Protein AF-0000000072192887 (afdb_homodimer)

Solvent-accessible surface area (backbone atoms only — not comparable to full-atom values): 40694 Å² total; per-residue (Å²): 104,39,36,37,38,37,17,51,53,39,34,51,51,15,44,53,46,49,54,54,44,27,66,73,37,62,42,44,79,32,48,30,29,52,50,44,53,60,40,64,69,58,52,52,49,36,42,76,71,71,42,65,46,37,30,35,60,53,95,46,48,63,44,63,78,38,87,71,80,64,77,22,77,37,30,27,34,65,38,70,50,48,44,85,44,21,59,57,46,54,61,46,19,40,29,36,22,32,55,47,67,67,33,46,52,34,35,22,53,31,12,41,75,69,64,31,64,27,37,30,28,41,29,32,22,66,63,23,73,67,61,42,27,51,57,89,51,42,63,61,51,41,45,74,44,13,66,57,22,56,59,13,69,83,38,46,8,28,19,65,40,26,43,28,37,57,37,15,48,55,36,5,19,54,84,46,71,64,46,43,49,52,50,27,54,49,56,63,45,43,26,71,47,33,73,48,78,48,48,30,42,34,44,28,37,56,60,49,51,52,60,30,49,76,47,72,32,59,68,73,71,64,50,88,84,35,42,42,29,40,37,32,34,30,63,49,70,40,18,38,32,65,42,74,71,41,78,45,65,87,57,87,48,48,59,64,27,52,38,38,34,26,34,25,56,40,64,47,75,41,73,40,64,84,52,95,44,62,41,23,8,66,83,62,37,73,52,76,80,87,69,70,42,80,38,35,32,35,32,27,36,41,10,54,77,53,26,38,60,88,37,51,38,62,89,54,84,48,49,42,81,74,49,64,38,58,58,28,28,32,28,42,36,61,73,34,91,71,68,79,52,66,53,38,74,48,64,27,44,53,31,70,61,16,42,29,44,30,50,50,27,68,48,41,53,75,42,84,42,76,66,61,74,70,65,86,67,67,90,64,73,76,76,66,74,72,70,82,70,84,72,78,78,58,57,39,95,104,39,35,38,38,37,17,51,52,38,36,51,52,15,44,53,49,49,54,55,44,26,66,72,37,62,40,43,78,33,49,30,29,52,50,44,53,62,39,66,71,59,52,52,49,36,40,77,72,70,42,66,48,37,31,35,60,54,94,44,47,62,43,64,79,38,86,71,80,65,76,21,77,38,30,26,34,67,39,70,48,47,43,85,44,22,60,57,46,54,62,46,21,40,28,36,23,31,54,49,67,68,34,46,53,33,36,23,53,32,13,42,75,68,65,32,63,27,38,30,28,42,29,34,22,68,62,24,74,67,61,42,27,51,56,90,52,42,63,61,51,40,45,72,45,14,66,57,21,56,58,14,70,84,39,44,9,29,19,65,40,27,44,28,38,56,40,15,47,56,36,5,20,54,85,45,72,64,45,43,48,52,49,28,54,50,55,65,45,43,25,71,48,34,73,48,77,50,47,29,41,34,44,29,37,56,61,50,50,50,61,29,51,74,46,72,31,58,68,71,72,65,50,89,84,35,41,44,31,39,38,31,33,31,64,49,69,40,19,42,32,66,40,74,70,42,79,45,64,87,56,87,49,48,58,65,26,52,38,38,34,25,34,25,56,40,64,48,77,40,75,40,66,82,54,95,46,63,41,23,9,66,83,61,38,72,51,75,79,89,68,71,43,79,39,35,32,35,32,26,36,41,11,55,76,53,26,38,60,89,36,50,39,62,89,53,84,48,48,40,81,74,48,63,39,60,56,28,28,33,28,42,36,61,72,34,91,71,68,78,52,66,53,39,75,46,62,28,46,55,32,70,60,18,42,29,44,31,51,49,28,68,48,41,53,75,42,83,42,76,67,62,72,70,66,85,67,66,90,64,71,76,77,66,76,75,70,80,69,80,65,73,67,68,64,33,89

Secondary structure (DSSP, 8-state):
--EEEEEHHHHHHHHHHHHHHHHHHT-EEEEB-GGGTT-HHHHHHHHHTT---EEES-TTGGGGT-SSPPP-TTEEEEEEPPGGGHHHHHHH-SEEEE-SHHHHHHHHHHHHHHT-EEEEEEEEESSS-SSSEEGGGHHHHHHHHHHHHHHGGGSSEEEEEEEEEE-STTT-BPP-HHHHHHHHHHHHHHHHHHTS---EEEEESTHHHHHHHHTTT------TTPEEEEEESHHHHTSEETTTTEEPSSS----TTEEEEEEEEEEEEEEE---SSB-B-TTSSB----S-EEEEEEEES--TTTS-GGGEE-S-SS-EEEEE-SS-EEEE-TT-SS---TT-EEEEEE-HHHHHHHTT-TTSEEEEES--------S------------------/--EEEEEHHHHHHHHHHHHHHHHHHT-EEEEB-GGGTT-HHHHHHHHHTT---EEES-TTGGGGT-SSPPP-TTEEEEEEPPGGGHHHHHHH-SEEEE-SHHHHHHHHHHHHHHT-EEEEEEEEESSS-SSSEEGGGHHHHHHHHHHHHHHGGGSSEEEEEEEEEE-STTT-BPP-HHHHHHHHHHHHHHHHHHTS---EEEEESTHHHHHHHHTTT------TTPEEEEEESHHHHTSEETTTTEEPSSS----TTEEEEEEEEEEEEEEE---SSB-B-TTSSB----S-EEEEEEEES--TTTS-GGGEE-S-SS-EEEEE-SS-EEEE-TT-SS---TT-EEEEEE-HHHHHHHTT-TTSEEEEES--------S------------TT----

Sequence (794 aa):
MPELEINLDALAHNLRLVRHREQAWGFRFLPVLKMVASHPEIVAFLRRQGYGCHGIADMTEHLLYGQEPPARAGRVLINLAPPDRTDDVVRLFERSSFSCEATFRALDAAARAAGLHHEALLMVDIGDMREGIPQDEAPALLRAVAAASQRAARGPGAHVAGIGVNLGCLYGTCPDEENMARLEALAARAGDLLGHALHRVSLGGTIFWNWFARRHGHGPHLPPGCIMEFRMGDPLLLGWDMYRDQALLGGDFRQDIFRLTATVLEVTERDIRPPRQSVHNGRGLPADCPVLGKRLRALVDCGSLHTDVQGLTLPRTDWRITDFSGNYAVLDVSACPQAPVTGDHVRFIPSYWAVARTCRMPHIRKTIVHDILPERSLPGTRPVAPHQGTTFLSEVSMPELEINLDALAHNLRLVRHREQAWGFRFLPVLKMVASHPEIVAFLRRQGYGCHGIADMTEHLLYGQEPPARAGRVLINLAPPDRTDDVVRLFERSSFSCEATFRALDAAARAAGLHHEALLMVDIGDMREGIPQDEAPALLRAVAAASQRAARGPGAHVAGIGVNLGCLYGTCPDEENMARLEALAARAGDLLGHALHRVSLGGTIFWNWFARRHGHGPHLPPGCIMEFRMGDPLLLGWDMYRDQALLGGDFRQDIFRLTATVLEVTERDIRPPRQSVHNGRGLPADCPVLGKRLRALVDCGSLHTDVQGLTLPRTDWRITDFSGNYAVLDVSACPQAPVTGDHVRFIPSYWAVARTCRMPHIRKTIVHDILPERSLPGTRPVAPHQGTTFLSEVS

Structure (mmCIF, N/CA/C/O backbone):
data_AF-0000000072192887-model_v1
#
loop_
_entity.id
_entity.type
_entity.pdbx_description
1 polymer 'Putative cytoplasmic protein'
#
loop_
_atom_site.group_PDB
_atom_site.id
_atom_site.type_symbol
_atom_site.label_atom_id
_atom_site.label_alt_id
_atom_site.label_comp_id
_atom_site.label_asym_id
_atom_site.label_entity_id
_atom_site.label_seq_id
_atom_site.pdbx_PDB_ins_code
_atom_site.Cartn_x
_atom_site.Cartn_y
_atom_site.Cartn_z
_atom_site.occupancy
_atom_site.B_iso_or_equiv
_atom_site.auth_seq_id
_atom_site.auth_comp_id
_atom_site.auth_asym_id
_atom_site.auth_atom_id
_atom_site.pdbx_PDB_model_num
ATOM 1 N N . MET A 1 1 ? -10.445 -10.773 -6.035 1 85.75 1 MET A N 1
ATOM 2 C CA . MET A 1 1 ? -9.875 -9.531 -5.52 1 85.75 1 MET A CA 1
ATOM 3 C C . MET A 1 1 ? -10.781 -8.922 -4.457 1 85.75 1 MET A C 1
ATOM 5 O O . MET A 1 1 ? -12.008 -9.039 -4.539 1 85.75 1 MET A O 1
ATOM 9 N N . PRO A 1 2 ? -10.133 -8.359 -3.523 1 95.88 2 PRO A N 1
ATOM 10 C CA . PRO A 1 2 ? -10.984 -7.762 -2.492 1 95.88 2 PRO A CA 1
ATOM 11 C C . PRO A 1 2 ? -11.789 -6.574 -3.012 1 95.88 2 PRO A C 1
ATOM 13 O O . PRO A 1 2 ? -11.5 -6.051 -4.09 1 95.88 2 PRO A O 1
ATOM 16 N N . GLU A 1 3 ? -12.852 -6.305 -2.318 1 97.38 3 GLU A N 1
ATOM 17 C CA . GLU A 1 3 ? -13.703 -5.148 -2.572 1 97.38 3 GLU A CA 1
ATOM 18 C C . GLU A 1 3 ? -13.961 -4.363 -1.29 1 97.38 3 GLU A C 1
ATOM 20 O O . GLU A 1 3 ? -14.156 -4.949 -0.225 1 97.38 3 GLU A O 1
ATOM 25 N N . LEU A 1 4 ? -13.977 -3.053 -1.417 1 98.31 4 LEU A N 1
ATOM 26 C CA . LEU A 1 4 ? -14.234 -2.193 -0.266 1 98.31 4 LEU A CA 1
ATOM 27 C C . LEU A 1 4 ? -15.617 -1.562 -0.357 1 98.31 4 LEU A C 1
ATOM 29 O O . LEU A 1 4 ? -15.953 -0.928 -1.361 1 98.31 4 LEU A O 1
ATOM 33 N N . GLU A 1 5 ? -16.406 -1.759 0.642 1 98.12 5 GLU A N 1
ATOM 34 C CA . GLU A 1 5 ? -17.703 -1.098 0.763 1 98.12 5 GLU A CA 1
ATOM 35 C C . GLU A 1 5 ? -17.625 0.105 1.698 1 98.12 5 GLU A C 1
ATOM 37 O O . GLU A 1 5 ? -16.953 0.055 2.727 1 98.12 5 GLU A O 1
ATOM 42 N N . ILE A 1 6 ? -18.297 1.168 1.364 1 98.31 6 ILE A N 1
ATOM 43 C CA . ILE A 1 6 ? -18.344 2.398 2.145 1 98.31 6 ILE A CA 1
ATOM 44 C C . ILE A 1 6 ? -19.797 2.705 2.518 1 98.31 6 ILE A C 1
ATOM 46 O O . ILE A 1 6 ? -20.641 2.926 1.641 1 98.31 6 ILE A O 1
ATOM 50 N N . ASN A 1 7 ? -20.078 2.75 3.754 1 98.12 7 ASN A N 1
ATOM 51 C CA . ASN A 1 7 ? -21.422 2.98 4.277 1 98.12 7 ASN A CA 1
ATOM 52 C C . ASN A 1 7 ? -21.719 4.469 4.41 1 98.12 7 ASN A C 1
ATOM 54 O O . ASN A 1 7 ? -21.344 5.098 5.402 1 98.12 7 ASN A O 1
ATOM 58 N N . LEU A 1 8 ? -22.5 4.988 3.543 1 97.38 8 LEU A N 1
ATOM 59 C CA . LEU A 1 8 ? -22.766 6.422 3.5 1 97.38 8 LEU A CA 1
ATOM 60 C C . LEU A 1 8 ? -23.688 6.836 4.648 1 97.38 8 LEU A C 1
ATOM 62 O O . LEU A 1 8 ? -23.594 7.961 5.148 1 97.38 8 LEU A O 1
ATOM 66 N N . ASP A 1 9 ? -24.562 5.914 5.074 1 97.38 9 ASP A N 1
ATOM 67 C CA . ASP A 1 9 ? -25.438 6.223 6.199 1 97.38 9 ASP A CA 1
ATOM 68 C C . ASP A 1 9 ? -24.625 6.426 7.48 1 97.38 9 ASP A C 1
ATOM 70 O O . ASP A 1 9 ? -24.922 7.32 8.273 1 97.38 9 ASP A O 1
ATOM 74 N N . ALA A 1 10 ? -23.688 5.594 7.652 1 97.81 10 ALA A N 1
ATOM 75 C CA . ALA A 1 10 ? -22.812 5.742 8.812 1 97.81 10 ALA A CA 1
ATOM 76 C C . ALA A 1 10 ? -22.031 7.055 8.75 1 97.81 10 ALA A C 1
ATOM 78 O O . ALA A 1 10 ? -21.891 7.75 9.758 1 97.81 10 ALA A O 1
ATOM 79 N N . LEU A 1 11 ? -21.562 7.426 7.598 1 98.31 11 LEU A N 1
ATOM 80 C CA . LEU A 1 11 ? -20.875 8.695 7.406 1 98.31 11 LEU A CA 1
ATOM 81 C C . LEU A 1 11 ? -21.797 9.867 7.727 1 98.31 11 LEU A C 1
ATOM 83 O O . LEU A 1 11 ? -21.375 10.812 8.406 1 98.31 11 LEU A O 1
ATOM 87 N N . ALA A 1 12 ? -22.984 9.766 7.242 1 98.12 12 ALA A N 1
ATOM 88 C CA . ALA A 1 12 ? -23.953 10.828 7.484 1 98.12 12 ALA A CA 1
ATOM 89 C C . ALA A 1 12 ? -24.25 10.984 8.977 1 98.12 12 ALA A C 1
ATOM 91 O O . ALA A 1 12 ? -24.328 12.102 9.484 1 98.12 12 ALA A O 1
ATOM 92 N N . HIS A 1 13 ? -24.375 9.859 9.578 1 98.06 13 HIS A N 1
ATOM 93 C CA . HIS A 1 13 ? -24.609 9.867 11.023 1 98.06 13 HIS A CA 1
ATOM 94 C C . HIS A 1 13 ? -23.469 10.555 11.758 1 98.06 13 HIS A C 1
ATOM 96 O O . HIS A 1 13 ? -23.688 11.445 12.57 1 98.06 13 HIS A O 1
ATOM 102 N N . ASN A 1 14 ? -22.266 10.133 11.492 1 98.56 14 ASN A N 1
ATOM 103 C CA . ASN A 1 14 ? -21.094 10.695 12.156 1 98.56 14 ASN A CA 1
ATOM 104 C C . ASN A 1 14 ? -20.953 12.188 11.859 1 98.56 14 ASN A C 1
ATOM 106 O O . ASN A 1 14 ? -20.609 12.969 12.75 1 98.56 14 ASN A O 1
ATOM 110 N N . LEU A 1 15 ? -21.234 12.586 10.625 1 98.69 15 LEU A N 1
ATOM 111 C CA . LEU A 1 15 ? -21.109 13.992 10.258 1 98.69 15 LEU A CA 1
ATOM 112 C C . LEU A 1 15 ? -22.109 14.852 11.039 1 98.69 15 LEU A C 1
ATOM 114 O O . LEU A 1 15 ? -21.797 15.977 11.43 1 98.69 15 LEU A O 1
ATOM 118 N N . ARG A 1 16 ? -23.281 14.328 11.234 1 98.31 16 ARG A N 1
ATOM 119 C CA . ARG A 1 16 ? -24.281 15.039 12.039 1 98.31 16 ARG A CA 1
ATOM 120 C C . ARG A 1 16 ? -23.766 15.273 13.453 1 98.31 16 ARG A C 1
ATOM 122 O O . ARG A 1 16 ? -23.938 16.359 14.008 1 98.31 16 ARG A O 1
ATOM 129 N N . LEU A 1 17 ? -23.172 14.273 14.008 1 98.31 17 LEU A N 1
ATOM 130 C CA . LEU A 1 17 ? -22.609 14.406 15.352 1 98.31 17 LEU A CA 1
ATOM 131 C C . LEU A 1 17 ? -21.484 15.438 15.375 1 98.31 17 LEU A C 1
ATOM 133 O O . LEU A 1 17 ? -21.422 16.266 16.281 1 98.31 17 LEU A O 1
ATOM 137 N N . VAL A 1 18 ? -20.641 15.445 14.375 1 98.25 18 VAL A N 1
ATOM 138 C CA . VAL A 1 18 ? -19.531 16.406 14.273 1 98.25 18 VAL A CA 1
ATOM 139 C C . VAL A 1 18 ? -20.094 17.812 14.164 1 98.25 18 VAL A C 1
ATOM 141 O O . VAL A 1 18 ? -19.625 18.734 14.852 1 98.25 18 VAL A O 1
ATOM 144 N N . ARG A 1 19 ? -21.078 17.984 13.328 1 97.69 19 ARG A N 1
ATOM 145 C CA . ARG A 1 19 ? -21.688 19.297 13.109 1 97.69 19 ARG A CA 1
ATOM 146 C C . ARG A 1 19 ? -22.266 19.859 14.398 1 97.69 19 ARG A C 1
ATOM 148 O O . ARG A 1 19 ? -22.109 21.047 14.695 1 97.69 19 ARG A O 1
ATOM 155 N N . HIS A 1 20 ? -22.891 19.031 15.125 1 97.06 20 HIS A N 1
ATOM 156 C CA . HIS A 1 20 ? -23.453 19.438 16.406 1 97.06 20 HIS A CA 1
ATOM 157 C C . HIS A 1 20 ? -22.359 19.906 17.359 1 97.06 20 HIS A C 1
ATOM 159 O O . HIS A 1 20 ? -22.5 20.906 18.062 1 97.06 20 HIS A O 1
ATOM 165 N N . ARG A 1 21 ? -21.266 19.219 17.344 1 96.12 21 ARG A N 1
ATOM 166 C CA . ARG A 1 21 ? -20.172 19.562 18.234 1 96.12 21 ARG A CA 1
ATOM 167 C C . ARG A 1 21 ? -19.438 20.812 17.75 1 96.12 21 ARG A C 1
ATOM 169 O O . ARG A 1 21 ? -18.938 21.609 18.547 1 96.12 21 ARG A O 1
ATOM 176 N N . GLU A 1 22 ? -19.359 20.953 16.438 1 95.19 22 GLU A N 1
ATOM 177 C CA . GLU A 1 22 ? -18.781 22.172 15.875 1 95.19 22 GLU A CA 1
ATOM 178 C C . GLU A 1 22 ? -19.438 23.422 16.453 1 95.19 22 GLU A C 1
ATOM 180 O O . GLU A 1 22 ? -18.75 24.359 16.844 1 95.19 22 GLU A O 1
ATOM 185 N N . GLN A 1 23 ? -20.703 23.375 16.531 1 93.12 23 GLN A N 1
ATOM 186 C CA . GLN A 1 23 ? -21.469 24.5 17.062 1 93.12 23 GLN A CA 1
ATOM 187 C C . GLN A 1 23 ? -21.312 24.594 18.578 1 93.12 23 GLN A C 1
ATOM 189 O O . GLN A 1 23 ? -21.062 25.688 19.109 1 93.12 23 GLN A O 1
ATOM 194 N N . ALA A 1 24 ? -21.375 23.531 19.234 1 93.62 24 ALA A N 1
ATOM 195 C CA . ALA A 1 24 ? -21.391 23.5 20.703 1 93.62 24 ALA A CA 1
ATOM 196 C C . ALA A 1 24 ? -20.016 23.875 21.266 1 93.62 24 ALA A C 1
ATOM 198 O O . ALA A 1 24 ? -19.938 24.5 22.312 1 93.62 24 ALA A O 1
ATOM 199 N N . TRP A 1 25 ? -18.953 23.469 20.547 1 93.06 25 TRP A N 1
ATOM 200 C CA . TRP A 1 25 ? -17.609 23.656 21.062 1 93.06 25 TRP A CA 1
ATOM 201 C C . TRP A 1 25 ? -16.922 24.844 20.391 1 93.06 25 TRP A C 1
ATOM 203 O O . TRP A 1 25 ? -15.812 25.219 20.766 1 93.06 25 TRP A O 1
ATOM 213 N N . GLY A 1 26 ? -17.5 25.406 19.359 1 91.88 26 GLY A N 1
ATOM 214 C CA . GLY A 1 26 ? -17 26.609 18.719 1 91.88 26 GLY A CA 1
ATOM 215 C C . GLY A 1 26 ? -15.758 26.375 17.891 1 91.88 26 GLY A C 1
ATOM 216 O O . GLY A 1 26 ? -14.766 27.094 18.031 1 91.88 26 GLY A O 1
ATOM 217 N N . PHE A 1 27 ? -15.734 25.453 17.094 1 95.38 27 PHE A N 1
ATOM 218 C CA . PHE A 1 27 ? -14.648 25.219 16.141 1 95.38 27 PHE A CA 1
ATOM 219 C C . PHE A 1 27 ? -15.203 25.031 14.734 1 95.38 27 PHE A C 1
ATOM 221 O O . PHE A 1 27 ? -16.422 25 14.539 1 95.38 27 PHE A O 1
ATOM 228 N N . ARG A 1 28 ? -14.367 25.141 13.789 1 96.44 28 ARG A N 1
ATOM 229 C CA . ARG A 1 28 ? -14.68 24.766 12.414 1 96.44 28 ARG A CA 1
ATOM 230 C C . ARG A 1 28 ? -14.031 23.438 12.039 1 96.44 28 ARG A C 1
ATOM 232 O O . ARG A 1 28 ? -12.836 23.25 12.266 1 96.44 28 ARG A O 1
ATOM 239 N N . PHE A 1 29 ? -14.828 22.547 11.523 1 97.94 29 PHE A N 1
ATOM 240 C CA . PHE A 1 29 ? -14.352 21.219 11.156 1 97.94 29 PHE A CA 1
ATOM 241 C C . PHE A 1 29 ? -13.805 21.203 9.734 1 97.94 29 PHE A C 1
ATOM 243 O O . PHE A 1 29 ? -14.492 21.625 8.797 1 97.94 29 PHE A O 1
ATOM 250 N N . LEU A 1 30 ? -12.57 20.891 9.547 1 98.62 30 LEU A N 1
ATOM 251 C CA . LEU A 1 30 ? -11.984 20.562 8.25 1 98.62 30 LEU A CA 1
ATOM 252 C C . LEU A 1 30 ? -11.828 19.047 8.102 1 98.62 30 LEU A C 1
ATOM 254 O O . LEU A 1 30 ? -10.891 18.453 8.648 1 98.62 30 LEU A O 1
ATOM 258 N N . PRO A 1 31 ? -12.781 18.391 7.387 1 98.81 31 PRO A N 1
ATOM 259 C CA . PRO A 1 31 ? -12.633 16.953 7.195 1 98.81 31 PRO A CA 1
ATOM 260 C C . PRO A 1 31 ? -11.359 16.578 6.434 1 98.81 31 PRO A C 1
ATOM 262 O O . PRO A 1 31 ? -11.164 17.016 5.297 1 98.81 31 PRO A O 1
ATOM 265 N N . VAL A 1 32 ? -10.523 15.82 7.062 1 98.75 32 VAL A N 1
ATOM 266 C CA . VAL A 1 32 ? -9.32 15.312 6.41 1 98.75 32 VAL A CA 1
ATOM 267 C C . VAL A 1 32 ? -9.602 13.961 5.77 1 98.75 32 VAL A C 1
ATOM 269 O O . VAL A 1 32 ? -9.984 13.008 6.457 1 98.75 32 VAL A O 1
ATOM 272 N N . LEU A 1 33 ? -9.367 13.844 4.488 1 98.69 33 LEU A N 1
ATOM 273 C CA . LEU A 1 33 ? -9.773 12.664 3.742 1 98.69 33 LEU A CA 1
ATOM 274 C C . LEU A 1 33 ? -8.562 11.805 3.379 1 98.69 33 LEU A C 1
ATOM 276 O O . LEU A 1 33 ? -8.625 10.992 2.455 1 98.69 33 LEU A O 1
ATOM 280 N N . LYS A 1 34 ? -7.5 11.969 4.066 1 98.12 34 LYS A N 1
ATOM 281 C CA . LYS A 1 34 ? -6.273 11.203 3.869 1 98.12 34 LYS A CA 1
ATOM 282 C C . LYS A 1 34 ? -6.559 9.703 3.869 1 98.12 34 LYS A C 1
ATOM 284 O O . LYS A 1 34 ? -6.078 8.977 2.998 1 98.12 34 LYS A O 1
ATOM 289 N N . MET A 1 35 ? -7.387 9.234 4.773 1 97.94 35 MET A N 1
ATOM 290 C CA . MET A 1 35 ? -7.691 7.82 4.949 1 97.94 35 MET A CA 1
ATOM 291 C C . MET A 1 35 ? -8.312 7.238 3.686 1 97.94 35 MET A C 1
ATOM 293 O O . MET A 1 35 ? -8.062 6.082 3.338 1 97.94 35 MET A O 1
ATOM 297 N N . VAL A 1 36 ? -9.102 8.047 2.986 1 98.62 36 VAL A N 1
ATOM 298 C CA . VAL A 1 36 ? -9.859 7.527 1.854 1 98.62 36 VAL A CA 1
ATOM 299 C C . VAL A 1 36 ? -9.336 8.133 0.556 1 98.62 36 VAL A C 1
ATOM 301 O O . VAL A 1 36 ? -10.008 8.094 -0.475 1 98.62 36 VAL A O 1
ATOM 304 N N . ALA A 1 37 ? -8.172 8.727 0.601 1 97.81 37 ALA A N 1
ATOM 305 C CA . ALA A 1 37 ? -7.512 9.305 -0.564 1 97.81 37 ALA A CA 1
ATOM 306 C C . ALA A 1 37 ? -8.469 10.188 -1.354 1 97.81 37 ALA A C 1
ATOM 308 O O . ALA A 1 37 ? -8.57 10.07 -2.578 1 97.81 37 ALA A O 1
ATOM 309 N N . SER A 1 38 ? -9.25 11.016 -0.658 1 97.44 38 SER A N 1
ATOM 310 C CA . SER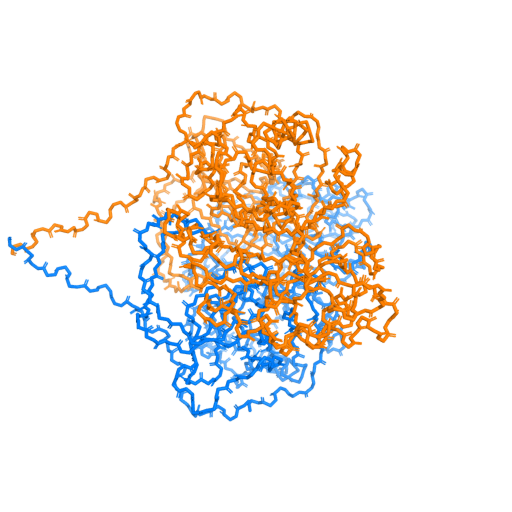 A 1 38 ? -10.18 11.961 -1.264 1 97.44 38 SER A CA 1
ATOM 311 C C . SER A 1 38 ? -11.117 11.266 -2.246 1 97.44 38 SER A C 1
ATOM 313 O O . SER A 1 38 ? -11.383 11.781 -3.334 1 97.44 38 SER A O 1
ATOM 315 N N . HIS A 1 39 ? -11.562 10.117 -1.896 1 97.44 39 HIS A N 1
ATOM 316 C CA . HIS A 1 39 ? -12.508 9.406 -2.752 1 97.44 39 HIS A CA 1
ATOM 317 C C . HIS A 1 39 ? -13.602 10.344 -3.258 1 97.44 39 HIS A C 1
ATOM 319 O O . HIS A 1 39 ? -14.25 11.031 -2.465 1 97.44 39 HIS A O 1
ATOM 325 N N . PRO A 1 40 ? -13.914 10.344 -4.523 1 96.38 40 PRO A N 1
ATOM 326 C CA . PRO A 1 40 ? -14.797 11.352 -5.125 1 96.38 40 PRO A CA 1
ATOM 327 C C . PRO A 1 40 ? -16.219 11.305 -4.562 1 96.38 40 PRO A C 1
ATOM 329 O O . PRO A 1 40 ? -16.844 12.352 -4.371 1 96.38 40 PRO A O 1
ATOM 332 N N . GLU A 1 41 ? -16.719 10.148 -4.254 1 97.06 41 GLU A N 1
ATOM 333 C CA . GLU A 1 41 ? -18.062 10.031 -3.732 1 97.06 41 GLU A CA 1
ATOM 334 C C . GLU A 1 41 ? -18.172 10.617 -2.326 1 97.06 41 GLU A C 1
ATOM 336 O O . GLU A 1 41 ? -19.219 11.148 -1.946 1 97.06 41 GLU A O 1
ATOM 341 N N . ILE A 1 42 ? -17.125 10.484 -1.567 1 98.19 42 ILE A N 1
ATOM 342 C CA . ILE A 1 42 ? -17.125 11.039 -0.217 1 98.19 42 ILE A CA 1
ATOM 343 C C . ILE A 1 42 ? -16.984 12.555 -0.281 1 98.19 42 ILE A C 1
ATOM 345 O O . ILE A 1 42 ? -17.656 13.273 0.459 1 98.19 42 ILE A O 1
ATOM 349 N N . VAL A 1 43 ? -16.172 13.07 -1.194 1 98 43 VAL A N 1
ATOM 350 C CA . VAL A 1 43 ? -16.031 14.508 -1.406 1 98 43 VAL A CA 1
ATOM 351 C C . VAL A 1 43 ? -17.375 15.102 -1.807 1 98 43 VAL A C 1
ATOM 353 O O . VAL A 1 43 ? -17.797 16.125 -1.261 1 98 43 VAL A O 1
ATOM 356 N N . ALA A 1 44 ? -18.062 14.453 -2.723 1 97.56 44 ALA A N 1
ATOM 357 C CA . ALA A 1 44 ? -19.359 14.914 -3.184 1 97.56 44 ALA A CA 1
ATOM 358 C C . ALA A 1 44 ? -20.375 14.898 -2.045 1 97.56 44 ALA A C 1
ATOM 360 O O . ALA A 1 44 ? -21.172 15.836 -1.905 1 97.56 44 ALA A O 1
ATOM 361 N N . PHE A 1 45 ? -20.297 13.844 -1.255 1 98.12 45 PHE A N 1
ATOM 362 C CA . PHE A 1 45 ? -21.172 13.742 -0.094 1 98.12 45 PHE A CA 1
ATOM 363 C C . PHE A 1 45 ? -20.969 14.922 0.849 1 98.12 45 PHE A C 1
ATOM 365 O O . PHE A 1 45 ? -21.938 15.562 1.262 1 98.12 45 PHE A O 1
ATOM 372 N N . LEU A 1 46 ? -19.734 15.25 1.152 1 98.44 46 LEU A N 1
ATOM 373 C CA . LEU A 1 46 ? -19.406 16.359 2.051 1 98.44 46 LEU A CA 1
ATOM 374 C C . LEU A 1 46 ? -19.891 17.688 1.481 1 98.44 46 LEU A C 1
ATOM 376 O O . LEU A 1 46 ? -20.469 18.5 2.203 1 98.44 46 LEU A O 1
ATOM 380 N N . ARG A 1 47 ? -19.719 17.875 0.229 1 97.56 47 ARG A N 1
ATOM 381 C CA . ARG A 1 47 ? -20.156 19.109 -0.421 1 97.56 47 ARG A CA 1
ATOM 382 C C . ARG A 1 47 ? -21.656 19.281 -0.316 1 97.56 47 ARG A C 1
ATOM 384 O O . ARG A 1 47 ? -22.156 20.359 -0.006 1 97.56 47 ARG A O 1
ATOM 391 N N . ARG A 1 48 ? -22.359 18.219 -0.524 1 97.69 48 ARG A N 1
ATOM 392 C CA . ARG A 1 48 ? -23.812 18.25 -0.427 1 97.69 48 ARG A CA 1
ATOM 393 C C . ARG A 1 48 ? -24.266 18.531 1.002 1 97.69 48 ARG A C 1
ATOM 395 O O . ARG A 1 48 ? -25.344 19.078 1.222 1 97.69 48 ARG A O 1
ATOM 402 N N . GLN A 1 49 ? -23.406 18.156 1.904 1 97.5 49 GLN A N 1
ATOM 403 C CA . GLN A 1 49 ? -23.719 18.359 3.312 1 97.5 49 GLN A CA 1
ATOM 404 C C . GLN A 1 49 ? -23.25 19.719 3.797 1 97.5 49 GLN A C 1
ATOM 406 O O . GLN A 1 49 ? -23.312 20.016 4.992 1 97.5 49 GLN A O 1
ATOM 411 N N . GLY A 1 50 ? -22.672 20.547 2.908 1 96.94 50 GLY A N 1
ATOM 412 C CA . GLY A 1 50 ? -22.328 21.922 3.248 1 96.94 50 GLY A CA 1
ATOM 413 C C . GLY A 1 50 ? -20.859 22.094 3.602 1 96.94 50 GLY A C 1
ATOM 414 O O . GLY A 1 50 ? -20.453 23.172 4.047 1 96.94 50 GLY A O 1
ATOM 415 N N . TYR A 1 51 ? -20.125 21.047 3.467 1 97.56 51 TYR A N 1
ATOM 416 C CA . TYR A 1 51 ? -18.688 21.156 3.699 1 97.56 51 TYR A CA 1
ATOM 417 C C . TYR A 1 51 ? -17.922 21.297 2.385 1 97.56 51 TYR A C 1
ATOM 419 O O . TYR A 1 51 ? -17.625 20.297 1.726 1 97.56 51 TYR A O 1
ATOM 427 N N . GLY A 1 52 ? -17.516 22.5 2.092 1 96.44 52 GLY A N 1
ATOM 428 C CA . GLY A 1 52 ? -16.906 22.797 0.803 1 96.44 52 GLY A CA 1
ATOM 429 C C . GLY A 1 52 ? -15.406 22.625 0.799 1 96.44 52 GLY A C 1
ATOM 430 O O . GLY A 1 52 ? -14.781 22.625 -0.262 1 96.44 52 GLY A O 1
ATOM 431 N N . CYS A 1 53 ? -14.805 22.484 1.96 1 97.81 53 CYS A N 1
ATOM 432 C CA . CYS A 1 53 ? -13.359 22.328 2.072 1 97.81 53 CYS A CA 1
ATOM 433 C C . CYS A 1 53 ? -13.008 20.969 2.682 1 97.81 53 CYS A C 1
ATOM 435 O O . CYS A 1 53 ? -13.727 20.469 3.539 1 97.81 53 CYS A O 1
ATOM 437 N N . HIS A 1 54 ? -11.977 20.344 2.186 1 98.5 54 HIS A N 1
ATOM 438 C CA . HIS A 1 54 ? -11.469 19.109 2.771 1 98.5 54 HIS A CA 1
ATOM 439 C C . HIS A 1 54 ? -9.945 19.047 2.686 1 98.5 54 HIS A C 1
ATOM 441 O O . HIS A 1 54 ? -9.336 19.719 1.838 1 98.5 54 HIS A O 1
ATOM 447 N N . GLY A 1 55 ? -9.375 18.406 3.65 1 98.75 55 GLY A N 1
ATOM 448 C CA . GLY A 1 55 ? -7.926 18.25 3.709 1 98.75 55 GLY A CA 1
ATOM 449 C C . GLY A 1 55 ? -7.422 17.078 2.879 1 98.75 55 GLY A C 1
ATOM 450 O O . GLY A 1 55 ? -7.992 15.992 2.916 1 98.75 55 GLY A O 1
ATOM 451 N N . ILE A 1 56 ? -6.336 17.328 2.16 1 98.38 56 ILE A N 1
ATOM 452 C CA . ILE A 1 56 ? -5.699 16.391 1.251 1 98.38 56 ILE A CA 1
ATOM 453 C C . ILE A 1 56 ? -4.227 16.234 1.619 1 98.38 56 ILE A C 1
ATOM 455 O O . ILE A 1 56 ? -3.527 17.219 1.844 1 98.38 56 ILE A O 1
ATOM 459 N N . ALA A 1 57 ? -3.785 14.977 1.648 1 96.94 57 ALA A N 1
ATOM 460 C CA . ALA A 1 57 ? -2.43 14.742 2.146 1 96.94 57 ALA A CA 1
ATOM 461 C C . ALA A 1 57 ? -1.411 14.805 1.013 1 96.94 57 ALA A C 1
ATOM 463 O O . ALA A 1 57 ? -0.307 15.328 1.189 1 96.94 57 ALA A O 1
ATOM 464 N N . ASP A 1 58 ? -1.8 14.289 -0.163 1 95.25 58 ASP A N 1
ATOM 465 C CA . ASP A 1 58 ? -0.87 14.195 -1.284 1 95.25 58 ASP A CA 1
ATOM 466 C C . ASP A 1 58 ? -1.3 15.102 -2.434 1 95.25 58 ASP A C 1
ATOM 468 O O . ASP A 1 58 ? -2.445 15.039 -2.885 1 95.25 58 ASP A O 1
ATOM 472 N N . MET A 1 59 ? -0.368 15.875 -2.957 1 94.56 59 MET A N 1
ATOM 473 C CA . MET A 1 59 ? -0.7 16.844 -3.992 1 94.56 59 MET A CA 1
ATOM 474 C C . MET A 1 59 ? -1.134 16.156 -5.277 1 94.56 59 MET A C 1
ATOM 476 O O . MET A 1 59 ? -1.867 16.719 -6.082 1 94.56 59 MET A O 1
ATOM 480 N N . THR A 1 60 ? -0.705 14.883 -5.5 1 94.94 60 THR A N 1
ATOM 481 C CA . THR A 1 60 ? -1.001 14.195 -6.754 1 94.94 60 THR A CA 1
ATOM 482 C C . THR A 1 60 ? -2.117 13.172 -6.562 1 94.94 60 THR A C 1
ATOM 484 O O . THR A 1 60 ? -2.367 12.352 -7.441 1 94.94 60 THR A O 1
ATOM 487 N N . GLU A 1 61 ? -2.727 13.211 -5.445 1 94.5 61 GLU A N 1
ATOM 488 C CA . GLU A 1 61 ? -3.748 12.234 -5.082 1 94.5 61 GLU A CA 1
ATOM 489 C C . GLU A 1 61 ? -4.848 12.164 -6.137 1 94.5 61 GLU A C 1
ATOM 491 O O . GLU A 1 61 ? -5.418 11.102 -6.383 1 94.5 61 GLU A O 1
ATOM 496 N N . HIS A 1 62 ? -5.18 13.289 -6.805 1 95.12 62 HIS A N 1
ATOM 497 C CA . HIS A 1 62 ? -6.242 13.359 -7.801 1 95.12 62 HIS A CA 1
ATOM 498 C C . HIS A 1 62 ? -5.961 12.43 -8.977 1 95.12 62 HIS A C 1
ATOM 500 O O . HIS A 1 62 ? -6.883 12 -9.672 1 95.12 62 HIS A O 1
ATOM 506 N N . LEU A 1 63 ? -4.727 12.062 -9.18 1 94.56 63 LEU A N 1
ATOM 507 C CA . LEU A 1 63 ? -4.336 11.211 -10.305 1 94.56 63 LEU A CA 1
ATOM 508 C C . LEU A 1 63 ? -4.824 9.781 -10.094 1 94.56 63 LEU A C 1
ATOM 510 O O . LEU A 1 63 ? -4.832 8.984 -11.031 1 94.56 63 LEU A O 1
ATOM 514 N N . LEU A 1 64 ? -5.23 9.438 -8.883 1 94.25 64 LEU A N 1
ATOM 515 C CA . LEU A 1 64 ? -5.871 8.156 -8.625 1 94.25 64 LEU A CA 1
ATOM 516 C C . LEU A 1 64 ? -7.191 8.039 -9.383 1 94.25 64 LEU A C 1
ATOM 518 O O . LEU A 1 64 ? -7.672 6.934 -9.633 1 94.25 64 LEU A O 1
ATOM 522 N N . TYR A 1 65 ? -7.742 9.18 -9.742 1 92.94 65 TYR A N 1
ATOM 523 C CA . TYR A 1 65 ? -9.102 9.211 -10.273 1 92.94 65 TYR A CA 1
ATOM 524 C C . TYR A 1 65 ? -9.117 9.742 -11.695 1 92.94 65 TYR A C 1
ATOM 526 O O . TYR A 1 65 ? -10.148 9.703 -12.375 1 92.94 65 TYR A O 1
ATOM 534 N N . GLY A 1 66 ? -8.039 10.234 -12.148 1 88.75 66 GLY A N 1
ATOM 535 C CA . GLY A 1 66 ? -7.957 10.75 -13.508 1 88.75 66 GLY A CA 1
ATOM 536 C C . GLY A 1 66 ? -6.82 11.734 -13.711 1 88.75 66 GLY A C 1
ATOM 537 O O . GLY A 1 66 ? -6.238 12.219 -12.742 1 88.75 66 GLY A O 1
ATOM 538 N N . GLN A 1 67 ? -6.582 12.102 -14.93 1 85.88 67 GLN A N 1
ATOM 539 C CA . GLN A 1 67 ? -5.445 12.945 -15.281 1 85.88 67 GLN A CA 1
ATOM 540 C C . GLN A 1 67 ? -5.82 14.422 -15.242 1 85.88 67 GLN A C 1
ATOM 542 O O . GLN A 1 67 ? -4.953 15.289 -15.109 1 85.88 67 GLN A O 1
ATOM 547 N N . GLU A 1 68 ? -7.094 14.711 -15.297 1 87.75 68 GLU A N 1
ATOM 548 C CA . GLU A 1 68 ? -7.539 16.109 -15.312 1 87.75 68 GLU A CA 1
ATOM 549 C C . GLU A 1 68 ? -7.484 16.719 -13.914 1 87.75 68 GLU A C 1
ATOM 551 O O . GLU A 1 68 ? -8.016 16.141 -12.961 1 87.75 68 GLU A O 1
ATOM 556 N N . PRO A 1 69 ? -6.875 17.812 -13.852 1 88.81 69 PRO A N 1
ATOM 557 C CA . PRO A 1 69 ? -6.809 18.453 -12.539 1 88.81 69 PRO A CA 1
ATOM 558 C C . PRO A 1 69 ? -8.172 18.938 -12.047 1 88.81 69 PRO A C 1
ATOM 560 O O . PRO A 1 69 ? -8.961 19.484 -12.828 1 88.81 69 PRO A O 1
ATOM 563 N N . PRO A 1 70 ? -8.438 18.734 -10.789 1 90.81 70 PRO A N 1
ATOM 564 C CA . PRO A 1 70 ? -9.68 19.266 -10.219 1 90.81 70 PRO A CA 1
ATOM 565 C C . PRO A 1 70 ? -9.617 20.766 -9.961 1 90.81 70 PRO A C 1
ATOM 567 O O . PRO A 1 70 ? -8.539 21.359 -10.016 1 90.81 70 PRO A O 1
ATOM 570 N N . ALA A 1 71 ? -10.852 21.328 -9.734 1 93.44 71 ALA A N 1
ATOM 571 C CA . ALA A 1 71 ? -10.883 22.719 -9.305 1 93.44 71 ALA A CA 1
ATOM 572 C C . ALA A 1 71 ? -10.188 22.891 -7.961 1 93.44 71 ALA A C 1
ATOM 574 O O . ALA A 1 71 ? -10.312 22.047 -7.07 1 93.44 71 ALA A O 1
ATOM 575 N N . ARG A 1 72 ? -9.461 23.953 -7.828 1 95.88 72 ARG A N 1
ATOM 576 C CA . ARG A 1 72 ? 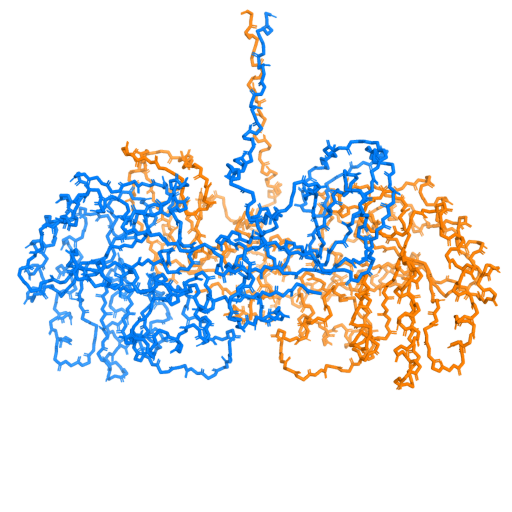-8.633 24.172 -6.645 1 95.88 72 ARG A CA 1
ATOM 577 C C . ARG A 1 72 ? -9.492 24.578 -5.449 1 95.88 72 ARG A C 1
ATOM 579 O O . ARG A 1 72 ? -9.094 24.391 -4.301 1 95.88 72 ARG A O 1
ATOM 586 N N . ALA A 1 73 ? -10.734 25.141 -5.742 1 95.88 73 ALA A N 1
ATOM 587 C CA . ALA A 1 73 ? -11.586 25.656 -4.68 1 95.88 73 ALA A CA 1
ATOM 588 C C . ALA A 1 73 ? -11.914 24.562 -3.66 1 95.88 73 ALA A C 1
ATOM 590 O O . ALA A 1 73 ? -12.328 23.469 -4.031 1 95.88 73 ALA A O 1
ATOM 591 N N . GLY A 1 74 ? -11.633 24.828 -2.422 1 97.44 74 GLY A N 1
ATOM 592 C CA . GLY A 1 74 ? -12.008 23.938 -1.337 1 97.44 74 GLY A CA 1
ATOM 593 C C . GLY A 1 74 ? -10.961 22.875 -1.049 1 97.44 74 GLY A C 1
ATOM 594 O O . GLY A 1 74 ? -11.117 22.078 -0.127 1 97.44 74 GLY A O 1
ATOM 595 N N . ARG A 1 75 ? -9.914 22.828 -1.792 1 98.5 75 ARG A N 1
ATOM 596 C CA . ARG A 1 75 ? -8.859 21.828 -1.608 1 98.5 75 ARG A CA 1
ATOM 597 C C . ARG A 1 75 ? -7.73 22.375 -0.747 1 98.5 75 ARG A C 1
ATOM 599 O O . ARG A 1 75 ? -7.141 23.422 -1.071 1 98.5 75 ARG A O 1
ATOM 606 N N . VAL A 1 76 ? -7.43 21.703 0.354 1 98.69 76 VAL A N 1
ATOM 607 C CA . VAL A 1 76 ? -6.41 22.125 1.307 1 98.69 76 VAL A CA 1
ATOM 608 C C . VAL A 1 76 ? -5.316 21.078 1.407 1 98.69 76 VAL A C 1
ATOM 610 O O . VAL A 1 76 ? -5.582 19.938 1.804 1 98.69 76 VAL A O 1
ATOM 613 N N . LEU A 1 77 ? -4.121 21.391 0.964 1 98.69 77 LEU A N 1
ATOM 614 C CA . LEU A 1 77 ? -2.984 20.5 1.17 1 98.69 77 LEU A CA 1
ATOM 615 C C . LEU A 1 77 ? -2.502 20.562 2.615 1 98.69 77 LEU A C 1
ATOM 617 O O . LEU A 1 77 ? -1.919 21.562 3.039 1 98.69 77 LEU A O 1
ATOM 621 N N . ILE A 1 78 ? -2.711 19.484 3.324 1 98.5 78 ILE A N 1
ATOM 622 C CA . ILE A 1 78 ? -2.467 19.547 4.762 1 98.5 78 ILE A CA 1
ATOM 623 C C . ILE A 1 78 ? -0.999 19.234 5.047 1 98.5 78 ILE A C 1
ATOM 625 O O . ILE A 1 78 ? -0.466 19.609 6.086 1 98.5 78 ILE A O 1
ATOM 629 N N . ASN A 1 79 ? -0.332 18.453 4.184 1 97.94 79 ASN A N 1
ATOM 630 C CA . ASN A 1 79 ? 1.102 18.203 4.32 1 97.94 79 ASN A CA 1
ATOM 631 C C . ASN A 1 79 ? 1.918 19.391 3.811 1 97.94 79 ASN A C 1
ATOM 633 O O . ASN A 1 79 ? 1.401 20.234 3.082 1 97.94 79 ASN A O 1
ATOM 637 N N . LEU A 1 80 ? 3.178 19.5 4.227 1 98.56 80 LEU A N 1
ATOM 638 C CA . LEU A 1 80 ? 4.055 20.594 3.809 1 98.56 80 LEU A CA 1
ATOM 639 C C . LEU A 1 80 ? 4.191 20.625 2.291 1 98.56 80 LEU A C 1
ATOM 641 O O . LEU A 1 80 ? 4.391 19.578 1.656 1 98.56 80 LEU A O 1
ATOM 645 N N . ALA A 1 81 ? 4.109 21.812 1.762 1 98.31 81 ALA A N 1
ATOM 646 C CA . ALA A 1 81 ? 4.289 21.984 0.323 1 98.31 81 ALA A CA 1
ATOM 647 C C . ALA A 1 81 ? 5.738 21.719 -0.082 1 98.31 81 ALA A C 1
ATOM 649 O O . ALA A 1 81 ? 6.664 22.234 0.556 1 98.31 81 ALA A O 1
ATOM 650 N N . PRO A 1 82 ? 5.891 20.906 -1.083 1 96.62 82 PRO A N 1
ATOM 651 C CA . PRO A 1 82 ? 7.258 20.812 -1.602 1 96.62 82 PRO A CA 1
ATOM 652 C C . PRO A 1 82 ? 7.719 22.078 -2.311 1 96.62 82 PRO A C 1
ATOM 654 O O . PRO A 1 82 ? 7.031 22.578 -3.209 1 96.62 82 PRO A O 1
ATOM 657 N N . PRO A 1 83 ? 8.867 22.578 -1.974 1 96 83 PRO A N 1
ATOM 658 C CA . PRO A 1 83 ? 9.289 23.875 -2.518 1 96 83 PRO A CA 1
ATOM 659 C C . PRO A 1 83 ? 9.508 23.844 -4.027 1 96 83 PRO A C 1
ATOM 661 O O . PRO A 1 83 ? 9.375 24.859 -4.703 1 96 83 PRO A O 1
ATOM 664 N N . ASP A 1 84 ? 9.828 22.688 -4.551 1 93.81 84 ASP A N 1
ATOM 665 C CA . ASP A 1 84 ? 10.133 22.562 -5.977 1 93.81 84 ASP A CA 1
ATOM 666 C C . ASP A 1 84 ? 8.859 22.344 -6.793 1 93.81 84 ASP A C 1
ATOM 668 O O . ASP A 1 84 ? 8.914 22.234 -8.016 1 93.81 84 ASP A O 1
ATOM 672 N N . ARG A 1 85 ? 7.734 22.297 -6.121 1 96.31 85 ARG A N 1
ATOM 673 C CA . ARG A 1 85 ? 6.484 22.031 -6.828 1 96.31 85 ARG A CA 1
ATOM 674 C C . ARG A 1 85 ? 5.406 23.031 -6.43 1 96.31 85 ARG A C 1
ATOM 676 O O . ARG A 1 85 ? 4.215 22.719 -6.492 1 96.31 85 ARG A O 1
ATOM 683 N N . THR A 1 86 ? 5.805 24.156 -6.039 1 98.06 86 THR A N 1
ATOM 684 C CA . THR A 1 86 ? 4.855 25.141 -5.531 1 98.06 86 THR A CA 1
ATOM 685 C C . THR A 1 86 ? 3.941 25.641 -6.648 1 98.06 86 THR A C 1
ATOM 687 O O . THR A 1 86 ? 2.797 26.016 -6.395 1 98.06 86 THR A O 1
ATOM 690 N N . ASP A 1 87 ? 4.395 25.578 -7.953 1 97.88 87 ASP A N 1
ATOM 691 C CA . ASP A 1 87 ? 3.518 25.922 -9.07 1 97.88 87 ASP A CA 1
ATOM 692 C C . ASP A 1 87 ? 2.285 25.016 -9.102 1 97.88 87 ASP A C 1
ATOM 694 O O . ASP A 1 87 ? 1.159 25.5 -9.234 1 97.88 87 ASP A O 1
ATOM 698 N N . ASP A 1 88 ? 2.512 23.719 -8.93 1 96.88 88 ASP A N 1
ATOM 699 C CA . ASP A 1 88 ? 1.409 22.766 -8.875 1 96.88 88 ASP A CA 1
ATOM 700 C C . ASP A 1 88 ? 0.529 23.016 -7.652 1 96.88 88 ASP A C 1
ATOM 702 O O . ASP A 1 88 ? -0.7 22.969 -7.75 1 96.88 88 ASP A O 1
ATOM 706 N N . VAL A 1 89 ? 1.178 23.281 -6.535 1 98.25 89 VAL A N 1
ATOM 707 C CA . VAL A 1 89 ? 0.455 23.453 -5.277 1 98.25 89 VAL A CA 1
ATOM 708 C C . VAL A 1 89 ? -0.526 24.609 -5.387 1 98.25 89 VAL A C 1
ATOM 710 O O . VAL A 1 89 ? -1.707 24.469 -5.062 1 98.25 89 VAL A O 1
ATOM 713 N N . VAL A 1 90 ? -0.076 25.781 -5.914 1 98.31 90 VAL A N 1
ATOM 714 C CA . VAL A 1 90 ? -0.922 26.969 -5.945 1 98.31 90 VAL A CA 1
ATOM 715 C C . VAL A 1 90 ? -2.043 26.781 -6.965 1 98.31 90 VAL A C 1
ATOM 717 O O . VAL A 1 90 ? -3.139 27.312 -6.801 1 98.31 90 VAL A O 1
ATOM 720 N N . ARG A 1 91 ? -1.819 25.953 -7.941 1 97.62 91 ARG A N 1
ATOM 721 C CA . ARG A 1 91 ? -2.824 25.719 -8.977 1 97.62 91 ARG A CA 1
ATOM 722 C C . ARG A 1 91 ? -3.861 24.703 -8.516 1 97.62 91 ARG A C 1
ATOM 724 O O . ARG A 1 91 ? -5.027 24.766 -8.914 1 97.62 91 ARG A O 1
ATOM 731 N N . LEU A 1 92 ? -3.479 23.797 -7.637 1 97.94 92 LEU A N 1
ATOM 732 C CA . LEU A 1 92 ? -4.336 22.672 -7.289 1 97.94 92 LEU A CA 1
ATOM 733 C C . LEU A 1 92 ? -5.02 22.891 -5.945 1 97.94 92 LEU A C 1
ATOM 735 O O . LEU A 1 92 ? -6.012 22.234 -5.625 1 97.94 92 LEU A O 1
ATOM 739 N N . PHE A 1 93 ? -4.473 23.797 -5.145 1 98.5 93 PHE A N 1
ATOM 740 C CA . PHE A 1 93 ? -4.965 23.953 -3.781 1 98.5 93 PHE A CA 1
ATOM 741 C C . PHE A 1 93 ? -5.184 25.438 -3.453 1 98.5 93 PHE A C 1
ATOM 743 O O . PHE A 1 93 ? -4.391 26.281 -3.854 1 98.5 93 PHE A O 1
ATOM 750 N N . GLU A 1 94 ? -6.254 25.734 -2.709 1 97.62 94 GLU A N 1
ATOM 751 C CA . GLU A 1 94 ? -6.512 27.078 -2.23 1 97.62 94 GLU A CA 1
ATOM 752 C C . GLU A 1 94 ? -5.648 27.406 -1.018 1 97.62 94 GLU A C 1
ATOM 754 O O . GLU A 1 94 ? -5.309 28.578 -0.79 1 97.62 94 GLU A O 1
ATOM 759 N N . ARG A 1 95 ? -5.301 26.391 -0.28 1 98.31 95 ARG A N 1
ATOM 760 C CA . ARG A 1 95 ? -4.504 26.531 0.935 1 98.31 95 ARG A CA 1
ATOM 761 C C . ARG A 1 95 ? -3.488 25.406 1.061 1 98.31 95 ARG A C 1
ATOM 763 O O . ARG A 1 95 ? -3.758 24.266 0.653 1 98.31 95 ARG A O 1
ATOM 770 N N . SER A 1 96 ? -2.334 25.688 1.544 1 98.69 96 SER A N 1
ATOM 771 C CA . SER A 1 96 ? -1.309 24.688 1.817 1 98.69 96 SER A CA 1
ATOM 772 C C . SER A 1 96 ? -0.504 25.047 3.062 1 98.69 96 SER A C 1
ATOM 774 O O . SER A 1 96 ? -0.726 26.094 3.672 1 98.69 96 SER A O 1
ATOM 776 N N . SER A 1 97 ? 0.352 24.141 3.434 1 98.62 97 SER A N 1
ATOM 777 C CA . SER A 1 97 ? 1.14 24.312 4.648 1 98.62 97 SER A CA 1
ATOM 778 C C . SER A 1 97 ? 2.615 24.531 4.328 1 98.62 97 SER A C 1
ATOM 780 O O . SER A 1 97 ? 3.111 24.031 3.312 1 98.62 97 SER A O 1
ATOM 782 N N . PHE A 1 98 ? 3.318 25.297 5.188 1 98.69 98 PHE A N 1
ATOM 783 C CA . PHE A 1 98 ? 4.758 25.5 5.082 1 98.69 98 PHE A CA 1
ATOM 784 C C . PHE A 1 98 ? 5.398 25.562 6.461 1 98.69 98 PHE A C 1
ATOM 786 O O . PHE A 1 98 ? 4.711 25.75 7.465 1 98.69 98 PHE A O 1
ATOM 793 N N . SER A 1 99 ? 6.734 25.297 6.504 1 98.56 99 SER A N 1
ATOM 794 C CA . SER A 1 99 ? 7.414 25.344 7.797 1 98.56 99 SER A CA 1
ATOM 795 C C . SER A 1 99 ? 8.758 26.047 7.688 1 98.56 99 SER A C 1
ATOM 797 O O . SER A 1 99 ? 9.539 26.047 8.641 1 98.56 99 SER A O 1
ATOM 799 N N . CYS A 1 100 ? 9.109 26.609 6.531 1 98 100 CYS A N 1
ATOM 800 C CA . CYS A 1 100 ? 10.352 27.359 6.363 1 98 100 CYS A CA 1
ATOM 801 C C . CYS A 1 100 ? 10.18 28.5 5.375 1 98 100 CYS A C 1
ATOM 803 O O . CYS A 1 100 ? 9.219 28.516 4.609 1 98 100 CYS A O 1
ATOM 805 N N . GLU A 1 101 ? 11.094 29.406 5.473 1 98.12 101 GLU A N 1
ATOM 806 C CA . GLU A 1 101 ? 11.023 30.625 4.66 1 98.12 101 GLU A CA 1
ATOM 807 C C . GLU A 1 101 ? 11.125 30.297 3.172 1 98.12 101 GLU A C 1
ATOM 809 O O . GLU A 1 101 ? 10.414 30.875 2.352 1 98.12 101 GLU A O 1
ATOM 814 N N . ALA A 1 102 ? 11.977 29.359 2.838 1 97.5 102 ALA A N 1
ATOM 815 C CA . ALA A 1 102 ? 12.203 29 1.439 1 97.5 102 ALA A CA 1
ATOM 816 C C . ALA A 1 102 ? 10.914 28.516 0.783 1 97.5 102 ALA A C 1
ATOM 818 O O . ALA A 1 102 ? 10.594 28.922 -0.336 1 97.5 102 ALA A O 1
ATOM 819 N N . THR A 1 103 ? 10.18 27.734 1.45 1 98.44 103 THR A N 1
ATOM 820 C CA . THR A 1 103 ? 8.922 27.203 0.918 1 98.44 103 THR A CA 1
ATOM 821 C C . THR A 1 103 ? 7.887 28.312 0.783 1 98.44 103 THR A C 1
ATOM 823 O O . THR A 1 103 ? 7.191 28.406 -0.23 1 98.44 103 THR A O 1
ATOM 826 N N . PHE A 1 104 ? 7.824 29.203 1.799 1 98.75 104 PHE A N 1
ATOM 827 C CA . PHE A 1 104 ? 6.875 30.312 1.719 1 98.75 104 PHE A CA 1
ATOM 828 C C . PHE A 1 104 ? 7.184 31.203 0.526 1 98.75 104 PHE A C 1
ATOM 830 O O . PHE A 1 104 ? 6.281 31.578 -0.228 1 98.75 104 PHE A O 1
ATOM 837 N N . ARG A 1 105 ? 8.43 31.516 0.386 1 98.5 105 ARG A N 1
ATOM 838 C CA . ARG A 1 105 ? 8.836 32.375 -0.718 1 98.5 105 ARG A CA 1
ATOM 839 C C . ARG A 1 105 ? 8.523 31.734 -2.062 1 98.5 105 ARG A C 1
ATOM 841 O O . ARG A 1 105 ? 8.109 32.406 -3.004 1 98.5 105 ARG A O 1
ATOM 848 N N . ALA A 1 106 ? 8.727 30.438 -2.135 1 98.5 106 ALA A N 1
ATOM 849 C CA . ALA A 1 106 ? 8.398 29.719 -3.357 1 98.5 106 ALA A CA 1
ATOM 850 C C . ALA A 1 106 ? 6.898 29.75 -3.631 1 98.5 106 ALA A C 1
ATOM 852 O O . ALA A 1 106 ? 6.473 29.953 -4.77 1 98.5 106 ALA A O 1
ATOM 853 N N . LEU A 1 107 ? 6.078 29.578 -2.623 1 98.81 107 LEU A N 1
ATOM 854 C CA . LEU A 1 107 ? 4.629 29.672 -2.75 1 98.81 107 LEU A CA 1
ATOM 855 C C . LEU A 1 107 ? 4.203 31.062 -3.211 1 98.81 107 LEU A C 1
ATOM 857 O O . LEU A 1 107 ? 3.352 31.188 -4.09 1 98.81 107 LEU A O 1
ATOM 861 N N . ASP A 1 108 ? 4.812 32.062 -2.582 1 98.81 108 ASP A N 1
ATOM 862 C CA . ASP A 1 108 ? 4.5 33.438 -2.92 1 98.81 108 ASP A CA 1
ATOM 863 C C . ASP A 1 108 ? 4.828 33.719 -4.383 1 98.81 108 ASP A C 1
ATOM 865 O O . ASP A 1 108 ? 4.004 34.281 -5.109 1 98.81 108 ASP A O 1
ATOM 869 N N . ALA A 1 109 ? 6.027 33.344 -4.793 1 98.62 109 ALA A N 1
ATOM 870 C CA . ALA A 1 109 ? 6.445 33.562 -6.176 1 98.62 109 ALA A CA 1
ATOM 871 C C . ALA A 1 109 ? 5.508 32.844 -7.148 1 98.62 109 ALA A C 1
ATOM 873 O O . ALA A 1 109 ? 5.086 33.438 -8.148 1 98.62 109 ALA A O 1
ATOM 874 N N . ALA A 1 110 ? 5.145 31.625 -6.848 1 98.75 110 ALA A N 1
ATOM 875 C CA . ALA A 1 110 ? 4.27 30.844 -7.703 1 98.75 110 ALA A CA 1
ATOM 876 C C . ALA A 1 110 ? 2.877 31.453 -7.793 1 98.75 110 ALA A C 1
ATOM 878 O O . ALA A 1 110 ? 2.299 31.547 -8.875 1 98.75 110 ALA A O 1
ATOM 879 N N . ALA A 1 111 ? 2.355 31.906 -6.684 1 98.75 111 ALA A N 1
ATOM 880 C CA . ALA A 1 111 ? 1.025 32.5 -6.641 1 98.75 111 ALA A CA 1
ATOM 881 C C . ALA A 1 111 ? 0.983 33.812 -7.438 1 98.75 111 ALA A C 1
ATOM 883 O O . ALA A 1 111 ? 0.042 34.062 -8.195 1 98.75 111 ALA A O 1
ATOM 884 N N . ARG A 1 112 ? 1.972 34.594 -7.281 1 98.62 112 ARG A N 1
ATOM 885 C CA . ARG A 1 112 ? 2.055 35.844 -8.031 1 98.62 112 ARG A CA 1
ATOM 886 C C . ARG A 1 112 ? 2.121 35.562 -9.531 1 98.62 112 ARG A C 1
ATOM 888 O O . ARG A 1 112 ? 1.404 36.219 -10.312 1 98.62 112 ARG A O 1
ATOM 895 N N . ALA A 1 113 ? 2.982 34.688 -9.898 1 98.5 113 ALA A N 1
ATOM 896 C CA . ALA A 1 113 ? 3.145 34.344 -11.312 1 98.5 113 ALA A CA 1
ATOM 897 C C . ALA A 1 113 ? 1.831 33.844 -11.906 1 98.5 113 ALA A C 1
ATOM 899 O O . ALA A 1 113 ? 1.533 34.094 -13.07 1 98.5 113 ALA A O 1
ATOM 900 N N . ALA A 1 114 ? 1.028 33.188 -11.125 1 98.06 114 ALA A N 1
ATOM 901 C CA . ALA A 1 114 ? -0.219 32.594 -11.609 1 98.06 114 ALA A CA 1
ATOM 902 C C . ALA A 1 114 ? -1.379 33.562 -11.461 1 98.06 114 ALA A C 1
ATOM 904 O O . ALA A 1 114 ? -2.49 33.312 -11.922 1 98.06 114 ALA A O 1
ATOM 905 N N . GLY A 1 115 ? -1.171 34.656 -10.797 1 98.31 115 GLY A N 1
ATOM 906 C CA . GLY A 1 115 ? -2.234 35.594 -10.539 1 98.31 115 GLY A CA 1
ATOM 907 C C . GLY A 1 115 ? -3.258 35.094 -9.539 1 98.31 115 GLY A C 1
ATOM 908 O O . GLY A 1 115 ? -4.449 35.406 -9.664 1 98.31 115 GLY A O 1
ATOM 909 N N . LEU A 1 116 ? -2.799 34.312 -8.594 1 97.94 116 LEU A N 1
ATOM 910 C CA . LEU A 1 116 ? -3.709 33.688 -7.648 1 97.94 116 LEU A CA 1
ATOM 911 C C . LEU A 1 116 ? -3.4 34.125 -6.219 1 97.94 116 LEU A C 1
ATOM 913 O O . LEU A 1 116 ? -2.258 34.469 -5.902 1 97.94 116 LEU A O 1
ATOM 917 N N . HIS A 1 117 ? -4.43 34.219 -5.422 1 97.94 117 HIS A N 1
ATOM 918 C CA . HIS A 1 117 ? -4.285 34.312 -3.975 1 97.94 117 HIS A CA 1
ATOM 919 C C . HIS A 1 117 ? -4.168 32.938 -3.32 1 97.94 117 HIS A C 1
ATOM 921 O O . HIS A 1 117 ? -5 32.062 -3.555 1 97.94 117 HIS A O 1
ATOM 927 N N . HIS A 1 118 ? -3.158 32.75 -2.549 1 98.44 118 HIS A N 1
ATOM 928 C CA . HIS A 1 118 ? -2.92 31.453 -1.914 1 98.44 118 HIS A CA 1
ATOM 929 C C . HIS A 1 118 ? -2.785 31.594 -0.402 1 98.44 118 HIS A C 1
ATOM 931 O O . HIS A 1 118 ? -1.972 32.375 0.08 1 98.44 118 HIS A O 1
ATOM 937 N N . GLU A 1 119 ? -3.605 30.875 0.358 1 98.06 119 GLU A N 1
ATOM 938 C CA . GLU A 1 119 ? -3.49 30.859 1.813 1 98.06 119 GLU A CA 1
ATOM 939 C C . GLU A 1 119 ? -2.412 29.891 2.277 1 98.06 119 GLU A C 1
ATOM 941 O O . GLU A 1 119 ? -2.404 28.719 1.871 1 98.06 119 GLU A O 1
ATOM 946 N N . ALA A 1 120 ? -1.522 30.375 3.1 1 98.62 120 ALA A N 1
ATOM 947 C CA . ALA A 1 120 ? -0.45 29.547 3.635 1 98.62 120 ALA A CA 1
ATOM 948 C C . ALA A 1 120 ? -0.566 29.406 5.148 1 98.62 120 ALA A C 1
ATOM 950 O O . ALA A 1 120 ? -0.712 30.406 5.859 1 98.62 120 ALA A O 1
ATOM 951 N N . LEU A 1 121 ? -0.568 28.203 5.613 1 98.69 121 LEU A N 1
ATOM 952 C CA . LEU A 1 121 ? -0.624 27.891 7.039 1 98.69 121 LEU A CA 1
ATOM 953 C C . LEU A 1 121 ? 0.765 27.578 7.578 1 98.69 121 LEU A C 1
ATOM 955 O O . LEU A 1 121 ? 1.416 26.641 7.109 1 98.69 121 LEU A O 1
ATOM 959 N N . LEU A 1 122 ? 1.256 28.281 8.539 1 98.75 122 LEU A N 1
ATOM 960 C CA . LEU A 1 122 ? 2.535 27.984 9.172 1 98.75 122 LEU A CA 1
ATOM 961 C C . LEU A 1 122 ? 2.398 26.812 10.141 1 98.75 122 LEU A C 1
ATOM 963 O O . LEU A 1 122 ? 1.67 26.906 11.133 1 98.75 122 LEU A O 1
ATOM 967 N N . MET A 1 123 ? 3.09 25.75 9.852 1 98.69 123 MET A N 1
ATOM 968 C CA . MET A 1 123 ? 3.115 24.609 10.773 1 98.69 123 MET A CA 1
ATOM 969 C C . MET A 1 123 ? 4.18 24.812 11.852 1 98.69 123 MET A C 1
ATOM 971 O O . MET A 1 123 ? 5.336 25.109 11.539 1 98.69 123 MET A O 1
ATOM 975 N N . VAL A 1 124 ? 3.754 24.641 13.062 1 98.25 124 VAL A N 1
ATOM 976 C CA . VAL A 1 124 ? 4.633 24.797 14.211 1 98.25 124 VAL A CA 1
ATOM 977 C C . VAL A 1 124 ? 4.668 23.5 15.023 1 98.25 124 VAL A C 1
ATOM 979 O O . VAL A 1 124 ? 3.637 22.859 15.227 1 98.25 124 VAL A O 1
ATOM 982 N N . ASP A 1 125 ? 5.855 23.141 15.391 1 96.56 125 ASP A N 1
ATOM 983 C CA . ASP A 1 125 ? 6.004 21.969 16.234 1 96.56 125 ASP A CA 1
ATOM 984 C C . ASP A 1 125 ? 5.816 22.312 17.719 1 96.56 125 ASP A C 1
ATOM 986 O O . ASP A 1 125 ? 6.59 23.094 18.266 1 96.56 125 ASP A O 1
ATOM 990 N N . ILE A 1 126 ? 4.887 21.688 18.281 1 94.5 126 ILE A N 1
ATOM 991 C CA . ILE A 1 126 ? 4.633 21.953 19.688 1 94.5 126 ILE A CA 1
ATOM 992 C C . ILE A 1 126 ? 4.84 20.688 20.516 1 94.5 126 ILE A C 1
ATOM 994 O O . ILE A 1 126 ? 4.207 20.5 21.547 1 94.5 126 ILE A O 1
ATOM 998 N N . GLY A 1 127 ? 5.609 19.75 19.891 1 92.31 127 GLY A N 1
ATOM 999 C CA . GLY A 1 127 ? 6 18.656 20.766 1 92.31 127 GLY A CA 1
ATOM 1000 C C . GLY A 1 127 ? 6.004 17.312 20.094 1 92.31 127 GLY A C 1
ATOM 1001 O O . GLY A 1 127 ? 6.648 16.375 20.562 1 92.31 127 GLY A O 1
ATOM 1002 N N . ASP A 1 128 ? 5.27 17.078 18.969 1 92.06 128 ASP A N 1
ATOM 1003 C CA . ASP A 1 128 ? 5.223 15.758 18.344 1 92.06 128 ASP A CA 1
ATOM 1004 C C . ASP A 1 128 ? 6.508 15.477 17.562 1 92.06 128 ASP A C 1
ATOM 1006 O O . ASP A 1 128 ? 6.793 14.328 17.219 1 92.06 128 ASP A O 1
ATOM 1010 N N . MET A 1 129 ? 7.113 16.531 17.109 1 90.94 129 MET A N 1
ATOM 1011 C CA . MET A 1 129 ? 8.445 16.531 16.516 1 90.94 129 MET A CA 1
ATOM 1012 C C . MET A 1 129 ? 8.43 15.852 15.148 1 90.94 129 MET A C 1
ATOM 1014 O O . MET A 1 129 ? 9.438 15.281 14.727 1 90.94 129 MET A O 1
ATOM 1018 N N . ARG A 1 130 ? 7.289 15.742 14.531 1 91.62 130 ARG A N 1
ATOM 1019 C CA . ARG A 1 130 ? 7.207 15.242 13.164 1 91.62 130 ARG A CA 1
ATOM 1020 C C . ARG A 1 130 ? 7.555 16.344 12.164 1 91.62 130 ARG A C 1
ATOM 1022 O O . ARG A 1 130 ? 8.625 16.312 11.547 1 91.62 130 ARG A O 1
ATOM 1029 N N . GLU A 1 131 ? 6.781 17.297 12.094 1 94.75 131 GLU A N 1
ATOM 1030 C CA . GLU A 1 131 ? 6.965 18.438 11.18 1 94.75 131 GLU A CA 1
ATOM 1031 C C . GLU A 1 131 ? 6.68 19.75 11.883 1 94.75 131 GLU A C 1
ATOM 1033 O O . GLU A 1 131 ? 6.129 19.781 12.984 1 94.75 131 GLU A O 1
ATOM 1038 N N . GLY A 1 132 ? 7 20.844 11.18 1 97.88 132 GLY A N 1
ATOM 1039 C CA . GLY A 1 132 ? 6.77 22.188 11.688 1 97.88 132 GLY A CA 1
ATOM 1040 C C . GLY A 1 132 ? 8.023 22.844 12.227 1 97.88 132 GLY A C 1
ATOM 1041 O O . GLY A 1 132 ? 8.867 22.188 12.828 1 97.88 132 GLY A O 1
ATOM 1042 N N . ILE A 1 133 ? 8.07 24.125 12.117 1 97.75 133 ILE A N 1
ATOM 1043 C CA . ILE A 1 133 ? 9.188 24.875 12.664 1 97.75 133 ILE A CA 1
ATOM 1044 C C . ILE A 1 133 ? 9.164 24.797 14.188 1 97.75 133 ILE A C 1
ATOM 1046 O O . ILE A 1 133 ? 8.094 24.844 14.797 1 97.75 133 ILE A O 1
ATOM 1050 N N . PRO A 1 134 ? 10.359 24.641 14.773 1 95.56 134 PRO A N 1
ATOM 1051 C CA . PRO A 1 134 ? 10.383 24.703 16.234 1 95.56 134 PRO A CA 1
ATOM 1052 C C . PRO A 1 134 ? 9.742 25.984 16.766 1 95.56 134 PRO A C 1
ATOM 1054 O O . PRO A 1 134 ? 9.922 27.062 16.203 1 95.56 134 PRO A O 1
ATOM 1057 N N . GLN A 1 135 ? 9.016 25.797 17.828 1 94.06 135 GLN A N 1
ATOM 1058 C CA . GLN A 1 135 ? 8.188 26.891 18.344 1 94.06 135 GLN A CA 1
ATOM 1059 C C . GLN A 1 135 ? 9.031 28.125 18.625 1 94.06 135 GLN A C 1
ATOM 1061 O O . GLN A 1 135 ? 8.586 29.25 18.406 1 94.06 135 GLN A O 1
ATOM 1066 N N . ASP A 1 136 ? 10.234 28 19.109 1 94.19 136 ASP A N 1
ATOM 1067 C CA . ASP A 1 136 ? 11.102 29.109 19.469 1 94.19 136 ASP A CA 1
ATOM 1068 C C . ASP A 1 136 ? 11.594 29.859 18.234 1 94.19 136 ASP A C 1
ATOM 1070 O O . ASP A 1 136 ? 12.039 31 18.328 1 94.19 136 ASP A O 1
ATOM 1074 N N . GLU A 1 137 ? 11.484 29.266 17.078 1 96.75 137 GLU A N 1
ATOM 1075 C CA . GLU A 1 137 ? 11.953 29.859 15.828 1 96.75 137 GLU A CA 1
ATOM 1076 C C . GLU A 1 137 ? 10.789 30.453 15.039 1 96.75 137 GLU A C 1
ATOM 1078 O O . GLU A 1 137 ? 11.008 31.203 14.078 1 96.75 137 GLU A O 1
ATOM 1083 N N . ALA A 1 138 ? 9.57 30.203 15.453 1 98.06 138 ALA A N 1
ATOM 1084 C CA . ALA A 1 138 ? 8.375 30.594 14.711 1 98.06 138 ALA A CA 1
ATOM 1085 C C . ALA A 1 138 ? 8.258 32.094 14.602 1 98.06 138 ALA A C 1
ATOM 1087 O O . ALA A 1 138 ? 7.953 32.625 13.523 1 98.06 138 ALA A O 1
ATOM 1088 N N . PRO A 1 139 ? 8.578 32.875 15.695 1 98.19 139 PRO A N 1
ATOM 1089 C CA . PRO A 1 139 ? 8.453 34.312 15.586 1 98.19 139 PRO A CA 1
ATOM 1090 C C . PRO A 1 139 ? 9.375 34.906 14.516 1 98.19 139 PRO A C 1
ATOM 1092 O O . PRO A 1 139 ? 8.961 35.812 13.758 1 98.19 139 PRO A O 1
ATOM 1095 N N . ALA A 1 140 ? 10.578 34.438 14.469 1 98.19 140 ALA A N 1
ATOM 1096 C CA . ALA A 1 140 ? 11.523 34.938 13.469 1 98.19 140 ALA A CA 1
ATOM 1097 C C . ALA A 1 140 ? 11.031 34.625 12.055 1 98.19 140 ALA A C 1
ATOM 1099 O O . ALA A 1 140 ? 11.164 35.469 11.148 1 98.19 140 ALA A O 1
ATOM 1100 N N . LEU A 1 141 ? 10.484 33.469 11.82 1 98.56 141 LEU A N 1
ATOM 1101 C CA . LEU A 1 141 ? 9.961 33.094 10.516 1 98.56 141 LEU A CA 1
ATOM 1102 C C . LEU A 1 141 ? 8.766 33.969 10.141 1 98.56 141 LEU A C 1
ATOM 1104 O O . LEU A 1 141 ? 8.656 34.438 9.008 1 98.56 141 LEU A O 1
ATOM 1108 N N . LEU A 1 142 ? 7.859 34.219 11.086 1 98.69 142 LEU A N 1
ATOM 1109 C CA . LEU A 1 142 ? 6.707 35.094 10.844 1 98.69 142 LEU A CA 1
ATOM 1110 C C . LEU A 1 142 ? 7.145 36.469 10.422 1 98.69 142 LEU A C 1
ATOM 1112 O O . LEU A 1 142 ? 6.586 37.062 9.484 1 98.69 142 LEU A O 1
ATOM 1116 N N . ARG A 1 143 ? 8.18 37 11.047 1 98.44 143 ARG A N 1
ATOM 1117 C CA . ARG A 1 143 ? 8.703 38.312 10.68 1 98.44 143 ARG A CA 1
ATOM 1118 C C . ARG A 1 143 ? 9.289 38.312 9.273 1 98.44 143 ARG A C 1
ATOM 1120 O O . ARG A 1 143 ? 9.07 39.219 8.492 1 98.44 143 ARG A O 1
ATOM 1127 N N . ALA A 1 144 ? 9.977 37.25 9.008 1 98.5 144 ALA A N 1
ATOM 1128 C CA . ALA A 1 144 ? 10.68 37.125 7.738 1 98.5 144 ALA A CA 1
ATOM 1129 C C . ALA A 1 144 ? 9.703 37.125 6.562 1 98.5 144 ALA A C 1
ATOM 1131 O O . ALA A 1 144 ? 10.031 37.562 5.469 1 98.5 144 ALA A O 1
ATOM 1132 N N . VAL A 1 145 ? 8.484 36.625 6.793 1 98.5 145 VAL A N 1
ATOM 1133 C CA . VAL A 1 145 ? 7.566 36.438 5.672 1 98.5 145 VAL A CA 1
ATOM 1134 C C . VAL A 1 145 ? 6.48 37.531 5.719 1 98.5 145 VAL A C 1
ATOM 1136 O O . VAL A 1 145 ? 5.59 37.562 4.863 1 98.5 145 VAL A O 1
ATOM 1139 N N . ALA A 1 146 ? 6.52 38.438 6.613 1 98.44 146 ALA A N 1
ATOM 1140 C CA . ALA A 1 146 ? 5.465 39.406 6.91 1 98.44 146 ALA A CA 1
ATOM 1141 C C . ALA A 1 146 ? 5.188 40.312 5.707 1 98.44 146 ALA A C 1
ATOM 1143 O O . ALA A 1 146 ? 4.035 40.469 5.305 1 98.44 146 ALA A O 1
ATOM 1144 N N . ALA A 1 147 ? 6.18 40.812 5.121 1 97.69 147 ALA A N 1
ATOM 1145 C CA . ALA A 1 147 ? 6.008 41.75 4.02 1 97.69 147 ALA A CA 1
ATOM 1146 C C . ALA A 1 147 ? 5.293 41.094 2.84 1 97.69 147 ALA A C 1
ATOM 1148 O O . ALA A 1 147 ? 4.359 41.688 2.273 1 97.69 147 ALA A O 1
ATOM 1149 N N . ALA A 1 148 ? 5.777 39.938 2.535 1 97.88 148 ALA A N 1
ATOM 1150 C CA . ALA A 1 148 ? 5.152 39.188 1.438 1 97.88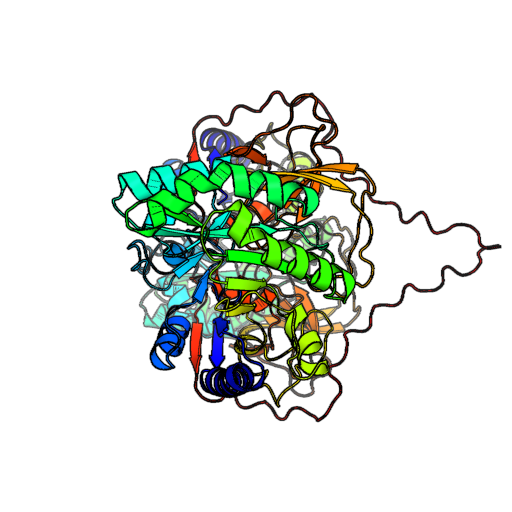 148 ALA A CA 1
ATOM 1151 C C . ALA A 1 148 ? 3.703 38.844 1.763 1 97.88 148 ALA A C 1
ATOM 1153 O O . ALA A 1 148 ? 2.822 38.969 0.907 1 97.88 148 ALA A O 1
ATOM 1154 N N . SER A 1 149 ? 3.459 38.438 2.949 1 98.31 149 SER A N 1
ATOM 1155 C CA . SER A 1 149 ? 2.111 38.094 3.395 1 98.31 149 SER A CA 1
ATOM 1156 C C . SER A 1 149 ? 1.179 39.312 3.312 1 98.31 149 SER A C 1
ATOM 1158 O O . SER A 1 149 ? 0.035 39.188 2.869 1 98.31 149 SER A O 1
ATOM 1160 N N . GLN A 1 150 ? 1.632 40.469 3.697 1 97.44 150 GLN A N 1
ATOM 1161 C CA . GLN A 1 150 ? 0.844 41.688 3.662 1 97.44 150 GLN A CA 1
ATOM 1162 C C . GLN A 1 150 ? 0.497 42.094 2.227 1 97.44 150 GLN A C 1
ATOM 1164 O O . GLN A 1 150 ? -0.629 42.5 1.946 1 97.44 150 GLN A O 1
ATOM 1169 N N . ARG A 1 151 ? 1.448 41.875 1.433 1 96.06 151 ARG A N 1
ATOM 1170 C CA . ARG A 1 151 ? 1.229 42.219 0.027 1 96.06 151 ARG A CA 1
ATOM 1171 C C . ARG A 1 151 ? 0.118 41.344 -0.568 1 96.06 151 ARG A C 1
ATOM 1173 O O . ARG A 1 151 ? -0.691 41.844 -1.361 1 96.06 151 ARG A O 1
ATOM 1180 N N . ALA A 1 152 ? 0.073 40.188 -0.168 1 95.06 152 ALA A N 1
ATOM 1181 C CA . ALA A 1 152 ? -0.848 39.219 -0.739 1 95.06 152 ALA A CA 1
ATOM 1182 C C . ALA A 1 152 ? -2.246 39.375 -0.143 1 95.06 152 ALA A C 1
ATOM 1184 O O . ALA A 1 152 ? -3.191 38.719 -0.595 1 95.06 152 ALA A O 1
ATOM 1185 N N . ALA A 1 153 ? -2.385 40.156 0.833 1 88.12 153 ALA A N 1
ATOM 1186 C CA . ALA A 1 153 ? -3.674 40.312 1.501 1 88.12 153 ALA A CA 1
ATOM 1187 C C . ALA A 1 153 ? -4.73 40.844 0.534 1 88.12 153 ALA A C 1
ATOM 1189 O O . ALA A 1 153 ? -5.926 40.594 0.712 1 88.12 153 ALA A O 1
ATOM 1190 N N . ARG A 1 154 ? -4.402 41.5 -0.561 1 85.44 154 ARG A N 1
ATOM 1191 C CA . ARG A 1 154 ? -5.379 42.094 -1.47 1 85.44 154 ARG A CA 1
ATOM 1192 C C . ARG A 1 154 ? -5.078 41.719 -2.916 1 85.44 154 ARG A C 1
ATOM 1194 O O . ARG A 1 154 ? -5.516 42.406 -3.846 1 85.44 154 ARG A O 1
ATOM 1201 N N . GLY A 1 155 ? -4.297 40.781 -3.064 1 91.75 155 GLY A N 1
ATOM 1202 C CA . GLY A 1 155 ? -3.943 40.406 -4.426 1 91.75 155 GLY A CA 1
ATOM 1203 C C . GLY A 1 155 ? -3.242 39.062 -4.523 1 91.75 155 GLY A C 1
ATOM 1204 O O . GLY A 1 155 ? -3.326 38.25 -3.607 1 91.75 155 GLY A O 1
ATOM 1205 N N . PRO A 1 156 ? -2.688 38.875 -5.719 1 97.69 156 PRO A N 1
ATOM 1206 C CA . PRO A 1 156 ? -1.985 37.625 -5.938 1 97.69 156 PRO A CA 1
ATOM 1207 C C . PRO A 1 156 ? -0.767 37.469 -5.035 1 97.69 156 PRO A C 1
ATOM 1209 O O . PRO A 1 156 ? -0.082 38.438 -4.73 1 97.69 156 PRO A O 1
ATOM 1212 N N . GLY A 1 157 ? -0.508 36.25 -4.543 1 98.5 157 GLY A N 1
ATOM 1213 C CA . GLY A 1 157 ? 0.596 35.906 -3.648 1 98.5 157 GLY A CA 1
ATOM 1214 C C . GLY A 1 157 ? 0.198 35 -2.514 1 98.5 157 GLY A C 1
ATOM 1215 O O . GLY A 1 157 ? -0.967 34.594 -2.4 1 98.5 157 GLY A O 1
ATOM 1216 N N . ALA A 1 158 ? 1.161 34.625 -1.723 1 98.69 158 ALA A N 1
ATOM 1217 C CA . ALA A 1 158 ? 0.901 33.812 -0.554 1 98.69 158 ALA A CA 1
ATOM 1218 C C . ALA A 1 158 ? 0.612 34.656 0.678 1 98.69 158 ALA A C 1
ATOM 1220 O O . ALA A 1 158 ? 1.334 35.625 0.958 1 98.69 158 ALA A O 1
ATOM 1221 N N . HIS A 1 159 ? -0.444 34.375 1.314 1 98.44 159 HIS A N 1
ATOM 1222 C CA . HIS A 1 159 ? -0.874 35.031 2.539 1 98.44 159 HIS A CA 1
ATOM 1223 C C . HIS A 1 159 ? -0.861 34.062 3.723 1 98.44 159 HIS A C 1
ATOM 1225 O O . HIS A 1 159 ? -1.444 33 3.656 1 98.44 159 HIS A O 1
ATOM 1231 N N . VAL A 1 160 ? -0.12 34.469 4.812 1 98.44 160 VAL A N 1
ATOM 1232 C CA . VAL A 1 160 ? -0.15 33.625 6.008 1 98.44 160 VAL A CA 1
ATOM 1233 C C . VAL A 1 160 ? -1.524 33.719 6.668 1 98.44 160 VAL A C 1
ATOM 1235 O O . VAL A 1 160 ? -1.821 34.688 7.367 1 98.44 160 VAL A O 1
ATOM 1238 N N . ALA A 1 161 ? -2.297 32.656 6.512 1 95.88 161 ALA A N 1
ATOM 1239 C CA . ALA A 1 161 ? -3.691 32.688 6.945 1 95.88 161 ALA A CA 1
ATOM 1240 C C . ALA A 1 161 ? -3.83 32.156 8.367 1 95.88 161 ALA A C 1
ATOM 1242 O O . ALA A 1 161 ? -4.879 32.312 9 1 95.88 161 ALA A O 1
ATOM 1243 N N . GLY A 1 162 ? -2.832 31.516 8.867 1 97.44 162 GLY A N 1
ATOM 1244 C CA . GLY A 1 162 ? -2.955 30.953 10.203 1 97.44 162 GLY A CA 1
ATOM 1245 C C . GLY A 1 162 ? -1.737 30.156 10.633 1 97.44 162 GLY A C 1
ATOM 1246 O O . GLY A 1 162 ? -0.716 30.156 9.938 1 97.44 162 GLY A O 1
ATOM 1247 N N . ILE A 1 163 ? -1.906 29.578 11.852 1 98.25 163 ILE A N 1
ATOM 1248 C CA . ILE A 1 163 ? -0.919 28.688 12.445 1 98.25 163 ILE A CA 1
ATOM 1249 C C . ILE A 1 163 ? -1.521 27.297 12.609 1 98.25 163 ILE A C 1
ATOM 1251 O O . ILE A 1 163 ? -2.668 27.156 13.039 1 98.25 163 ILE A O 1
ATOM 1255 N N . GLY A 1 164 ? -0.777 26.312 12.133 1 98.12 164 GLY A N 1
ATOM 1256 C CA . GLY A 1 164 ? -1.185 24.922 12.281 1 98.12 164 GLY A CA 1
ATOM 1257 C C . GLY A 1 164 ? -0.239 24.109 13.148 1 98.12 164 GLY A C 1
ATOM 1258 O O . GLY A 1 164 ? 0.965 24.375 13.18 1 98.12 164 GLY A O 1
ATOM 1259 N N . VAL A 1 165 ? -0.815 23.141 13.867 1 97.81 165 VAL A N 1
ATOM 1260 C CA . VAL A 1 165 ? -0.024 22.188 14.641 1 97.81 165 VAL A CA 1
ATOM 1261 C C . VAL A 1 165 ? -0.548 20.766 14.406 1 97.81 165 VAL A C 1
ATOM 1263 O O . VAL A 1 165 ? -1.693 20.578 13.984 1 97.81 165 VAL A O 1
ATOM 1266 N N . ASN A 1 166 ? 0.312 19.797 14.539 1 96.75 166 ASN A N 1
ATOM 1267 C CA . ASN A 1 166 ? -0.049 18.375 14.539 1 96.75 166 ASN A CA 1
ATOM 1268 C C . ASN A 1 166 ? 0.493 17.656 15.773 1 96.75 166 ASN A C 1
ATOM 1270 O O . ASN A 1 166 ? 1.649 17.859 16.156 1 96.75 166 ASN A O 1
ATOM 1274 N N . LEU A 1 167 ? -0.389 16.953 16.406 1 95.94 167 LEU A N 1
ATOM 1275 C CA . LEU A 1 167 ? 0.052 16.094 17.5 1 95.94 167 LEU A CA 1
ATOM 1276 C C . LEU A 1 167 ? -0.35 14.641 17.25 1 95.94 167 LEU A C 1
ATOM 1278 O O . LEU A 1 167 ? -1.226 14.367 16.422 1 95.94 167 LEU A O 1
ATOM 1282 N N . GLY A 1 168 ? 0.409 13.727 17.891 1 93.56 168 GLY A N 1
ATOM 1283 C CA . GLY A 1 168 ? 0.021 12.328 17.953 1 93.56 168 GLY A CA 1
ATOM 1284 C C . GLY A 1 168 ? 0.632 11.5 16.828 1 93.56 168 GLY A C 1
ATOM 1285 O O . GLY A 1 168 ? 0.896 10.312 17.016 1 93.56 168 GLY A O 1
ATOM 1286 N N . CYS A 1 169 ? 0.949 12.039 15.75 1 91.88 169 CYS A N 1
ATOM 1287 C CA . CYS A 1 169 ? 1.221 11.297 14.516 1 91.88 169 CYS A CA 1
ATOM 1288 C C . CYS A 1 169 ? 2.545 10.547 14.617 1 91.88 169 CYS A C 1
ATOM 1290 O O . CYS A 1 169 ? 2.639 9.391 14.203 1 91.88 169 CYS A O 1
ATOM 1292 N N . LEU A 1 170 ? 3.572 11.164 15.141 1 91.62 170 LEU A N 1
ATOM 1293 C CA . LEU A 1 170 ? 4.887 10.531 15.141 1 91.62 170 LEU A CA 1
ATOM 1294 C C . LEU A 1 170 ? 5.176 9.875 16.484 1 91.62 170 LEU A C 1
ATOM 1296 O O . LEU A 1 170 ? 5.523 8.695 16.547 1 91.62 170 LEU A O 1
ATOM 1300 N N . TYR A 1 171 ? 4.945 10.617 17.578 1 90.06 171 TYR A N 1
ATOM 1301 C CA . TYR A 1 171 ? 5.348 10.086 18.875 1 90.06 171 TYR A CA 1
ATOM 1302 C C . TYR A 1 171 ? 4.145 9.938 19.812 1 90.06 171 TYR A C 1
ATOM 1304 O O . TYR A 1 171 ? 4.305 9.758 21.016 1 90.06 171 TYR A O 1
ATOM 1312 N N . GLY A 1 172 ? 2.99 10.055 19.281 1 92.5 172 GLY A N 1
ATOM 1313 C CA . GLY A 1 172 ? 1.797 9.906 20.094 1 92.5 172 GLY A CA 1
ATOM 1314 C C . GLY A 1 172 ? 1.64 11.008 21.125 1 92.5 172 GLY A C 1
ATOM 1315 O O . GLY A 1 172 ? 0.999 10.812 22.156 1 92.5 172 GLY A O 1
ATOM 1316 N N . THR A 1 173 ? 2.254 12.172 20.906 1 94.25 173 THR A N 1
ATOM 1317 C CA . THR A 1 173 ? 2.221 13.273 21.875 1 94.25 173 THR A CA 1
ATOM 1318 C C . THR A 1 173 ? 0.794 13.773 22.078 1 94.25 173 THR A C 1
ATOM 1320 O O . THR A 1 173 ? 0.103 14.094 21.109 1 94.25 173 THR A O 1
ATOM 1323 N N . CYS A 1 174 ? 0.413 13.867 23.328 1 95.25 174 CYS A N 1
ATOM 1324 C CA . CYS A 1 174 ? -0.927 14.328 23.672 1 95.25 174 CYS A CA 1
ATOM 1325 C C . CYS A 1 174 ? -0.958 15.844 23.828 1 95.25 174 CYS A C 1
ATOM 1327 O O . CYS A 1 174 ? 0.024 16.453 24.266 1 95.25 174 CYS A O 1
ATOM 1329 N N . PRO A 1 175 ? -2.119 16.469 23.406 1 95.56 175 PRO A N 1
ATOM 1330 C CA . PRO A 1 175 ? -2.293 17.859 23.859 1 95.56 175 PRO A CA 1
ATOM 1331 C C . PRO A 1 175 ? -2.344 17.969 25.391 1 95.56 175 PRO A C 1
ATOM 1333 O O . PRO A 1 175 ? -2.893 17.094 26.062 1 95.56 175 PRO A O 1
ATOM 1336 N N . ASP A 1 176 ? -1.743 18.906 25.875 1 93.56 176 ASP A N 1
ATOM 1337 C CA . ASP A 1 176 ? -1.777 19.203 27.312 1 93.56 176 ASP A CA 1
ATOM 1338 C C . ASP A 1 176 ? -1.738 20.719 27.547 1 93.56 176 ASP A C 1
ATOM 1340 O O . ASP A 1 176 ? -1.702 21.5 26.594 1 93.56 176 ASP A O 1
ATOM 1344 N N . GLU A 1 177 ? -1.773 21.078 28.797 1 92.62 177 GLU A N 1
ATOM 1345 C CA . GLU A 1 177 ? -1.849 22.484 29.141 1 92.62 177 GLU A CA 1
ATOM 1346 C C . GLU A 1 177 ? -0.602 23.234 28.672 1 92.62 177 GLU A C 1
ATOM 1348 O O . GLU A 1 177 ? -0.686 24.391 28.25 1 92.62 177 GLU A O 1
ATOM 1353 N N . GLU A 1 178 ? 0.458 22.625 28.75 1 93.19 178 GLU A N 1
ATOM 1354 C CA . GLU A 1 178 ? 1.714 23.297 28.406 1 93.19 178 GLU A CA 1
ATOM 1355 C C . GLU A 1 178 ? 1.805 23.578 26.906 1 93.19 178 GLU A C 1
ATOM 1357 O O . GLU A 1 178 ? 2.074 24.719 26.516 1 93.19 178 GLU A O 1
ATOM 1362 N N . ASN A 1 179 ? 1.66 22.609 26.094 1 93.81 179 ASN A N 1
ATOM 1363 C CA . ASN A 1 179 ? 1.795 22.844 24.656 1 93.81 179 ASN A CA 1
ATOM 1364 C C . ASN A 1 179 ? 0.667 23.734 24.125 1 93.81 179 ASN A C 1
ATOM 1366 O O . ASN A 1 179 ? 0.872 24.516 23.219 1 93.81 179 ASN A O 1
ATOM 1370 N N . MET A 1 180 ? -0.51 23.656 24.766 1 94.06 180 MET A N 1
ATOM 1371 C CA . MET A 1 180 ? -1.594 24.547 24.375 1 94.06 180 MET A CA 1
ATOM 1372 C C . MET A 1 180 ? -1.284 25.984 24.766 1 94.06 180 MET A C 1
ATOM 1374 O O . MET A 1 180 ? -1.593 26.922 24.031 1 94.06 180 MET A O 1
ATOM 1378 N N . ALA A 1 181 ? -0.679 26.094 25.922 1 94.31 181 ALA A N 1
ATOM 1379 C CA . ALA A 1 181 ? -0.293 27.438 26.375 1 94.31 181 ALA A CA 1
ATOM 1380 C C . ALA A 1 181 ? 0.731 28.047 25.422 1 94.31 181 ALA A C 1
ATOM 1382 O O . ALA A 1 181 ? 0.671 29.25 25.141 1 94.31 181 ALA A O 1
ATOM 1383 N N . ARG A 1 182 ? 1.594 27.266 25 1 92.75 182 ARG A N 1
ATOM 1384 C CA . ARG A 1 182 ? 2.604 27.719 24.047 1 92.75 182 ARG A CA 1
ATOM 1385 C C . ARG A 1 182 ? 1.963 28.141 22.734 1 92.75 182 ARG A C 1
ATOM 1387 O O . ARG A 1 182 ? 2.346 29.156 22.141 1 92.75 182 ARG A O 1
ATOM 1394 N N . LEU A 1 183 ? 1.077 27.391 22.281 1 95.81 183 LEU A N 1
ATOM 1395 C CA . LEU A 1 183 ? 0.347 27.719 21.062 1 95.81 183 LEU A CA 1
ATOM 1396 C C . LEU A 1 183 ? -0.419 29.031 21.234 1 95.81 183 LEU A C 1
ATOM 1398 O O . LEU A 1 183 ? -0.393 29.891 20.344 1 95.81 183 LEU A O 1
ATOM 1402 N N . GLU A 1 184 ? -1.027 29.203 22.359 1 95.25 184 GLU A N 1
ATOM 1403 C CA . GLU A 1 184 ? -1.772 30.422 22.672 1 95.25 184 GLU A CA 1
ATOM 1404 C C . GLU A 1 184 ? -0.863 31.656 22.641 1 95.25 184 GLU A C 1
ATOM 1406 O O . GLU A 1 184 ? -1.225 32.688 22.078 1 95.25 184 GLU A O 1
ATOM 1411 N N . ALA A 1 185 ? 0.229 31.469 23.266 1 96.25 185 ALA A N 1
ATOM 1412 C CA . ALA A 1 185 ? 1.181 32.562 23.328 1 96.25 185 ALA A CA 1
ATOM 1413 C C . ALA A 1 185 ? 1.645 32.969 21.938 1 96.25 185 ALA A C 1
ATOM 1415 O O . ALA A 1 185 ? 1.736 34.156 21.625 1 96.25 185 ALA A O 1
ATOM 1416 N N . LEU A 1 186 ? 1.935 32.031 21.125 1 97.19 186 LEU A N 1
ATOM 1417 C CA . LEU A 1 186 ? 2.363 32.312 19.766 1 97.19 186 LEU A CA 1
ATOM 1418 C C . LEU A 1 186 ? 1.24 32.969 18.969 1 97.19 186 LEU A C 1
ATOM 1420 O O . LEU A 1 186 ? 1.47 33.938 18.234 1 97.19 186 LEU A O 1
ATOM 1424 N N . ALA A 1 187 ? 0.034 32.438 19.062 1 96.81 187 ALA A N 1
ATOM 1425 C CA . ALA A 1 187 ? -1.12 33 18.359 1 96.81 187 ALA A CA 1
ATOM 1426 C C . ALA A 1 187 ? -1.362 34.438 18.75 1 96.81 187 ALA A C 1
ATOM 1428 O O . ALA A 1 187 ? -1.664 35.281 17.891 1 96.81 187 ALA A O 1
ATOM 1429 N N . ALA A 1 188 ? -1.171 34.719 20.016 1 95.94 188 ALA A N 1
ATOM 1430 C CA . ALA A 1 188 ? -1.4 36.062 20.531 1 95.94 188 ALA A CA 1
ATOM 1431 C C . ALA A 1 188 ? -0.415 37.062 19.938 1 95.94 188 ALA A C 1
ATOM 1433 O O . ALA A 1 188 ? -0.749 38.25 19.75 1 95.94 188 ALA A O 1
ATOM 1434 N N . ARG A 1 189 ? 0.729 36.594 19.594 1 96.25 189 ARG A N 1
ATOM 1435 C CA . ARG A 1 189 ? 1.789 37.469 19.125 1 96.25 189 ARG A CA 1
ATOM 1436 C C . ARG A 1 189 ? 1.828 37.5 17.609 1 96.25 189 ARG A C 1
ATOM 1438 O O . ARG A 1 189 ? 2.445 38.406 17.016 1 96.25 189 ARG A O 1
ATOM 1445 N N . ALA A 1 190 ? 1.259 36.594 16.969 1 97.19 190 ALA A N 1
ATOM 1446 C CA . ALA A 1 190 ? 1.418 36.375 15.531 1 97.19 190 ALA A CA 1
ATOM 1447 C C . ALA A 1 190 ? 0.935 37.594 14.734 1 97.19 190 ALA A C 1
ATOM 1449 O O . ALA A 1 190 ? 1.575 38 13.758 1 97.19 190 ALA A O 1
ATOM 1450 N N . GLY A 1 191 ? -0.206 38.188 15.094 1 95.62 191 GLY A N 1
ATOM 1451 C CA . GLY A 1 191 ? -0.725 39.344 14.398 1 95.62 191 GLY A CA 1
ATOM 1452 C C . GLY A 1 191 ? 0.265 40.5 14.336 1 95.62 191 GLY A C 1
ATOM 1453 O O . GLY A 1 191 ? 0.461 41.094 13.281 1 95.62 191 GLY A O 1
ATOM 1454 N N . ASP A 1 192 ? 0.874 40.719 15.484 1 96.81 192 ASP A N 1
ATOM 1455 C CA . ASP A 1 192 ? 1.859 41.781 15.562 1 96.81 192 ASP A CA 1
ATOM 1456 C C . ASP A 1 192 ? 3.08 41.469 14.703 1 96.81 192 ASP A C 1
ATOM 1458 O O . ASP A 1 192 ? 3.617 42.375 14.039 1 96.81 192 ASP A O 1
ATOM 1462 N N . LEU A 1 193 ? 3.52 40.312 14.719 1 97.75 193 LEU A N 1
ATOM 1463 C CA . LEU A 1 193 ? 4.695 39.906 13.961 1 97.75 193 LEU A CA 1
ATOM 1464 C C . LEU A 1 193 ? 4.43 39.969 12.461 1 97.75 193 LEU A C 1
ATOM 1466 O O . LEU A 1 193 ? 5.316 40.312 11.688 1 97.75 193 LEU A O 1
ATOM 1470 N N . LEU A 1 194 ? 3.219 39.688 12.023 1 97.38 194 LEU A N 1
ATOM 1471 C CA . LEU A 1 194 ? 2.84 39.625 10.617 1 97.38 194 LEU A CA 1
ATOM 1472 C C . LEU A 1 194 ? 2.387 41 10.117 1 97.38 194 LEU A C 1
ATOM 1474 O O . LEU A 1 194 ? 2.438 41.25 8.914 1 97.38 194 LEU A O 1
ATOM 1478 N N . GLY A 1 195 ? 1.854 41.844 11.008 1 96.31 195 GLY A N 1
ATOM 1479 C CA . GLY A 1 195 ? 1.283 43.125 10.625 1 96.31 195 GLY A CA 1
ATOM 1480 C C . GLY A 1 195 ? -0.155 43.031 10.148 1 96.31 195 GLY A C 1
ATOM 1481 O O . GLY A 1 195 ? -0.685 43.969 9.547 1 96.31 195 GLY A O 1
ATOM 1482 N N . HIS A 1 196 ? -0.798 41.938 10.234 1 94.88 196 HIS A N 1
ATOM 1483 C CA . HIS A 1 196 ? -2.215 41.719 9.969 1 94.88 196 HIS A CA 1
ATOM 1484 C C . HIS A 1 196 ? -2.764 40.594 10.859 1 94.88 196 HIS A C 1
ATOM 1486 O O . HIS A 1 196 ? -2 39.812 11.398 1 94.88 196 HIS A O 1
ATOM 1492 N N . ALA A 1 197 ? -4.074 40.531 11.023 1 92.94 197 ALA A N 1
ATOM 1493 C CA . ALA A 1 197 ? -4.719 39.562 11.914 1 92.94 197 ALA A CA 1
ATOM 1494 C C . ALA A 1 197 ? -4.543 38.125 11.406 1 92.94 197 ALA A C 1
ATOM 1496 O O . ALA A 1 197 ? -4.5 37.906 10.195 1 92.94 197 ALA A O 1
ATOM 1497 N N . LEU A 1 198 ? -4.414 37.25 12.367 1 92.25 198 LEU A N 1
ATOM 1498 C CA . LEU A 1 198 ? -4.43 35.812 12.086 1 92.25 198 LEU A CA 1
ATOM 1499 C C . LEU A 1 198 ? -5.859 35.312 11.883 1 92.25 198 LEU A C 1
ATOM 1501 O O . LEU A 1 198 ? -6.746 35.625 12.68 1 92.25 198 LEU A O 1
ATOM 1505 N N . HIS A 1 199 ? -6.09 34.531 10.859 1 93.88 199 HIS A N 1
ATOM 1506 C CA . HIS A 1 199 ? -7.445 34.094 10.531 1 93.88 199 HIS A CA 1
ATOM 1507 C C . HIS A 1 199 ? -7.805 32.812 11.242 1 93.88 199 HIS A C 1
ATOM 1509 O O . HIS A 1 199 ? -8.977 32.562 11.555 1 93.88 199 HIS A O 1
ATOM 1515 N N . ARG A 1 200 ? -6.77 31.969 11.461 1 97 200 ARG A N 1
ATOM 1516 C CA . ARG A 1 200 ? -7.137 30.672 12.016 1 97 200 ARG A CA 1
ATOM 1517 C C . ARG A 1 200 ? -5.969 30.047 12.781 1 97 200 ARG A C 1
ATOM 1519 O O . ARG A 1 200 ? -4.809 30.328 12.477 1 97 200 ARG A O 1
ATOM 1526 N N . VAL A 1 201 ? -6.293 29.297 13.781 1 97.81 201 VAL A N 1
ATOM 1527 C CA . VAL A 1 201 ? -5.434 28.312 14.422 1 97.81 201 VAL A CA 1
ATOM 1528 C C . VAL A 1 201 ? -5.977 26.906 14.141 1 97.81 201 VAL A C 1
ATOM 1530 O O . VAL A 1 201 ? -7.125 26.609 14.461 1 97.81 201 VAL A O 1
ATOM 1533 N N . SER A 1 202 ? -5.188 26.078 13.477 1 98 202 SER A N 1
ATOM 1534 C CA . SER A 1 202 ? -5.629 24.781 12.984 1 98 202 SER A CA 1
ATOM 1535 C C . SER A 1 202 ? -4.965 23.641 13.75 1 98 202 SER A C 1
ATOM 1537 O O . SER A 1 202 ? -3.742 23.5 13.727 1 98 202 SER A O 1
ATOM 1539 N N . LEU A 1 203 ? -5.742 22.859 14.453 1 97.44 203 LEU A N 1
ATOM 1540 C CA . LEU A 1 203 ? -5.27 21.719 15.242 1 97.44 203 LEU A CA 1
ATOM 1541 C C . LEU A 1 203 ? -5.473 20.406 14.492 1 97.44 203 LEU A C 1
ATOM 1543 O O . LEU A 1 203 ? -6.609 20.016 14.219 1 97.44 203 LEU A O 1
ATOM 1547 N N . GLY A 1 204 ? -4.363 19.719 14.195 1 97.38 204 GLY A N 1
ATOM 1548 C CA . GLY A 1 204 ? -4.422 18.516 13.391 1 97.38 204 GLY A CA 1
ATOM 1549 C C . GLY A 1 204 ? -4.246 17.25 14.203 1 97.38 204 GLY A C 1
ATOM 1550 O O . GLY A 1 204 ? -3.352 17.156 15.047 1 97.38 204 GLY A O 1
ATOM 1551 N N . GLY A 1 205 ? -5.094 16.266 13.844 1 95.44 205 GLY A N 1
ATOM 1552 C CA . GLY A 1 205 ? -5.082 14.969 14.508 1 95.44 205 GLY A CA 1
ATOM 1553 C C . GLY A 1 205 ? -6.285 14.742 15.398 1 95.44 205 GLY A C 1
ATOM 1554 O O . GLY A 1 205 ? -6.68 15.625 16.156 1 95.44 205 GLY A O 1
ATOM 1555 N N . THR A 1 206 ? -6.816 13.539 15.328 1 96.62 206 THR A N 1
ATOM 1556 C CA . THR A 1 206 ? -7.98 13.203 16.141 1 96.62 206 THR A CA 1
ATOM 1557 C C . THR A 1 206 ? -7.613 13.125 17.609 1 96.62 206 THR A C 1
ATOM 1559 O O . THR A 1 206 ? -8.492 13.125 18.484 1 96.62 206 THR A O 1
ATOM 1562 N N . ILE A 1 207 ? -6.352 13.18 17.891 1 95.81 207 ILE A N 1
ATOM 1563 C CA . ILE A 1 207 ? -5.852 13.125 19.266 1 95.81 207 ILE A CA 1
ATOM 1564 C C . ILE A 1 207 ? -6.398 14.305 20.062 1 95.81 207 ILE A C 1
ATOM 1566 O O . ILE A 1 207 ? -6.477 14.25 21.297 1 95.81 207 ILE A O 1
ATOM 1570 N N . PHE A 1 208 ? -6.82 15.383 19.453 1 96.38 208 PHE A N 1
ATOM 1571 C CA . PHE A 1 208 ? -7.348 16.578 20.094 1 96.38 208 PHE A CA 1
ATOM 1572 C C . PHE A 1 208 ? -8.805 16.375 20.5 1 96.38 208 PHE A C 1
ATOM 1574 O O . PHE A 1 208 ? -9.297 17.047 21.422 1 96.38 208 PHE A O 1
ATOM 1581 N N . TRP A 1 209 ? -9.539 15.477 19.875 1 97.19 209 TRP A N 1
ATOM 1582 C CA . TRP A 1 209 ? -10.992 15.406 19.984 1 97.19 209 TRP A CA 1
ATOM 1583 C C . TRP A 1 209 ? -11.414 15.117 21.422 1 97.19 209 TRP A C 1
ATOM 1585 O O . TRP A 1 209 ? -12.078 15.938 22.062 1 97.19 209 TRP A O 1
ATOM 1595 N N . ASN A 1 210 ? -11.008 13.969 21.922 1 96.12 210 ASN A N 1
ATOM 1596 C CA . ASN A 1 210 ? -11.438 13.602 23.266 1 96.12 210 ASN A CA 1
ATOM 1597 C C . ASN A 1 210 ? -10.859 14.539 24.328 1 96.12 210 ASN A C 1
ATOM 1599 O O . ASN A 1 210 ? -11.469 14.758 25.375 1 96.12 210 ASN A O 1
ATOM 1603 N N . TRP A 1 211 ? -9.656 15.039 24.078 1 93.75 211 TRP A N 1
ATOM 1604 C CA . TRP A 1 211 ? -9.07 16.031 24.984 1 93.75 211 TRP A CA 1
ATOM 1605 C C . TRP A 1 211 ? -9.961 17.25 25.109 1 93.75 211 TRP A C 1
ATOM 1607 O O . TRP A 1 211 ? -10.227 17.734 26.219 1 93.75 211 TRP A O 1
ATOM 1617 N N . PHE A 1 212 ? -10.469 17.75 24.016 1 92.88 212 PHE A N 1
ATOM 1618 C CA . PHE A 1 212 ? -11.359 18.906 23.984 1 92.88 212 PHE A CA 1
ATOM 1619 C C . PHE A 1 212 ? -12.719 18.562 24.578 1 92.88 212 PHE A C 1
ATOM 1621 O O . PHE A 1 212 ? -13.297 19.375 25.312 1 92.88 212 PHE A O 1
ATOM 1628 N N . ALA A 1 213 ? -13.148 17.406 24.203 1 94.38 213 ALA A N 1
ATOM 1629 C CA . ALA A 1 213 ? -14.453 16.969 24.703 1 94.38 213 ALA A CA 1
ATOM 1630 C C . ALA A 1 213 ? -14.484 16.969 26.219 1 94.38 213 ALA A C 1
ATOM 1632 O O . ALA A 1 213 ? -15.461 17.406 26.828 1 94.38 213 ALA A O 1
ATOM 1633 N N . ARG A 1 214 ? -13.477 16.531 26.797 1 92.56 214 ARG A N 1
ATOM 1634 C CA . ARG A 1 214 ? -13.398 16.422 28.25 1 92.56 214 ARG A CA 1
ATOM 1635 C C . ARG A 1 214 ? -13.352 17.812 28.891 1 92.56 214 ARG A C 1
ATOM 1637 O O . ARG A 1 214 ? -13.664 17.953 30.062 1 92.56 214 ARG A O 1
ATOM 1644 N N . ARG A 1 215 ? -13.016 18.719 28.141 1 90.62 215 ARG A N 1
ATOM 1645 C CA . ARG A 1 215 ? -12.922 20.094 28.625 1 90.62 215 ARG A CA 1
ATOM 1646 C C . ARG A 1 215 ? -14.141 20.906 28.219 1 90.62 215 ARG A C 1
ATOM 1648 O O . ARG A 1 215 ? -14.109 22.141 28.266 1 90.62 215 ARG A O 1
ATOM 1655 N N . HIS A 1 216 ? -15.133 20.234 27.75 1 82.12 216 HIS A N 1
ATOM 1656 C CA . HIS A 1 216 ? -16.422 20.812 27.375 1 82.12 216 HIS A CA 1
ATOM 1657 C C . HIS A 1 216 ? -16.266 21.859 26.281 1 82.12 216 HIS A C 1
ATOM 1659 O O . HIS A 1 216 ? -16.891 22.922 26.328 1 82.12 216 HIS A O 1
ATOM 1665 N N . GLY A 1 217 ? -15.281 21.641 25.547 1 77.94 217 GLY A N 1
ATOM 1666 C CA . GLY A 1 217 ? -15.094 22.484 24.391 1 77.94 217 GLY A CA 1
ATOM 1667 C C . GLY A 1 217 ? -14.203 23.688 24.656 1 77.94 217 GLY A C 1
ATOM 1668 O O . GLY A 1 217 ? -13.969 24.5 23.766 1 77.94 217 GLY A O 1
ATOM 1669 N N . HIS A 1 218 ? -13.766 23.75 25.812 1 82.12 218 HIS A N 1
ATOM 1670 C CA . HIS A 1 218 ? -12.875 24.875 26.125 1 82.12 218 HIS A CA 1
ATOM 1671 C C . HIS A 1 218 ? -11.477 24.625 25.578 1 82.12 218 HIS A C 1
ATOM 1673 O O . HIS A 1 218 ? -10.805 23.672 25.969 1 82.12 218 HIS A O 1
ATOM 1679 N N . GLY A 1 219 ? -11.188 25.375 24.578 1 79 219 GLY A N 1
ATOM 1680 C CA . GLY A 1 219 ? -9.875 25.312 23.953 1 79 219 GLY A CA 1
ATOM 1681 C C . GLY A 1 219 ? -8.992 26.484 24.297 1 79 219 GLY A C 1
ATOM 1682 O O . GLY A 1 219 ? -9.234 27.188 25.281 1 79 219 GLY A O 1
ATOM 1683 N N . PRO A 1 220 ? -7.914 26.562 23.562 1 85.81 220 PRO A N 1
ATOM 1684 C CA . PRO A 1 220 ? -7.023 27.703 23.797 1 85.81 220 PRO A CA 1
ATOM 1685 C C . PRO A 1 220 ? -7.688 29.047 23.484 1 85.81 220 PRO A C 1
ATOM 1687 O O . PRO A 1 220 ? -8.578 29.109 22.641 1 85.81 220 PRO A O 1
ATOM 1690 N N . HIS A 1 221 ? -7.215 30.047 24.203 1 90.94 221 HIS A N 1
ATOM 1691 C CA . HIS A 1 221 ? -7.672 31.406 23.906 1 90.94 221 HIS A CA 1
ATOM 1692 C C . HIS A 1 221 ? -7.031 31.922 22.625 1 90.94 221 HIS A C 1
ATOM 1694 O O . HIS A 1 221 ? -5.805 31.922 22.5 1 90.94 221 HIS A O 1
ATOM 1700 N N . LEU A 1 222 ? -7.898 32.344 21.719 1 94.12 222 LEU A N 1
ATOM 1701 C CA . LEU A 1 222 ? -7.41 32.844 20.438 1 94.12 222 LEU A CA 1
ATOM 1702 C C . LEU A 1 222 ? -7.707 34.344 20.297 1 94.12 222 LEU A C 1
ATOM 1704 O O . LEU A 1 222 ? -8.602 34.875 20.969 1 94.12 222 LEU A O 1
ATOM 1708 N N . PRO A 1 223 ? -6.906 35 19.5 1 93.81 223 PRO A N 1
ATOM 1709 C CA . PRO A 1 223 ? -7.219 36.406 19.234 1 93.81 223 PRO A CA 1
ATOM 1710 C C . PRO A 1 223 ? -8.617 36.594 18.656 1 93.81 223 PRO A C 1
ATOM 1712 O O . PRO A 1 223 ? -9.164 35.688 18.031 1 93.81 223 PRO A O 1
ATOM 1715 N N . PRO A 1 224 ? -9.195 37.812 18.906 1 91.25 224 PRO A N 1
ATOM 1716 C CA . PRO A 1 224 ? -10.531 38.062 18.359 1 91.25 224 PRO A CA 1
ATOM 1717 C C . PRO A 1 224 ? -10.609 37.844 16.844 1 91.25 224 PRO A C 1
ATOM 1719 O O . PRO A 1 224 ? -9.711 38.25 16.109 1 91.25 224 PRO A O 1
ATOM 1722 N N . GLY A 1 225 ? -11.609 37.156 16.453 1 92.06 225 GLY A N 1
ATOM 1723 C CA . GLY A 1 225 ? -11.844 36.938 15.039 1 92.06 225 GLY A CA 1
ATOM 1724 C C . GLY A 1 225 ? -11.141 35.688 14.508 1 92.06 225 GLY A C 1
ATOM 1725 O O . GLY A 1 225 ? -11.43 35.219 13.398 1 92.06 225 GLY A O 1
ATOM 1726 N N . CYS A 1 226 ? -10.234 35.188 15.289 1 95.19 226 CYS A N 1
ATOM 1727 C CA . CYS A 1 226 ? -9.492 34 14.891 1 95.19 226 CYS A CA 1
ATOM 1728 C C . CYS A 1 226 ? -10.328 32.719 15.086 1 95.19 226 CYS A C 1
ATOM 1730 O O . CYS A 1 226 ? -10.922 32.531 16.156 1 95.19 226 CYS A O 1
ATOM 1732 N N . ILE A 1 227 ? -10.422 31.859 14.07 1 94.62 227 ILE A N 1
ATOM 1733 C CA . ILE A 1 227 ? -11.211 30.641 14.133 1 94.62 227 ILE A CA 1
ATOM 1734 C C . ILE A 1 227 ? -10.336 29.484 14.617 1 94.62 227 ILE A C 1
ATOM 1736 O O . ILE A 1 227 ? -9.172 29.375 14.227 1 94.62 227 ILE A O 1
ATOM 1740 N N . MET A 1 228 ? -10.906 28.641 15.438 1 95.69 228 MET A N 1
ATOM 1741 C CA . MET A 1 228 ? -10.289 27.359 15.766 1 95.69 228 MET A CA 1
ATOM 1742 C C . MET A 1 228 ? -10.711 26.297 14.773 1 95.69 228 MET A C 1
ATOM 1744 O O . MET A 1 228 ? -11.898 26 14.625 1 95.69 228 MET A O 1
ATOM 1748 N N . GLU A 1 229 ? -9.812 25.766 14.055 1 97.44 229 GLU A N 1
ATOM 1749 C CA . GLU A 1 229 ? -10.078 24.719 13.062 1 97.44 229 GLU A CA 1
ATOM 1750 C C . GLU A 1 229 ? -9.57 23.359 13.539 1 97.44 229 GLU A C 1
ATOM 1752 O O . GLU A 1 229 ? -8.461 23.25 14.062 1 97.44 229 GLU A O 1
ATOM 1757 N N . PHE A 1 230 ? -10.453 22.359 13.469 1 97.75 230 PHE A N 1
ATOM 1758 C CA . PHE A 1 230 ? -10.031 20.984 13.68 1 97.75 230 PHE A CA 1
ATOM 1759 C C . PHE A 1 230 ? -9.812 20.281 12.344 1 97.75 230 PHE A C 1
ATOM 1761 O O . PHE A 1 230 ? -10.758 20.062 11.578 1 97.75 230 PHE A O 1
ATOM 1768 N N . ARG A 1 231 ? -8.578 19.969 12.086 1 98 231 ARG A N 1
ATOM 1769 C CA . ARG A 1 231 ? -8.195 19.188 10.914 1 98 231 ARG A CA 1
ATOM 1770 C C . ARG A 1 231 ? -8.062 17.703 11.258 1 98 231 ARG A C 1
ATOM 1772 O O . ARG A 1 231 ? -7.023 17.266 11.75 1 98 231 ARG A O 1
ATOM 1779 N N . MET A 1 232 ? -9.055 16.906 11.023 1 97.69 232 MET A N 1
ATOM 1780 C CA . MET A 1 232 ? -9.055 15.516 11.461 1 97.69 232 MET A CA 1
ATOM 1781 C C . MET A 1 232 ? -10.008 14.68 10.617 1 97.69 232 MET A C 1
ATOM 1783 O O . MET A 1 232 ? -10.852 15.227 9.898 1 97.69 232 MET A O 1
ATOM 1787 N N . GLY A 1 233 ? -9.828 13.328 10.68 1 97.94 233 GLY A N 1
ATOM 1788 C CA . GLY A 1 233 ? -10.633 12.445 9.852 1 97.94 233 GLY A CA 1
ATOM 1789 C C . GLY A 1 233 ? -11.453 11.453 10.664 1 97.94 233 GLY A C 1
ATOM 1790 O O . GLY A 1 233 ? -12.562 11.086 10.273 1 97.94 233 GLY A O 1
ATOM 1791 N N . ASP A 1 234 ? -11.086 11.039 11.852 1 97.38 234 ASP A N 1
ATOM 1792 C CA . ASP A 1 234 ? -11.562 9.844 12.547 1 97.38 234 ASP A CA 1
ATOM 1793 C C . ASP A 1 234 ? -13.016 10.016 12.992 1 97.38 234 ASP A C 1
ATOM 1795 O O . ASP A 1 234 ? -13.805 9.07 12.906 1 97.38 234 ASP A O 1
ATOM 1799 N N . PRO A 1 235 ? -13.375 11.203 13.5 1 98.25 235 PRO A N 1
ATOM 1800 C CA . PRO A 1 235 ? -14.781 11.32 13.898 1 98.25 235 PRO A CA 1
ATOM 1801 C C . PRO A 1 235 ? -15.742 11.055 12.742 1 98.25 235 PRO A C 1
ATOM 1803 O O . PRO A 1 235 ? -16.844 10.547 12.953 1 98.25 235 PRO A O 1
ATOM 1806 N N . LEU A 1 236 ? -15.312 11.344 11.555 1 98.56 236 LEU A N 1
ATOM 1807 C CA . LEU A 1 236 ? -16.125 11.133 10.367 1 98.56 236 LEU A CA 1
ATOM 1808 C C . LEU A 1 236 ? -15.922 9.734 9.805 1 98.56 236 LEU A C 1
ATOM 1810 O O . LEU A 1 236 ? -16.891 9.016 9.547 1 98.56 236 LEU A O 1
ATOM 1814 N N . LEU A 1 237 ? -14.688 9.25 9.719 1 98.62 237 LEU A N 1
ATOM 1815 C CA . LEU A 1 237 ? -14.328 8.141 8.844 1 98.62 237 LEU A CA 1
ATOM 1816 C C . LEU A 1 237 ? -14.125 6.859 9.656 1 98.62 237 LEU A C 1
ATOM 1818 O O . LEU A 1 237 ? -14.094 5.762 9.094 1 98.62 237 LEU A O 1
ATOM 1822 N N . LEU A 1 238 ? -13.914 7.004 10.938 1 97.12 238 LEU A N 1
ATOM 1823 C CA . LEU A 1 238 ? -13.625 5.828 11.75 1 97.12 238 LEU A CA 1
ATOM 1824 C C . LEU A 1 238 ? -14.625 5.699 12.891 1 97.12 238 LEU A C 1
ATOM 1826 O O . LEU A 1 238 ? -15.008 4.59 13.273 1 97.12 238 LEU A O 1
ATOM 1830 N N . GLY A 1 239 ? -15.031 6.828 13.484 1 97.5 239 GLY A N 1
ATOM 1831 C CA . GLY A 1 239 ? -15.891 6.832 14.656 1 97.5 239 GLY A CA 1
ATOM 1832 C C . GLY A 1 239 ? -15.203 6.324 15.906 1 97.5 239 GLY A C 1
ATOM 1833 O O . GLY A 1 239 ? -15.852 5.805 16.812 1 97.5 239 GLY A O 1
ATOM 1834 N N . TRP A 1 240 ? -13.898 6.391 15.938 1 95.31 240 TRP A N 1
ATOM 1835 C CA . TRP A 1 240 ? -13.078 5.809 17 1 95.31 240 TRP A CA 1
ATOM 1836 C C . TRP A 1 240 ? -11.797 6.617 17.188 1 95.31 240 TRP A C 1
ATOM 1838 O O . TRP A 1 240 ? -11.227 7.133 16.234 1 95.31 240 TRP A O 1
ATOM 1848 N N . ASP A 1 241 ? -11.422 6.805 18.469 1 95.06 241 ASP A N 1
ATOM 1849 C CA . ASP A 1 241 ? -10.125 7.398 18.781 1 95.06 241 ASP A CA 1
ATOM 1850 C C . ASP A 1 241 ? -9.008 6.359 18.672 1 95.06 241 ASP A C 1
ATOM 1852 O O . ASP A 1 241 ? -8.727 5.645 19.641 1 95.06 241 ASP A O 1
ATOM 1856 N N . MET A 1 242 ? -8.367 6.348 17.562 1 90.56 242 MET A N 1
ATOM 1857 C CA . MET A 1 242 ? -7.379 5.309 17.281 1 90.56 242 MET A CA 1
ATOM 1858 C C . MET A 1 242 ? -6.133 5.496 18.141 1 90.56 242 MET A C 1
ATOM 1860 O O . MET A 1 242 ? -5.395 4.543 18.391 1 90.56 242 MET A O 1
ATOM 1864 N N . TYR A 1 243 ? -5.855 6.746 18.578 1 92.56 243 TYR A N 1
ATOM 1865 C CA . TYR A 1 243 ? -4.66 7.027 19.359 1 92.56 243 TYR A CA 1
ATOM 1866 C C . TYR A 1 243 ? -4.766 6.406 20.75 1 92.56 243 TYR A C 1
ATOM 1868 O O . TYR A 1 243 ? -3.795 5.84 21.266 1 92.56 243 TYR A O 1
ATOM 1876 N N . ARG A 1 244 ? -5.918 6.496 21.328 1 92.94 244 ARG A N 1
ATOM 1877 C CA . ARG A 1 244 ? -6.121 6.012 22.688 1 92.94 244 ARG A CA 1
ATOM 1878 C C . ARG A 1 244 ? -6.891 4.695 22.703 1 92.94 244 ARG A C 1
ATOM 1880 O O . ARG A 1 244 ? -7.133 4.113 23.75 1 92.94 244 ARG A O 1
ATOM 1887 N N . ASP A 1 245 ? -7.238 4.223 21.516 1 91.81 245 ASP A N 1
ATOM 1888 C CA . ASP A 1 245 ? -8.039 3.008 21.375 1 91.81 245 ASP A CA 1
ATOM 1889 C C . ASP A 1 245 ? -9.281 3.061 22.266 1 91.81 245 ASP A C 1
ATOM 1891 O O . ASP A 1 245 ? -9.508 2.154 23.078 1 91.81 245 ASP A O 1
ATOM 1895 N N . GLN A 1 246 ? -10.109 4.121 22.094 1 95.31 246 GLN A N 1
ATOM 1896 C CA . GLN A 1 246 ? -11.336 4.316 22.875 1 95.31 246 GLN A CA 1
ATOM 1897 C C . GLN A 1 246 ? -12.406 5.02 22.047 1 95.31 246 GLN A C 1
ATOM 1899 O O . GLN A 1 246 ? -12.125 5.535 20.953 1 95.31 246 GLN A O 1
ATOM 1904 N N . ALA A 1 247 ? -13.562 4.992 22.562 1 96.38 247 ALA A N 1
ATOM 1905 C CA . ALA A 1 247 ? -14.688 5.648 21.906 1 96.38 247 ALA A CA 1
ATOM 1906 C C . ALA A 1 247 ? -14.484 7.16 21.844 1 96.38 247 ALA A C 1
ATOM 1908 O O . ALA A 1 247 ? -13.906 7.754 22.766 1 96.38 247 ALA A O 1
ATOM 1909 N N . LEU A 1 248 ? -14.914 7.762 20.781 1 97.81 248 LEU A N 1
ATOM 1910 C CA . LEU A 1 248 ? -14.984 9.219 20.719 1 97.81 248 LEU A CA 1
ATOM 1911 C C . LEU A 1 248 ? -16.078 9.758 21.625 1 97.81 248 LEU A C 1
ATOM 1913 O O . LEU A 1 248 ? -17.156 9.188 21.719 1 97.81 248 LEU A O 1
ATOM 1917 N N . LEU A 1 249 ? -15.75 10.797 22.297 1 96.69 249 LEU A N 1
ATOM 1918 C CA . LEU A 1 249 ? -16.734 11.438 23.172 1 96.69 249 LEU A CA 1
ATOM 1919 C C . LEU A 1 249 ? -17.625 12.391 22.375 1 96.69 249 LEU A C 1
ATOM 1921 O O . LEU A 1 249 ? -17.266 12.797 21.266 1 96.69 249 LEU A O 1
ATOM 1925 N N . GLY A 1 250 ? -18.828 12.68 22.969 1 94.88 250 GLY A N 1
ATOM 1926 C CA . GLY A 1 250 ? -19.719 13.641 22.344 1 94.88 250 GLY A CA 1
ATOM 1927 C C . GLY A 1 250 ? -20.797 12.992 21.5 1 94.88 250 GLY A C 1
ATOM 1928 O O . GLY A 1 250 ? -21.484 13.672 20.734 1 94.88 250 GLY A O 1
ATOM 1929 N N . GLY A 1 251 ? -20.953 11.734 21.562 1 95.81 251 GLY A N 1
ATOM 1930 C CA . GLY A 1 251 ? -22 11.023 20.859 1 95.81 251 GLY A CA 1
ATOM 1931 C C . GLY A 1 251 ? -21.656 9.578 20.562 1 95.81 251 GLY A C 1
ATOM 1932 O O . GLY A 1 251 ? -20.531 9.133 20.859 1 95.81 251 GLY A O 1
ATOM 1933 N N . ASP A 1 252 ? -22.672 8.906 20.016 1 97.5 252 ASP A N 1
ATOM 1934 C CA . ASP A 1 252 ? -22.484 7.508 19.625 1 97.5 252 ASP A CA 1
ATOM 1935 C C . ASP A 1 252 ? -22.031 7.395 18.172 1 97.5 252 ASP A C 1
ATOM 1937 O O . ASP A 1 252 ? -22.844 7.047 17.297 1 97.5 252 ASP A O 1
ATOM 1941 N N . PHE A 1 253 ? -20.781 7.574 17.984 1 98.38 253 PHE A N 1
ATOM 1942 C CA . PHE A 1 253 ? -20.234 7.527 16.641 1 98.38 253 PHE A CA 1
ATOM 1943 C C . PHE A 1 253 ? -20.281 6.109 16.094 1 98.38 253 PHE A C 1
ATOM 1945 O O . PHE A 1 253 ? -19.953 5.148 16.781 1 98.38 253 PHE A O 1
ATOM 1952 N N . ARG A 1 254 ? -20.703 6.004 14.859 1 97.69 254 ARG A N 1
ATOM 1953 C CA . ARG A 1 254 ? -20.75 4.703 14.195 1 97.69 254 ARG A CA 1
ATOM 1954 C C . ARG A 1 254 ? -19.359 4.301 13.695 1 97.69 254 ARG A C 1
ATOM 1956 O O . ARG A 1 254 ? -18.578 5.152 13.281 1 97.69 254 ARG A O 1
ATOM 1963 N N . GLN A 1 255 ? -19.172 2.99 13.734 1 96.94 255 GLN A N 1
ATOM 1964 C CA . GLN A 1 255 ? -17.875 2.469 13.32 1 96.94 255 GLN A CA 1
ATOM 1965 C C . GLN A 1 255 ? -18.016 1.554 12.109 1 96.94 255 GLN A C 1
ATOM 1967 O O . GLN A 1 255 ? -17.016 1.154 11.508 1 96.94 255 GLN A O 1
ATOM 1972 N N . ASP A 1 256 ? -19.203 1.173 11.703 1 96.94 256 ASP A N 1
ATOM 1973 C CA . ASP A 1 256 ? -19.453 0.305 10.562 1 96.94 256 ASP A CA 1
ATOM 1974 C C . ASP A 1 256 ? -19.438 1.099 9.258 1 96.94 256 ASP A C 1
ATOM 1976 O O . ASP A 1 256 ? -20.375 0.989 8.445 1 96.94 256 ASP A O 1
ATOM 1980 N N . ILE A 1 257 ? -18.422 1.818 9.039 1 97.94 257 ILE A N 1
ATOM 1981 C CA . ILE A 1 257 ? -18.297 2.709 7.887 1 97.94 257 ILE A CA 1
ATOM 1982 C C . ILE A 1 257 ? -17.734 1.936 6.695 1 97.94 257 ILE A C 1
ATOM 1984 O O . ILE A 1 257 ? -18.172 2.139 5.559 1 97.94 257 ILE A O 1
ATOM 1988 N N . PHE A 1 258 ? -16.781 1.061 6.961 1 98.38 258 PHE A N 1
ATOM 1989 C CA . PHE A 1 258 ? -16.109 0.326 5.887 1 98.38 258 PHE A CA 1
ATOM 1990 C C . PHE A 1 258 ? -16.203 -1.176 6.125 1 98.38 258 PHE A C 1
ATOM 1992 O O . PHE A 1 258 ? -16.188 -1.631 7.273 1 98.38 258 PHE A O 1
ATOM 1999 N N . ARG A 1 259 ? -16.25 -1.896 5.066 1 97.94 259 ARG A N 1
ATOM 2000 C CA . ARG A 1 259 ? -16.172 -3.352 5.047 1 97.94 259 ARG A CA 1
ATOM 2001 C C . ARG A 1 259 ? -15.344 -3.836 3.861 1 97.94 259 ARG A C 1
ATOM 2003 O O . ARG A 1 259 ? -15.555 -3.398 2.729 1 97.94 259 ARG A O 1
ATOM 2010 N N . LEU A 1 260 ? -14.367 -4.648 4.164 1 98.38 260 LEU A N 1
ATOM 2011 C CA . LEU A 1 260 ? -13.57 -5.258 3.105 1 98.38 260 LEU A CA 1
ATOM 2012 C C . LEU A 1 260 ? -13.984 -6.707 2.885 1 98.38 260 LEU A C 1
ATOM 2014 O O . LEU A 1 260 ? -14.078 -7.484 3.838 1 98.38 260 LEU A O 1
ATOM 2018 N N . THR A 1 261 ? -14.266 -7.078 1.661 1 97.62 261 THR A N 1
ATOM 2019 C CA . THR A 1 261 ? -14.703 -8.43 1.33 1 97.62 261 THR A CA 1
ATOM 2020 C C . THR A 1 261 ? -13.703 -9.117 0.41 1 97.62 261 THR A C 1
ATOM 2022 O O . THR A 1 261 ? -13.18 -8.5 -0.519 1 97.62 261 THR A O 1
ATOM 2025 N N . ALA A 1 262 ? -13.391 -10.344 0.65 1 97.75 262 ALA A N 1
ATOM 2026 C CA . ALA A 1 262 ? -12.516 -11.172 -0.176 1 97.75 262 ALA A CA 1
ATOM 2027 C C . ALA A 1 262 ? -13.18 -12.5 -0.526 1 97.75 262 ALA A C 1
ATOM 2029 O O . ALA A 1 262 ? -14.195 -12.867 0.077 1 97.75 262 ALA A O 1
ATOM 2030 N N . THR A 1 263 ? -12.672 -13.188 -1.473 1 97.69 263 THR A N 1
ATOM 2031 C CA . THR A 1 263 ? -13.234 -14.438 -1.963 1 97.69 263 THR A CA 1
ATOM 2032 C C . THR A 1 263 ? -12.398 -15.625 -1.496 1 97.69 263 THR A C 1
ATOM 2034 O O . THR A 1 263 ? -11.164 -15.578 -1.531 1 97.69 263 THR A O 1
ATOM 2037 N N . VAL A 1 264 ? -13.086 -16.672 -1.023 1 98.19 264 VAL A N 1
ATOM 2038 C CA . VAL A 1 264 ? -12.414 -17.922 -0.699 1 98.19 264 VAL A CA 1
ATOM 2039 C C . VAL A 1 264 ? -11.984 -18.625 -1.984 1 98.19 264 VAL A C 1
ATOM 2041 O O . VAL A 1 264 ? -12.82 -18.969 -2.816 1 98.19 264 VAL A O 1
ATOM 2044 N N . LEU A 1 265 ? -10.688 -18.859 -2.148 1 98.19 265 LEU A N 1
ATOM 2045 C CA . LEU A 1 265 ? -10.141 -19.453 -3.365 1 98.19 265 LEU A CA 1
ATOM 2046 C C . LEU A 1 265 ? -9.93 -20.953 -3.193 1 98.19 265 LEU A C 1
ATOM 2048 O O . LEU A 1 265 ? -9.977 -21.703 -4.172 1 98.19 265 LEU A O 1
ATOM 2052 N N . GLU A 1 266 ? -9.625 -21.297 -2 1 97.88 266 GLU A N 1
ATOM 2053 C CA . GLU A 1 266 ? -9.227 -22.672 -1.679 1 97.88 266 GLU A CA 1
ATOM 2054 C C . GLU A 1 266 ? -9.562 -23.016 -0.229 1 97.88 266 GLU A C 1
ATOM 2056 O O . GLU A 1 266 ? -9.414 -22.172 0.663 1 97.88 266 GLU A O 1
ATOM 2061 N N . VAL A 1 267 ? -10.117 -24.188 0 1 97.25 267 VAL A N 1
ATOM 2062 C CA . VAL A 1 267 ? -10.305 -24.75 1.336 1 97.25 267 VAL A CA 1
ATOM 2063 C C . VAL A 1 267 ? -9.688 -26.141 1.402 1 97.25 267 VAL A C 1
ATOM 2065 O O . VAL A 1 267 ? -10.117 -27.047 0.697 1 97.25 267 VAL A O 1
ATOM 2068 N N . THR A 1 268 ? -8.656 -26.281 2.195 1 95.81 268 THR A N 1
ATOM 2069 C CA . THR A 1 268 ? -7.953 -27.562 2.289 1 95.81 268 THR A CA 1
ATOM 2070 C C . THR A 1 268 ? -7.559 -27.859 3.734 1 95.81 268 THR A C 1
ATOM 2072 O O . THR A 1 268 ? -7.32 -26.938 4.52 1 95.81 268 THR A O 1
ATOM 2075 N N . GLU A 1 269 ? -7.617 -29.109 4.055 1 94.06 269 GLU A N 1
ATOM 2076 C CA . GLU A 1 269 ? -6.988 -29.547 5.297 1 94.06 269 GLU A CA 1
ATOM 2077 C C . GLU A 1 269 ? -5.496 -29.797 5.105 1 94.06 269 GLU A C 1
ATOM 2079 O O . GLU A 1 269 ? -5.082 -30.422 4.129 1 94.06 269 GLU A O 1
ATOM 2084 N N . ARG A 1 270 ? -4.711 -29.188 5.98 1 90.75 270 ARG A N 1
ATOM 2085 C CA . ARG A 1 270 ? -3.262 -29.344 5.906 1 90.75 270 ARG A CA 1
ATOM 2086 C C . ARG A 1 270 ? -2.68 -29.719 7.262 1 90.75 270 ARG A C 1
ATOM 2088 O O . ARG A 1 270 ? -3.172 -29.266 8.305 1 90.75 270 ARG A O 1
ATOM 2095 N N . ASP A 1 271 ? -1.635 -30.578 7.18 1 90.5 271 ASP A N 1
ATOM 2096 C CA . ASP A 1 271 ? -0.849 -30.859 8.383 1 90.5 271 ASP A CA 1
ATOM 2097 C C . ASP A 1 271 ? 0.287 -29.844 8.539 1 90.5 271 ASP A C 1
ATOM 2099 O O . ASP A 1 271 ? 1.373 -30.031 7.984 1 90.5 271 ASP A O 1
ATOM 2103 N N . ILE A 1 272 ? 0.014 -28.828 9.281 1 90 272 ILE A N 1
ATOM 2104 C CA . ILE A 1 272 ? 0.957 -27.719 9.422 1 90 272 ILE A CA 1
ATOM 2105 C C . ILE A 1 272 ? 2.146 -28.156 10.266 1 90 272 ILE A C 1
ATOM 2107 O O . ILE A 1 272 ? 1.976 -28.594 11.406 1 90 272 ILE A O 1
ATOM 2111 N N . ARG A 1 273 ? 3.279 -28.125 9.727 1 87.44 273 ARG A N 1
ATOM 2112 C CA . ARG A 1 273 ? 4.555 -28.422 10.367 1 87.44 273 ARG A CA 1
ATOM 2113 C C . ARG A 1 273 ? 5.676 -27.562 9.789 1 87.44 273 ARG A C 1
ATOM 2115 O O . ARG A 1 273 ? 5.594 -27.109 8.648 1 87.44 273 ARG A O 1
ATOM 2122 N N . PRO A 1 274 ? 6.668 -27.312 10.617 1 86.44 274 PRO A N 1
ATOM 2123 C CA . PRO A 1 274 ? 7.801 -26.594 10.047 1 86.44 274 PRO A CA 1
ATOM 2124 C C . PRO A 1 274 ? 8.422 -27.312 8.852 1 86.44 274 PRO A C 1
ATOM 2126 O O . PRO A 1 274 ? 8.516 -28.531 8.844 1 86.44 274 PRO A O 1
ATOM 2129 N N . PRO A 1 275 ? 8.75 -26.547 7.828 1 87.38 275 PRO A N 1
ATOM 2130 C CA . PRO A 1 275 ? 9.445 -27.172 6.707 1 87.38 275 PRO A CA 1
ATOM 2131 C C . PRO A 1 275 ? 10.781 -27.781 7.109 1 87.38 275 PRO A C 1
ATOM 2133 O O . PRO A 1 275 ? 11.398 -27.359 8.086 1 87.38 275 PRO A O 1
ATOM 2136 N N . ARG A 1 276 ? 11.25 -28.781 6.379 1 87.5 276 ARG A N 1
ATOM 2137 C CA . ARG A 1 276 ? 12.539 -29.422 6.625 1 87.5 276 ARG A CA 1
ATOM 2138 C C . ARG A 1 276 ? 13.68 -28.422 6.504 1 87.5 276 ARG A C 1
ATOM 2140 O O . ARG A 1 276 ? 14.594 -28.406 7.332 1 87.5 276 ARG A O 1
ATOM 2147 N N . GLN A 1 277 ? 13.672 -27.656 5.477 1 89.62 277 GLN A N 1
ATOM 2148 C CA . GLN A 1 277 ? 14.594 -26.547 5.25 1 89.62 277 GLN A CA 1
ATOM 2149 C C . GLN A 1 277 ? 13.844 -25.266 4.949 1 89.62 277 GLN A C 1
ATOM 2151 O O . GLN A 1 277 ? 12.969 -25.234 4.086 1 89.62 277 GLN A O 1
ATOM 2156 N N . SER A 1 278 ? 14.211 -24.25 5.766 1 89.88 278 SER A N 1
ATOM 2157 C CA . SER A 1 278 ? 13.508 -22.969 5.598 1 89.88 278 SER A CA 1
ATOM 2158 C C . SER A 1 278 ? 14.477 -21.797 5.648 1 89.88 278 SER A C 1
ATOM 2160 O O . SER A 1 278 ? 15.531 -21.875 6.281 1 89.88 278 SER A O 1
ATOM 2162 N N . VAL A 1 279 ? 14.203 -20.781 4.859 1 92.12 279 VAL A N 1
ATOM 2163 C CA . VAL A 1 279 ? 14.875 -19.5 4.859 1 92.12 279 VAL A CA 1
ATOM 2164 C C . VAL A 1 279 ? 13.852 -18.375 5.066 1 92.12 279 VAL A C 1
ATOM 2166 O O . VAL A 1 279 ? 12.797 -18.594 5.66 1 92.12 279 VAL A O 1
ATOM 2169 N N . HIS A 1 280 ? 14.211 -17.203 4.688 1 90.06 280 HIS A N 1
ATOM 2170 C CA . HIS A 1 280 ? 13.234 -16.125 4.801 1 90.06 280 HIS A CA 1
ATOM 2171 C C . HIS A 1 280 ? 12.062 -16.344 3.846 1 90.06 280 HIS A C 1
ATOM 2173 O O . HIS A 1 280 ? 12.242 -16.859 2.738 1 90.06 280 HIS A O 1
ATOM 2179 N N . ASN A 1 281 ? 10.922 -16 4.305 1 88.62 281 ASN A N 1
ATOM 2180 C CA . ASN A 1 281 ? 9.75 -16.109 3.441 1 88.62 281 ASN A CA 1
ATOM 2181 C C . ASN A 1 281 ? 9.656 -14.93 2.479 1 88.62 281 ASN A C 1
ATOM 2183 O O . ASN A 1 281 ? 10.578 -14.117 2.393 1 88.62 281 ASN A O 1
ATOM 2187 N N . GLY A 1 282 ? 8.57 -14.914 1.764 1 85.94 282 GLY A N 1
ATOM 2188 C CA . GLY A 1 282 ? 8.391 -13.891 0.745 1 85.94 282 GLY A CA 1
ATOM 2189 C C . GLY A 1 282 ? 8.359 -12.484 1.311 1 85.94 282 GLY A C 1
ATOM 2190 O O . GLY A 1 282 ? 8.492 -11.508 0.569 1 85.94 282 GLY A O 1
ATOM 2191 N N . ARG A 1 283 ? 8.141 -12.305 2.588 1 85.19 283 ARG A N 1
ATOM 2192 C CA . ARG A 1 283 ? 8.109 -10.992 3.234 1 85.19 283 ARG A CA 1
ATOM 2193 C C . ARG A 1 283 ? 9.469 -10.656 3.848 1 85.19 283 ARG A C 1
ATOM 2195 O O . ARG A 1 283 ? 9.625 -9.617 4.484 1 85.19 283 ARG A O 1
ATOM 2202 N N . GLY A 1 284 ? 10.352 -11.531 3.598 1 84.31 284 GLY A N 1
ATOM 2203 C CA . GLY A 1 284 ? 11.695 -11.312 4.121 1 84.31 284 GLY A CA 1
ATOM 2204 C C . GLY A 1 284 ? 11.812 -11.625 5.598 1 84.31 284 GLY A C 1
ATOM 2205 O O . GLY A 1 284 ? 12.703 -11.102 6.277 1 84.31 284 GLY A O 1
ATOM 2206 N N . LEU A 1 285 ? 10.906 -12.352 6.125 1 85 285 LEU A N 1
ATOM 2207 C CA . LEU A 1 285 ? 10.867 -12.68 7.543 1 85 285 LEU A CA 1
ATOM 2208 C C . LEU A 1 285 ? 11.078 -14.172 7.762 1 85 285 LEU A C 1
ATOM 2210 O O . LEU A 1 285 ? 10.797 -14.977 6.871 1 85 285 LEU A O 1
ATOM 2214 N N . PRO A 1 286 ? 11.578 -14.461 8.891 1 84.31 286 PRO A N 1
ATOM 2215 C CA . PRO A 1 286 ? 11.617 -15.891 9.211 1 84.31 286 PRO A CA 1
ATOM 2216 C C . PRO A 1 286 ? 10.219 -16.5 9.328 1 84.31 286 PRO A C 1
ATOM 2218 O O . PRO A 1 286 ? 9.273 -15.828 9.734 1 84.31 286 PRO A O 1
ATOM 2221 N N . ALA A 1 287 ? 10.188 -17.734 8.945 1 76.31 287 ALA A N 1
ATOM 2222 C CA . ALA A 1 287 ? 8.898 -18.438 9.016 1 76.31 287 ALA A CA 1
ATOM 2223 C C . ALA A 1 287 ? 8.453 -18.609 10.461 1 76.31 287 ALA A C 1
ATOM 2225 O O . ALA A 1 287 ? 9.258 -18.922 11.336 1 76.31 287 ALA A O 1
ATOM 2226 N N . ASP A 1 288 ? 7.258 -18.109 10.766 1 75.56 288 ASP A N 1
ATOM 2227 C CA . ASP A 1 288 ? 6.602 -18.375 12.047 1 75.56 288 ASP A CA 1
ATOM 2228 C C . ASP A 1 288 ? 5.348 -19.219 11.852 1 75.56 288 ASP A C 1
ATOM 2230 O O . ASP A 1 288 ? 4.438 -18.828 11.117 1 75.56 288 ASP A O 1
ATOM 2234 N N . CYS A 1 289 ? 5.445 -20.531 12.234 1 74.62 289 CYS A N 1
ATOM 2235 C CA . CYS A 1 289 ? 4.27 -21.391 12.156 1 74.62 289 CYS A CA 1
ATOM 2236 C C . CYS A 1 289 ? 3.475 -21.344 13.453 1 74.62 289 CYS A C 1
ATOM 2238 O O . CYS A 1 289 ? 3.744 -22.109 14.383 1 74.62 289 CYS A O 1
ATOM 2240 N N . PRO A 1 290 ? 2.578 -20.5 13.484 1 68 290 PRO A N 1
ATOM 2241 C CA . PRO A 1 290 ? 1.967 -20.25 14.789 1 68 290 PRO A CA 1
ATOM 2242 C C . PRO A 1 290 ? 1.166 -21.453 15.297 1 68 290 PRO A C 1
ATOM 2244 O O . PRO A 1 290 ? 1.076 -21.672 16.516 1 68 290 PRO A O 1
ATOM 2247 N N . VAL A 1 291 ? 0.467 -22.125 14.453 1 78.75 291 VAL A N 1
ATOM 2248 C CA . VAL A 1 291 ? -0.395 -23.219 14.867 1 78.75 291 VAL A CA 1
ATOM 2249 C C . VAL A 1 291 ? -0.014 -24.5 14.109 1 78.75 291 VAL A C 1
ATOM 2251 O O . VAL A 1 291 ? -0.06 -24.531 12.875 1 78.75 291 VAL A O 1
ATOM 2254 N N . LEU A 1 292 ? 0.323 -25.547 14.852 1 87.19 292 LEU A N 1
ATOM 2255 C CA . LEU A 1 292 ? 0.792 -26.781 14.258 1 87.19 292 LEU A CA 1
ATOM 2256 C C . LEU A 1 292 ? -0.323 -27.828 14.234 1 87.19 292 LEU A C 1
ATOM 2258 O O . LEU A 1 292 ? -1.352 -27.656 14.891 1 87.19 292 LEU A O 1
ATOM 2262 N N . GLY A 1 293 ? -0.119 -28.859 13.43 1 91.31 293 GLY A N 1
ATOM 2263 C CA . GLY A 1 293 ? -1.056 -29.969 13.336 1 91.31 293 GLY A CA 1
ATOM 2264 C C . GLY A 1 293 ? -2.076 -29.812 12.227 1 91.31 293 GLY A C 1
ATOM 2265 O O . GLY A 1 293 ? -1.956 -28.906 11.398 1 91.31 293 GLY A O 1
ATOM 2266 N N . LYS A 1 294 ? -3.021 -30.734 12.211 1 93.5 294 LYS A N 1
ATOM 2267 C CA . LYS A 1 294 ? -4.039 -30.719 11.164 1 93.5 294 LYS A CA 1
ATOM 2268 C C . LYS A 1 294 ? -4.977 -29.531 11.328 1 93.5 294 LYS A C 1
ATOM 2270 O O . LYS A 1 294 ? -5.586 -29.344 12.383 1 93.5 294 LYS A O 1
ATOM 2275 N N . ARG A 1 295 ? -5.035 -28.719 10.328 1 94.19 295 ARG A N 1
ATOM 2276 C CA . ARG A 1 295 ? -5.879 -27.531 10.32 1 94.19 295 ARG A CA 1
ATOM 2277 C C . ARG A 1 295 ? -6.66 -27.422 9.016 1 94.19 295 ARG A C 1
ATOM 2279 O O . ARG A 1 295 ? -6.125 -27.688 7.941 1 94.19 295 ARG A O 1
ATOM 2286 N N . LEU A 1 296 ? -7.953 -27.094 9.188 1 96.25 296 LEU A N 1
ATOM 2287 C CA . LEU A 1 296 ? -8.711 -26.656 8.008 1 96.25 296 LEU A CA 1
ATOM 2288 C C . LEU A 1 296 ? -8.453 -25.188 7.699 1 96.25 296 LEU A C 1
ATOM 2290 O O . LEU A 1 296 ? -8.656 -24.328 8.555 1 96.25 296 LEU A O 1
ATOM 2294 N N . ARG A 1 297 ? -8.008 -24.969 6.48 1 95.69 297 ARG A N 1
ATOM 2295 C CA . ARG A 1 297 ? -7.594 -23.609 6.133 1 95.69 297 ARG A CA 1
ATOM 2296 C C . ARG A 1 297 ? -8.367 -23.094 4.922 1 95.69 297 ARG A C 1
ATOM 2298 O O . ARG A 1 297 ? -8.641 -23.844 3.988 1 95.69 297 ARG A O 1
ATOM 2305 N N . ALA A 1 298 ? -8.727 -21.859 4.98 1 97.44 298 ALA A N 1
ATOM 2306 C CA . ALA A 1 298 ? -9.266 -21.141 3.828 1 97.44 298 ALA A CA 1
ATOM 2307 C C . ALA A 1 298 ? -8.281 -20.078 3.328 1 97.44 298 ALA A C 1
ATOM 2309 O O . ALA A 1 298 ? -7.73 -19.312 4.121 1 97.44 298 ALA A O 1
ATOM 2310 N N . LEU A 1 299 ? -8.023 -20.172 2.043 1 97.94 299 LEU A N 1
ATOM 2311 C CA . LEU A 1 299 ? -7.211 -19.156 1.38 1 97.94 299 LEU A CA 1
ATOM 2312 C C . LEU A 1 299 ? -8.086 -18.125 0.702 1 97.94 299 LEU A C 1
ATOM 2314 O O . LEU A 1 299 ? -8.977 -18.469 -0.084 1 97.94 299 LEU A O 1
ATOM 2318 N N . VAL A 1 300 ? -7.832 -16.812 1.034 1 98.25 300 VAL A N 1
ATOM 2319 C CA . VAL A 1 300 ? -8.672 -15.781 0.45 1 98.25 300 VAL A CA 1
ATOM 2320 C C . VAL A 1 300 ? -7.812 -14.828 -0.376 1 98.25 300 VAL A C 1
ATOM 2322 O O . VAL A 1 300 ? -6.617 -14.672 -0.117 1 98.25 300 VAL A O 1
ATOM 2325 N N . ASP A 1 301 ? -8.445 -14.18 -1.379 1 97.75 301 ASP A N 1
ATOM 2326 C CA . ASP A 1 301 ? -7.723 -13.344 -2.332 1 97.75 301 ASP A CA 1
ATOM 2327 C C . ASP A 1 301 ? -7.551 -11.922 -1.797 1 97.75 301 ASP A C 1
ATOM 2329 O O . ASP A 1 301 ? -7.891 -10.953 -2.479 1 97.75 301 ASP A O 1
ATOM 2333 N N . CYS A 1 302 ? -6.93 -11.75 -0.72 1 97.88 302 CYS A N 1
ATOM 2334 C CA . CYS A 1 302 ? -6.594 -10.5 -0.045 1 97.88 302 CYS A CA 1
ATOM 2335 C C . CYS A 1 302 ? -5.242 -10.594 0.648 1 97.88 302 CYS A C 1
ATOM 2337 O O . CYS A 1 302 ? -5.082 -11.359 1.602 1 97.88 302 CYS A O 1
ATOM 2339 N N . GLY A 1 303 ? -4.328 -9.875 0.178 1 97.44 303 GLY A N 1
ATOM 2340 C CA . GLY A 1 303 ? -2.984 -9.922 0.735 1 97.44 303 GLY A CA 1
ATOM 2341 C C . GLY A 1 303 ? -2.389 -8.547 0.97 1 97.44 303 GLY A C 1
ATOM 2342 O O . GLY A 1 303 ? -3.102 -7.543 0.942 1 97.44 303 GLY A O 1
ATOM 2343 N N . SER A 1 304 ? -1.13 -8.477 1.249 1 96.88 304 SER A N 1
ATOM 2344 C CA . SER A 1 304 ? -0.446 -7.262 1.679 1 96.88 304 SER A CA 1
ATOM 2345 C C . SER A 1 304 ? -0.32 -6.262 0.533 1 96.88 304 SER A C 1
ATOM 2347 O O . SER A 1 304 ? -0.044 -5.082 0.758 1 96.88 304 SER A O 1
ATOM 2349 N N . LEU A 1 305 ? -0.491 -6.656 -0.683 1 97.44 305 LEU A N 1
ATOM 2350 C CA . LEU A 1 305 ? -0.438 -5.746 -1.822 1 97.44 305 LEU A CA 1
ATOM 2351 C C . LEU A 1 305 ? -1.804 -5.117 -2.078 1 97.44 305 LEU A C 1
ATOM 2353 O O . LEU A 1 305 ? -1.932 -4.227 -2.92 1 97.44 305 LEU A O 1
ATOM 2357 N N . HIS A 1 306 ? -2.805 -5.621 -1.332 1 97.62 306 HIS A N 1
ATOM 2358 C CA . HIS A 1 306 ? -4.148 -5.07 -1.456 1 97.62 306 HIS A CA 1
ATOM 2359 C C . HIS A 1 306 ? -4.461 -4.117 -0.306 1 97.62 306 HIS A C 1
ATOM 2361 O O . HIS A 1 306 ? -5.164 -3.123 -0.492 1 97.62 306 HIS A O 1
ATOM 2367 N N . THR A 1 307 ? -3.979 -4.473 0.835 1 98 307 THR A N 1
ATOM 2368 C CA . THR A 1 307 ? -4.336 -3.775 2.066 1 98 307 THR A CA 1
ATOM 2369 C C . THR A 1 307 ? -3.318 -4.062 3.166 1 98 307 THR A C 1
ATOM 2371 O O . THR A 1 307 ? -2.258 -4.633 2.902 1 98 307 THR A O 1
ATOM 2374 N N . ASP A 1 308 ? -3.547 -3.438 4.324 1 97.38 308 ASP A N 1
ATOM 2375 C CA . ASP A 1 308 ? -2.85 -3.846 5.539 1 97.38 308 ASP A CA 1
ATOM 2376 C C . ASP A 1 308 ? -3.547 -5.031 6.203 1 97.38 308 ASP A C 1
ATOM 2378 O O . ASP A 1 308 ? -4.496 -4.852 6.969 1 97.38 308 ASP A O 1
ATOM 2382 N N . VAL A 1 309 ? -3.074 -6.227 5.969 1 97.56 309 VAL A N 1
ATOM 2383 C CA . VAL A 1 309 ? -3.74 -7.449 6.406 1 97.56 309 VAL A CA 1
ATOM 2384 C C . VAL A 1 309 ? -3.75 -7.516 7.93 1 97.56 309 VAL A C 1
ATOM 2386 O O . VAL A 1 309 ? -4.711 -8 8.531 1 97.56 309 VAL A O 1
ATOM 2389 N N . GLN A 1 310 ? -2.748 -7.008 8.555 1 95 310 GLN A N 1
ATOM 2390 C CA . GLN A 1 310 ? -2.65 -7.035 10.008 1 95 310 GLN A CA 1
ATOM 2391 C C . GLN A 1 310 ? -3.717 -6.152 10.648 1 95 310 GLN A C 1
ATOM 2393 O O . GLN A 1 310 ? -4 -6.277 11.844 1 95 310 GLN A O 1
ATOM 2398 N N . GLY A 1 311 ? -4.227 -5.266 9.867 1 96.62 311 GLY A N 1
ATOM 2399 C CA . GLY A 1 311 ? -5.266 -4.367 10.344 1 96.62 311 GLY A CA 1
ATOM 2400 C C . GLY A 1 311 ? -6.668 -4.879 10.07 1 96.62 311 GLY A C 1
ATOM 2401 O O . GLY A 1 311 ? -7.645 -4.148 10.258 1 96.62 311 GLY A O 1
ATOM 2402 N N . LEU A 1 312 ? -6.812 -6.141 9.641 1 97.94 312 LEU A N 1
ATOM 2403 C CA . LEU A 1 312 ? -8.117 -6.73 9.367 1 97.94 312 LEU A CA 1
ATOM 2404 C C . LEU A 1 312 ? -8.617 -7.527 10.57 1 97.94 312 LEU A C 1
ATOM 2406 O O . LEU A 1 312 ? -7.836 -8.219 11.227 1 97.94 312 LEU A O 1
ATOM 2410 N N . THR A 1 313 ? -9.891 -7.367 10.844 1 96.94 313 THR A N 1
ATOM 2411 C CA . THR A 1 313 ? -10.547 -8.156 11.875 1 96.94 313 THR A CA 1
ATOM 2412 C C . THR A 1 313 ? -11.758 -8.891 11.312 1 96.94 313 THR A C 1
ATOM 2414 O O . THR A 1 313 ? -12.492 -8.344 10.484 1 96.94 313 THR A O 1
ATOM 2417 N N . LEU A 1 314 ? -11.883 -10.109 11.742 1 96.12 314 LEU A N 1
ATOM 2418 C CA . LEU A 1 314 ? -13.07 -10.891 11.391 1 96.12 314 LEU A CA 1
ATOM 2419 C C . LEU A 1 314 ? -14.195 -10.656 12.391 1 96.12 314 LEU A C 1
ATOM 2421 O O . LEU A 1 314 ? -13.953 -10.641 13.602 1 96.12 314 LEU A O 1
ATOM 2425 N N . PRO A 1 315 ? -15.453 -10.406 11.922 1 93.31 315 PRO A N 1
ATOM 2426 C CA . PRO A 1 315 ? -16.578 -10.227 12.852 1 93.31 315 PRO A CA 1
ATOM 2427 C C . PRO A 1 315 ? -16.922 -11.5 13.609 1 93.31 315 PRO A C 1
ATOM 2429 O O . PRO A 1 315 ? -17.641 -11.453 14.609 1 93.31 315 PRO A O 1
ATOM 2432 N N . ARG A 1 316 ? -16.453 -12.656 13.164 1 91.81 316 ARG A N 1
ATOM 2433 C CA . ARG A 1 316 ? -16.719 -13.938 13.812 1 91.81 316 ARG A CA 1
ATOM 2434 C C . ARG A 1 316 ? -15.477 -14.43 14.555 1 91.81 316 ARG A C 1
ATOM 2436 O O . ARG A 1 316 ? -14.344 -14.133 14.156 1 91.81 316 ARG A O 1
ATOM 2443 N N . THR A 1 317 ? -15.719 -15.297 15.57 1 91.31 317 THR A N 1
ATOM 2444 C CA . THR A 1 317 ? -14.609 -15.695 16.438 1 91.31 317 THR A CA 1
ATOM 2445 C C . THR A 1 317 ? -14.133 -17.109 16.094 1 91.31 317 THR A C 1
ATOM 2447 O O . THR A 1 317 ? -13.078 -17.547 16.547 1 91.31 317 THR A O 1
ATOM 2450 N N . ASP A 1 318 ? -14.875 -17.781 15.281 1 93.38 318 ASP A N 1
ATOM 2451 C CA . ASP A 1 318 ? -14.523 -19.172 14.961 1 93.38 318 ASP A CA 1
ATOM 2452 C C . ASP A 1 318 ? -13.562 -19.234 13.781 1 93.38 318 ASP A C 1
ATOM 2454 O O . ASP A 1 318 ? -13.164 -20.312 13.352 1 93.38 318 ASP A O 1
ATOM 2458 N N . TRP A 1 319 ? -13.258 -18.094 13.242 1 95.12 319 TRP A N 1
ATOM 2459 C CA . TRP A 1 319 ? -12.227 -17.969 12.227 1 95.12 319 TRP A CA 1
ATOM 2460 C C . TRP A 1 319 ? -11.078 -17.094 12.727 1 95.12 319 TRP A C 1
ATOM 2462 O O . TRP A 1 319 ? -11.273 -16.234 13.586 1 95.12 319 TRP A O 1
ATOM 2472 N N . ARG A 1 320 ? -9.922 -17.375 12.195 1 94.81 320 ARG A N 1
ATOM 2473 C CA . ARG A 1 320 ? -8.758 -16.562 12.555 1 94.81 320 ARG A CA 1
ATOM 2474 C C . ARG A 1 320 ? -7.84 -16.375 11.352 1 94.81 320 ARG A C 1
ATOM 2476 O O . ARG A 1 320 ? -7.555 -17.328 10.617 1 94.81 320 ARG A O 1
ATOM 2483 N N . ILE A 1 321 ? -7.414 -15.148 11.188 1 96.06 321 ILE A N 1
ATOM 2484 C CA . ILE A 1 321 ? -6.352 -14.906 10.219 1 96.06 321 ILE A CA 1
ATOM 2485 C C . ILE A 1 321 ? -5.023 -15.414 10.773 1 96.06 321 ILE A C 1
ATOM 2487 O O . ILE A 1 321 ? -4.562 -14.953 11.82 1 96.06 321 ILE A O 1
ATOM 2491 N N . THR A 1 322 ? -4.359 -16.297 10.125 1 93.44 322 THR A N 1
ATOM 2492 C CA . THR A 1 322 ? -3.164 -16.906 10.695 1 93.44 322 THR A CA 1
ATOM 2493 C C . THR A 1 322 ? -1.912 -16.422 9.961 1 93.44 322 THR A C 1
ATOM 2495 O O . THR A 1 322 ? -0.815 -16.438 10.523 1 93.44 322 THR A O 1
ATOM 2498 N N . ASP A 1 323 ? -2.016 -16.109 8.727 1 93.38 323 ASP A N 1
ATOM 2499 C CA . ASP A 1 323 ? -0.879 -15.68 7.91 1 93.38 323 ASP A CA 1
ATOM 2500 C C . ASP A 1 323 ? -1.347 -14.945 6.656 1 93.38 323 ASP A C 1
ATOM 2502 O O . ASP A 1 323 ? -2.549 -14.828 6.41 1 93.38 323 ASP A O 1
ATOM 2506 N N . PHE A 1 324 ? -0.398 -14.398 5.977 1 95.19 324 PHE A N 1
ATOM 2507 C CA . PHE A 1 324 ? -0.715 -13.766 4.703 1 95.19 324 PHE A CA 1
ATOM 2508 C C . PHE A 1 324 ? 0.528 -13.648 3.83 1 95.19 324 PHE A C 1
ATOM 2510 O O . PHE A 1 324 ? 1.651 -13.789 4.316 1 95.19 324 PHE A O 1
ATOM 2517 N N . SER A 1 325 ? 0.37 -13.523 2.566 1 95.12 325 SER A N 1
ATOM 2518 C CA . SER A 1 325 ? 1.376 -13.211 1.559 1 95.12 325 SER A CA 1
ATOM 2519 C C . SER A 1 325 ? 0.995 -11.961 0.771 1 95.12 325 SER A C 1
ATOM 2521 O O . SER A 1 325 ? 0.161 -11.172 1.216 1 95.12 325 SER A O 1
ATOM 2523 N N . GLY A 1 326 ? 1.633 -11.742 -0.342 1 96.31 326 GLY A N 1
ATOM 2524 C CA . GLY A 1 326 ? 1.384 -10.539 -1.123 1 96.31 326 GLY A CA 1
ATOM 2525 C C . GLY A 1 326 ? -0.046 -10.438 -1.62 1 96.31 326 GLY A C 1
ATOM 2526 O O . GLY A 1 326 ? -0.621 -9.344 -1.654 1 96.31 326 GLY A O 1
ATOM 2527 N N . ASN A 1 327 ? -0.63 -11.648 -1.956 1 97.19 327 ASN A N 1
ATOM 2528 C CA . ASN A 1 327 ? -1.941 -11.578 -2.592 1 97.19 327 ASN A CA 1
ATOM 2529 C C . ASN A 1 327 ? -2.973 -12.422 -1.848 1 97.19 327 ASN A C 1
ATOM 2531 O O . ASN A 1 327 ? -4.141 -12.469 -2.24 1 97.19 327 ASN A O 1
ATOM 2535 N N . TYR A 1 328 ? -2.516 -13.086 -0.756 1 97.75 328 TYR A N 1
ATOM 2536 C CA . TYR A 1 328 ? -3.416 -13.984 -0.047 1 97.75 328 TYR A CA 1
ATOM 2537 C C . TYR A 1 328 ? -3.402 -13.703 1.45 1 97.75 328 TYR A C 1
ATOM 2539 O O . TYR A 1 328 ? -2.404 -13.219 1.989 1 97.75 328 TYR A O 1
ATOM 2547 N N . ALA A 1 329 ? -4.508 -13.984 2.057 1 97.56 329 ALA A N 1
ATOM 2548 C CA . ALA A 1 329 ? -4.559 -14.227 3.494 1 97.56 329 ALA A CA 1
ATOM 2549 C C . ALA A 1 329 ? -4.992 -15.664 3.791 1 97.56 329 ALA A C 1
ATOM 2551 O O . ALA A 1 329 ? -5.758 -16.25 3.029 1 97.56 329 ALA A O 1
ATOM 2552 N N . VAL A 1 330 ? -4.438 -16.188 4.84 1 96.31 330 VAL A N 1
ATOM 2553 C CA . VAL A 1 330 ? -4.727 -17.562 5.258 1 96.31 330 VAL A CA 1
ATOM 2554 C C . VAL A 1 330 ? -5.582 -17.531 6.523 1 96.31 330 VAL A C 1
ATOM 2556 O O . VAL A 1 330 ? -5.199 -16.953 7.531 1 96.31 330 VAL A O 1
ATOM 2559 N N . LEU A 1 331 ? -6.719 -18.172 6.461 1 96.75 331 LEU A N 1
ATOM 2560 C CA . LEU A 1 331 ? -7.629 -18.25 7.598 1 96.75 331 LEU A CA 1
ATOM 2561 C C . LEU A 1 331 ? -7.668 -19.672 8.164 1 96.75 331 LEU A C 1
ATOM 2563 O O . LEU A 1 331 ? -7.77 -20.641 7.41 1 96.75 331 LEU A O 1
ATOM 2567 N N . ASP A 1 332 ? -7.473 -19.781 9.43 1 95.94 332 ASP A N 1
ATOM 2568 C CA . ASP A 1 332 ? -7.805 -21.016 10.125 1 95.94 332 ASP A CA 1
ATOM 2569 C C . ASP A 1 332 ? -9.305 -21.094 10.43 1 95.94 332 ASP A C 1
ATOM 2571 O O . ASP A 1 332 ? -9.82 -20.297 11.211 1 95.94 332 ASP A O 1
ATOM 2575 N N . VAL A 1 333 ? -9.953 -22.047 9.852 1 96.44 333 VAL A N 1
ATOM 2576 C CA . VAL A 1 333 ? -11.398 -22.172 10.016 1 96.44 333 VAL A CA 1
ATOM 2577 C C . VAL A 1 333 ? -11.734 -23.5 10.672 1 96.44 333 VAL A C 1
ATOM 2579 O O . VAL A 1 333 ? -12.828 -24.047 10.477 1 96.44 333 VAL A O 1
ATOM 2582 N N . SER A 1 334 ? -10.812 -24.062 11.359 1 94.75 334 SER A N 1
ATOM 2583 C CA . SER A 1 334 ? -10.938 -25.391 11.953 1 94.75 334 SER A CA 1
ATOM 2584 C C . SER A 1 334 ? -12.062 -25.422 12.984 1 94.75 334 SER A C 1
ATOM 2586 O O . SER A 1 334 ? -12.695 -26.469 13.18 1 94.75 334 SER A O 1
ATOM 2588 N N . ALA A 1 335 ? -12.336 -24.359 13.664 1 90.69 335 ALA A N 1
ATOM 2589 C CA . ALA A 1 335 ? -13.289 -24.312 14.773 1 90.69 335 ALA A CA 1
ATOM 2590 C C . ALA A 1 335 ? -14.711 -24.109 14.258 1 90.69 335 ALA A C 1
ATOM 2592 O O . ALA A 1 335 ? -15.672 -24.188 15.031 1 90.69 335 ALA A O 1
ATOM 2593 N N . CYS A 1 336 ? -14.805 -23.844 13.016 1 87.88 336 CYS A N 1
ATOM 2594 C CA . CYS A 1 336 ? -16.125 -23.562 12.461 1 87.88 336 CYS A CA 1
ATOM 2595 C C . CYS A 1 336 ? -16.891 -24.844 12.164 1 87.88 336 CYS A C 1
ATOM 2597 O O . CYS A 1 336 ? -16.359 -25.75 11.5 1 87.88 336 CYS A O 1
ATOM 2599 N N . PRO A 1 337 ? -18.125 -24.922 12.648 1 88.31 337 PRO A N 1
ATOM 2600 C CA . PRO A 1 337 ? -18.906 -26.125 12.367 1 88.31 337 PRO A CA 1
ATOM 2601 C C . PRO A 1 337 ? -19.234 -26.281 10.883 1 88.31 337 PRO A C 1
ATOM 2603 O O . PRO A 1 337 ? -19.312 -27.406 10.375 1 88.31 337 PRO A O 1
ATOM 2606 N N . GLN A 1 338 ? -19.438 -25.172 10.266 1 90.12 338 GLN A N 1
ATOM 2607 C CA . GLN A 1 338 ? -19.672 -25.188 8.828 1 90.12 338 GLN A CA 1
ATOM 2608 C C . GLN A 1 338 ? -18.5 -24.547 8.07 1 90.12 338 GLN A C 1
ATOM 2610 O O . GLN A 1 338 ? -18.359 -23.312 8.086 1 90.12 338 GLN A O 1
ATOM 2615 N N . ALA A 1 339 ? -17.812 -25.422 7.395 1 90.81 339 ALA A N 1
ATOM 2616 C CA . ALA A 1 339 ? -16.641 -24.953 6.652 1 90.81 339 ALA A CA 1
ATOM 2617 C C . ALA A 1 339 ? -17.062 -24.078 5.473 1 90.81 339 ALA A C 1
ATOM 2619 O O . ALA A 1 339 ? -18.078 -24.344 4.824 1 90.81 339 ALA A O 1
ATOM 2620 N N . PRO A 1 340 ? -16.281 -23.016 5.211 1 95.75 340 PRO A N 1
ATOM 2621 C CA . PRO A 1 340 ? -16.547 -22.281 3.963 1 95.75 340 PRO A CA 1
ATOM 2622 C C . PRO A 1 340 ? -16.219 -23.109 2.723 1 95.75 340 PRO A C 1
ATOM 2624 O O . PRO A 1 340 ? -15.523 -24.125 2.818 1 95.75 340 PRO A O 1
ATOM 2627 N N . VAL A 1 341 ? -16.828 -22.766 1.659 1 95.31 341 VAL A N 1
ATOM 2628 C CA . VAL A 1 341 ? -16.516 -23.406 0.389 1 95.31 341 VAL A CA 1
ATOM 2629 C C . VAL A 1 341 ? -15.914 -22.391 -0.574 1 95.31 341 VAL A C 1
ATOM 2631 O O . VAL A 1 341 ? -16.062 -21.172 -0.377 1 95.31 341 VAL A O 1
ATOM 2634 N N . THR A 1 342 ? -15.242 -22.891 -1.575 1 95.88 342 THR A N 1
ATOM 2635 C CA . THR A 1 342 ? -14.656 -22.031 -2.602 1 95.88 342 THR A CA 1
ATOM 2636 C C . THR A 1 342 ? -15.727 -21.141 -3.234 1 95.88 342 THR A C 1
ATOM 2638 O O . THR A 1 342 ? -16.828 -21.609 -3.543 1 95.88 342 THR A O 1
ATOM 2641 N N . GLY A 1 343 ? -15.461 -19.844 -3.324 1 95.62 343 GLY A N 1
ATOM 2642 C CA . GLY A 1 343 ? -16.422 -18.906 -3.883 1 95.62 343 GLY A CA 1
ATOM 2643 C C . GLY A 1 343 ? -17.156 -18.094 -2.826 1 95.62 343 GLY A C 1
ATOM 2644 O O . GLY A 1 343 ? -17.75 -17.062 -3.129 1 95.62 343 GLY A O 1
ATOM 2645 N N . ASP A 1 344 ? -17.094 -18.594 -1.587 1 96.56 344 ASP A N 1
ATOM 2646 C CA . ASP A 1 344 ? -17.688 -17.844 -0.494 1 96.56 344 ASP A CA 1
ATOM 2647 C C . ASP A 1 344 ? -16.969 -16.5 -0.307 1 96.56 344 ASP A C 1
ATOM 2649 O O . ASP A 1 344 ? -15.82 -16.344 -0.724 1 96.56 344 ASP A O 1
ATOM 2653 N N . HIS A 1 345 ? -17.703 -15.578 0.262 1 96.56 345 HIS A N 1
ATOM 2654 C CA . HIS A 1 345 ? -17.141 -14.273 0.565 1 96.56 345 HIS A CA 1
ATOM 2655 C C . HIS A 1 345 ? -16.891 -14.117 2.062 1 96.56 345 HIS A C 1
ATOM 2657 O O . HIS A 1 345 ? -17.734 -14.492 2.879 1 96.56 345 HIS A O 1
ATOM 2663 N N . VAL A 1 346 ? -15.703 -13.648 2.354 1 97 346 VAL A N 1
ATOM 2664 C CA . VAL A 1 346 ? -15.32 -13.344 3.729 1 97 346 VAL A CA 1
ATOM 2665 C C . VAL A 1 346 ? -15.312 -11.828 3.934 1 97 346 VAL A C 1
ATOM 2667 O O . VAL A 1 346 ? -14.734 -11.086 3.137 1 97 346 VAL A O 1
ATOM 2670 N N . ARG A 1 347 ? -15.938 -11.398 5.031 1 96.69 347 ARG A N 1
ATOM 2671 C CA . ARG A 1 347 ? -16.016 -9.977 5.336 1 96.69 347 ARG A CA 1
ATOM 2672 C C . ARG A 1 347 ? -15.102 -9.609 6.496 1 96.69 347 ARG A C 1
ATOM 2674 O O . ARG A 1 347 ? -15.055 -10.312 7.508 1 96.69 347 ARG A O 1
ATOM 2681 N N . PHE A 1 348 ? -14.383 -8.539 6.297 1 98 348 PHE A N 1
ATOM 2682 C CA . PHE A 1 348 ? -13.469 -8.031 7.309 1 98 348 PHE A CA 1
ATOM 2683 C C . PHE A 1 348 ? -13.875 -6.633 7.758 1 98 348 PHE A C 1
ATOM 2685 O O . PHE A 1 348 ? -14.461 -5.875 6.988 1 98 348 PHE A O 1
ATOM 2692 N N . ILE A 1 349 ? -13.641 -6.332 9.055 1 97.31 349 ILE A N 1
ATOM 2693 C CA . ILE A 1 349 ? -13.594 -4.961 9.547 1 97.31 349 ILE A CA 1
ATOM 2694 C C . ILE A 1 349 ? -12.18 -4.402 9.406 1 97.31 349 ILE A C 1
ATOM 2696 O O . ILE A 1 349 ? -11.266 -4.836 10.102 1 97.31 349 ILE A O 1
ATOM 2700 N N . PRO A 1 350 ? -12.016 -3.492 8.477 1 97.88 350 PRO A N 1
ATOM 2701 C CA . PRO A 1 350 ? -10.664 -2.977 8.234 1 97.88 350 PRO A CA 1
ATOM 2702 C C . PRO A 1 350 ? -10.297 -1.833 9.172 1 97.88 350 PRO A C 1
ATOM 2704 O O . PRO A 1 350 ? -11.156 -1.024 9.539 1 97.88 350 PRO A O 1
ATOM 2707 N N . SER A 1 351 ? -9.039 -1.788 9.57 1 96.69 351 SER A N 1
ATOM 2708 C CA . SER A 1 351 ? -8.492 -0.678 10.344 1 96.69 351 SER A CA 1
ATOM 2709 C C . SER A 1 351 ? -8.297 0.559 9.469 1 96.69 351 SER A C 1
ATOM 2711 O O . SER A 1 351 ? -8.539 0.517 8.266 1 96.69 351 SER A O 1
ATOM 2713 N N . TYR A 1 352 ? -7.898 1.656 10.156 1 96.69 352 TYR A N 1
ATOM 2714 C CA . TYR A 1 352 ? -7.555 2.895 9.469 1 96.69 352 TYR A CA 1
ATOM 2715 C C . TYR A 1 352 ? -6.594 2.627 8.312 1 96.69 352 TYR A C 1
ATOM 2717 O O . TYR A 1 352 ? -6.859 3.012 7.172 1 96.69 352 TYR A O 1
ATOM 2725 N N . TRP A 1 353 ? -5.535 1.946 8.555 1 97.44 353 TRP A N 1
ATOM 2726 C CA . TRP A 1 353 ? -4.461 1.767 7.582 1 97.44 353 TRP A CA 1
ATOM 2727 C C . TRP A 1 353 ? -4.875 0.778 6.496 1 97.44 353 TRP A C 1
ATOM 2729 O O . TRP A 1 353 ? -4.465 0.91 5.34 1 97.44 353 TRP A O 1
ATOM 2739 N N . ALA A 1 354 ? -5.664 -0.227 6.875 1 98.06 354 ALA A N 1
ATOM 2740 C CA . ALA A 1 354 ? -6.195 -1.13 5.859 1 98.06 354 ALA A CA 1
ATOM 2741 C C . ALA A 1 354 ? -7.02 -0.366 4.824 1 98.06 354 ALA A C 1
ATOM 2743 O O . ALA A 1 354 ? -6.84 -0.555 3.617 1 98.06 354 ALA A O 1
ATOM 2744 N N . VAL A 1 355 ? -7.844 0.565 5.309 1 98.5 355 VAL A N 1
ATOM 2745 C CA . VAL A 1 355 ? -8.664 1.365 4.406 1 98.5 355 VAL A CA 1
ATOM 2746 C C . VAL A 1 355 ? -7.781 2.324 3.615 1 98.5 355 VAL A C 1
ATOM 2748 O O . VAL A 1 355 ? -7.941 2.467 2.4 1 98.5 355 VAL A O 1
ATOM 2751 N N . ALA A 1 356 ? -6.852 2.957 4.309 1 98.25 356 ALA A N 1
ATOM 2752 C CA . ALA A 1 356 ? -5.977 3.939 3.67 1 98.25 356 ALA A CA 1
ATOM 2753 C C . ALA A 1 356 ? -5.207 3.316 2.512 1 98.25 356 ALA A C 1
ATOM 2755 O O . ALA A 1 356 ? -5.086 3.92 1.441 1 98.25 356 ALA A O 1
ATOM 2756 N N . ARG A 1 357 ? -4.734 2.141 2.68 1 97.62 357 ARG A N 1
ATOM 2757 C CA . ARG A 1 357 ? -3.998 1.445 1.629 1 97.62 357 ARG A CA 1
ATOM 2758 C C . ARG A 1 357 ? -4.93 1.007 0.505 1 97.62 357 ARG A C 1
ATOM 2760 O O . ARG A 1 357 ? -4.625 1.201 -0.673 1 97.62 357 ARG A O 1
ATOM 2767 N N . THR A 1 358 ? -6.039 0.437 0.865 1 98.25 358 THR A N 1
ATOM 2768 C CA . THR A 1 358 ? -6.984 -0.061 -0.129 1 98.25 358 THR A CA 1
ATOM 2769 C C . THR A 1 358 ? -7.477 1.073 -1.022 1 98.25 358 THR A C 1
ATOM 2771 O O . THR A 1 358 ? -7.605 0.904 -2.236 1 98.25 358 THR A O 1
ATOM 2774 N N . CYS A 1 359 ? -7.699 2.244 -0.465 1 98 359 CYS A N 1
ATOM 2775 C CA . CYS A 1 359 ? -8.258 3.371 -1.206 1 98 359 CYS A CA 1
ATOM 2776 C C . CYS A 1 359 ? -7.234 3.932 -2.189 1 98 359 CYS A C 1
ATOM 2778 O O . CYS A 1 359 ? -7.59 4.688 -3.098 1 98 359 CYS A O 1
ATOM 2780 N N . ARG A 1 360 ? -5.996 3.566 -2.047 1 97.19 360 ARG A N 1
ATOM 2781 C CA . ARG A 1 360 ? -4.961 4.051 -2.955 1 97.19 360 ARG A CA 1
ATOM 2782 C C . ARG A 1 360 ? -4.68 3.035 -4.059 1 97.19 360 ARG A C 1
ATOM 2784 O O . ARG A 1 360 ? -3.807 3.25 -4.898 1 97.19 360 ARG A O 1
ATOM 2791 N N . MET A 1 361 ? -5.422 1.949 -4.016 1 95.44 361 MET A N 1
ATOM 2792 C CA . MET A 1 361 ? -5.375 0.928 -5.059 1 95.44 361 MET A CA 1
ATOM 2793 C C . MET A 1 361 ? -6.578 1.039 -5.988 1 95.44 361 MET A C 1
ATOM 2795 O O . MET A 1 361 ? -7.617 0.428 -5.738 1 95.44 361 MET A O 1
ATOM 2799 N N . PRO A 1 362 ? -6.422 1.711 -7.125 1 93.5 362 PRO A N 1
ATOM 2800 C CA . PRO A 1 362 ? -7.59 1.96 -7.969 1 93.5 362 PRO A CA 1
ATOM 2801 C C . PRO A 1 362 ? -8.18 0.678 -8.555 1 93.5 362 PRO A C 1
ATOM 2803 O O . PRO A 1 362 ? -9.359 0.643 -8.914 1 93.5 362 PRO A O 1
ATOM 2806 N N . HIS A 1 363 ? -7.359 -0.382 -8.641 1 94.25 363 HIS A N 1
ATOM 2807 C CA . HIS A 1 363 ? -7.816 -1.625 -9.258 1 94.25 363 HIS A CA 1
ATOM 2808 C C . HIS A 1 363 ? -8.672 -2.434 -8.281 1 94.25 363 HIS A C 1
ATOM 2810 O O . HIS A 1 363 ? -9.258 -3.451 -8.664 1 94.25 363 HIS A O 1
ATOM 2816 N N . ILE A 1 364 ? -8.766 -2.012 -7.039 1 96.38 364 ILE A N 1
ATOM 2817 C CA . ILE A 1 364 ? -9.688 -2.598 -6.078 1 96.38 364 ILE A CA 1
ATOM 2818 C C . ILE A 1 364 ? -11 -1.818 -6.082 1 96.38 364 ILE A C 1
ATOM 2820 O O . ILE A 1 364 ? -11.016 -0.607 -5.852 1 96.38 364 ILE A O 1
ATOM 2824 N N . ARG A 1 365 ? -12.047 -2.488 -6.297 1 95.69 365 ARG A N 1
ATOM 2825 C CA . ARG A 1 365 ? -13.359 -1.861 -6.43 1 95.69 365 ARG A CA 1
ATOM 2826 C C . ARG A 1 365 ? -13.828 -1.282 -5.102 1 95.69 365 ARG A C 1
ATOM 2828 O O . ARG A 1 365 ? -13.688 -1.924 -4.055 1 95.69 365 ARG A O 1
ATOM 2835 N N . LYS A 1 366 ? -14.289 -0.02 -5.152 1 97 366 LYS A N 1
ATOM 2836 C CA . LYS A 1 366 ? -14.969 0.631 -4.039 1 97 366 LYS A CA 1
ATOM 2837 C C . LYS A 1 366 ? -16.453 0.857 -4.355 1 97 366 LYS A C 1
ATOM 2839 O O . LYS A 1 366 ? -16.781 1.384 -5.414 1 97 366 LYS A O 1
ATOM 2844 N N . THR A 1 367 ? -17.312 0.441 -3.445 1 97 367 THR A N 1
ATOM 2845 C CA . THR A 1 367 ? -18.734 0.595 -3.678 1 97 367 THR A CA 1
ATOM 2846 C C . THR A 1 367 ? -19.406 1.315 -2.508 1 97 367 THR A C 1
ATOM 2848 O O . THR A 1 367 ? -19.078 1.052 -1.347 1 97 367 THR A O 1
ATOM 2851 N N . ILE A 1 368 ? -20.266 2.279 -2.863 1 97.5 368 ILE A N 1
ATOM 2852 C CA . ILE A 1 368 ? -21.062 2.975 -1.855 1 97.5 368 ILE A CA 1
ATOM 2853 C C . ILE A 1 368 ? -22.297 2.141 -1.504 1 97.5 368 ILE A C 1
ATOM 2855 O O . ILE A 1 368 ? -22.984 1.627 -2.393 1 97.5 368 ILE A O 1
ATOM 2859 N N . VAL A 1 369 ? -22.453 1.909 -0.272 1 96.56 369 VAL A N 1
ATOM 2860 C CA . VAL A 1 369 ? -23.625 1.167 0.182 1 96.56 369 VAL A CA 1
ATOM 2861 C C . VAL A 1 369 ? -24.391 1.983 1.229 1 96.56 369 VAL A C 1
ATOM 2863 O O . VAL A 1 369 ? -23.891 3.014 1.693 1 96.56 369 VAL A O 1
ATOM 2866 N N . HIS A 1 370 ? -25.734 1.496 1.328 1 91.75 370 HIS A N 1
ATOM 2867 C CA . HIS A 1 370 ? -26.578 2.078 2.363 1 91.75 370 HIS A CA 1
ATOM 2868 C C . HIS A 1 370 ? -26.922 1.051 3.438 1 91.75 370 HIS A C 1
ATOM 2870 O O . HIS A 1 370 ? -27.484 -0.006 3.137 1 91.75 370 HIS A O 1
ATOM 2876 N N . ASP A 1 371 ? -26.391 1.02 4.633 1 79.19 371 ASP A N 1
ATOM 2877 C CA . ASP A 1 371 ? -26.578 0.207 5.832 1 79.19 371 ASP A CA 1
ATOM 2878 C C . ASP A 1 371 ? -25.766 -1.09 5.742 1 79.19 371 ASP A C 1
ATOM 2880 O O . ASP A 1 371 ? -26 -1.909 4.852 1 79.19 371 ASP A O 1
ATOM 2884 N N . ILE A 1 372 ? -24.672 -1.075 6.137 1 66.81 372 ILE A N 1
ATOM 2885 C CA . ILE A 1 372 ? -23.875 -2.295 6.301 1 66.81 372 ILE A CA 1
ATOM 2886 C C . ILE A 1 372 ? -24.344 -3.039 7.551 1 66.81 372 ILE A C 1
ATOM 2888 O O . ILE A 1 372 ? -24.391 -2.465 8.641 1 66.81 372 ILE A O 1
ATOM 2892 N N . LEU A 1 373 ? -25.484 -3.793 7.473 1 55.69 373 LEU A N 1
ATOM 2893 C CA . LEU A 1 373 ? -26 -4.48 8.656 1 55.69 373 LEU A CA 1
ATOM 2894 C C . LEU A 1 373 ? -24.844 -4.98 9.531 1 55.69 373 LEU A C 1
ATOM 2896 O O . LEU A 1 373 ? -23.875 -5.555 9.023 1 55.69 373 LEU A O 1
ATOM 2900 N N . PRO A 1 374 ? -24.797 -4.332 10.781 1 52.44 374 PRO A N 1
ATOM 2901 C CA . PRO A 1 374 ? -23.844 -4.973 11.68 1 52.44 374 PRO A CA 1
ATOM 2902 C C . PRO A 1 374 ? -24.016 -6.484 11.758 1 52.44 374 PRO A C 1
ATOM 2904 O O . PRO A 1 374 ? -25.156 -6.977 11.727 1 52.44 374 PRO A O 1
ATOM 2907 N N . GLU A 1 375 ? -23.391 -7.203 11.125 1 46.5 375 GLU A N 1
ATOM 2908 C CA . GLU A 1 375 ? -23.656 -8.547 11.633 1 46.5 375 GLU A CA 1
ATOM 2909 C C . GLU A 1 375 ? -23.812 -8.531 13.156 1 46.5 375 GLU A C 1
ATOM 2911 O O . GLU A 1 375 ? -23.219 -7.695 13.836 1 46.5 375 GLU A O 1
ATOM 2916 N N . ARG A 1 376 ? -24.969 -9.016 13.82 1 35.47 376 ARG A N 1
ATOM 2917 C CA . ARG A 1 376 ? -25.203 -9 15.258 1 35.47 376 ARG A CA 1
ATOM 2918 C C . ARG A 1 376 ? -23.875 -9 16.031 1 35.47 376 ARG A C 1
ATOM 2920 O O . ARG A 1 376 ? -23.109 -9.953 15.938 1 35.47 376 ARG A O 1
ATOM 2927 N N . SER A 1 377 ? -23.344 -7.859 16.234 1 35.75 377 SER A N 1
ATOM 2928 C CA . SER A 1 377 ? -22.266 -7.691 17.188 1 35.75 377 SER A CA 1
ATOM 2929 C C . SER A 1 377 ? -22.531 -8.469 18.469 1 35.75 377 SER A C 1
ATOM 2931 O O . SER A 1 377 ? -23.594 -8.305 19.094 1 35.75 377 SER A O 1
ATOM 2933 N N . LEU A 1 378 ? -22.234 -9.695 18.75 1 30.72 378 LEU A N 1
ATOM 2934 C CA . LEU A 1 378 ? -22.234 -10.016 20.172 1 30.72 378 LEU A CA 1
ATOM 2935 C C . LEU A 1 378 ? -21.688 -8.859 20.984 1 30.72 378 LEU A C 1
ATOM 2937 O O . LEU A 1 378 ? -20.812 -8.125 20.531 1 30.72 378 LEU A O 1
ATOM 2941 N N . PRO A 1 379 ? -22.484 -8.383 22.062 1 32.69 379 PRO A N 1
ATOM 2942 C CA . PRO A 1 379 ? -22.016 -7.305 22.938 1 32.69 379 PRO A CA 1
ATOM 2943 C C . PRO A 1 379 ? -20.5 -7.332 23.141 1 32.69 379 PRO A C 1
ATOM 2945 O O . PRO A 1 379 ? -19.969 -6.586 23.984 1 32.69 379 PRO A O 1
ATOM 2948 N N . GLY A 1 380 ? -19.812 -8.438 22.656 1 29.28 380 GLY A N 1
ATOM 2949 C CA . GLY A 1 380 ? -18.547 -8.672 23.344 1 29.28 380 GLY A CA 1
ATOM 2950 C C . GLY A 1 380 ? -17.516 -7.598 23.062 1 29.28 380 GLY A C 1
ATOM 2951 O O . GLY A 1 380 ? -17.688 -6.785 22.156 1 29.28 380 GLY A O 1
ATOM 2952 N N . THR A 1 381 ? -16.562 -7.375 24.031 1 28.95 381 THR A N 1
ATOM 2953 C CA . THR A 1 381 ? -15.273 -6.723 24.203 1 28.95 381 THR A CA 1
ATOM 2954 C C . THR A 1 381 ? -14.406 -6.895 22.953 1 28.95 381 THR A C 1
ATOM 2956 O O . THR A 1 381 ? -14.32 -7.992 22.406 1 28.95 381 THR A O 1
ATOM 2959 N N . ARG A 1 382 ? -14.438 -5.824 22.125 1 34.53 382 ARG A N 1
ATOM 2960 C CA . ARG A 1 382 ? -13.43 -5.961 21.078 1 34.53 382 ARG A CA 1
ATOM 2961 C C . ARG A 1 382 ? -12.211 -6.727 21.578 1 34.53 382 ARG A C 1
ATOM 2963 O O . ARG A 1 382 ? -11.594 -6.336 22.578 1 34.53 382 ARG A O 1
ATOM 2970 N N . PRO A 1 383 ? -12.117 -8.039 21.219 1 31.64 383 PRO A N 1
ATOM 2971 C CA . PRO A 1 383 ? -10.906 -8.68 21.75 1 31.64 383 PRO A CA 1
ATOM 2972 C C . PRO A 1 383 ? -9.641 -7.871 21.469 1 31.64 383 PRO A C 1
ATOM 2974 O O . PRO A 1 383 ? -9.445 -7.379 20.359 1 31.64 383 PRO A O 1
ATOM 2977 N N . VAL A 1 384 ? -9.18 -7.117 22.406 1 28.81 384 VAL A N 1
ATOM 2978 C CA . VAL A 1 384 ? -7.84 -6.555 22.281 1 28.81 384 VAL A CA 1
ATOM 2979 C C . VAL A 1 384 ? -6.859 -7.652 21.891 1 28.81 384 VAL A C 1
ATOM 2981 O O . VAL A 1 384 ? -6.797 -8.711 22.531 1 28.81 384 VAL A O 1
ATOM 2984 N N . ALA A 1 385 ? -6.574 -7.809 20.656 1 29.81 385 ALA A N 1
ATOM 2985 C CA . ALA A 1 385 ? -5.523 -8.773 20.344 1 29.81 385 ALA A CA 1
ATOM 2986 C C . ALA A 1 385 ? -4.5 -8.844 21.469 1 29.81 385 ALA A C 1
ATOM 2988 O O . ALA A 1 385 ? -3.955 -7.824 21.891 1 29.81 385 ALA A O 1
ATOM 2989 N N . PRO A 1 386 ? -4.543 -10.047 22.359 1 26.72 386 PRO A N 1
ATOM 2990 C CA . PRO A 1 386 ? -3.543 -10.188 23.422 1 26.72 386 PRO A CA 1
ATOM 2991 C C . PRO A 1 386 ? -2.154 -9.727 23 1 26.72 386 PRO A C 1
ATOM 2993 O O . PRO A 1 386 ? -1.782 -9.883 21.828 1 26.72 386 PRO A O 1
ATOM 2996 N N . HIS A 1 387 ? -1.764 -8.602 23.594 1 25.12 387 HIS A N 1
ATOM 2997 C CA . HIS A 1 387 ? -0.334 -8.312 23.562 1 25.12 387 HIS A CA 1
ATOM 2998 C C . HIS A 1 387 ? 0.489 -9.57 23.828 1 25.12 387 HIS A C 1
ATOM 3000 O O . HIS A 1 387 ? 0.292 -10.234 24.844 1 25.12 387 HIS A O 1
ATOM 3006 N N . GLN A 1 388 ? 0.63 -10.453 22.859 1 24.89 388 GLN A N 1
ATOM 3007 C CA . GLN A 1 388 ? 1.573 -11.523 23.156 1 24.89 388 GLN A CA 1
ATOM 3008 C C . GLN A 1 388 ? 2.645 -11.055 24.141 1 24.89 388 GLN A C 1
ATOM 3010 O O . GLN A 1 388 ? 3.346 -10.078 23.875 1 24.89 388 GLN A O 1
ATOM 3015 N N . GLY A 1 389 ? 2.305 -11.203 25.469 1 22.09 389 GLY A N 1
ATOM 3016 C CA . GLY A 1 389 ? 3.129 -11.102 26.672 1 22.09 389 GLY A CA 1
ATOM 3017 C C . GLY A 1 389 ? 4.547 -11.602 26.453 1 22.09 389 GLY A C 1
ATOM 3018 O O . GLY A 1 389 ? 4.762 -12.578 25.734 1 22.09 389 GLY A O 1
ATOM 3019 N N . THR A 1 390 ? 5.52 -10.688 26.641 1 23.42 390 THR A N 1
ATOM 3020 C CA . THR A 1 390 ? 6.934 -10.914 26.922 1 23.42 390 THR A CA 1
ATOM 3021 C C . THR A 1 390 ? 7.121 -11.977 28 1 23.42 390 THR A C 1
ATOM 3023 O O . THR A 1 390 ? 6.723 -11.773 29.141 1 23.42 390 THR A O 1
ATOM 3026 N N . THR A 1 391 ? 6.824 -13.188 27.641 1 21.09 391 THR A N 1
ATOM 3027 C CA . THR A 1 391 ? 7.18 -14.25 28.578 1 21.09 391 THR A CA 1
ATOM 3028 C C . THR A 1 391 ? 8.461 -13.898 29.328 1 21.09 391 THR A C 1
ATOM 3030 O O . THR A 1 391 ? 9.273 -13.102 28.859 1 21.09 391 THR A O 1
ATOM 3033 N N . PHE A 1 392 ? 8.852 -14.859 30.422 1 20.42 392 PHE A N 1
ATOM 3034 C CA . PHE A 1 392 ? 9.516 -15.086 31.703 1 20.42 392 PHE A CA 1
ATOM 3035 C C . PHE A 1 392 ? 11.031 -15.109 31.516 1 20.42 392 PHE A C 1
ATOM 3037 O O . PHE A 1 392 ? 11.578 -16.016 30.891 1 20.42 392 PHE A O 1
ATOM 3044 N N . LEU A 1 393 ? 11.641 -13.953 31.188 1 21.12 393 LEU A N 1
ATOM 3045 C CA . LEU A 1 393 ? 13.078 -14.078 31.438 1 21.12 393 LEU A CA 1
ATOM 3046 C C . LEU A 1 393 ? 13.352 -14.547 32.844 1 21.12 393 LEU A C 1
ATOM 3048 O O . LEU A 1 393 ? 13.125 -13.805 33.812 1 21.12 393 LEU A O 1
ATOM 3052 N N . SER A 1 394 ? 12.555 -15.773 33.094 1 18.81 394 SER A N 1
ATOM 3053 C CA . SER A 1 394 ? 12.992 -16.266 34.406 1 18.81 394 SER A CA 1
ATOM 3054 C C . SER A 1 394 ? 14.5 -16.125 34.594 1 18.81 394 SER A C 1
ATOM 3056 O O . SER A 1 394 ? 15.234 -15.984 33.594 1 18.81 394 SER A O 1
ATOM 3058 N N . GLU A 1 395 ? 14.859 -16.016 35.812 1 18.69 395 GLU A N 1
ATOM 3059 C CA . GLU A 1 395 ? 16.031 -15.883 36.688 1 18.69 395 GLU A CA 1
ATOM 3060 C C . GLU A 1 395 ? 17.078 -16.938 36.375 1 18.69 395 GLU A C 1
ATOM 3062 O O . GLU A 1 395 ? 16.859 -18.125 36.594 1 18.69 395 GLU A O 1
ATOM 3067 N N . VAL A 1 396 ? 17.484 -17.141 35.094 1 19.39 396 VAL A N 1
ATOM 3068 C CA . VAL A 1 396 ? 18.656 -18 35.188 1 19.39 396 VAL A CA 1
ATOM 3069 C C . VAL A 1 396 ? 19.703 -17.359 36.094 1 19.39 396 VAL A C 1
ATOM 3071 O O . VAL A 1 396 ? 20.109 -16.219 35.875 1 19.39 396 VAL A O 1
ATOM 3074 N N . SER A 1 397 ? 19.656 -17.859 37.281 1 20.11 397 SER A N 1
ATOM 3075 C CA . SER A 1 397 ? 20.859 -17.969 38.125 1 20.11 397 SER A CA 1
ATOM 3076 C C . SER A 1 397 ? 22.062 -18.422 37.312 1 20.11 397 SER A C 1
ATOM 3078 O O . SER A 1 397 ? 21.938 -19.281 36.438 1 20.11 397 SER A O 1
ATOM 3080 N N . MET B 1 1 ? 6.477 14.656 -3.613 1 85.44 1 MET B N 1
ATOM 3081 C CA . MET B 1 1 ? 6.09 13.258 -3.74 1 85.44 1 MET B CA 1
ATOM 3082 C C . MET B 1 1 ? 7.242 12.422 -4.297 1 85.44 1 MET B C 1
ATOM 3084 O O . MET B 1 1 ? 8.031 12.906 -5.109 1 85.44 1 MET B O 1
ATOM 3088 N N . PRO B 1 2 ? 7.289 11.266 -3.787 1 95.81 2 PRO B N 1
ATOM 3089 C CA . PRO B 1 2 ? 8.383 10.438 -4.301 1 95.81 2 PRO B CA 1
ATOM 3090 C C . PRO B 1 2 ? 8.219 10.094 -5.781 1 95.81 2 PRO B C 1
ATOM 3092 O O . PRO B 1 2 ? 7.129 10.25 -6.336 1 95.81 2 PRO B O 1
ATOM 3095 N N . GLU B 1 3 ? 9.32 9.789 -6.387 1 97.31 3 GLU B N 1
ATOM 3096 C CA . GLU B 1 3 ? 9.375 9.312 -7.766 1 97.31 3 GLU B CA 1
ATOM 3097 C C . GLU B 1 3 ? 10.203 8.039 -7.879 1 97.31 3 GLU B C 1
ATOM 3099 O O . GLU B 1 3 ? 11.234 7.898 -7.219 1 97.31 3 GLU B O 1
ATOM 3104 N N . LEU B 1 4 ? 9.75 7.137 -8.719 1 98.31 4 LEU B N 1
ATOM 3105 C CA . LEU B 1 4 ? 10.461 5.883 -8.93 1 98.31 4 LEU B CA 1
ATOM 3106 C C . LEU B 1 4 ? 11.133 5.863 -10.297 1 98.31 4 LEU B C 1
ATOM 3108 O O . LEU B 1 4 ? 10.477 6.07 -11.32 1 98.31 4 LEU B O 1
ATOM 3112 N N . GLU B 1 5 ? 12.414 5.652 -10.312 1 98.12 5 GLU B N 1
ATOM 3113 C CA . GLU B 1 5 ? 13.164 5.457 -11.547 1 98.12 5 GLU B CA 1
ATOM 3114 C C . GLU B 1 5 ? 13.406 3.975 -11.82 1 98.12 5 GLU B C 1
ATOM 3116 O O . GLU B 1 5 ? 13.68 3.207 -10.891 1 98.12 5 GLU B O 1
ATOM 3121 N N . ILE B 1 6 ? 13.297 3.572 -13.047 1 98.31 6 ILE B N 1
ATOM 3122 C CA . ILE B 1 6 ? 13.516 2.199 -13.492 1 98.31 6 ILE B CA 1
ATOM 3123 C C . ILE B 1 6 ? 14.641 2.166 -14.523 1 98.31 6 ILE B C 1
ATOM 3125 O O . ILE B 1 6 ? 14.531 2.764 -15.594 1 98.31 6 ILE B O 1
ATOM 3129 N N . ASN B 1 7 ? 15.672 1.485 -14.219 1 98.12 7 ASN B N 1
ATOM 3130 C CA . ASN B 1 7 ? 16.859 1.391 -15.07 1 98.12 7 ASN B CA 1
ATOM 3131 C C . ASN B 1 7 ? 16.719 0.281 -16.109 1 98.12 7 ASN B C 1
ATOM 3133 O O . ASN B 1 7 ? 16.984 -0.888 -15.812 1 98.12 7 ASN B O 1
ATOM 3137 N N . LEU B 1 8 ? 16.5 0.626 -17.312 1 97.38 8 LEU B N 1
ATOM 3138 C CA . LEU B 1 8 ? 16.234 -0.346 -18.375 1 97.38 8 LEU B CA 1
ATOM 3139 C C . LEU B 1 8 ? 17.5 -1.075 -18.766 1 97.38 8 LEU B C 1
ATOM 3141 O O . LEU B 1 8 ? 17.453 -2.242 -19.172 1 97.38 8 LEU B O 1
ATOM 3145 N N . ASP B 1 9 ? 18.641 -0.385 -18.641 1 97.38 9 ASP B N 1
ATOM 3146 C CA . ASP B 1 9 ? 19.906 -1.031 -18.969 1 97.38 9 ASP B CA 1
ATOM 3147 C C . ASP B 1 9 ? 20.203 -2.182 -18 1 97.38 9 ASP B C 1
ATOM 3149 O O . ASP B 1 9 ? 20.688 -3.234 -18.406 1 97.38 9 ASP B O 1
ATOM 3153 N N . ALA B 1 10 ? 19.938 -1.931 -16.781 1 97.81 10 ALA B N 1
ATOM 3154 C CA . ALA B 1 10 ? 20.125 -2.986 -15.781 1 97.81 10 ALA B CA 1
ATOM 3155 C C . ALA B 1 10 ? 19.172 -4.156 -16.047 1 97.81 10 ALA B C 1
ATOM 3157 O O . ALA B 1 10 ? 19.578 -5.32 -15.945 1 97.81 10 ALA B O 1
ATOM 3158 N N . LEU B 1 11 ? 17.969 -3.895 -16.422 1 98.31 11 LEU B N 1
ATOM 3159 C CA . LEU B 1 11 ? 17 -4.938 -16.781 1 98.31 11 LEU B CA 1
ATOM 3160 C C . LEU B 1 11 ? 17.5 -5.742 -17.984 1 98.31 11 LEU B 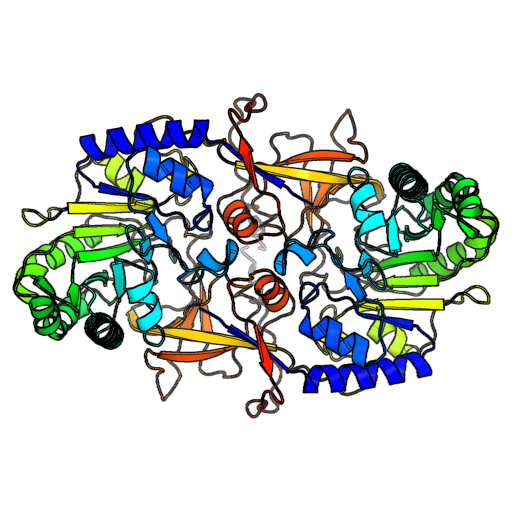C 1
ATOM 3162 O O . LEU B 1 11 ? 17.422 -6.973 -17.969 1 98.31 11 LEU B O 1
ATOM 3166 N N . ALA B 1 12 ? 17.984 -5.023 -18.938 1 98.12 12 ALA B N 1
ATOM 3167 C CA . ALA B 1 12 ? 18.484 -5.684 -20.141 1 98.12 12 ALA B CA 1
ATOM 3168 C C . ALA B 1 12 ? 19.656 -6.602 -19.812 1 98.12 12 ALA B C 1
ATOM 3170 O O . ALA B 1 12 ? 19.75 -7.719 -20.328 1 98.12 12 ALA B O 1
ATOM 3171 N N . HIS B 1 13 ? 20.5 -6.07 -18.984 1 98.06 13 HIS B N 1
ATOM 3172 C CA . HIS B 1 13 ? 21.641 -6.863 -18.562 1 98.06 13 HIS B CA 1
ATOM 3173 C C . HIS B 1 13 ? 21.188 -8.148 -17.875 1 98.06 13 HIS B C 1
ATOM 3175 O O . HIS B 1 13 ? 21.641 -9.242 -18.219 1 98.06 13 HIS B O 1
ATOM 3181 N N . ASN B 1 14 ? 20.328 -8.031 -16.906 1 98.56 14 ASN B N 1
ATOM 3182 C CA . ASN B 1 14 ? 19.844 -9.188 -16.172 1 98.56 14 ASN B CA 1
ATOM 3183 C C . ASN B 1 14 ? 19.125 -10.172 -17.078 1 98.56 14 ASN B C 1
ATOM 3185 O O . ASN B 1 14 ? 19.281 -11.383 -16.938 1 98.56 14 ASN B O 1
ATOM 3189 N N . LEU B 1 15 ? 18.328 -9.656 -18.016 1 98.69 15 LEU B N 1
ATOM 3190 C CA . LEU B 1 15 ? 17.594 -10.531 -18.922 1 98.69 15 LEU B CA 1
ATOM 3191 C C . LEU B 1 15 ? 18.547 -11.352 -19.797 1 98.69 15 LEU B C 1
ATOM 3193 O O . LEU B 1 15 ? 18.281 -12.516 -20.078 1 98.69 15 LEU B O 1
ATOM 3197 N N . ARG B 1 16 ? 19.625 -10.734 -20.219 1 98.31 16 ARG B N 1
ATOM 3198 C CA . ARG B 1 16 ? 20.625 -11.461 -20.984 1 98.31 16 ARG B CA 1
ATOM 3199 C C . ARG B 1 16 ? 21.203 -12.625 -20.188 1 98.31 16 ARG B C 1
ATOM 3201 O O . ARG B 1 16 ? 21.391 -13.719 -20.719 1 98.31 16 ARG B O 1
ATOM 3208 N N . LEU B 1 17 ? 21.469 -12.367 -18.938 1 98.31 17 LEU B N 1
ATOM 3209 C CA . LEU B 1 17 ? 21.984 -13.43 -18.078 1 98.31 17 LEU B CA 1
ATOM 3210 C C . LEU B 1 17 ? 20.953 -14.539 -17.922 1 98.31 17 LEU B C 1
ATOM 3212 O O . LEU B 1 17 ? 21.297 -15.727 -17.984 1 98.31 17 LEU B O 1
ATOM 3216 N N . VAL B 1 18 ? 19.703 -14.203 -17.75 1 98.25 18 VAL B N 1
ATOM 3217 C CA . VAL B 1 18 ? 18.641 -15.18 -17.594 1 98.25 18 VAL B CA 1
ATOM 3218 C C . VAL B 1 18 ? 18.516 -16.016 -18.875 1 98.25 18 VAL B C 1
ATOM 3220 O O . VAL B 1 18 ? 18.406 -17.25 -18.797 1 98.25 18 VAL B O 1
ATOM 3223 N N . ARG B 1 19 ? 18.547 -15.367 -20 1 97.69 19 ARG B N 1
ATOM 3224 C CA . ARG B 1 19 ? 18.422 -16.047 -21.281 1 97.69 19 ARG B CA 1
ATOM 3225 C C . ARG B 1 19 ? 19.531 -17.062 -21.469 1 97.69 19 ARG B C 1
ATOM 3227 O O . ARG B 1 19 ? 19.281 -18.172 -21.938 1 97.69 19 ARG B O 1
ATOM 3234 N N . HIS B 1 20 ? 20.688 -16.688 -21.125 1 97.06 20 HIS B N 1
ATOM 3235 C CA . HIS B 1 20 ? 21.828 -17.594 -21.219 1 97.06 20 HIS B CA 1
ATOM 3236 C C . HIS B 1 20 ? 21.625 -18.828 -20.328 1 97.06 20 HIS B C 1
ATOM 3238 O O . HIS B 1 20 ? 21.906 -19.953 -20.75 1 97.06 20 HIS B O 1
ATOM 3244 N N . ARG B 1 21 ? 21.094 -18.609 -19.188 1 96.12 21 ARG B N 1
ATOM 3245 C CA . ARG B 1 21 ? 20.859 -19.719 -18.266 1 96.12 21 ARG B CA 1
ATOM 3246 C C . ARG B 1 21 ? 19.688 -20.578 -18.703 1 96.12 21 ARG B C 1
ATOM 3248 O O . ARG B 1 21 ? 19.688 -21.781 -18.5 1 96.12 21 ARG B O 1
ATOM 3255 N N . GLU B 1 22 ? 18.688 -19.938 -19.266 1 95.12 22 GLU B N 1
ATOM 3256 C CA . GLU B 1 22 ? 17.562 -20.688 -19.828 1 95.12 22 GLU B CA 1
ATOM 3257 C C . GLU B 1 22 ? 18.047 -21.781 -20.781 1 95.12 22 GLU B C 1
ATOM 3259 O O . GLU B 1 22 ? 17.594 -22.922 -20.703 1 95.12 22 GLU B O 1
ATOM 3264 N N . GLN B 1 23 ? 18.953 -21.438 -21.594 1 93.12 23 GLN B N 1
ATOM 3265 C CA . GLN B 1 23 ? 19.5 -22.375 -22.562 1 93.12 23 GLN B CA 1
ATOM 3266 C C . GLN B 1 23 ? 20.422 -23.391 -21.891 1 93.12 23 GLN B C 1
ATOM 3268 O O . GLN B 1 23 ? 20.312 -24.594 -22.125 1 93.12 23 GLN B O 1
ATOM 3273 N N . ALA B 1 24 ? 21.219 -22.953 -21.031 1 93.5 24 ALA B N 1
ATOM 3274 C CA . ALA B 1 24 ? 22.234 -23.781 -20.391 1 93.5 24 ALA B CA 1
ATOM 3275 C C . ALA B 1 24 ? 21.609 -24.797 -19.453 1 93.5 24 ALA B C 1
ATOM 3277 O O . ALA B 1 24 ? 22.094 -25.922 -19.312 1 93.5 24 ALA B O 1
ATOM 3278 N N . TRP B 1 25 ? 20.531 -24.375 -18.781 1 92.88 25 TRP B N 1
ATOM 3279 C CA . TRP B 1 25 ? 19.938 -25.219 -17.75 1 92.88 25 TRP B CA 1
ATOM 3280 C C . TRP B 1 25 ? 18.672 -25.906 -18.25 1 92.88 25 TRP B C 1
ATOM 3282 O O . TRP B 1 25 ? 18.094 -26.734 -17.562 1 92.88 25 TRP B O 1
ATOM 3292 N N . GLY B 1 26 ? 18.172 -25.531 -19.406 1 91.75 26 GLY B N 1
ATOM 3293 C CA . GLY B 1 26 ? 17.062 -26.203 -20.062 1 91.75 26 GLY B CA 1
ATOM 3294 C C . GLY B 1 26 ? 15.727 -25.906 -19.406 1 91.75 26 GLY B C 1
ATOM 3295 O O . GLY B 1 26 ? 14.953 -26.812 -19.109 1 91.75 26 GLY B O 1
ATOM 3296 N N . PHE B 1 27 ? 15.43 -24.734 -19.172 1 95.31 27 PHE B N 1
ATOM 3297 C CA . PHE B 1 27 ? 14.125 -24.312 -18.688 1 95.31 27 PHE B CA 1
ATOM 3298 C C . PHE B 1 27 ? 13.578 -23.172 -19.531 1 95.31 27 PHE B C 1
ATOM 3300 O O . PHE B 1 27 ? 14.258 -22.672 -20.438 1 95.31 27 PHE B O 1
ATOM 3307 N N . ARG B 1 28 ? 12.328 -22.938 -19.422 1 96.38 28 ARG B N 1
ATOM 3308 C CA . ARG B 1 28 ? 11.703 -21.75 -19.984 1 96.38 28 ARG B CA 1
ATOM 3309 C C . ARG B 1 28 ? 11.398 -20.719 -18.906 1 96.38 28 ARG B C 1
ATOM 3311 O O . ARG B 1 28 ? 10.82 -21.047 -17.859 1 96.38 28 ARG B O 1
ATOM 3318 N N . PHE B 1 29 ? 11.82 -19.5 -19.125 1 97.94 29 PHE B N 1
ATOM 3319 C CA . PHE B 1 29 ? 11.641 -18.422 -18.172 1 97.94 29 PHE B CA 1
ATOM 3320 C C . PHE B 1 29 ? 10.297 -17.734 -18.375 1 97.94 29 PHE B C 1
ATOM 3322 O O . PHE B 1 29 ? 9.992 -17.281 -19.484 1 97.94 29 PHE B O 1
ATOM 3329 N N . LEU B 1 30 ? 9.445 -17.75 -17.422 1 98.62 30 LEU B N 1
ATOM 3330 C CA . LEU B 1 30 ? 8.258 -16.891 -17.359 1 98.62 30 LEU B CA 1
ATOM 3331 C C . LEU B 1 30 ? 8.492 -15.719 -16.406 1 98.62 30 LEU B C 1
ATOM 3333 O O . LEU B 1 30 ? 8.414 -15.875 -15.195 1 98.62 30 LEU B O 1
ATOM 3337 N N . PRO B 1 31 ? 8.82 -14.523 -16.969 1 98.81 31 PRO B N 1
ATOM 3338 C CA . PRO B 1 31 ? 9.008 -13.367 -16.094 1 98.81 31 PRO B CA 1
ATOM 3339 C C . PRO B 1 31 ? 7.746 -13.008 -15.305 1 98.81 31 PRO B C 1
ATOM 3341 O O . PRO B 1 31 ? 6.707 -12.719 -15.906 1 98.81 31 PRO B O 1
ATOM 3344 N N . VAL B 1 32 ? 7.844 -13.062 -14.016 1 98.75 32 VAL B N 1
ATOM 3345 C CA . VAL B 1 32 ? 6.742 -12.641 -13.156 1 98.75 32 VAL B CA 1
ATOM 3346 C C . VAL B 1 32 ? 6.883 -11.164 -12.812 1 98.75 32 VAL B C 1
ATOM 3348 O O . VAL B 1 32 ? 7.891 -10.742 -12.242 1 98.75 32 VAL B O 1
ATOM 3351 N N . LEU B 1 33 ? 5.871 -10.391 -13.117 1 98.69 33 LEU B N 1
ATOM 3352 C CA . LEU B 1 33 ? 5.969 -8.938 -13 1 98.69 33 LEU B CA 1
ATOM 3353 C C . LEU B 1 33 ? 5.164 -8.43 -11.812 1 98.69 33 LEU B C 1
ATOM 3355 O O . LEU B 1 33 ? 4.805 -7.25 -11.758 1 98.69 33 LEU B O 1
ATOM 3359 N N . LYS B 1 34 ? 4.887 -9.273 -10.898 1 98.06 34 LYS B N 1
ATOM 3360 C CA . LYS B 1 34 ? 4.16 -8.938 -9.68 1 98.06 34 LYS B CA 1
ATOM 3361 C C . LYS B 1 34 ? 4.781 -7.73 -8.984 1 98.06 34 LYS B C 1
ATOM 3363 O O . LYS B 1 34 ? 4.074 -6.801 -8.586 1 98.06 34 LYS B O 1
ATOM 3368 N N . MET B 1 35 ? 6.094 -7.672 -8.891 1 97.94 35 MET B N 1
ATOM 3369 C CA . MET B 1 35 ? 6.832 -6.625 -8.188 1 97.94 35 MET B CA 1
ATOM 3370 C C . MET B 1 35 ? 6.539 -5.258 -8.797 1 97.94 35 MET B C 1
ATOM 3372 O O . MET B 1 35 ? 6.465 -4.258 -8.086 1 97.94 35 MET B O 1
ATOM 3376 N N . VAL B 1 36 ? 6.34 -5.223 -10.117 1 98.62 36 VAL B N 1
ATOM 3377 C CA . VAL B 1 36 ? 6.215 -3.938 -10.797 1 98.62 36 VAL B CA 1
ATOM 3378 C C . VAL B 1 36 ? 4.793 -3.775 -11.336 1 98.62 36 VAL B C 1
ATOM 3380 O O . VAL B 1 36 ? 4.543 -2.936 -12.203 1 98.62 36 VAL B O 1
ATOM 3383 N N . ALA B 1 37 ? 3.881 -4.582 -10.867 1 97.81 37 ALA B N 1
ATOM 3384 C CA . ALA B 1 37 ? 2.471 -4.52 -11.242 1 97.81 37 ALA B CA 1
ATOM 3385 C C . ALA B 1 37 ? 2.309 -4.434 -12.758 1 97.81 37 ALA B C 1
ATOM 3387 O O . ALA B 1 37 ? 1.569 -3.586 -13.266 1 97.81 37 ALA B O 1
ATOM 3388 N N . SER B 1 38 ? 3.068 -5.238 -13.5 1 97.44 38 SER B N 1
ATOM 3389 C CA . SER B 1 38 ? 2.996 -5.316 -14.953 1 97.44 38 SER B CA 1
ATOM 3390 C C . SER B 1 38 ? 3.141 -3.939 -15.586 1 97.44 38 SER B C 1
ATOM 3392 O O . SER B 1 38 ? 2.416 -3.604 -16.531 1 97.44 38 SER B O 1
ATOM 3394 N N . HIS B 1 39 ? 4.012 -3.164 -15.07 1 97.44 39 HIS B N 1
ATOM 3395 C CA . HIS B 1 39 ? 4.25 -1.85 -15.656 1 97.44 39 HIS B CA 1
ATOM 3396 C C . HIS B 1 39 ? 4.359 -1.935 -17.172 1 97.44 39 HIS B C 1
ATOM 3398 O O . HIS B 1 39 ? 5.137 -2.729 -17.703 1 97.44 39 HIS B O 1
ATOM 3404 N N . PRO B 1 40 ? 3.693 -1.095 -17.906 1 96.38 40 PRO B N 1
ATOM 3405 C CA . PRO B 1 40 ? 3.57 -1.243 -19.359 1 96.38 40 PRO B CA 1
ATOM 3406 C C . PRO B 1 40 ? 4.914 -1.133 -20.078 1 96.38 40 PRO B C 1
ATOM 3408 O O . PRO B 1 40 ? 5.156 -1.85 -21.047 1 96.38 40 PRO B O 1
ATOM 3411 N N . GLU B 1 41 ? 5.793 -0.295 -19.609 1 97.06 41 GLU B N 1
ATOM 3412 C CA . GLU B 1 41 ? 7.09 -0.123 -20.25 1 97.06 41 GLU B CA 1
ATOM 3413 C C . GLU B 1 41 ? 7.957 -1.368 -20.094 1 97.06 41 GLU B C 1
ATOM 3415 O O . GLU B 1 41 ? 8.758 -1.69 -20.969 1 97.06 41 GLU B O 1
ATOM 3420 N N . ILE B 1 42 ? 7.82 -2.021 -18.984 1 98.19 42 ILE B N 1
ATOM 3421 C CA . ILE B 1 42 ? 8.586 -3.24 -18.75 1 98.19 42 ILE B CA 1
ATOM 3422 C C . ILE B 1 42 ? 8.016 -4.383 -19.578 1 98.19 42 ILE B C 1
ATOM 3424 O O . ILE B 1 42 ? 8.766 -5.168 -20.172 1 98.19 42 ILE B O 1
ATOM 3428 N N . VAL B 1 43 ? 6.688 -4.469 -19.703 1 98 43 VAL B N 1
ATOM 3429 C CA . VAL B 1 43 ? 6.035 -5.461 -20.547 1 98 43 VAL B CA 1
ATOM 3430 C C . VAL B 1 43 ? 6.48 -5.277 -22 1 98 43 VAL B C 1
ATOM 3432 O O . VAL B 1 43 ? 6.844 -6.246 -22.672 1 98 43 VAL B O 1
ATOM 3435 N N . ALA B 1 44 ? 6.484 -4.043 -22.453 1 97.56 44 ALA B N 1
ATOM 3436 C CA . ALA B 1 44 ? 6.902 -3.736 -23.828 1 97.56 44 ALA B CA 1
ATOM 3437 C C . ALA B 1 44 ? 8.359 -4.113 -24.047 1 97.56 44 ALA B C 1
ATOM 3439 O O . ALA B 1 44 ? 8.711 -4.668 -25.094 1 97.56 44 ALA B O 1
ATOM 3440 N N . PHE B 1 45 ? 9.156 -3.818 -23.047 1 98.12 45 PHE B N 1
ATOM 3441 C CA . PHE B 1 45 ? 10.57 -4.172 -23.109 1 98.12 45 PHE B CA 1
ATOM 3442 C C . PHE B 1 45 ? 10.742 -5.676 -23.266 1 98.12 45 PHE B C 1
ATOM 3444 O O . PHE B 1 45 ? 11.484 -6.125 -24.156 1 98.12 45 PHE B O 1
ATOM 3451 N N . LEU B 1 46 ? 10.039 -6.465 -22.484 1 98.5 46 LEU B N 1
ATOM 3452 C CA . LEU B 1 46 ? 10.125 -7.918 -22.547 1 98.5 46 LEU B CA 1
ATOM 3453 C C . LEU B 1 46 ? 9.672 -8.438 -23.906 1 98.5 46 LEU B C 1
ATOM 3455 O O . LEU B 1 46 ? 10.32 -9.312 -24.484 1 98.5 46 LEU B O 1
ATOM 3459 N N . ARG B 1 47 ? 8.641 -7.898 -24.406 1 97.62 47 ARG B N 1
ATOM 3460 C CA . ARG B 1 47 ? 8.117 -8.312 -25.719 1 97.62 47 ARG B CA 1
ATOM 3461 C C . ARG B 1 47 ? 9.148 -8.062 -26.812 1 97.62 47 ARG B C 1
ATOM 3463 O O . ARG B 1 47 ? 9.367 -8.93 -27.672 1 97.62 47 ARG B O 1
ATOM 3470 N N . ARG B 1 48 ? 9.766 -6.941 -26.75 1 97.62 48 ARG B N 1
ATOM 3471 C CA . ARG B 1 48 ? 10.789 -6.602 -27.734 1 97.62 48 ARG B CA 1
ATOM 3472 C C . ARG B 1 48 ? 11.992 -7.535 -27.609 1 97.62 48 ARG B C 1
ATOM 3474 O O . ARG B 1 48 ? 12.711 -7.758 -28.594 1 97.62 48 ARG B O 1
ATOM 3481 N N . GLN B 1 49 ? 12.148 -8.039 -26.422 1 97.44 49 GLN B N 1
ATOM 3482 C CA . GLN B 1 49 ? 13.281 -8.93 -26.188 1 97.44 49 GLN B CA 1
ATOM 3483 C C . GLN B 1 49 ? 12.898 -10.383 -26.453 1 97.44 49 GLN B C 1
ATOM 3485 O O . GLN B 1 49 ? 13.68 -11.297 -26.172 1 97.44 49 GLN B O 1
ATOM 3490 N N . GLY B 1 50 ? 11.672 -10.641 -26.922 1 96.94 50 GLY B N 1
ATOM 3491 C CA . GLY B 1 50 ? 11.281 -11.969 -27.359 1 96.94 50 GLY B CA 1
ATOM 3492 C C . GLY B 1 50 ? 10.5 -12.734 -26.297 1 96.94 50 GLY B C 1
ATOM 3493 O O . GLY B 1 50 ? 10.219 -13.922 -26.469 1 96.94 50 GLY B O 1
ATOM 3494 N N . TYR B 1 51 ? 10.203 -12.086 -25.234 1 97.56 51 TYR B N 1
ATOM 3495 C CA . TYR B 1 51 ? 9.375 -12.711 -24.203 1 97.56 51 TYR B CA 1
ATOM 3496 C C . TYR B 1 51 ? 7.926 -12.258 -24.312 1 97.56 51 TYR B C 1
ATOM 3498 O O . TYR B 1 51 ? 7.559 -11.203 -23.781 1 97.56 51 TYR B O 1
ATOM 3506 N N . GLY B 1 52 ? 7.117 -13.102 -24.875 1 96.44 52 GLY B N 1
ATOM 3507 C CA . GLY B 1 52 ? 5.742 -12.742 -25.156 1 96.44 52 GLY B CA 1
ATOM 3508 C C . GLY B 1 52 ? 4.785 -13.047 -24.031 1 96.44 52 GLY B C 1
ATOM 3509 O O . GLY B 1 52 ? 3.633 -12.602 -24.031 1 96.44 52 GLY B O 1
ATOM 3510 N N . CYS B 1 53 ? 5.227 -13.797 -23.047 1 97.81 53 CYS B N 1
ATOM 3511 C CA . CYS B 1 53 ? 4.391 -14.164 -21.906 1 97.81 53 CYS B CA 1
ATOM 3512 C C . CYS B 1 53 ? 4.969 -13.609 -20.609 1 97.81 53 CYS B C 1
ATOM 3514 O O . CYS B 1 53 ? 6.188 -13.523 -20.453 1 97.81 53 CYS B O 1
ATOM 3516 N N . HIS B 1 54 ? 4.125 -13.141 -19.734 1 98.56 54 HIS B N 1
ATOM 3517 C CA . HIS B 1 54 ? 4.547 -12.711 -18.406 1 98.56 54 HIS B CA 1
ATOM 3518 C C . HIS B 1 54 ? 3.496 -13.055 -17.359 1 98.56 54 HIS B C 1
ATOM 3520 O O . HIS B 1 54 ? 2.318 -13.219 -17.672 1 98.56 54 HIS B O 1
ATOM 3526 N N . GLY B 1 55 ? 3.975 -13.305 -16.172 1 98.75 55 GLY B N 1
ATOM 3527 C CA . GLY B 1 55 ? 3.102 -13.641 -15.062 1 98.75 55 GLY B CA 1
ATOM 3528 C C . GLY B 1 55 ? 2.531 -12.422 -14.359 1 98.75 55 GLY B C 1
ATOM 3529 O O . GLY B 1 55 ? 3.252 -11.461 -14.094 1 98.75 55 GLY B O 1
ATOM 3530 N N . ILE B 1 56 ? 1.244 -12.5 -14.062 1 98.38 56 ILE B N 1
ATOM 3531 C CA . ILE B 1 56 ? 0.468 -11.438 -13.43 1 98.38 56 ILE B CA 1
ATOM 3532 C C . ILE B 1 56 ? -0.211 -11.969 -12.172 1 98.38 56 ILE B C 1
ATOM 3534 O O . ILE B 1 56 ? -0.808 -13.047 -12.188 1 98.38 56 ILE B O 1
ATOM 3538 N N . ALA B 1 57 ? -0.113 -11.18 -11.109 1 96.94 57 ALA B N 1
ATOM 3539 C CA . ALA B 1 57 ? -0.601 -11.703 -9.836 1 96.94 57 ALA B CA 1
ATOM 3540 C C . ALA B 1 57 ? -2.076 -11.367 -9.633 1 96.94 57 ALA B C 1
ATOM 3542 O O . ALA B 1 57 ? -2.838 -12.188 -9.109 1 96.94 57 ALA B O 1
ATOM 3543 N N . ASP B 1 58 ? -2.482 -10.172 -10.094 1 95.25 58 ASP B N 1
ATOM 3544 C CA . ASP B 1 58 ? -3.842 -9.695 -9.852 1 95.25 58 ASP B CA 1
ATOM 3545 C C . ASP B 1 58 ? -4.617 -9.562 -11.156 1 95.25 58 ASP B C 1
ATOM 3547 O O . ASP B 1 58 ? -4.156 -8.914 -12.094 1 95.25 58 ASP B O 1
ATOM 3551 N N . MET B 1 59 ? -5.816 -10.102 -11.188 1 94.62 59 MET B N 1
ATOM 3552 C CA . MET B 1 59 ? -6.594 -10.117 -12.422 1 94.62 59 MET B CA 1
ATOM 3553 C C . MET B 1 59 ? -6.996 -8.703 -12.836 1 94.62 59 MET B C 1
ATOM 3555 O O . MET B 1 59 ? -7.242 -8.438 -14.016 1 94.62 59 MET B O 1
ATOM 3559 N N . THR B 1 60 ? -7.059 -7.742 -11.883 1 94.88 60 THR B N 1
ATOM 3560 C CA . THR B 1 60 ? -7.531 -6.398 -12.188 1 94.88 60 THR B CA 1
ATOM 3561 C C . THR B 1 60 ? -6.359 -5.422 -12.273 1 94.88 60 THR B C 1
ATOM 3563 O O . THR B 1 60 ? -6.562 -4.207 -12.32 1 94.88 60 THR B O 1
ATOM 3566 N N . GLU B 1 61 ? -5.188 -5.941 -12.266 1 94.56 61 GLU B N 1
ATOM 3567 C CA . GLU B 1 61 ? -3.977 -5.125 -12.242 1 94.56 61 GLU B CA 1
ATOM 3568 C C . GLU B 1 61 ? -3.961 -4.133 -13.398 1 94.56 61 GLU B C 1
ATOM 3570 O O . GLU B 1 61 ? -3.439 -3.021 -13.258 1 94.56 61 GLU B O 1
ATOM 3575 N N . HIS B 1 62 ? -4.531 -4.48 -14.562 1 95.19 62 HIS B N 1
ATOM 3576 C CA . HIS B 1 62 ? -4.539 -3.633 -15.75 1 95.19 62 HIS B CA 1
ATOM 3577 C C . HIS B 1 62 ? -5.27 -2.322 -15.492 1 95.19 62 HIS B C 1
ATOM 3579 O O . HIS B 1 62 ? -5.016 -1.319 -16.156 1 95.19 62 HIS B O 1
ATOM 3585 N N . LEU B 1 63 ? -6.121 -2.283 -14.516 1 94.62 63 LEU B N 1
ATOM 3586 C CA . LEU B 1 63 ? -6.91 -1.095 -14.203 1 94.62 63 LEU B CA 1
ATOM 3587 C C . LEU B 1 63 ? -6.031 -0.002 -13.602 1 94.62 63 LEU B C 1
ATOM 3589 O O . LEU B 1 63 ? -6.445 1.156 -13.523 1 94.62 63 LEU B O 1
ATOM 3593 N N . LEU B 1 64 ? -4.828 -0.351 -13.188 1 94.25 64 LEU B N 1
ATOM 3594 C CA . LEU B 1 64 ? -3.854 0.646 -12.758 1 94.25 64 LEU B CA 1
ATOM 3595 C C . LEU B 1 64 ? -3.471 1.565 -13.914 1 94.25 64 LEU B C 1
ATOM 3597 O O . LEU B 1 64 ? -3.004 2.686 -13.695 1 94.25 64 LEU B O 1
ATOM 3601 N N . TYR B 1 65 ? -3.68 1.089 -15.109 1 92.94 65 TYR B N 1
ATOM 3602 C CA . TYR B 1 65 ? -3.154 1.779 -16.281 1 92.94 65 TYR B CA 1
ATOM 3603 C C . TYR B 1 65 ? -4.285 2.23 -17.203 1 92.94 65 TYR B C 1
ATOM 3605 O O . TYR B 1 65 ? -4.055 2.957 -18.172 1 92.94 65 TYR B O 1
ATOM 3613 N N . GLY B 1 66 ? -5.457 1.823 -16.938 1 88.75 66 GLY B N 1
ATOM 3614 C CA . GLY B 1 66 ? -6.598 2.225 -17.734 1 88.75 66 GLY B CA 1
ATOM 3615 C C . GLY B 1 66 ? -7.773 1.271 -17.625 1 88.75 66 GLY B C 1
ATOM 3616 O O . GLY B 1 66 ? -7.629 0.161 -17.109 1 88.75 66 GLY B O 1
ATOM 3617 N N . GLN B 1 67 ? -8.883 1.645 -18.172 1 85.94 67 GLN B N 1
ATOM 3618 C CA . GLN B 1 67 ? -10.125 0.889 -18.047 1 85.94 67 GLN B CA 1
ATOM 3619 C C . GLN B 1 67 ? -10.273 -0.139 -19.156 1 85.94 67 GLN B C 1
ATOM 3621 O O . GLN B 1 67 ? -11.008 -1.117 -19.016 1 85.94 67 GLN B O 1
ATOM 3626 N N . GLU B 1 68 ? -9.547 0.056 -20.234 1 87.94 68 GLU B N 1
ATOM 3627 C CA . GLU B 1 68 ? -9.664 -0.848 -21.375 1 87.94 68 GLU B CA 1
ATOM 3628 C C . GLU B 1 68 ? -8.914 -2.152 -21.125 1 87.94 68 GLU B C 1
ATOM 3630 O O . GLU B 1 68 ? -7.738 -2.137 -20.766 1 87.94 68 GLU B O 1
ATOM 3635 N N . PRO B 1 69 ? -9.602 -3.205 -21.328 1 89.12 69 PRO B N 1
ATOM 3636 C CA . PRO B 1 69 ? -8.922 -4.488 -21.125 1 89.12 69 PRO B CA 1
ATOM 3637 C C . PRO B 1 69 ? -7.82 -4.738 -22.156 1 89.12 69 PRO B C 1
ATOM 3639 O O . PRO B 1 69 ? -8 -4.457 -23.344 1 89.12 69 PRO B O 1
ATOM 3642 N N . PRO B 1 70 ? -6.711 -5.258 -21.688 1 90.94 70 PRO B N 1
ATOM 3643 C CA . PRO B 1 70 ? -5.648 -5.629 -22.625 1 90.94 70 PRO B CA 1
ATOM 3644 C C . PRO B 1 70 ? -5.949 -6.926 -23.375 1 90.94 70 PRO B C 1
ATOM 3646 O O . PRO B 1 70 ? -6.871 -7.656 -23 1 90.94 70 PRO B O 1
ATOM 3649 N N . ALA B 1 71 ? -5.141 -7.117 -24.469 1 93.38 71 ALA B N 1
ATOM 3650 C CA . ALA B 1 71 ? -5.227 -8.414 -25.141 1 93.38 71 ALA B CA 1
ATOM 3651 C C . ALA B 1 71 ? -4.812 -9.539 -24.203 1 93.38 71 ALA B C 1
ATOM 3653 O O . ALA B 1 71 ? -3.863 -9.398 -23.422 1 93.38 71 ALA B O 1
ATOM 3654 N N . ARG B 1 72 ? -5.508 -10.625 -24.281 1 95.94 72 ARG B N 1
ATOM 3655 C CA . ARG B 1 72 ? -5.297 -11.734 -23.344 1 95.94 72 ARG B CA 1
ATOM 3656 C C . ARG B 1 72 ? -4.02 -12.5 -23.688 1 95.94 72 ARG B C 1
ATOM 3658 O O . ARG B 1 72 ? -3.439 -13.156 -22.828 1 95.94 72 ARG B O 1
ATOM 3665 N N . ALA B 1 73 ? -3.562 -12.391 -25 1 95.81 73 ALA B N 1
ATOM 3666 C CA . ALA B 1 73 ? -2.41 -13.164 -25.453 1 95.81 73 ALA B CA 1
ATOM 3667 C C . ALA B 1 73 ? -1.175 -12.859 -24.609 1 95.81 73 ALA B C 1
ATOM 3669 O O . ALA B 1 73 ? -0.834 -11.695 -24.406 1 95.81 73 ALA B O 1
ATOM 3670 N N . GLY B 1 74 ? -0.591 -13.883 -24.078 1 97.44 74 GLY B N 1
ATOM 3671 C CA . GLY B 1 74 ? 0.665 -13.75 -23.344 1 97.44 74 GLY B CA 1
ATOM 3672 C C . GLY B 1 74 ? 0.478 -13.43 -21.875 1 97.44 74 GLY B C 1
ATOM 3673 O O . GLY B 1 74 ? 1.452 -13.336 -21.125 1 97.44 74 GLY B O 1
ATOM 3674 N N . ARG B 1 75 ? -0.708 -13.234 -21.438 1 98.5 75 ARG B N 1
ATOM 3675 C CA . ARG B 1 75 ? -0.989 -12.898 -20.031 1 98.5 75 ARG B CA 1
ATOM 3676 C C . ARG B 1 75 ? -1.305 -14.156 -19.234 1 98.5 75 ARG B C 1
ATOM 3678 O O . ARG B 1 75 ? -2.221 -14.906 -19.562 1 98.5 75 ARG B O 1
ATOM 3685 N N . VAL B 1 76 ? -0.543 -14.383 -18.172 1 98.75 76 VAL B N 1
ATOM 3686 C CA . VAL B 1 76 ? -0.683 -15.57 -17.328 1 98.75 76 VAL B CA 1
ATOM 3687 C C . VAL B 1 76 ? -1.03 -15.148 -15.898 1 98.75 76 VAL B C 1
ATOM 3689 O O . VAL B 1 76 ? -0.252 -14.453 -15.242 1 98.75 76 VAL B O 1
ATOM 3692 N N . LEU B 1 77 ? -2.225 -15.492 -15.445 1 98.69 77 LEU B N 1
ATOM 3693 C CA . LEU B 1 77 ? -2.576 -15.273 -14.047 1 98.69 77 LEU B CA 1
ATOM 3694 C C . LEU B 1 77 ? -1.913 -16.312 -13.156 1 98.69 77 LEU B C 1
ATOM 3696 O O . LEU B 1 77 ? -2.291 -17.484 -13.172 1 98.69 77 LEU B O 1
ATOM 3700 N N . ILE B 1 78 ? -0.977 -15.867 -12.359 1 98.5 78 ILE B N 1
ATOM 3701 C CA . ILE B 1 78 ? -0.161 -16.828 -11.625 1 98.5 78 ILE B CA 1
ATOM 3702 C C . ILE B 1 78 ? -0.845 -17.188 -10.305 1 98.5 78 ILE B C 1
ATOM 3704 O O . ILE B 1 78 ? -0.59 -18.25 -9.742 1 98.5 78 ILE B O 1
ATOM 3708 N N . ASN B 1 79 ? -1.66 -16.281 -9.742 1 97.94 79 ASN B N 1
ATOM 3709 C CA . ASN B 1 79 ? -2.445 -16.594 -8.555 1 97.94 79 ASN B CA 1
ATOM 3710 C C . ASN B 1 79 ? -3.684 -17.422 -8.906 1 97.94 79 ASN B C 1
ATOM 3712 O O . ASN B 1 79 ? -4.09 -17.469 -10.07 1 97.94 79 ASN B O 1
ATOM 3716 N N . LEU B 1 80 ? -4.262 -18.109 -7.934 1 98.56 80 LEU B N 1
ATOM 3717 C CA . LEU B 1 80 ? -5.445 -18.938 -8.148 1 98.56 80 LEU B CA 1
ATOM 3718 C C . LEU B 1 80 ? -6.598 -18.094 -8.703 1 98.56 80 LEU B C 1
ATOM 3720 O O . LEU B 1 80 ? -6.859 -17 -8.211 1 98.56 80 LEU B O 1
ATOM 3724 N N . ALA B 1 81 ? -7.27 -18.656 -9.672 1 98.31 81 ALA B N 1
ATOM 3725 C CA . ALA B 1 81 ? -8.43 -17.984 -10.242 1 98.31 81 ALA B CA 1
ATOM 3726 C C . ALA B 1 81 ? -9.594 -17.969 -9.258 1 98.31 81 ALA B C 1
ATOM 3728 O O . ALA B 1 81 ? -9.914 -19 -8.648 1 98.31 81 ALA B O 1
ATOM 3729 N N . PRO B 1 82 ? -10.156 -16.812 -9.094 1 96.69 82 PRO B N 1
ATOM 3730 C CA . PRO B 1 82 ? -11.391 -16.828 -8.305 1 96.69 82 PRO B CA 1
ATOM 3731 C C . PRO B 1 82 ? -12.547 -17.484 -9.031 1 96.69 82 PRO B C 1
ATOM 3733 O O . PRO B 1 82 ? -12.859 -17.125 -10.172 1 96.69 82 PRO B O 1
ATOM 3736 N N . PRO B 1 83 ? -13.219 -18.391 -8.398 1 96.06 83 PRO B N 1
ATOM 3737 C CA . PRO B 1 83 ? -14.25 -19.156 -9.102 1 96.06 83 PRO B CA 1
ATOM 3738 C C . PRO B 1 83 ? -15.43 -18.297 -9.547 1 96.06 83 PRO B C 1
ATOM 3740 O O . PRO B 1 83 ? -16.109 -18.625 -10.531 1 96.06 83 PRO B O 1
ATOM 3743 N N . ASP B 1 84 ? -15.664 -17.219 -8.859 1 93.88 84 ASP B N 1
ATOM 3744 C CA . ASP B 1 84 ? -16.812 -16.375 -9.164 1 93.88 84 ASP B CA 1
ATOM 3745 C C . ASP B 1 84 ? -16.469 -15.344 -10.242 1 93.88 84 ASP B C 1
ATOM 3747 O O . ASP B 1 84 ? -17.328 -14.555 -10.656 1 93.88 84 ASP B O 1
ATOM 3751 N N . ARG B 1 85 ? -15.25 -15.391 -10.734 1 96.38 85 ARG B N 1
ATOM 3752 C CA . ARG B 1 85 ? -14.836 -14.414 -11.727 1 96.38 85 ARG B CA 1
ATOM 3753 C C . ARG B 1 85 ? -14.133 -15.086 -12.898 1 96.38 85 ARG B C 1
ATOM 3755 O O . ARG B 1 85 ? -13.289 -14.469 -13.562 1 96.38 85 ARG B O 1
ATOM 3762 N N . THR B 1 86 ? -14.453 -16.281 -13.125 1 98.06 86 THR B N 1
ATOM 3763 C CA . THR B 1 86 ? -13.758 -17.047 -14.156 1 98.06 86 THR B CA 1
ATOM 3764 C C . THR B 1 86 ? -14.062 -16.484 -15.547 1 98.06 86 THR B C 1
ATOM 3766 O O . THR B 1 86 ? -13.234 -16.578 -16.453 1 98.06 86 THR B O 1
ATOM 3769 N N . ASP B 1 87 ? -15.242 -15.789 -15.734 1 97.94 87 ASP B N 1
ATOM 3770 C CA . ASP B 1 87 ? -15.531 -15.133 -17 1 97.94 87 ASP B CA 1
ATOM 3771 C C . ASP B 1 87 ? -14.477 -14.078 -17.328 1 97.94 87 ASP B C 1
ATOM 3773 O O . ASP B 1 87 ? -13.961 -14.031 -18.453 1 97.94 87 ASP B O 1
ATOM 3777 N N . ASP B 1 88 ? -14.141 -13.281 -16.344 1 96.94 88 ASP B N 1
ATOM 3778 C CA . ASP B 1 88 ? -13.102 -12.273 -16.516 1 96.94 88 ASP B CA 1
ATOM 3779 C C . ASP B 1 88 ? -11.734 -12.922 -16.75 1 96.94 88 ASP B C 1
ATOM 3781 O O . ASP B 1 88 ? -10.977 -12.477 -17.625 1 96.94 88 ASP B O 1
ATOM 3785 N N . VAL B 1 89 ? -11.469 -13.984 -16.016 1 98.25 89 VAL B N 1
ATOM 3786 C CA . VAL B 1 89 ? -10.164 -14.641 -16.094 1 98.25 89 VAL B CA 1
ATOM 3787 C C . VAL B 1 89 ? -9.93 -15.164 -17.5 1 98.25 89 VAL B C 1
ATOM 3789 O O . VAL B 1 89 ? -8.883 -14.906 -18.094 1 98.25 89 VAL B O 1
ATOM 3792 N N . VAL B 1 90 ? -10.922 -15.867 -18.109 1 98.31 90 VAL B N 1
ATOM 3793 C CA . VAL B 1 90 ? -10.727 -16.484 -19.406 1 98.31 90 VAL B CA 1
ATOM 3794 C C . VAL B 1 90 ? -10.633 -15.422 -20.484 1 98.31 90 VAL B C 1
ATOM 3796 O O . VAL B 1 90 ? -9.953 -15.602 -21.5 1 98.31 90 VAL B O 1
ATOM 3799 N N . ARG B 1 91 ? -11.219 -14.273 -20.25 1 97.62 91 ARG B N 1
ATOM 3800 C CA . ARG B 1 91 ? -11.195 -13.195 -21.234 1 97.62 91 ARG B CA 1
ATOM 3801 C C . ARG B 1 91 ? -9.898 -12.406 -21.156 1 97.62 91 ARG B C 1
ATOM 3803 O O . ARG B 1 91 ? -9.422 -11.883 -22.156 1 97.62 91 ARG B O 1
ATOM 3810 N N . LEU B 1 92 ? -9.289 -12.359 -19.984 1 97.94 92 LEU B N 1
ATOM 3811 C CA . LEU B 1 92 ? -8.148 -11.469 -19.766 1 97.94 92 LEU B CA 1
ATOM 3812 C C . LEU B 1 92 ? -6.84 -12.242 -19.812 1 97.94 92 LEU B C 1
ATOM 3814 O O . LEU B 1 92 ? -5.77 -11.648 -19.984 1 97.94 92 LEU B O 1
ATOM 3818 N N . PHE B 1 93 ? -6.918 -13.555 -19.641 1 98.5 93 PHE B N 1
ATOM 3819 C CA . PHE B 1 93 ? -5.695 -14.344 -19.516 1 98.5 93 PHE B CA 1
ATOM 3820 C C . PHE B 1 93 ? -5.746 -15.578 -20.406 1 98.5 93 PHE B C 1
ATOM 3822 O O . PHE B 1 93 ? -6.797 -16.219 -20.531 1 98.5 93 PHE B O 1
ATOM 3829 N N . GLU B 1 94 ? -4.598 -15.93 -21 1 97.56 94 GLU B N 1
ATOM 3830 C CA . GLU B 1 94 ? -4.48 -17.156 -21.781 1 97.56 94 GLU B CA 1
ATOM 3831 C C . GLU B 1 94 ? -4.32 -18.375 -20.875 1 97.56 94 GLU B C 1
ATOM 3833 O O . GLU B 1 94 ? -4.73 -19.484 -21.25 1 97.56 94 GLU B O 1
ATOM 3838 N N . ARG B 1 95 ? -3.754 -18.141 -19.734 1 98.31 95 ARG B N 1
ATOM 3839 C CA . ARG B 1 95 ? -3.488 -19.203 -18.766 1 98.31 95 ARG B CA 1
ATOM 3840 C C . ARG B 1 95 ? -3.746 -18.719 -17.344 1 98.31 95 ARG B C 1
ATOM 3842 O O . ARG B 1 95 ? -3.52 -17.547 -17.031 1 98.31 95 ARG B O 1
ATOM 3849 N N . SER B 1 96 ? -4.258 -19.562 -16.516 1 98.69 96 SER B N 1
ATOM 3850 C CA . SER B 1 96 ? -4.457 -19.281 -15.102 1 98.69 96 SER B CA 1
ATOM 3851 C C . SER B 1 96 ? -4.238 -20.516 -14.242 1 98.69 96 SER B C 1
ATOM 3853 O O . SER B 1 96 ? -3.967 -21.594 -14.766 1 98.69 96 SER B O 1
ATOM 3855 N N . SER B 1 97 ? -4.297 -20.312 -12.961 1 98.62 97 SER B N 1
ATOM 3856 C CA . SER B 1 97 ? -4.031 -21.391 -12.016 1 98.62 97 SER B CA 1
ATOM 3857 C C . SER B 1 97 ? -5.293 -21.781 -11.258 1 98.62 97 SER B C 1
ATOM 3859 O O . SER B 1 97 ? -6.18 -20.953 -11.047 1 98.62 97 SER B O 1
ATOM 3861 N N . PHE B 1 98 ? -5.383 -23.062 -10.875 1 98.69 98 PHE B N 1
ATOM 3862 C CA . PHE B 1 98 ? -6.469 -23.578 -10.047 1 98.69 98 PHE B CA 1
ATOM 3863 C C . PHE B 1 98 ? -5.957 -24.625 -9.07 1 98.69 98 PHE B C 1
ATOM 3865 O O . PHE B 1 98 ? -4.863 -25.172 -9.242 1 98.69 98 PHE B O 1
ATOM 3872 N N . SER B 1 99 ? -6.742 -24.844 -7.977 1 98.56 99 SER B N 1
ATOM 3873 C CA . SER B 1 99 ? -6.312 -25.844 -7.004 1 98.56 99 SER B CA 1
ATOM 3874 C C . SER B 1 99 ? -7.484 -26.703 -6.535 1 98.56 99 SER B C 1
ATOM 3876 O O . SER B 1 99 ? -7.348 -27.5 -5.602 1 98.56 99 SER B O 1
ATOM 3878 N N . CYS B 1 100 ? -8.672 -26.547 -7.113 1 98 100 CYS B N 1
ATOM 3879 C CA . CYS B 1 100 ? -9.828 -27.359 -6.762 1 98 100 CYS B CA 1
ATOM 3880 C C . CYS B 1 100 ? -10.727 -27.578 -7.973 1 98 100 CYS B C 1
ATOM 3882 O O . CYS B 1 100 ? -10.617 -26.859 -8.969 1 98 100 CYS B O 1
ATOM 3884 N N . GLU B 1 101 ? -11.539 -28.594 -7.84 1 98.19 101 GLU B N 1
ATOM 3885 C CA . GLU B 1 101 ? -12.398 -28.984 -8.945 1 98.19 101 GLU B CA 1
ATOM 3886 C C . GLU B 1 101 ? -13.398 -27.891 -9.297 1 98.19 101 GLU B C 1
ATOM 3888 O O . GLU B 1 101 ? -13.656 -27.625 -10.477 1 98.19 101 GLU B O 1
ATOM 3893 N N . ALA B 1 102 ? -13.922 -27.234 -8.297 1 97.5 102 ALA B N 1
ATOM 3894 C CA . ALA B 1 102 ? -14.93 -26.188 -8.508 1 97.5 102 ALA B CA 1
ATOM 3895 C C . ALA B 1 102 ? -14.383 -25.062 -9.383 1 97.5 102 ALA B C 1
ATOM 3897 O O . ALA B 1 102 ? -15.062 -24.609 -10.312 1 97.5 102 ALA B O 1
ATOM 3898 N N . THR B 1 103 ? -13.211 -24.656 -9.141 1 98.44 103 THR B N 1
ATOM 3899 C CA . THR B 1 103 ? -12.602 -23.594 -9.914 1 98.44 103 THR B CA 1
ATOM 3900 C C . THR B 1 103 ? -12.336 -24.031 -11.344 1 98.44 103 THR B C 1
ATOM 3902 O O . THR B 1 103 ? -12.594 -23.297 -12.297 1 98.44 103 THR B O 1
ATOM 3905 N N . PHE B 1 104 ? -11.836 -25.281 -11.508 1 98.81 104 PHE B N 1
ATOM 3906 C CA . PHE B 1 104 ? -11.586 -25.781 -12.852 1 98.81 104 PHE B CA 1
ATOM 3907 C C . PHE B 1 104 ? -12.875 -25.844 -13.664 1 98.81 104 PHE B C 1
ATOM 3909 O O . PHE B 1 104 ? -12.906 -25.406 -14.82 1 98.81 104 PHE B O 1
ATOM 3916 N N . ARG B 1 105 ? -13.891 -26.375 -13.039 1 98.5 105 ARG B N 1
ATOM 3917 C CA . ARG B 1 105 ? -15.18 -26.484 -13.727 1 98.5 105 ARG B CA 1
ATOM 3918 C C . ARG B 1 105 ? -15.711 -25.109 -14.109 1 98.5 105 ARG B C 1
ATOM 3920 O O . ARG B 1 105 ? -16.281 -24.938 -15.188 1 98.5 105 ARG B O 1
ATOM 3927 N N . ALA B 1 106 ? -15.516 -24.141 -13.234 1 98.56 106 ALA B N 1
ATOM 3928 C CA . ALA B 1 106 ? -15.93 -22.781 -13.539 1 98.56 106 ALA B CA 1
ATOM 3929 C C . ALA B 1 106 ? -15.133 -22.203 -14.703 1 98.56 106 ALA B C 1
ATOM 3931 O O . ALA B 1 106 ? -15.695 -21.562 -15.594 1 98.56 106 ALA B O 1
ATOM 3932 N N . LEU B 1 107 ? -13.844 -22.453 -14.75 1 98.81 107 LEU B N 1
ATOM 3933 C CA . LEU B 1 107 ? -12.992 -22.016 -15.852 1 98.81 107 LEU B CA 1
ATOM 3934 C C . LEU B 1 107 ? -13.438 -22.672 -17.156 1 98.81 107 LEU B C 1
ATOM 3936 O O . LEU B 1 107 ? -13.523 -22 -18.188 1 98.81 107 LEU B O 1
ATOM 3940 N N . ASP B 1 108 ? -13.695 -23.953 -17.078 1 98.81 108 ASP B N 1
ATOM 3941 C CA . ASP B 1 108 ? -14.125 -24.703 -18.25 1 98.81 108 ASP B CA 1
ATOM 3942 C C . ASP B 1 108 ? -15.438 -24.156 -18.812 1 98.81 108 ASP B C 1
ATOM 3944 O O . ASP B 1 108 ? -15.555 -23.891 -20.016 1 98.81 108 ASP B O 1
ATOM 3948 N N . ALA B 1 109 ? -16.391 -23.953 -17.922 1 98.62 109 ALA B N 1
ATOM 3949 C CA . ALA B 1 109 ? -17.688 -23.406 -18.328 1 98.62 109 ALA B CA 1
ATOM 3950 C C . ALA B 1 109 ? -17.531 -22.031 -18.953 1 98.62 109 ALA B C 1
ATOM 3952 O O . ALA B 1 109 ? -18.109 -21.75 -20.016 1 98.62 109 ALA B O 1
ATOM 3953 N N . ALA B 1 110 ? -16.734 -21.203 -18.375 1 98.75 110 ALA B N 1
ATOM 3954 C CA . ALA B 1 110 ? -16.516 -19.844 -18.859 1 98.75 110 ALA B CA 1
ATOM 3955 C C . ALA B 1 110 ? -15.836 -19.859 -20.219 1 98.75 110 ALA B C 1
ATOM 3957 O O . ALA B 1 110 ? -16.219 -19.109 -21.125 1 98.75 110 ALA B O 1
ATOM 3958 N N . ALA B 1 111 ? -14.859 -20.703 -20.391 1 98.75 111 ALA B N 1
ATOM 3959 C CA . ALA B 1 111 ? -14.117 -20.781 -21.641 1 98.75 111 ALA B CA 1
ATOM 3960 C C . ALA B 1 111 ? -15.016 -21.281 -22.766 1 98.75 111 ALA B C 1
ATOM 3962 O O . ALA B 1 111 ? -14.984 -20.75 -23.875 1 98.75 111 ALA B O 1
ATOM 3963 N N . ARG B 1 112 ? -15.781 -22.25 -22.484 1 98.62 112 ARG B N 1
ATOM 3964 C CA . ARG B 1 112 ? -16.719 -22.766 -23.469 1 98.62 112 ARG B CA 1
ATOM 3965 C C . ARG B 1 112 ? -17.719 -21.703 -23.891 1 98.62 112 ARG B C 1
ATOM 3967 O O . ARG B 1 112 ? -17.969 -21.5 -25.094 1 98.62 112 ARG B O 1
ATOM 3974 N N . ALA B 1 113 ? -18.281 -21.047 -22.922 1 98.5 113 ALA B N 1
ATOM 3975 C CA . ALA B 1 113 ? -19.266 -20 -23.188 1 98.5 113 ALA B CA 1
ATOM 3976 C C . ALA B 1 113 ? -18.672 -18.891 -24.047 1 98.5 113 ALA B C 1
ATOM 3978 O O . ALA B 1 113 ? -19.344 -18.328 -24.906 1 98.5 113 ALA B O 1
ATOM 3979 N N . ALA B 1 114 ? -17.406 -18.625 -23.891 1 98.06 114 ALA B N 1
ATOM 3980 C CA . ALA B 1 114 ? -16.734 -17.531 -24.594 1 98.06 114 ALA B CA 1
ATOM 3981 C C . ALA B 1 114 ? -16.156 -18.031 -25.922 1 98.06 114 ALA B C 1
ATOM 3983 O O . ALA B 1 114 ? -15.656 -17.219 -26.719 1 98.06 114 ALA B O 1
ATOM 3984 N N . GLY B 1 115 ? -16.141 -19.297 -26.141 1 98.25 115 GLY B N 1
ATOM 3985 C CA . GLY B 1 115 ? -15.539 -19.859 -27.344 1 98.25 115 GLY B CA 1
ATOM 3986 C C . GLY B 1 115 ? -14.023 -19.781 -27.344 1 98.25 115 GLY B C 1
ATOM 3987 O O . GLY B 1 115 ? -13.398 -19.562 -28.391 1 98.25 115 GLY B O 1
ATOM 3988 N N . LEU B 1 116 ? -13.445 -19.891 -26.172 1 97.94 116 LEU B N 1
ATOM 3989 C CA . LEU B 1 116 ? -12.008 -19.703 -26.016 1 97.94 116 LEU B CA 1
ATOM 3990 C C . LEU B 1 116 ? -11.352 -20.969 -25.484 1 97.94 116 LEU B C 1
ATOM 3992 O O . LEU B 1 116 ? -11.984 -21.75 -24.75 1 97.94 116 LEU B O 1
ATOM 3996 N N . HIS B 1 117 ? -10.141 -21.203 -25.906 1 97.94 117 HIS B N 1
ATOM 3997 C CA . HIS B 1 117 ? -9.273 -22.188 -25.281 1 97.94 117 HIS B CA 1
ATOM 3998 C C . HIS B 1 117 ? -8.508 -21.578 -24.109 1 97.94 117 HIS B C 1
ATOM 4000 O O . HIS B 1 117 ? -7.863 -20.547 -24.266 1 97.94 117 HIS B O 1
ATOM 4006 N N . HIS B 1 118 ? -8.578 -22.188 -22.969 1 98.44 118 HIS B N 1
ATOM 4007 C CA . HIS B 1 118 ? -7.93 -21.672 -21.766 1 98.44 118 HIS B CA 1
ATOM 4008 C C . HIS B 1 118 ? -7.02 -22.719 -21.141 1 98.44 118 HIS B C 1
ATOM 4010 O O . HIS B 1 118 ? -7.457 -23.828 -20.844 1 98.44 118 HIS B O 1
ATOM 4016 N N . GLU B 1 119 ? -5.738 -22.391 -20.953 1 98.06 119 GLU B N 1
ATOM 4017 C CA . GLU B 1 119 ? -4.809 -23.281 -20.266 1 98.06 119 GLU B CA 1
ATOM 4018 C C . GLU B 1 119 ? -4.926 -23.141 -18.75 1 98.06 119 GLU B C 1
ATOM 4020 O O . GLU B 1 119 ? -4.883 -22.016 -18.234 1 98.06 119 GLU B O 1
ATOM 4025 N N . ALA B 1 120 ? -5.09 -24.25 -18.094 1 98.62 120 ALA B N 1
ATOM 4026 C CA . ALA B 1 120 ? -5.188 -24.25 -16.641 1 98.62 120 ALA B CA 1
ATOM 4027 C C . ALA B 1 120 ? -4.023 -25.016 -16 1 98.62 120 ALA B C 1
ATOM 4029 O O . ALA B 1 120 ? -3.727 -26.141 -16.406 1 98.62 120 ALA B O 1
ATOM 4030 N N . LEU B 1 121 ? -3.348 -24.375 -15.109 1 98.69 121 LEU B N 1
ATOM 4031 C CA . LEU B 1 121 ? -2.238 -24.984 -14.375 1 98.69 121 LEU B CA 1
ATOM 4032 C C . LEU B 1 121 ? -2.695 -25.469 -13.008 1 98.69 121 LEU B C 1
ATOM 4034 O O . LEU B 1 121 ? -3.176 -24.672 -12.188 1 98.69 121 LEU B O 1
ATOM 4038 N N . LEU B 1 122 ? -2.568 -26.703 -12.688 1 98.75 122 LEU B N 1
ATOM 4039 C CA . LEU B 1 122 ? -2.891 -27.234 -11.367 1 98.75 122 LEU B CA 1
ATOM 4040 C C . LEU B 1 122 ? -1.793 -26.891 -10.367 1 98.75 122 LEU B C 1
ATOM 4042 O O . LEU B 1 122 ? -0.653 -27.344 -10.508 1 98.75 122 LEU B O 1
ATOM 4046 N N . MET B 1 123 ? -2.141 -26.125 -9.367 1 98.69 123 MET B N 1
ATOM 4047 C CA . MET B 1 123 ? -1.193 -25.828 -8.297 1 98.69 123 MET B CA 1
ATOM 4048 C C . MET B 1 123 ? -1.213 -26.922 -7.238 1 98.69 123 MET B C 1
ATOM 4050 O O . MET B 1 123 ? -2.279 -27.297 -6.742 1 98.69 123 MET B O 1
ATOM 4054 N N . VAL B 1 124 ? -0.049 -27.375 -6.922 1 98.25 124 VAL B N 1
ATOM 4055 C CA . VAL B 1 124 ? 0.119 -28.438 -5.934 1 98.25 124 VAL B CA 1
ATOM 4056 C C . VAL B 1 124 ? 1.024 -27.953 -4.805 1 98.25 124 VAL B C 1
ATOM 4058 O O . VAL B 1 124 ? 2.037 -27.297 -5.051 1 98.25 124 VAL B O 1
ATOM 4061 N N . ASP B 1 125 ? 0.599 -28.266 -3.623 1 96.5 125 ASP B N 1
ATOM 4062 C CA . ASP B 1 125 ? 1.426 -27.922 -2.471 1 96.5 125 ASP B CA 1
ATOM 4063 C C . ASP B 1 125 ? 2.467 -29 -2.199 1 96.5 125 ASP B C 1
ATOM 4065 O O . ASP B 1 125 ? 2.115 -30.141 -1.899 1 96.5 125 ASP B O 1
ATOM 4069 N N . ILE B 1 126 ? 3.66 -28.594 -2.234 1 94.44 126 ILE B N 1
ATOM 4070 C CA . ILE B 1 126 ? 4.719 -29.562 -1.988 1 94.44 126 ILE B CA 1
ATOM 4071 C C . ILE B 1 126 ? 5.516 -29.156 -0.752 1 94.44 126 ILE B C 1
ATOM 4073 O O . ILE B 1 126 ? 6.707 -29.469 -0.646 1 94.44 126 ILE B O 1
ATOM 4077 N N . GLY B 1 127 ? 4.848 -28.297 0.082 1 92.31 127 GLY B N 1
ATOM 4078 C CA . GLY B 1 127 ? 5.512 -28.125 1.361 1 92.31 127 GLY B CA 1
ATOM 4079 C C . GLY B 1 127 ? 5.43 -26.703 1.887 1 92.31 127 GLY B C 1
ATOM 4080 O O . GLY B 1 127 ? 5.602 -26.469 3.084 1 92.31 127 GLY B O 1
ATOM 4081 N N . ASP B 1 128 ? 5.215 -25.656 1.059 1 92 128 ASP B N 1
ATOM 4082 C CA . ASP B 1 128 ? 5.188 -24.281 1.546 1 92 128 ASP B CA 1
ATOM 4083 C C . ASP B 1 128 ? 3.879 -23.984 2.275 1 92 128 ASP B C 1
ATOM 4085 O O . ASP B 1 128 ? 3.785 -23 3.014 1 92 128 ASP B O 1
ATOM 4089 N N . MET B 1 129 ? 2.865 -24.672 1.876 1 91.06 129 MET B N 1
ATOM 4090 C CA . MET B 1 129 ? 1.568 -24.703 2.547 1 91.06 129 MET B CA 1
ATOM 4091 C C . MET B 1 129 ? 0.839 -23.375 2.373 1 91.06 129 MET B C 1
ATOM 4093 O O . MET B 1 129 ? 0.039 -22.984 3.225 1 91.06 129 MET B O 1
ATOM 4097 N N . ARG B 1 130 ? 1.207 -22.609 1.395 1 91.75 130 ARG B N 1
ATOM 4098 C CA . ARG B 1 130 ? 0.468 -21.391 1.064 1 91.75 130 ARG B CA 1
ATOM 4099 C C . ARG B 1 130 ? -0.776 -21.703 0.243 1 91.75 130 ARG B C 1
ATOM 4101 O O . ARG B 1 130 ? -1.897 -21.625 0.747 1 91.75 130 ARG B O 1
ATOM 4108 N N . GLU B 1 131 ? -0.588 -22.172 -0.888 1 94.81 131 GLU B N 1
ATOM 4109 C CA . GLU B 1 131 ? -1.665 -22.531 -1.807 1 94.81 131 GLU B CA 1
ATOM 4110 C C . GLU B 1 131 ? -1.381 -23.859 -2.498 1 94.81 131 GLU B C 1
ATOM 4112 O O . GLU B 1 131 ? -0.263 -24.375 -2.428 1 94.81 131 GLU B O 1
ATOM 4117 N N . GLY B 1 132 ? -2.4 -24.359 -3.211 1 97.88 132 GLY B N 1
ATOM 4118 C CA . GLY B 1 132 ? -2.289 -25.594 -3.959 1 97.88 132 GLY B CA 1
ATOM 4119 C C . GLY B 1 132 ? -2.938 -26.781 -3.256 1 97.88 132 GLY B C 1
ATOM 4120 O O . GLY B 1 132 ? -2.891 -26.875 -2.029 1 97.88 132 GLY B O 1
ATOM 4121 N N . ILE B 1 133 ? -3.412 -27.688 -4.027 1 97.75 133 ILE B N 1
ATOM 4122 C CA . ILE B 1 133 ? -3.994 -28.906 -3.479 1 97.75 133 ILE B CA 1
ATOM 4123 C C . ILE B 1 133 ? -2.902 -29.75 -2.82 1 97.75 133 ILE B C 1
ATOM 4125 O O . ILE B 1 133 ? -1.78 -29.828 -3.326 1 97.75 133 ILE B O 1
ATOM 4129 N N . PRO B 1 134 ? -3.24 -30.312 -1.663 1 95.56 134 PRO B N 1
ATOM 4130 C CA . PRO B 1 134 ? -2.264 -31.234 -1.087 1 95.56 134 PRO B CA 1
ATOM 4131 C C . PRO B 1 134 ? -1.841 -32.344 -2.066 1 95.56 134 PRO B C 1
ATOM 4133 O O . PRO B 1 134 ? -2.674 -32.844 -2.812 1 95.56 134 PRO B O 1
ATOM 4136 N N . GLN B 1 135 ? -0.585 -32.594 -2.027 1 94 135 GLN B N 1
ATOM 4137 C CA . GLN B 1 135 ? 0.006 -33.5 -3.021 1 94 135 GLN B CA 1
ATOM 4138 C C . GLN B 1 135 ? -0.721 -34.844 -3.061 1 94 135 GLN B C 1
ATOM 4140 O O . GLN B 1 135 ? -0.91 -35.406 -4.133 1 94 135 GLN B O 1
ATOM 4145 N N . ASP B 1 136 ? -1.146 -35.375 -1.951 1 94.06 136 ASP B N 1
ATOM 4146 C CA . ASP B 1 136 ? -1.799 -36.688 -1.867 1 94.06 136 ASP B CA 1
ATOM 4147 C C . ASP B 1 136 ? -3.195 -36.625 -2.482 1 94.06 136 ASP B C 1
ATOM 4149 O O . ASP B 1 136 ? -3.766 -37.688 -2.818 1 94.06 136 ASP B O 1
ATOM 4153 N N . GLU B 1 137 ? -3.748 -35.469 -2.678 1 96.75 137 GLU B N 1
ATOM 4154 C CA . GLU B 1 137 ? -5.09 -35.312 -3.227 1 96.75 137 GLU B CA 1
ATOM 4155 C C . GLU B 1 137 ? -5.039 -34.969 -4.711 1 96.75 137 GLU B C 1
ATOM 4157 O O . GLU B 1 137 ? -6.059 -35 -5.402 1 96.75 137 GLU B O 1
ATOM 4162 N N . ALA B 1 138 ? -3.881 -34.656 -5.227 1 98.06 138 ALA B N 1
ATOM 4163 C CA . ALA B 1 138 ? -3.705 -34.156 -6.59 1 98.06 138 ALA B CA 1
ATOM 4164 C C . ALA B 1 138 ? -4.145 -35.219 -7.617 1 98.06 138 ALA B C 1
ATOM 4166 O O . ALA B 1 138 ? -4.836 -34.875 -8.586 1 98.06 138 ALA B O 1
ATOM 4167 N N . PRO B 1 139 ? -3.818 -36.531 -7.398 1 98.19 139 PRO B N 1
ATOM 4168 C CA . PRO B 1 139 ? -4.238 -37.5 -8.391 1 98.19 139 PRO B CA 1
ATOM 4169 C C . PRO B 1 139 ? -5.754 -37.594 -8.547 1 98.19 139 PRO B C 1
ATOM 4171 O O . PRO B 1 139 ? -6.254 -37.688 -9.672 1 98.19 139 PRO B O 1
ATOM 4174 N N . ALA B 1 140 ? -6.445 -37.531 -7.453 1 98.12 140 ALA B N 1
ATOM 4175 C CA . ALA B 1 140 ? -7.902 -37.594 -7.516 1 98.12 140 ALA B CA 1
ATOM 4176 C C . ALA B 1 140 ? -8.461 -36.375 -8.258 1 98.12 140 ALA B C 1
ATOM 4178 O O . ALA B 1 140 ? -9.414 -36.5 -9.031 1 98.12 140 ALA B O 1
ATOM 4179 N N . LEU B 1 141 ? -7.926 -35.219 -8.039 1 98.56 141 LEU B N 1
ATOM 4180 C CA . LEU B 1 141 ? -8.367 -34.031 -8.719 1 98.56 141 LEU B CA 1
ATOM 4181 C C . LEU B 1 141 ? -8.086 -34.094 -10.211 1 98.56 141 LEU B C 1
ATOM 4183 O O . LEU B 1 141 ? -8.93 -33.75 -11.039 1 98.56 141 LEU B O 1
ATOM 4187 N N . LEU B 1 142 ? -6.91 -34.594 -10.594 1 98.69 142 LEU B N 1
ATOM 4188 C CA . LEU B 1 142 ? -6.559 -34.75 -12 1 98.69 142 LEU B CA 1
ATOM 4189 C C . LEU B 1 142 ? -7.547 -35.688 -12.703 1 98.69 142 LEU B C 1
ATOM 4191 O O . LEU B 1 142 ? -7.992 -35.406 -13.812 1 98.69 142 LEU B O 1
ATOM 4195 N N . ARG B 1 143 ? -7.965 -36.75 -12.031 1 98.44 143 ARG B N 1
ATOM 4196 C CA . ARG B 1 143 ? -8.945 -37.656 -12.602 1 98.44 143 ARG B CA 1
ATOM 4197 C C . ARG B 1 143 ? -10.297 -36.969 -12.766 1 98.44 143 ARG B C 1
ATOM 4199 O O . ARG B 1 143 ? -10.961 -37.156 -13.797 1 98.44 143 ARG B O 1
ATOM 4206 N N . ALA B 1 144 ? -10.625 -36.219 -11.789 1 98.44 144 ALA B N 1
ATOM 4207 C CA . ALA B 1 144 ? -11.938 -35.594 -11.758 1 98.44 144 ALA B CA 1
ATOM 4208 C C . ALA B 1 144 ? -12.094 -34.594 -12.906 1 98.44 144 ALA B C 1
ATOM 4210 O O . ALA B 1 144 ? -13.203 -34.406 -13.414 1 98.44 144 ALA B O 1
ATOM 4211 N N . VAL B 1 145 ? -10.992 -34.031 -13.367 1 98.5 145 VAL B N 1
ATOM 4212 C CA . VAL B 1 145 ? -11.102 -32.969 -1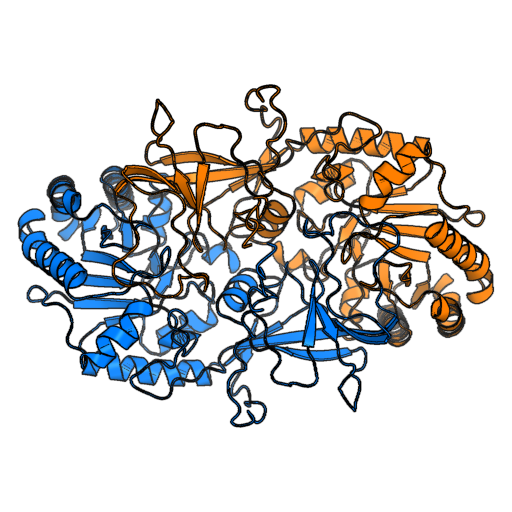4.359 1 98.5 145 VAL B CA 1
ATOM 4213 C C . VAL B 1 145 ? -10.664 -33.469 -15.727 1 98.5 145 VAL B C 1
ATOM 4215 O O . VAL B 1 145 ? -10.672 -32.719 -16.719 1 98.5 145 VAL B O 1
ATOM 4218 N N . ALA B 1 146 ? -10.336 -34.719 -15.875 1 98.44 146 ALA B N 1
ATOM 4219 C CA . ALA B 1 146 ? -9.719 -35.312 -17.047 1 98.44 146 ALA B CA 1
ATOM 4220 C C . ALA B 1 146 ? -10.617 -35.188 -18.281 1 98.44 146 ALA B C 1
ATOM 4222 O O . ALA B 1 146 ? -10.18 -34.719 -19.344 1 98.44 146 ALA B O 1
ATOM 4223 N N . ALA B 1 147 ? -11.828 -35.5 -18.141 1 97.69 147 ALA B N 1
ATOM 4224 C CA . ALA B 1 147 ? -12.742 -35.5 -19.281 1 97.69 147 ALA B CA 1
ATOM 4225 C C . ALA B 1 147 ? -12.898 -34.125 -19.875 1 97.69 147 ALA B C 1
ATOM 4227 O O . ALA B 1 147 ? -12.836 -33.938 -21.094 1 97.69 147 ALA B O 1
ATOM 4228 N N . ALA B 1 148 ? -13.086 -33.188 -18.969 1 97.81 148 ALA B N 1
ATOM 4229 C CA . ALA B 1 148 ? -13.219 -31.812 -19.422 1 97.81 148 ALA B CA 1
ATOM 4230 C C . ALA B 1 148 ? -11.93 -31.328 -20.078 1 97.81 148 ALA B C 1
ATOM 4232 O O . ALA B 1 148 ? -11.977 -30.656 -21.125 1 97.81 148 ALA B O 1
ATOM 4233 N N . SER B 1 149 ? -10.828 -31.656 -19.516 1 98.25 149 SER B N 1
ATOM 4234 C CA . SER B 1 149 ? -9.531 -31.266 -20.062 1 98.25 149 SER B CA 1
ATOM 4235 C C . SER B 1 149 ? -9.312 -31.859 -21.453 1 98.25 149 SER B C 1
ATOM 4237 O O . SER B 1 149 ? -8.836 -31.156 -22.344 1 98.25 149 SER B O 1
ATOM 4239 N N . GLN B 1 150 ? -9.688 -33.094 -21.656 1 97.44 150 GLN B N 1
ATOM 4240 C CA . GLN B 1 150 ? -9.547 -33.75 -22.953 1 97.44 150 GLN B CA 1
ATOM 4241 C C . GLN B 1 150 ? -10.414 -33.094 -24.016 1 97.44 150 GLN B C 1
ATOM 4243 O O . GLN B 1 150 ? -9.984 -32.906 -25.156 1 97.44 150 GLN B O 1
ATOM 4248 N N . ARG B 1 151 ? -11.531 -32.75 -23.578 1 95.94 151 ARG B N 1
ATOM 4249 C CA . ARG B 1 151 ? -12.445 -32.094 -24.5 1 95.94 151 ARG B CA 1
ATOM 4250 C C . ARG B 1 151 ? -11.875 -30.766 -25 1 95.94 151 ARG B C 1
ATOM 4252 O O . ARG B 1 151 ? -12.031 -30.422 -26.172 1 95.94 151 ARG B O 1
ATOM 4259 N N . ALA B 1 152 ? -11.234 -30.125 -24.188 1 94.94 152 ALA B N 1
ATOM 4260 C CA . ALA B 1 152 ? -10.734 -28.781 -24.469 1 94.94 152 ALA B CA 1
ATOM 4261 C C . ALA B 1 152 ? -9.438 -28.844 -25.281 1 94.94 152 ALA B C 1
ATOM 4263 O O . ALA B 1 152 ? -8.922 -27.812 -25.719 1 94.94 152 ALA B O 1
ATOM 4264 N N . ALA B 1 153 ? -8.906 -29.984 -25.438 1 87.81 153 ALA B N 1
ATOM 4265 C CA . ALA B 1 153 ? -7.633 -30.125 -26.141 1 87.81 153 ALA B CA 1
ATOM 4266 C C . ALA B 1 153 ? -7.742 -29.625 -27.578 1 87.81 153 ALA B C 1
ATOM 4268 O O . ALA B 1 153 ? -6.75 -29.188 -28.172 1 87.81 153 ALA B O 1
ATOM 4269 N N . ARG B 1 154 ? -8.906 -29.547 -28.203 1 85.31 154 ARG B N 1
ATOM 4270 C CA . ARG B 1 154 ? -9.039 -29.156 -29.594 1 85.31 154 ARG B CA 1
ATOM 4271 C C . ARG B 1 154 ? -10.133 -28.109 -29.766 1 85.31 154 ARG B C 1
ATOM 4273 O O . ARG B 1 154 ? -10.672 -27.922 -30.859 1 85.31 154 ARG B O 1
ATOM 4280 N N . GLY B 1 155 ? -10.508 -27.562 -28.719 1 91.62 155 GLY B N 1
ATOM 4281 C CA . GLY B 1 155 ? -11.578 -26.594 -28.828 1 91.62 155 GLY B CA 1
ATOM 4282 C C . GLY B 1 155 ? -11.727 -25.734 -27.578 1 91.62 155 GLY B C 1
ATOM 4283 O O . GLY B 1 155 ? -10.805 -25.641 -26.766 1 91.62 155 GLY B O 1
ATOM 4284 N N . PRO B 1 156 ? -12.867 -25.047 -27.594 1 97.62 156 PRO B N 1
ATOM 4285 C CA . PRO B 1 156 ? -13.117 -24.172 -26.453 1 97.62 156 PRO B CA 1
ATOM 4286 C C . PRO B 1 156 ? -13.258 -24.938 -25.141 1 97.62 156 PRO B C 1
ATOM 4288 O O . PRO B 1 156 ? -13.789 -26.047 -25.125 1 97.62 156 PRO B O 1
ATOM 4291 N N . GLY B 1 157 ? -12.727 -24.391 -24.047 1 98.5 157 GLY B N 1
ATOM 4292 C CA . GLY B 1 157 ? -12.75 -25 -22.734 1 98.5 157 GLY B CA 1
ATOM 4293 C C . GLY B 1 157 ? -11.438 -24.875 -21.984 1 98.5 157 GLY B C 1
ATOM 4294 O O . GLY B 1 157 ? -10.469 -24.328 -22.516 1 98.5 157 GLY B O 1
ATOM 4295 N N . ALA B 1 158 ? -11.43 -25.359 -20.766 1 98.62 158 ALA B N 1
ATOM 4296 C CA . ALA B 1 158 ? -10.203 -25.344 -19.969 1 98.62 158 ALA B CA 1
ATOM 4297 C C . ALA B 1 158 ? -9.414 -26.641 -20.156 1 98.62 158 ALA B C 1
ATOM 4299 O O . ALA B 1 158 ? -9.977 -27.734 -20.125 1 98.62 158 ALA B O 1
ATOM 4300 N N . HIS B 1 159 ? -8.188 -26.484 -20.453 1 98.44 159 HIS B N 1
ATOM 4301 C CA . HIS B 1 159 ? -7.254 -27.594 -20.641 1 98.44 159 HIS B CA 1
ATOM 4302 C C . HIS B 1 159 ? -6.168 -27.578 -19.578 1 98.44 159 HIS B C 1
ATOM 4304 O O . HIS B 1 159 ? -5.52 -26.547 -19.359 1 98.44 159 HIS B O 1
ATOM 4310 N N . VAL B 1 160 ? -6.012 -28.719 -18.844 1 98.44 160 VAL B N 1
ATOM 4311 C CA . VAL B 1 160 ? -4.926 -28.797 -17.859 1 98.44 160 VAL B CA 1
ATOM 4312 C C . VAL B 1 160 ? -3.586 -28.859 -18.594 1 98.44 160 VAL B C 1
ATOM 4314 O O . VAL B 1 160 ? -3.186 -29.922 -19.094 1 98.44 160 VAL B O 1
ATOM 4317 N N . ALA B 1 161 ? -2.873 -27.766 -18.578 1 95.81 161 ALA B N 1
ATOM 4318 C CA . ALA B 1 161 ? -1.654 -27.625 -19.375 1 95.81 161 ALA B CA 1
ATOM 4319 C C . ALA B 1 161 ? -0.426 -28.031 -18.562 1 95.81 161 ALA B C 1
ATOM 4321 O O . ALA B 1 161 ? 0.659 -28.219 -19.125 1 95.81 161 ALA B O 1
ATOM 4322 N N . GLY B 1 162 ? -0.573 -28.141 -17.297 1 97.44 162 GLY B N 1
ATOM 4323 C CA . GLY B 1 162 ? 0.593 -28.484 -16.5 1 97.44 162 GLY B CA 1
ATOM 4324 C C . GLY B 1 162 ? 0.313 -28.5 -15 1 97.44 162 GLY B C 1
ATOM 4325 O O . GLY B 1 162 ? -0.84 -28.375 -14.586 1 97.44 162 GLY B O 1
ATOM 4326 N N . ILE B 1 163 ? 1.438 -28.734 -14.273 1 98.25 163 ILE B N 1
ATOM 4327 C CA . ILE B 1 163 ? 1.454 -28.703 -12.812 1 98.25 163 ILE B CA 1
ATOM 4328 C C . ILE B 1 163 ? 2.371 -27.578 -12.336 1 98.25 163 ILE B C 1
ATOM 4330 O O . ILE B 1 163 ? 3.471 -27.406 -12.859 1 98.25 163 ILE B O 1
ATOM 4334 N N . GLY B 1 164 ? 1.837 -26.781 -11.43 1 98.12 164 GLY B N 1
ATOM 4335 C CA . GLY B 1 164 ? 2.611 -25.703 -10.828 1 98.12 164 GLY B CA 1
ATOM 4336 C C . GLY B 1 164 ? 2.82 -25.891 -9.336 1 98.12 164 GLY B C 1
ATOM 4337 O O . GLY B 1 164 ? 1.965 -26.453 -8.648 1 98.12 164 GLY B O 1
ATOM 4338 N N . VAL B 1 165 ? 3.975 -25.406 -8.859 1 97.81 165 VAL B N 1
ATOM 4339 C CA . VAL B 1 165 ? 4.262 -25.375 -7.426 1 97.81 165 VAL B CA 1
ATOM 4340 C C . VAL B 1 165 ? 4.863 -24.031 -7.043 1 97.81 165 VAL B C 1
ATOM 4342 O O . VAL B 1 165 ? 5.387 -23.312 -7.898 1 97.81 165 VAL B O 1
ATOM 4345 N N . ASN B 1 166 ? 4.664 -23.625 -5.82 1 96.75 166 ASN B N 1
ATOM 4346 C CA . ASN B 1 166 ? 5.312 -22.453 -5.23 1 96.75 166 ASN B CA 1
ATOM 4347 C C . ASN B 1 166 ? 6.012 -22.812 -3.92 1 96.75 166 ASN B C 1
ATOM 4349 O O . ASN B 1 166 ? 5.453 -23.516 -3.084 1 96.75 166 ASN B O 1
ATOM 4353 N N . LEU B 1 167 ? 7.242 -22.391 -3.836 1 95.88 167 LEU B N 1
ATOM 4354 C CA . LEU B 1 167 ? 7.953 -22.531 -2.568 1 95.88 167 LEU B CA 1
ATOM 4355 C C . LEU B 1 167 ? 8.469 -21.172 -2.088 1 95.88 167 LEU B C 1
ATOM 4357 O O . LEU B 1 167 ? 8.578 -20.234 -2.873 1 95.88 167 LEU B O 1
ATOM 4361 N N . GLY B 1 168 ? 8.672 -21.094 -0.75 1 93.5 168 GLY B N 1
ATOM 4362 C CA . GLY B 1 168 ? 9.367 -19.969 -0.164 1 93.5 168 GLY B CA 1
ATOM 4363 C C . GLY B 1 168 ? 8.43 -18.859 0.286 1 93.5 168 GLY B C 1
ATOM 4364 O O . GLY B 1 168 ? 8.719 -18.141 1.253 1 93.5 168 GLY B O 1
ATOM 4365 N N . CYS B 1 169 ? 7.316 -18.703 -0.263 1 91.88 169 CYS B N 1
ATOM 4366 C CA . CYS B 1 169 ? 6.504 -17.5 -0.149 1 91.88 169 CYS B CA 1
ATOM 4367 C C . CYS B 1 169 ? 5.902 -17.375 1.246 1 91.88 169 CYS B C 1
ATOM 4369 O O . CYS B 1 169 ? 5.887 -16.281 1.826 1 91.88 169 CYS B O 1
ATOM 4371 N N . LEU B 1 170 ? 5.414 -18.438 1.81 1 91.62 170 LEU B N 1
ATOM 4372 C CA . LEU B 1 170 ? 4.723 -18.344 3.09 1 91.62 170 LEU B CA 1
ATOM 4373 C C . LEU B 1 170 ? 5.648 -18.734 4.238 1 91.62 170 LEU B C 1
ATOM 4375 O O . LEU B 1 170 ? 5.801 -17.984 5.203 1 91.62 170 LEU B O 1
ATOM 4379 N N . TYR B 1 171 ? 6.34 -19.875 4.09 1 90 171 TYR B N 1
ATOM 4380 C CA . TYR B 1 171 ? 7.117 -20.375 5.219 1 90 171 TYR B CA 1
ATOM 4381 C C . TYR B 1 171 ? 8.602 -20.453 4.863 1 90 171 TYR B C 1
ATOM 4383 O O . TYR B 1 171 ? 9.383 -21.078 5.586 1 90 171 TYR B O 1
ATOM 4391 N N . GLY B 1 172 ? 8.969 -19.906 3.781 1 92.38 172 GLY B N 1
ATOM 4392 C CA . GLY B 1 172 ? 10.367 -19.938 3.383 1 92.38 172 GLY B CA 1
ATOM 4393 C C . GLY B 1 172 ? 10.859 -21.328 3.049 1 92.38 172 GLY B C 1
ATOM 4394 O O . GLY B 1 172 ? 12.055 -21.609 3.15 1 92.38 172 GLY B O 1
ATOM 4395 N N . THR B 1 173 ? 9.969 -22.25 2.695 1 94.12 173 THR B N 1
ATOM 4396 C CA . THR B 1 173 ? 10.336 -23.641 2.418 1 94.12 173 THR B CA 1
ATOM 4397 C C . THR B 1 173 ? 11.273 -23.719 1.219 1 94.12 173 THR B C 1
ATOM 4399 O O . THR B 1 173 ? 10.969 -23.188 0.15 1 94.12 173 THR B O 1
ATOM 4402 N N . CYS B 1 174 ? 12.367 -24.438 1.414 1 95.06 174 CYS B N 1
ATOM 4403 C CA . CYS B 1 174 ? 13.359 -24.594 0.358 1 95.06 174 CYS B CA 1
ATOM 4404 C C . CYS B 1 174 ? 13.055 -25.812 -0.498 1 95.06 174 CYS B C 1
ATOM 4406 O O . CYS B 1 174 ? 12.523 -26.812 0 1 95.06 174 CYS B O 1
ATOM 4408 N N . PRO B 1 175 ? 13.352 -25.688 -1.841 1 95.5 175 PRO B N 1
ATOM 4409 C CA . PRO B 1 175 ? 13.391 -26.953 -2.592 1 95.5 175 PRO B CA 1
ATOM 4410 C C . PRO B 1 175 ? 14.438 -27.922 -2.062 1 95.5 175 PRO B C 1
ATOM 4412 O O . PRO B 1 175 ? 15.516 -27.5 -1.642 1 95.5 175 PRO B O 1
ATOM 4415 N N . ASP B 1 176 ? 14.102 -29.094 -1.999 1 93.5 176 ASP B N 1
ATOM 4416 C CA . ASP B 1 176 ? 15.023 -30.156 -1.611 1 93.5 176 ASP B CA 1
ATOM 4417 C C . ASP B 1 176 ? 14.727 -31.438 -2.381 1 93.5 176 ASP B C 1
ATOM 4419 O O . ASP B 1 176 ? 13.82 -31.484 -3.215 1 93.5 176 ASP B O 1
ATOM 4423 N N . GLU B 1 177 ? 15.508 -32.438 -2.1 1 92.5 177 GLU B N 1
ATOM 4424 C CA . GLU B 1 177 ? 15.383 -33.688 -2.85 1 92.5 177 GLU B CA 1
ATOM 4425 C C . GLU B 1 177 ? 14.023 -34.344 -2.625 1 92.5 177 GLU B C 1
ATOM 4427 O O . GLU B 1 177 ? 13.453 -34.938 -3.543 1 92.5 177 GLU B O 1
ATOM 4432 N N . GLU B 1 178 ? 13.539 -34.219 -1.517 1 93.12 178 GLU B N 1
ATOM 4433 C CA . GLU B 1 178 ? 12.281 -34.906 -1.183 1 93.12 178 GLU B CA 1
ATOM 4434 C C . GLU B 1 178 ? 11.109 -34.25 -1.908 1 93.12 178 GLU B C 1
ATOM 4436 O O . GLU B 1 178 ? 10.32 -34.938 -2.561 1 93.12 178 GLU B O 1
ATOM 4441 N N . ASN B 1 179 ? 10.93 -33 -1.771 1 93.81 179 ASN B N 1
ATOM 4442 C CA . ASN B 1 179 ? 9.781 -32.375 -2.416 1 93.81 179 ASN B CA 1
ATOM 4443 C C . ASN B 1 179 ? 9.914 -32.375 -3.936 1 93.81 179 ASN B C 1
ATOM 4445 O O . ASN B 1 179 ? 8.914 -32.5 -4.648 1 93.81 179 ASN B O 1
ATOM 4449 N N . MET B 1 180 ? 11.141 -32.344 -4.438 1 94.06 180 MET B N 1
ATOM 4450 C CA . MET B 1 180 ? 11.328 -32.469 -5.879 1 94.06 180 MET B CA 1
ATOM 4451 C C . MET B 1 180 ? 10.984 -33.875 -6.352 1 94.06 180 MET B C 1
ATOM 4453 O O . MET B 1 180 ? 10.406 -34.062 -7.426 1 94.06 180 MET B O 1
ATOM 4457 N N . ALA B 1 181 ? 11.344 -34.844 -5.516 1 94.25 181 ALA B N 1
ATOM 4458 C CA . ALA B 1 181 ? 11.008 -36.219 -5.859 1 94.25 181 ALA B CA 1
ATOM 4459 C C . ALA B 1 181 ? 9.5 -36.406 -5.914 1 94.25 181 ALA B C 1
ATOM 4461 O O . ALA B 1 181 ? 8.992 -37.125 -6.789 1 94.25 181 ALA B O 1
ATOM 4462 N N . ARG B 1 182 ? 8.852 -35.812 -5.031 1 92.69 182 ARG B N 1
ATOM 4463 C CA . ARG B 1 182 ? 7.395 -35.875 -5.004 1 92.69 182 ARG B CA 1
ATOM 4464 C C . ARG B 1 182 ? 6.789 -35.219 -6.242 1 92.69 182 ARG B C 1
ATOM 4466 O O . ARG B 1 182 ? 5.836 -35.75 -6.824 1 92.69 182 ARG B O 1
ATOM 4473 N N . LEU B 1 183 ? 7.289 -34.156 -6.59 1 95.75 183 LEU B N 1
ATOM 4474 C CA . LEU B 1 183 ? 6.84 -33.469 -7.797 1 95.75 183 LEU B CA 1
ATOM 4475 C C . LEU B 1 183 ? 7.078 -34.312 -9.031 1 95.75 183 LEU B C 1
ATOM 4477 O O . LEU B 1 183 ? 6.199 -34.438 -9.891 1 95.75 183 LEU B O 1
ATOM 4481 N N . GLU B 1 184 ? 8.211 -34.938 -9.086 1 95.12 184 GLU B N 1
ATOM 4482 C CA . GLU B 1 184 ? 8.57 -35.844 -10.195 1 95.12 184 GLU B CA 1
ATOM 4483 C C . GLU B 1 184 ? 7.586 -37 -10.312 1 95.12 184 GLU B C 1
ATOM 4485 O O . GLU B 1 184 ? 7.133 -37.312 -11.414 1 95.12 184 GLU B O 1
ATOM 4490 N N . ALA B 1 185 ? 7.348 -37.531 -9.195 1 96.12 185 ALA B N 1
ATOM 4491 C CA . ALA B 1 185 ? 6.438 -38.688 -9.172 1 96.12 185 ALA B CA 1
ATOM 4492 C C . ALA B 1 185 ? 5.051 -38.281 -9.664 1 96.12 185 ALA B C 1
ATOM 4494 O O . ALA B 1 185 ? 4.43 -39.031 -10.438 1 96.12 185 ALA B O 1
ATOM 4495 N N . LEU B 1 186 ? 4.57 -37.188 -9.242 1 97.19 186 LEU B N 1
ATOM 4496 C CA . LEU B 1 186 ? 3.264 -36.719 -9.68 1 97.19 186 LEU B CA 1
ATOM 4497 C C . LEU B 1 186 ? 3.268 -36.406 -11.172 1 97.19 186 LEU B C 1
ATOM 4499 O O . LEU B 1 186 ? 2.336 -36.781 -11.891 1 97.19 186 LEU B O 1
ATOM 4503 N N . ALA B 1 187 ? 4.293 -35.719 -11.648 1 96.81 187 ALA B N 1
ATOM 4504 C CA . ALA B 1 187 ? 4.41 -35.375 -13.062 1 96.81 187 ALA B CA 1
ATOM 4505 C C . ALA B 1 187 ? 4.418 -36.656 -13.93 1 96.81 187 ALA B C 1
ATOM 4507 O O . ALA B 1 187 ? 3.787 -36.688 -14.992 1 96.81 187 ALA B O 1
ATOM 4508 N N . ALA B 1 188 ? 5.078 -37.656 -13.438 1 95.88 188 ALA B N 1
ATOM 4509 C CA . ALA B 1 188 ? 5.203 -38.906 -14.172 1 95.88 188 ALA B CA 1
ATOM 4510 C C . ALA B 1 188 ? 3.844 -39.594 -14.336 1 95.88 188 ALA B C 1
ATOM 4512 O O . ALA B 1 188 ? 3.594 -40.25 -15.344 1 95.88 188 ALA B O 1
ATOM 4513 N N . ARG B 1 189 ? 2.994 -39.344 -13.406 1 96.19 189 ARG B N 1
ATOM 4514 C CA . ARG B 1 189 ? 1.707 -40.031 -13.398 1 96.19 189 ARG B CA 1
ATOM 4515 C C . ARG B 1 189 ? 0.619 -39.188 -14.023 1 96.19 189 ARG B C 1
ATOM 4517 O O . ARG B 1 189 ? -0.456 -39.688 -14.367 1 96.19 189 ARG B O 1
ATOM 4524 N N . ALA B 1 190 ? 0.823 -37.938 -14.125 1 97.19 190 ALA B N 1
ATOM 4525 C CA . ALA B 1 190 ? -0.21 -36.969 -14.477 1 97.19 190 ALA B CA 1
ATOM 4526 C C . ALA B 1 190 ? -0.788 -37.281 -15.859 1 97.19 190 ALA B C 1
ATOM 4528 O O . ALA B 1 190 ? -2 -37.188 -16.062 1 97.19 190 ALA B O 1
ATOM 4529 N N . GLY B 1 191 ? 0.047 -37.625 -16.859 1 95.56 191 GLY B N 1
ATOM 4530 C CA . GLY B 1 191 ? -0.426 -37.938 -18.203 1 95.56 191 GLY B CA 1
ATOM 4531 C C . GLY B 1 191 ? -1.458 -39.031 -18.219 1 95.56 191 GLY B C 1
ATOM 4532 O O . GLY B 1 191 ? -2.492 -38.906 -18.891 1 95.56 191 GLY B O 1
ATOM 4533 N N . ASP B 1 192 ? -1.132 -40.062 -17.453 1 96.75 192 ASP B N 1
ATOM 4534 C CA . ASP B 1 192 ? -2.045 -41.188 -17.391 1 96.75 192 ASP B CA 1
ATOM 4535 C C . ASP B 1 192 ? -3.359 -40.812 -16.719 1 96.75 192 ASP B C 1
ATOM 4537 O O . ASP B 1 192 ? -4.434 -41.219 -17.141 1 96.75 192 ASP B O 1
ATOM 4541 N N . LEU B 1 193 ? -3.305 -40.062 -15.711 1 97.75 193 LEU B N 1
ATOM 4542 C CA . LEU B 1 193 ? -4.484 -39.625 -14.961 1 97.75 193 LEU B CA 1
ATOM 4543 C C . LEU B 1 193 ? -5.363 -38.719 -15.805 1 97.75 193 LEU B C 1
ATOM 4545 O O . LEU B 1 193 ? -6.59 -38.781 -15.727 1 97.75 193 LEU B O 1
ATOM 4549 N N . LEU B 1 194 ? -4.777 -37.906 -16.656 1 97.31 194 LEU B N 1
ATOM 4550 C CA . LEU B 1 194 ? -5.477 -36.906 -17.453 1 97.31 194 LEU B CA 1
ATOM 4551 C C . LEU B 1 194 ? -5.922 -37.5 -18.797 1 97.31 194 LEU B C 1
ATOM 4553 O O . LEU B 1 194 ? -6.863 -37 -19.406 1 97.31 194 LEU B O 1
ATOM 4557 N N . GLY B 1 195 ? -5.203 -38.531 -19.312 1 96.19 195 GLY B N 1
ATOM 4558 C CA . GLY B 1 195 ? -5.461 -39.094 -20.625 1 96.19 195 GLY B CA 1
ATOM 4559 C C . GLY B 1 195 ? -4.805 -38.312 -21.75 1 96.19 195 GLY B C 1
ATOM 4560 O O . GLY B 1 195 ? -5.141 -38.5 -22.922 1 96.19 195 GLY B O 1
ATOM 4561 N N . HIS B 1 196 ? -4.004 -37.375 -21.516 1 94.81 196 HIS B N 1
ATOM 4562 C CA . HIS B 1 196 ? -3.178 -36.625 -22.469 1 94.81 196 HIS B CA 1
ATOM 4563 C C . HIS B 1 196 ? -1.879 -36.156 -21.812 1 94.81 196 HIS B C 1
ATOM 4565 O O . HIS B 1 196 ? -1.779 -36.094 -20.594 1 94.81 196 HIS B O 1
ATOM 4571 N N . ALA B 1 197 ? -0.875 -35.812 -22.609 1 92.94 197 ALA B N 1
ATOM 4572 C CA . ALA B 1 197 ? 0.448 -35.438 -22.109 1 92.94 197 ALA B CA 1
ATOM 4573 C C . ALA B 1 197 ? 0.393 -34.125 -21.344 1 92.94 197 ALA B C 1
ATOM 4575 O O . ALA B 1 197 ? -0.41 -33.219 -21.672 1 92.94 197 ALA B O 1
ATOM 4576 N N . LEU B 1 198 ? 1.228 -34.062 -20.344 1 92.12 198 LEU B N 1
ATOM 4577 C CA . LEU B 1 198 ? 1.459 -32.812 -19.625 1 92.12 198 LEU B CA 1
ATOM 4578 C C . LEU B 1 198 ? 2.404 -31.906 -20.391 1 92.12 198 LEU B C 1
ATOM 4580 O O . LEU B 1 198 ? 3.459 -32.344 -20.859 1 92.12 198 LEU B O 1
ATOM 4584 N N . HIS B 1 199 ? 2.092 -30.625 -20.5 1 93.75 199 HIS B N 1
ATOM 4585 C CA . HIS B 1 199 ? 2.885 -29.719 -21.312 1 93.75 199 HIS B CA 1
ATOM 4586 C C . HIS B 1 199 ? 3.994 -29.062 -20.5 1 93.75 199 HIS B C 1
ATOM 4588 O O . HIS B 1 199 ? 5.059 -28.734 -21.031 1 93.75 199 HIS B O 1
ATOM 4594 N N . ARG B 1 200 ? 3.709 -28.875 -19.188 1 97 200 ARG B N 1
ATOM 4595 C CA . ARG B 1 200 ? 4.719 -28.125 -18.453 1 97 200 ARG B CA 1
ATOM 4596 C C . ARG B 1 200 ? 4.648 -28.453 -16.953 1 97 200 ARG B C 1
ATOM 4598 O O . ARG B 1 200 ? 3.588 -28.812 -16.453 1 97 200 ARG B O 1
ATOM 4605 N N . VAL B 1 201 ? 5.766 -28.406 -16.328 1 97.81 201 VAL B N 1
ATOM 4606 C CA . VAL B 1 201 ? 5.922 -28.281 -14.883 1 97.81 201 VAL B CA 1
ATOM 4607 C C . VAL B 1 201 ? 6.492 -26.906 -14.539 1 97.81 201 VAL B C 1
ATOM 4609 O O . VAL B 1 201 ? 7.566 -26.531 -15.016 1 97.81 201 VAL B O 1
ATOM 4612 N N . SER B 1 202 ? 5.754 -26.125 -13.781 1 98 202 SER B N 1
ATOM 4613 C CA . SER B 1 202 ? 6.082 -24.719 -13.523 1 98 202 SER B CA 1
ATOM 4614 C C . SER B 1 202 ? 6.504 -24.516 -12.07 1 98 202 SER B C 1
ATOM 4616 O O . SER B 1 202 ? 5.715 -24.75 -11.148 1 98 202 SER B O 1
ATOM 4618 N N . LEU B 1 203 ? 7.734 -24.109 -11.836 1 97.44 203 LEU B N 1
ATOM 4619 C CA . LEU B 1 203 ? 8.297 -23.875 -10.516 1 97.44 203 LEU B CA 1
ATOM 4620 C C . LEU B 1 203 ? 8.289 -22.375 -10.188 1 97.44 203 LEU B C 1
ATOM 4622 O O . LEU B 1 203 ? 8.969 -21.594 -10.844 1 97.44 203 LEU B O 1
ATOM 4626 N N . GLY B 1 204 ? 7.531 -22.016 -9.141 1 97.31 204 GLY B N 1
ATOM 4627 C CA . GLY B 1 204 ? 7.363 -20.609 -8.797 1 97.31 204 GLY B CA 1
ATOM 4628 C C . GLY B 1 204 ? 8.18 -20.188 -7.586 1 97.31 204 GLY B C 1
ATOM 4629 O O . GLY B 1 204 ? 8.188 -20.875 -6.566 1 97.31 204 GLY B O 1
ATOM 4630 N N . GLY B 1 205 ? 8.781 -19 -7.73 1 95.38 205 GLY B N 1
ATOM 4631 C CA . GLY B 1 205 ? 9.602 -18.422 -6.68 1 95.38 205 GLY B CA 1
ATOM 4632 C C . GLY B 1 205 ? 11.086 -18.438 -7.004 1 95.38 205 GLY B C 1
ATOM 4633 O O . GLY B 1 205 ? 11.617 -19.438 -7.484 1 95.38 205 GLY B O 1
ATOM 4634 N N . THR B 1 206 ? 11.734 -17.344 -6.691 1 96.56 206 THR B N 1
ATOM 4635 C CA . THR B 1 206 ? 13.164 -17.219 -6.961 1 96.56 206 THR B CA 1
ATOM 4636 C C . THR B 1 206 ? 13.969 -18.156 -6.051 1 96.56 206 THR B C 1
ATOM 4638 O O . THR B 1 206 ? 15.148 -18.406 -6.301 1 96.56 206 THR B O 1
ATOM 4641 N N . ILE B 1 207 ? 13.305 -18.734 -5.098 1 95.69 207 ILE B N 1
ATOM 4642 C CA . ILE B 1 207 ? 13.945 -19.641 -4.156 1 95.69 207 ILE B CA 1
ATOM 4643 C C . ILE B 1 207 ? 14.516 -20.844 -4.906 1 95.69 207 ILE B C 1
ATOM 4645 O O . ILE B 1 207 ? 15.43 -21.516 -4.418 1 95.69 207 ILE B O 1
ATOM 4649 N N . PHE B 1 208 ? 14.055 -21.172 -6.086 1 96.31 208 PHE B N 1
ATOM 4650 C CA . PHE B 1 208 ? 14.508 -22.297 -6.891 1 96.31 208 PHE B CA 1
ATOM 4651 C C . PHE B 1 208 ? 15.812 -21.969 -7.602 1 96.31 208 PHE B C 1
ATOM 4653 O O . PHE B 1 208 ? 16.578 -22.859 -7.965 1 96.31 208 PHE B O 1
ATOM 4660 N N . TRP B 1 209 ? 16.125 -20.688 -7.84 1 97.12 209 TRP B N 1
ATOM 4661 C CA . TRP B 1 209 ? 17.188 -20.297 -8.758 1 97.12 209 TRP B CA 1
ATOM 4662 C C . TRP B 1 209 ? 18.531 -20.812 -8.281 1 97.12 209 TRP B C 1
ATOM 4664 O O . TRP B 1 209 ? 19.172 -21.609 -8.961 1 97.12 209 TRP B O 1
ATOM 4674 N N . ASN B 1 210 ? 18.953 -20.359 -7.109 1 96.06 210 ASN B N 1
ATOM 4675 C CA . ASN B 1 210 ? 20.266 -20.766 -6.629 1 96.06 210 ASN B CA 1
ATOM 4676 C C . ASN B 1 210 ? 20.328 -22.266 -6.348 1 96.06 210 ASN B C 1
ATOM 4678 O O . ASN B 1 210 ? 21.406 -22.875 -6.465 1 96.06 210 ASN B O 1
ATOM 4682 N N . TRP B 1 211 ? 19.234 -22.828 -5.914 1 93.62 211 TRP B N 1
ATOM 4683 C CA . TRP B 1 211 ? 19.172 -24.281 -5.723 1 93.62 211 TRP B CA 1
ATOM 4684 C C . TRP B 1 211 ? 19.5 -25.016 -7.02 1 93.62 211 TRP B C 1
ATOM 4686 O O . TRP B 1 211 ? 20.297 -25.953 -7.027 1 93.62 211 TRP B O 1
ATOM 4696 N N . PHE B 1 212 ? 18.953 -24.594 -8.117 1 92.81 212 PHE B N 1
ATOM 4697 C CA . PHE B 1 212 ? 19.188 -25.188 -9.43 1 92.81 212 PHE B CA 1
ATOM 4698 C C . PHE B 1 212 ? 20.594 -24.891 -9.914 1 92.81 212 PHE B C 1
ATOM 4700 O O . PHE B 1 212 ? 21.25 -25.766 -10.484 1 92.81 212 PHE B O 1
ATOM 4707 N N . ALA B 1 213 ? 20.953 -23.656 -9.68 1 94.25 213 ALA B N 1
ATOM 4708 C CA . ALA B 1 213 ? 22.297 -23.25 -10.117 1 94.25 213 ALA B CA 1
ATOM 4709 C C . ALA B 1 213 ? 23.359 -24.156 -9.508 1 94.25 213 ALA B C 1
ATOM 4711 O O . ALA B 1 213 ? 24.312 -24.562 -10.188 1 94.25 213 ALA B O 1
ATOM 4712 N N . ARG B 1 214 ? 23.203 -24.453 -8.32 1 92.38 214 ARG B N 1
ATOM 4713 C CA . ARG B 1 214 ? 24.188 -25.266 -7.609 1 92.38 214 ARG B CA 1
ATOM 4714 C C . ARG B 1 214 ? 24.203 -26.703 -8.125 1 92.38 214 ARG B C 1
ATOM 4716 O O . ARG B 1 214 ? 25.172 -27.422 -7.941 1 92.38 214 ARG B O 1
ATOM 4723 N N . ARG B 1 215 ? 23.203 -27.031 -8.742 1 90.38 215 ARG B N 1
ATOM 4724 C CA . ARG B 1 215 ? 23.078 -28.375 -9.281 1 90.38 215 ARG B CA 1
ATOM 4725 C C . ARG B 1 215 ? 23.359 -28.406 -10.773 1 90.38 215 ARG B C 1
ATOM 4727 O O . ARG B 1 215 ? 23.016 -29.359 -11.469 1 90.38 215 ARG B O 1
ATOM 4734 N N . HIS B 1 216 ? 23.891 -27.328 -11.258 1 81.81 216 HIS B N 1
ATOM 4735 C CA . HIS B 1 216 ? 24.328 -27.172 -12.641 1 81.81 216 HIS B CA 1
ATOM 4736 C C . HIS B 1 216 ? 23.156 -27.359 -13.609 1 81.81 216 HIS B C 1
ATOM 4738 O O . HIS B 1 216 ? 23.297 -28 -14.648 1 81.81 216 HIS B O 1
ATOM 4744 N N . GLY B 1 217 ? 22.062 -27.031 -13.102 1 77.56 217 GLY B N 1
ATOM 4745 C CA . GLY B 1 217 ? 20.891 -27.031 -13.945 1 77.56 217 GLY B CA 1
ATOM 4746 C C . GLY B 1 217 ? 20.141 -28.344 -13.922 1 77.56 217 GLY B C 1
ATOM 4747 O O . GLY B 1 217 ? 19.125 -28.5 -14.609 1 77.56 217 GLY B O 1
ATOM 4748 N N . HIS B 1 218 ? 20.641 -29.219 -13.188 1 82.06 218 HIS B N 1
ATOM 4749 C CA . HIS B 1 218 ? 19.938 -30.5 -13.102 1 82.06 218 HIS B CA 1
ATOM 4750 C C . HIS B 1 218 ? 18.703 -30.391 -12.219 1 82.06 218 HIS B C 1
ATOM 4752 O O . HIS B 1 218 ? 18.812 -30.094 -11.023 1 82.06 218 HIS B O 1
ATOM 4758 N N . GLY B 1 219 ? 17.609 -30.453 -12.867 1 79.19 219 GLY B N 1
ATOM 4759 C CA . GLY B 1 219 ? 16.312 -30.406 -12.188 1 79.19 219 GLY B CA 1
ATOM 4760 C C . GLY B 1 219 ? 15.625 -31.75 -12.141 1 79.19 219 GLY B C 1
ATOM 4761 O O . GLY B 1 219 ? 16.266 -32.781 -12.32 1 79.19 219 GLY B O 1
ATOM 4762 N N . PRO B 1 220 ? 14.383 -31.703 -11.758 1 86.06 220 PRO B N 1
ATOM 4763 C CA . PRO B 1 220 ? 13.617 -32.938 -11.727 1 86.06 220 PRO B CA 1
ATOM 4764 C C . PRO B 1 220 ? 13.453 -33.562 -13.109 1 86.06 220 PRO B C 1
ATOM 4766 O O . PRO B 1 220 ? 13.445 -32.844 -14.117 1 86.06 220 PRO B O 1
ATOM 4769 N N . HIS B 1 221 ? 13.336 -34.875 -13.094 1 90.94 221 HIS B N 1
ATOM 4770 C CA . HIS B 1 221 ? 13.047 -35.594 -14.336 1 90.94 221 HIS B CA 1
ATOM 4771 C C . HIS B 1 221 ? 11.586 -35.406 -14.734 1 90.94 221 HIS B C 1
ATOM 4773 O O . HIS B 1 221 ? 10.68 -35.688 -13.945 1 90.94 221 HIS B O 1
ATOM 4779 N N . LEU B 1 222 ? 11.422 -34.938 -15.961 1 94.12 222 LEU B N 1
ATOM 4780 C CA . LEU B 1 222 ? 10.07 -34.688 -16.453 1 94.12 222 LEU B CA 1
ATOM 4781 C C . LEU B 1 222 ? 9.734 -35.656 -17.609 1 94.12 222 LEU B C 1
ATOM 4783 O O . LEU B 1 222 ? 10.633 -36.188 -18.266 1 94.12 222 LEU B O 1
ATOM 4787 N N . PRO B 1 223 ? 8.469 -35.875 -17.766 1 93.75 223 PRO B N 1
ATOM 4788 C CA . PRO B 1 223 ? 8.078 -36.688 -18.922 1 93.75 223 PRO B CA 1
ATOM 4789 C C . PRO B 1 223 ? 8.555 -36.094 -20.234 1 93.75 223 PRO B C 1
ATOM 4791 O O . PRO B 1 223 ? 8.75 -34.875 -20.328 1 93.75 223 PRO B O 1
ATOM 4794 N N . PRO B 1 224 ? 8.742 -36.969 -21.266 1 91.12 224 PRO B N 1
ATOM 4795 C CA . PRO B 1 224 ? 9.18 -36.469 -22.562 1 91.12 224 PRO B CA 1
ATOM 4796 C C . PRO B 1 224 ? 8.25 -35.375 -23.109 1 91.12 224 PRO B C 1
ATOM 4798 O O . PRO B 1 224 ? 7.027 -35.5 -23.031 1 91.12 224 PRO B O 1
ATOM 4801 N N . GLY B 1 225 ? 8.852 -34.312 -23.547 1 91.94 225 GLY B N 1
ATOM 4802 C CA . GLY B 1 225 ? 8.086 -33.25 -24.156 1 91.94 225 GLY B CA 1
ATOM 4803 C C . GLY B 1 225 ? 7.617 -32.219 -23.156 1 91.94 225 GLY B C 1
ATOM 4804 O O . GLY B 1 225 ? 7.18 -31.125 -23.547 1 91.94 225 GLY B O 1
ATOM 4805 N N . CYS B 1 226 ? 7.699 -32.562 -21.906 1 95.12 226 CYS B N 1
ATOM 4806 C CA . CYS B 1 226 ? 7.281 -31.641 -20.859 1 95.12 226 CYS B CA 1
ATOM 4807 C C . CYS B 1 226 ? 8.344 -30.578 -20.609 1 95.12 226 CYS B C 1
ATOM 4809 O O . CYS B 1 226 ? 9.523 -30.891 -20.453 1 95.12 226 CYS B O 1
ATOM 4811 N N . ILE B 1 227 ? 7.961 -29.297 -20.578 1 94.62 227 ILE B N 1
ATOM 4812 C CA . ILE B 1 227 ? 8.891 -28.188 -20.375 1 94.62 227 ILE B CA 1
ATOM 4813 C C . ILE B 1 227 ? 8.969 -27.859 -18.875 1 94.62 227 ILE B C 1
ATOM 4815 O O . ILE B 1 227 ? 7.957 -27.875 -18.172 1 94.62 227 ILE B O 1
ATOM 4819 N N . MET B 1 228 ? 10.148 -27.562 -18.438 1 95.69 228 MET B N 1
ATOM 4820 C CA . MET B 1 228 ? 10.344 -26.969 -17.109 1 95.69 228 MET B CA 1
ATOM 4821 C C . MET B 1 228 ? 10.242 -25.453 -17.188 1 95.69 228 MET B C 1
ATOM 4823 O O . MET B 1 228 ? 11.016 -24.797 -17.891 1 95.69 228 MET B O 1
ATOM 4827 N N . GLU B 1 229 ? 9.32 -24.891 -16.531 1 97.44 229 GLU B N 1
ATOM 4828 C CA . GLU B 1 229 ? 9.117 -23.438 -16.516 1 97.44 229 GLU B CA 1
ATOM 4829 C C . GLU B 1 229 ? 9.5 -22.859 -15.164 1 97.44 229 GLU B C 1
ATOM 4831 O O . GLU B 1 229 ? 9.148 -23.406 -14.117 1 97.44 229 GLU B O 1
ATOM 4836 N N . PHE B 1 230 ? 10.328 -21.797 -15.203 1 97.69 230 PHE B N 1
ATOM 4837 C CA . PHE B 1 230 ? 10.594 -21 -14.008 1 97.69 230 PHE B CA 1
ATOM 4838 C C . PHE B 1 230 ? 9.727 -19.75 -14 1 97.69 230 PHE B C 1
ATOM 4840 O O . PHE B 1 230 ? 9.883 -18.875 -14.852 1 97.69 230 PHE B O 1
ATOM 4847 N N . ARG B 1 231 ? 8.828 -19.719 -13.062 1 98.06 231 ARG B N 1
ATOM 4848 C CA . ARG B 1 231 ? 7.988 -18.547 -12.828 1 98.06 231 ARG B CA 1
ATOM 4849 C C . ARG B 1 231 ? 8.562 -17.672 -11.711 1 98.06 231 ARG B C 1
ATOM 4851 O O . ARG B 1 231 ? 8.328 -17.938 -10.531 1 98.06 231 ARG B O 1
ATOM 4858 N N . MET B 1 232 ? 9.289 -16.656 -12.016 1 97.62 232 MET B N 1
ATOM 4859 C CA . MET B 1 232 ? 9.992 -15.875 -11.008 1 97.62 232 MET B CA 1
ATOM 4860 C C . MET B 1 232 ? 10.281 -14.469 -11.516 1 97.62 232 MET B C 1
ATOM 4862 O O . MET B 1 232 ? 10.195 -14.211 -12.719 1 97.62 232 MET B O 1
ATOM 4866 N N . GLY B 1 233 ? 10.586 -13.547 -10.562 1 97.94 233 GLY B N 1
ATOM 4867 C CA . GLY B 1 233 ? 10.812 -12.156 -10.93 1 97.94 233 GLY B CA 1
ATOM 4868 C C . GLY B 1 233 ? 12.203 -11.664 -10.578 1 97.94 233 GLY B C 1
ATOM 4869 O O . GLY B 1 233 ? 12.773 -10.844 -11.289 1 97.94 233 GLY B O 1
ATOM 4870 N N . ASP B 1 234 ? 12.898 -12.164 -9.586 1 97.38 234 ASP B N 1
ATOM 4871 C CA . ASP B 1 234 ? 14.039 -11.547 -8.922 1 97.38 234 ASP B CA 1
ATOM 4872 C C . ASP B 1 234 ? 15.266 -11.516 -9.836 1 97.38 234 ASP B C 1
ATOM 4874 O O . ASP B 1 234 ? 16 -10.531 -9.867 1 97.38 234 ASP B O 1
ATOM 4878 N N . PRO B 1 235 ? 15.5 -12.594 -10.594 1 98.25 235 PRO B N 1
ATOM 4879 C CA . PRO B 1 235 ? 16.672 -12.516 -11.469 1 98.25 235 PRO B CA 1
ATOM 4880 C C . PRO B 1 235 ? 16.594 -11.352 -12.453 1 98.25 235 PRO B C 1
ATOM 4882 O O . PRO B 1 235 ? 17.609 -10.789 -12.828 1 98.25 235 PRO B O 1
ATOM 4885 N N . LEU B 1 236 ? 15.406 -10.992 -12.812 1 98.56 236 LEU B N 1
ATOM 4886 C CA . LEU B 1 236 ? 15.188 -9.891 -13.75 1 98.56 236 LEU B CA 1
ATOM 4887 C C . LEU B 1 236 ? 15.07 -8.562 -13 1 98.56 236 LEU B C 1
ATOM 4889 O O . LEU B 1 236 ? 15.742 -7.594 -13.359 1 98.56 236 LEU B O 1
ATOM 4893 N N . LEU B 1 237 ? 14.336 -8.516 -11.891 1 98.56 237 LEU B N 1
ATOM 4894 C CA . LEU B 1 237 ? 13.828 -7.258 -11.344 1 98.56 237 LEU B CA 1
ATOM 4895 C C . LEU B 1 237 ? 14.617 -6.84 -10.109 1 98.56 237 LEU B C 1
ATOM 4897 O O . LEU B 1 237 ? 14.531 -5.691 -9.672 1 98.56 237 LEU B O 1
ATOM 4901 N N . LEU B 1 238 ? 15.32 -7.77 -9.523 1 97.12 238 LEU B N 1
ATOM 4902 C CA . LEU B 1 238 ? 16.031 -7.457 -8.289 1 97.12 238 LEU B CA 1
ATOM 4903 C C . LEU B 1 238 ? 17.516 -7.75 -8.43 1 97.12 238 LEU B C 1
ATOM 4905 O O . LEU B 1 238 ? 18.359 -7.027 -7.879 1 97.12 238 LEU B O 1
ATOM 4909 N N . GLY B 1 239 ? 17.875 -8.82 -9.125 1 97.44 239 GLY B N 1
ATOM 4910 C CA . GLY B 1 239 ? 19.25 -9.266 -9.234 1 97.44 239 GLY B CA 1
ATOM 4911 C C . GLY B 1 239 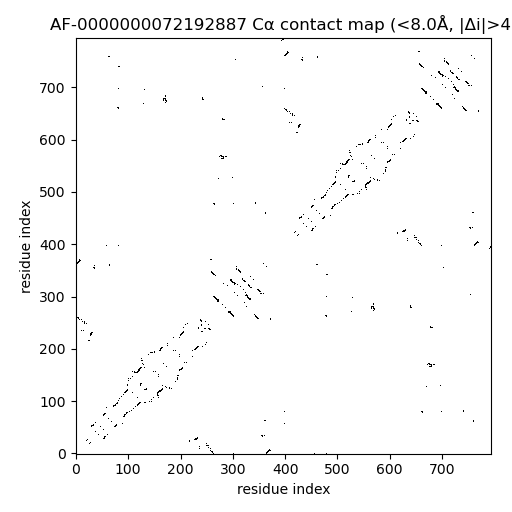? 19.797 -9.828 -7.941 1 97.44 239 GLY B C 1
ATOM 4912 O O . GLY B 1 239 ? 21.016 -9.797 -7.707 1 97.44 239 GLY B O 1
ATOM 4913 N N . TRP B 1 240 ? 18.938 -10.273 -7.066 1 95.25 240 TRP B N 1
ATOM 4914 C CA . TRP B 1 240 ? 19.297 -10.703 -5.719 1 95.25 240 TRP B CA 1
ATOM 4915 C C . TRP B 1 240 ? 18.344 -11.797 -5.23 1 95.25 240 TRP B C 1
ATOM 4917 O O . TRP B 1 240 ? 17.156 -11.773 -5.539 1 95.25 240 TRP B O 1
ATOM 4927 N N . ASP B 1 241 ? 18.906 -12.805 -4.562 1 94.88 241 ASP B N 1
ATOM 4928 C CA . ASP B 1 241 ? 18.094 -13.82 -3.893 1 94.88 241 ASP B CA 1
ATOM 4929 C C . ASP B 1 241 ? 17.594 -13.305 -2.549 1 94.88 241 ASP B C 1
ATOM 4931 O O . ASP B 1 241 ? 18.266 -13.43 -1.529 1 94.88 241 ASP B O 1
ATOM 4935 N N . MET B 1 242 ? 16.391 -12.812 -2.562 1 90.31 242 MET B N 1
ATOM 4936 C CA . MET B 1 242 ? 15.844 -12.156 -1.378 1 90.31 242 MET B CA 1
ATOM 4937 C C . MET B 1 242 ? 15.555 -13.172 -0.278 1 90.31 242 MET B C 1
ATOM 4939 O O . MET B 1 242 ? 15.508 -12.82 0.902 1 90.31 242 MET B O 1
ATOM 4943 N N . TYR B 1 243 ? 15.312 -14.453 -0.652 1 92.44 243 TYR B N 1
ATOM 4944 C CA . TYR B 1 243 ? 14.984 -15.484 0.328 1 92.44 243 TYR B CA 1
ATOM 4945 C C . TYR B 1 243 ? 16.188 -15.812 1.198 1 92.44 243 TYR B C 1
ATOM 4947 O O . TYR B 1 243 ? 16.062 -15.984 2.412 1 92.44 243 TYR B O 1
ATOM 4955 N N . ARG B 1 244 ? 17.328 -15.875 0.597 1 92.81 244 ARG B N 1
ATOM 4956 C CA . ARG B 1 244 ? 18.547 -16.266 1.307 1 92.81 244 ARG B CA 1
ATOM 4957 C C . ARG B 1 244 ? 19.438 -15.055 1.562 1 92.81 244 ARG B C 1
ATOM 4959 O O . ARG B 1 244 ? 20.5 -15.18 2.168 1 92.81 244 ARG B O 1
ATOM 4966 N N . ASP B 1 245 ? 18.984 -13.898 1.113 1 91.62 245 ASP B N 1
ATOM 4967 C CA . ASP B 1 245 ? 19.766 -12.672 1.229 1 91.62 245 ASP B CA 1
ATOM 4968 C C . ASP B 1 245 ? 21.188 -12.875 0.709 1 91.62 245 ASP B C 1
ATOM 4970 O O . ASP B 1 245 ? 22.172 -12.609 1.418 1 91.62 245 ASP B O 1
ATOM 4974 N N . GLN B 1 246 ? 21.312 -13.328 -0.569 1 95.19 246 GLN B N 1
ATOM 4975 C CA . GLN B 1 246 ? 22.609 -13.586 -1.207 1 95.19 246 GLN B CA 1
ATOM 4976 C C . GLN B 1 246 ? 22.547 -13.305 -2.705 1 95.19 246 GLN B C 1
ATOM 4978 O O . GLN B 1 246 ? 21.453 -13.125 -3.264 1 95.19 246 GLN B O 1
ATOM 4983 N N . ALA B 1 247 ? 23.688 -13.266 -3.268 1 96.31 247 ALA B N 1
ATOM 4984 C CA . ALA B 1 247 ? 23.781 -13.039 -4.707 1 96.31 247 ALA B CA 1
ATOM 4985 C C . ALA B 1 247 ? 23.172 -14.195 -5.488 1 96.31 247 ALA B C 1
ATOM 4987 O O . ALA B 1 247 ? 23.25 -15.352 -5.066 1 96.31 247 ALA B O 1
ATOM 4988 N N . LEU B 1 248 ? 22.547 -13.891 -6.582 1 97.75 248 LEU B N 1
ATOM 4989 C CA . LEU B 1 248 ? 22.125 -14.922 -7.523 1 97.75 248 LEU B CA 1
ATOM 4990 C C . LEU B 1 248 ? 23.328 -15.555 -8.219 1 97.75 248 LEU B C 1
ATOM 4992 O O . LEU B 1 248 ? 24.266 -14.859 -8.586 1 97.75 248 LEU B O 1
ATOM 4996 N N . LEU B 1 249 ? 23.266 -16.812 -8.336 1 96.56 249 LEU B N 1
ATOM 4997 C CA . LEU B 1 249 ? 24.328 -17.531 -9.031 1 96.56 249 LEU B CA 1
ATOM 4998 C C . LEU B 1 249 ? 24.109 -17.516 -10.539 1 96.56 249 LEU B C 1
ATOM 5000 O O . LEU B 1 249 ? 22.984 -17.281 -11 1 96.56 249 LEU B O 1
ATOM 5004 N N . GLY B 1 250 ? 25.234 -17.75 -11.289 1 94.81 250 GLY B N 1
ATOM 5005 C CA . GLY B 1 250 ? 25.125 -17.844 -12.734 1 94.81 250 GLY B CA 1
ATOM 5006 C C . GLY B 1 250 ? 25.438 -16.531 -13.445 1 94.81 250 GLY B C 1
ATOM 5007 O O . GLY B 1 250 ? 25.172 -16.391 -14.641 1 94.81 250 GLY B O 1
ATOM 5008 N N . GLY B 1 251 ? 25.953 -15.586 -12.766 1 95.75 251 GLY B N 1
ATOM 5009 C CA . GLY B 1 251 ? 26.359 -14.328 -13.367 1 95.75 251 GLY B CA 1
ATOM 5010 C C . GLY B 1 251 ? 26.344 -13.172 -12.383 1 95.75 251 GLY B C 1
ATOM 5011 O O . GLY B 1 251 ? 25.938 -13.328 -11.234 1 95.75 251 GLY B O 1
ATOM 5012 N N . ASP B 1 252 ? 26.828 -12.039 -12.922 1 97.5 252 ASP B N 1
ATOM 5013 C CA . ASP B 1 252 ? 26.844 -10.812 -12.133 1 97.5 252 ASP B CA 1
ATOM 5014 C C . ASP B 1 252 ? 25.578 -9.992 -12.359 1 97.5 252 ASP B C 1
ATOM 5016 O O . ASP B 1 252 ? 25.609 -8.984 -13.062 1 97.5 252 ASP B O 1
ATOM 5020 N N . PHE B 1 253 ? 24.578 -10.383 -11.68 1 98.38 253 PHE B N 1
ATOM 5021 C CA . PHE B 1 253 ? 23.281 -9.711 -11.828 1 98.38 253 PHE B CA 1
ATOM 5022 C C . PHE B 1 253 ? 23.344 -8.305 -11.25 1 98.38 253 PHE B C 1
ATOM 5024 O O . PHE B 1 253 ? 23.875 -8.094 -10.156 1 98.38 253 PHE B O 1
ATOM 5031 N N . ARG B 1 254 ? 22.812 -7.367 -11.992 1 97.69 254 ARG B N 1
ATOM 5032 C CA . ARG B 1 254 ? 22.75 -5.988 -11.523 1 97.69 254 ARG B CA 1
ATOM 5033 C C . ARG B 1 254 ? 21.609 -5.789 -10.531 1 97.69 254 ARG B C 1
ATOM 5035 O O . ARG B 1 254 ? 20.547 -6.41 -10.664 1 97.69 254 ARG B O 1
ATOM 5042 N N . GLN B 1 255 ? 21.891 -4.887 -9.609 1 97 255 GLN B N 1
ATOM 5043 C CA . GLN B 1 255 ? 20.891 -4.625 -8.578 1 97 255 GLN B CA 1
ATOM 5044 C C . GLN B 1 255 ? 20.406 -3.178 -8.625 1 97 255 GLN B C 1
ATOM 5046 O O . GLN B 1 255 ? 19.453 -2.812 -7.945 1 97 255 GLN B O 1
ATOM 5051 N N . ASP B 1 256 ? 21.047 -2.309 -9.391 1 96.94 256 ASP B N 1
ATOM 5052 C CA . ASP B 1 256 ? 20.672 -0.903 -9.523 1 96.94 256 ASP B CA 1
ATOM 5053 C C . ASP B 1 256 ? 19.531 -0.729 -10.531 1 96.94 256 ASP B C 1
ATOM 5055 O O . ASP B 1 256 ? 19.625 0.099 -11.438 1 96.94 256 ASP B O 1
ATOM 5059 N N . ILE B 1 257 ? 18.5 -1.436 -10.336 1 97.94 257 ILE B N 1
ATOM 5060 C CA . ILE B 1 257 ? 17.359 -1.459 -11.25 1 97.94 257 ILE B CA 1
ATOM 5061 C C . ILE B 1 257 ? 16.391 -0.332 -10.898 1 97.94 257 ILE B C 1
ATOM 5063 O O . ILE B 1 257 ? 15.836 0.316 -11.789 1 97.94 257 ILE B O 1
ATOM 5067 N N . PHE B 1 258 ? 16.188 -0.109 -9.609 1 98.38 258 PHE B N 1
ATOM 5068 C CA . PHE B 1 258 ? 15.219 0.886 -9.156 1 98.38 258 PHE B CA 1
ATOM 5069 C C . PHE B 1 258 ? 15.883 1.897 -8.227 1 98.38 258 PHE B C 1
ATOM 5071 O O . PHE B 1 258 ? 16.781 1.55 -7.469 1 98.38 258 PHE B O 1
ATOM 5078 N N . ARG B 1 259 ? 15.398 3.092 -8.289 1 97.94 259 ARG B N 1
ATOM 5079 C CA . ARG B 1 259 ? 15.75 4.176 -7.375 1 97.94 259 ARG B CA 1
ATOM 5080 C C . ARG B 1 259 ? 14.523 5.004 -7.004 1 97.94 259 ARG B C 1
ATOM 5082 O O . ARG B 1 259 ? 13.758 5.406 -7.883 1 97.94 259 ARG B O 1
ATOM 5089 N N . LEU B 1 260 ? 14.32 5.141 -5.727 1 98.38 260 LEU B N 1
ATOM 5090 C CA . LEU B 1 260 ? 13.234 5.996 -5.254 1 98.38 260 LEU B CA 1
ATOM 5091 C C . LEU B 1 260 ? 13.773 7.336 -4.766 1 98.38 260 LEU B C 1
ATOM 5093 O O . LEU B 1 260 ? 14.719 7.379 -3.971 1 98.38 260 LEU B O 1
ATOM 5097 N N . THR B 1 261 ? 13.227 8.422 -5.25 1 97.62 261 THR B N 1
ATOM 5098 C CA . THR B 1 261 ? 13.68 9.758 -4.891 1 97.62 261 THR B CA 1
ATOM 5099 C C . THR B 1 261 ? 12.578 10.523 -4.168 1 97.62 261 THR B C 1
ATOM 5101 O O . THR B 1 261 ? 11.414 10.461 -4.559 1 97.62 261 THR B O 1
ATOM 5104 N N . ALA B 1 262 ? 12.898 11.219 -3.123 1 97.75 262 ALA B N 1
ATOM 5105 C CA . ALA B 1 262 ? 11.984 12.078 -2.369 1 97.75 262 ALA B CA 1
ATOM 5106 C C . ALA B 1 262 ? 12.57 13.477 -2.189 1 97.75 262 ALA B C 1
ATOM 5108 O O . ALA B 1 262 ? 13.766 13.688 -2.422 1 97.75 262 ALA B O 1
ATOM 5109 N N . THR B 1 263 ? 11.773 14.406 -1.82 1 97.69 263 THR B N 1
ATOM 5110 C CA . THR B 1 263 ? 12.172 15.797 -1.667 1 97.69 263 THR B CA 1
ATOM 5111 C C . THR B 1 263 ? 12.281 16.172 -0.191 1 97.69 263 THR B C 1
ATOM 5113 O O . THR B 1 263 ? 11.43 15.797 0.615 1 97.69 263 THR B O 1
ATOM 5116 N N . VAL B 1 264 ? 13.367 16.859 0.143 1 98.19 264 VAL B N 1
ATOM 5117 C CA . VAL B 1 264 ? 13.508 17.422 1.486 1 98.19 264 VAL B CA 1
ATOM 5118 C C . VAL B 1 264 ? 12.539 18.578 1.667 1 98.19 264 VAL B C 1
ATOM 5120 O O . VAL B 1 264 ? 12.617 19.578 0.951 1 98.19 264 VAL B O 1
ATOM 5123 N N . LEU B 1 265 ? 11.633 18.484 2.637 1 98.25 265 LEU B N 1
ATOM 5124 C CA . LEU B 1 265 ? 10.602 19.484 2.861 1 98.25 265 LEU B CA 1
ATOM 5125 C C . LEU B 1 265 ? 11.016 20.453 3.969 1 98.25 265 LEU B C 1
ATOM 5127 O O . LEU B 1 265 ? 10.578 21.609 3.984 1 98.25 265 LEU B O 1
ATOM 5131 N N . GLU B 1 266 ? 11.734 19.922 4.887 1 97.94 266 GLU B N 1
ATOM 5132 C CA . GLU B 1 266 ? 12.086 20.656 6.105 1 97.94 266 GLU B CA 1
ATOM 5133 C C . GLU B 1 266 ? 13.406 20.141 6.684 1 97.94 266 GLU B C 1
ATOM 5135 O O . GLU B 1 266 ? 13.688 18.938 6.66 1 97.94 266 GLU B O 1
ATOM 5140 N N . VAL B 1 267 ? 14.281 21.047 7.078 1 97.25 267 VAL B N 1
ATOM 5141 C CA . VAL B 1 267 ? 15.492 20.719 7.836 1 97.25 267 VAL B CA 1
ATOM 5142 C C . VAL B 1 267 ? 15.531 21.547 9.117 1 97.25 267 VAL B C 1
ATOM 5144 O O . VAL B 1 267 ? 15.586 22.781 9.07 1 97.25 267 VAL B O 1
ATOM 5147 N N . THR B 1 268 ? 15.438 20.891 10.242 1 95.81 268 THR B N 1
ATOM 5148 C CA . THR B 1 268 ? 15.406 21.594 11.516 1 95.81 268 THR B CA 1
ATOM 5149 C C . THR B 1 268 ? 16.234 20.844 12.562 1 95.81 268 THR B C 1
ATOM 5151 O O . THR B 1 268 ? 16.344 19.625 12.508 1 95.81 268 THR B O 1
ATOM 5154 N N . GLU B 1 269 ? 16.859 21.609 13.398 1 94.12 269 GLU B N 1
ATOM 5155 C CA . GLU B 1 269 ? 17.422 21.031 14.609 1 94.12 269 GLU B CA 1
ATOM 5156 C C . GLU B 1 269 ? 16.375 20.891 15.703 1 94.12 269 GLU B C 1
ATOM 5158 O O . GLU B 1 269 ? 15.609 21.828 15.969 1 94.12 269 GLU B O 1
ATOM 5163 N N . ARG B 1 270 ? 16.266 19.688 16.25 1 90.81 270 ARG B N 1
ATOM 5164 C CA . ARG B 1 270 ? 15.297 19.422 17.312 1 90.81 270 ARG B CA 1
ATOM 5165 C C . ARG B 1 270 ? 15.953 18.734 18.5 1 90.81 270 ARG B C 1
ATOM 5167 O O . ARG B 1 270 ? 16.859 17.922 18.328 1 90.81 270 ARG B O 1
ATOM 5174 N N . ASP B 1 271 ? 15.453 19.141 19.688 1 90.56 271 ASP B N 1
ATOM 5175 C CA . ASP B 1 271 ? 15.836 18.406 20.891 1 90.56 271 ASP B CA 1
ATOM 5176 C C . ASP B 1 271 ? 14.898 17.219 21.141 1 90.56 271 ASP B C 1
ATOM 5178 O O . ASP B 1 271 ? 13.844 17.375 21.766 1 90.56 271 ASP B O 1
ATOM 5182 N N . ILE B 1 272 ? 15.305 16.078 20.656 1 90.19 272 ILE B N 1
ATOM 5183 C CA . ILE B 1 272 ? 14.461 14.898 20.719 1 90.19 272 ILE B CA 1
ATOM 5184 C C . ILE B 1 272 ? 14.383 14.383 22.141 1 90.19 272 ILE B C 1
ATOM 5186 O O . ILE B 1 272 ? 15.406 14.078 22.766 1 90.19 272 ILE B O 1
ATOM 5190 N N . ARG B 1 273 ? 13.242 14.352 22.688 1 87.62 273 ARG B N 1
ATOM 5191 C CA . ARG B 1 273 ? 12.93 13.828 24.016 1 87.62 273 ARG B CA 1
ATOM 5192 C C . ARG B 1 273 ? 11.539 13.203 24.047 1 87.62 273 ARG B C 1
ATOM 5194 O O . ARG B 1 273 ? 10.672 13.57 23.25 1 87.62 273 ARG B O 1
ATOM 5201 N N . PRO B 1 274 ? 11.375 12.234 24.906 1 86.81 274 PRO B N 1
ATOM 5202 C CA . PRO B 1 274 ? 10.023 11.695 25.016 1 86.81 274 PRO B CA 1
ATOM 5203 C C . PRO B 1 274 ? 8.992 12.758 25.391 1 86.81 274 PRO B C 1
ATOM 5205 O O . PRO B 1 274 ? 9.273 13.656 26.188 1 86.81 274 PRO B O 1
ATOM 5208 N N . PRO B 1 275 ? 7.844 12.703 24.734 1 87.69 275 PRO B N 1
ATOM 5209 C CA . PRO B 1 275 ? 6.793 13.641 25.125 1 87.69 275 PRO B CA 1
ATOM 5210 C C . PRO B 1 275 ? 6.363 13.469 26.578 1 87.69 275 PRO B C 1
ATOM 5212 O O . PRO B 1 275 ? 6.504 12.383 27.156 1 87.69 275 PRO B O 1
ATOM 5215 N N . ARG B 1 276 ? 5.836 14.531 27.188 1 88 276 ARG B N 1
ATOM 5216 C CA . ARG B 1 276 ? 5.34 14.492 28.562 1 88 276 ARG B CA 1
ATOM 5217 C C . ARG B 1 276 ? 4.211 13.477 28.719 1 88 276 ARG B C 1
ATOM 5219 O O . ARG B 1 276 ? 4.18 12.711 29.688 1 88 276 ARG B O 1
ATOM 5226 N N . GLN B 1 277 ? 3.281 13.508 27.828 1 90.06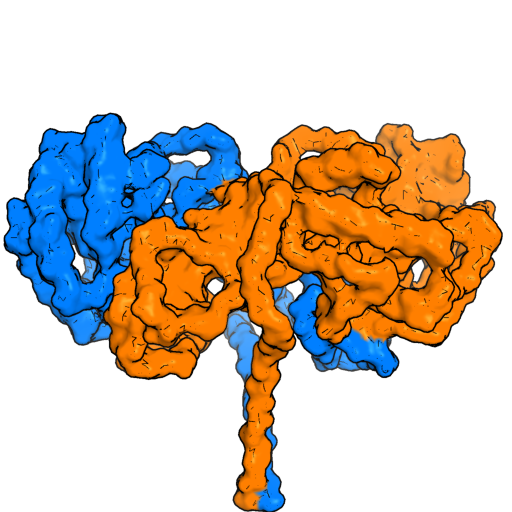 277 GLN B N 1
ATOM 5227 C CA . GLN B 1 277 ? 2.193 12.539 27.719 1 90.06 277 GLN B CA 1
ATOM 5228 C C . GLN B 1 277 ? 2.111 11.969 26.312 1 90.06 277 GLN B C 1
ATOM 5230 O O . GLN B 1 277 ? 2.084 12.719 25.328 1 90.06 277 GLN B O 1
ATOM 5235 N N . SER B 1 278 ? 2.129 10.625 26.297 1 90.5 278 SER B N 1
ATOM 5236 C CA . SER B 1 278 ? 2.109 9.977 24.984 1 90.5 278 SER B CA 1
ATOM 5237 C C . SER B 1 278 ? 1.162 8.781 24.969 1 90.5 278 SER B C 1
ATOM 5239 O O . SER B 1 278 ? 0.919 8.164 26.016 1 90.5 278 SER B O 1
ATOM 5241 N N . VAL B 1 279 ? 0.515 8.57 23.859 1 92.56 279 VAL B N 1
ATOM 5242 C CA . VAL B 1 279 ? -0.31 7.402 23.547 1 92.56 279 VAL B CA 1
ATOM 5243 C C . VAL B 1 279 ? 0.189 6.738 22.266 1 92.56 279 VAL B C 1
ATOM 5245 O O . VAL B 1 279 ? 1.365 6.855 21.922 1 92.56 279 VAL B O 1
ATOM 5248 N N . HIS B 1 280 ? -0.641 5.969 21.672 1 90.69 280 HIS B N 1
ATOM 5249 C CA . HIS B 1 280 ? -0.224 5.383 20.391 1 90.69 280 HIS B CA 1
ATOM 5250 C C . HIS B 1 280 ? -0.042 6.453 19.328 1 90.69 280 HIS B C 1
ATOM 5252 O O . HIS B 1 280 ? -0.783 7.438 19.297 1 90.69 280 HIS B O 1
ATOM 5258 N N . ASN B 1 281 ? 0.931 6.262 18.531 1 89.31 281 ASN B N 1
ATOM 5259 C CA . ASN B 1 281 ? 1.146 7.195 17.422 1 89.31 281 ASN B CA 1
ATOM 5260 C C . ASN B 1 281 ? 0.203 6.91 16.266 1 89.31 281 ASN B C 1
ATOM 5262 O O . ASN B 1 281 ? -0.704 6.086 16.375 1 89.31 281 ASN B O 1
ATOM 5266 N N . GLY B 1 282 ? 0.415 7.637 15.211 1 86.94 282 GLY B N 1
ATOM 5267 C CA . GLY B 1 282 ? -0.464 7.531 14.055 1 86.94 282 GLY B CA 1
ATOM 5268 C C . GLY B 1 282 ? -0.461 6.148 13.43 1 86.94 282 GLY B C 1
ATOM 5269 O O . GLY B 1 282 ? -1.347 5.82 12.633 1 86.94 282 GLY B O 1
ATOM 5270 N N . ARG B 1 283 ? 0.511 5.32 13.68 1 86.06 283 ARG B N 1
ATOM 5271 C CA . ARG B 1 283 ? 0.595 3.965 13.148 1 86.06 283 ARG B CA 1
ATOM 5272 C C . ARG B 1 283 ? 0.025 2.951 14.133 1 86.06 283 ARG B C 1
ATOM 5274 O O . ARG B 1 283 ? 0.054 1.745 13.883 1 86.06 283 ARG B O 1
ATOM 5281 N N . GLY B 1 284 ? -0.458 3.492 15.18 1 84.94 284 GLY B N 1
ATOM 5282 C CA . GLY B 1 284 ? -1.048 2.625 16.188 1 84.94 284 GLY B CA 1
ATOM 5283 C C . GLY B 1 284 ? -0.016 1.948 17.062 1 84.94 284 GLY B C 1
ATOM 5284 O O . GLY B 1 284 ? -0.29 0.904 17.672 1 84.94 284 GLY B O 1
ATOM 5285 N N . LEU B 1 285 ? 1.151 2.443 17.094 1 85.38 285 LEU B N 1
ATOM 5286 C CA . LEU B 1 285 ? 2.254 1.859 17.844 1 85.38 285 LEU B CA 1
ATOM 5287 C C . LEU B 1 285 ? 2.693 2.787 18.969 1 85.38 285 LEU B C 1
ATOM 5289 O O . LEU B 1 285 ? 2.494 4 18.891 1 85.38 285 LEU B O 1
ATOM 5293 N N . PRO B 1 286 ? 3.236 2.197 19.953 1 84.75 286 PRO B N 1
ATOM 5294 C CA . PRO B 1 286 ? 3.84 3.064 20.969 1 84.75 286 PRO B CA 1
ATOM 5295 C C . PRO B 1 286 ? 5.02 3.873 20.422 1 84.75 286 PRO B C 1
ATOM 5297 O O . PRO B 1 286 ? 5.723 3.416 19.516 1 84.75 286 PRO B O 1
ATOM 5300 N N . ALA B 1 287 ? 5.121 5.027 21 1 76.56 287 ALA B N 1
ATOM 5301 C CA . ALA B 1 287 ? 6.219 5.887 20.562 1 76.56 287 ALA B CA 1
ATOM 5302 C C . ALA B 1 287 ? 7.57 5.289 20.953 1 76.56 287 ALA B C 1
ATOM 5304 O O . ALA B 1 287 ? 7.734 4.758 22.047 1 76.56 287 ALA B O 1
ATOM 5305 N N . ASP B 1 288 ? 8.43 5.078 19.938 1 75.94 288 ASP B N 1
ATOM 5306 C CA . ASP B 1 288 ? 9.82 4.707 20.172 1 75.94 288 ASP B CA 1
ATOM 5307 C C . ASP B 1 288 ? 10.766 5.816 19.719 1 75.94 288 ASP B C 1
ATOM 5309 O O . ASP B 1 288 ? 10.75 6.211 18.547 1 75.94 288 ASP B O 1
ATOM 5313 N N . CYS B 1 289 ? 11.344 6.535 20.703 1 74.88 289 CYS B N 1
ATOM 5314 C CA . CYS B 1 289 ? 12.32 7.562 20.359 1 74.88 289 CYS B CA 1
ATOM 5315 C C . CYS B 1 289 ? 13.734 6.984 20.328 1 74.88 289 CYS B C 1
ATOM 5317 O O . CYS B 1 289 ? 14.414 6.941 21.359 1 74.88 289 CYS B O 1
ATOM 5319 N N . PRO B 1 290 ? 14.102 6.582 19.234 1 68.38 290 PRO B N 1
ATOM 5320 C CA . PRO B 1 290 ? 15.336 5.801 19.219 1 68.38 290 PRO B CA 1
ATOM 5321 C C . PRO B 1 290 ? 16.562 6.637 19.578 1 68.38 290 PRO B C 1
ATOM 5323 O O . PRO B 1 290 ? 17.531 6.113 20.156 1 68.38 290 PRO B O 1
ATOM 5326 N N . VAL B 1 291 ? 16.641 7.844 19.156 1 78.94 291 VAL B N 1
ATOM 5327 C CA . VAL B 1 291 ? 17.812 8.68 19.375 1 78.94 291 VAL B CA 1
ATOM 5328 C C . VAL B 1 291 ? 17.406 9.969 20.078 1 78.94 291 VAL B C 1
ATOM 5330 O O . VAL B 1 291 ? 16.578 10.734 19.562 1 78.94 291 VAL B O 1
ATOM 5333 N N . LEU B 1 292 ? 18 10.219 21.234 1 87.44 292 LEU B N 1
ATOM 5334 C CA . LEU B 1 292 ? 17.641 11.367 22.047 1 87.44 292 LEU B CA 1
ATOM 5335 C C . LEU B 1 292 ? 18.656 12.492 21.891 1 87.44 292 LEU B C 1
ATOM 5337 O O . LEU B 1 292 ? 19.734 12.273 21.344 1 87.44 292 LEU B O 1
ATOM 5341 N N . GLY B 1 293 ? 18.266 13.695 22.312 1 91.38 293 GLY B N 1
ATOM 5342 C CA . GLY B 1 293 ? 19.156 14.852 22.297 1 91.38 293 GLY B CA 1
ATOM 5343 C C . GLY B 1 293 ? 19.016 15.68 21.031 1 91.38 293 GLY B C 1
ATOM 5344 O O . GLY B 1 293 ? 18.094 15.461 20.234 1 91.38 293 GLY B O 1
ATOM 5345 N N . LYS B 1 294 ? 19.906 16.656 20.922 1 93.56 294 LYS B N 1
ATOM 5346 C CA . LYS B 1 294 ? 19.844 17.562 19.781 1 93.56 294 LYS B CA 1
ATOM 5347 C C . LYS B 1 294 ? 20.234 16.844 18.484 1 93.56 294 LYS B C 1
ATOM 5349 O O . LYS B 1 294 ? 21.312 16.25 18.406 1 93.56 294 LYS B O 1
ATOM 5354 N N . ARG B 1 295 ? 19.359 16.859 17.547 1 94.12 295 ARG B N 1
ATOM 5355 C CA . ARG B 1 295 ? 19.562 16.203 16.25 1 94.12 295 ARG B CA 1
ATOM 5356 C C . ARG B 1 295 ? 19.156 17.125 15.109 1 94.12 295 ARG B C 1
ATOM 5358 O O . ARG B 1 295 ? 18.125 17.812 15.195 1 94.12 295 ARG B O 1
ATOM 5365 N N . LEU B 1 296 ? 20.031 17.156 14.094 1 96.25 296 LEU B N 1
ATOM 5366 C CA . LEU B 1 296 ? 19.594 17.75 12.828 1 96.25 296 LEU B CA 1
ATOM 5367 C C . LEU B 1 296 ? 18.781 16.75 12.008 1 96.25 296 LEU B C 1
ATOM 5369 O O . LEU B 1 296 ? 19.266 15.656 11.703 1 96.25 296 LEU B O 1
ATOM 5373 N N . ARG B 1 297 ? 17.562 17.172 11.688 1 95.69 297 ARG B N 1
ATOM 5374 C CA . ARG B 1 297 ? 16.672 16.234 11.023 1 95.69 297 ARG B CA 1
ATOM 5375 C C . ARG B 1 297 ? 16.188 16.797 9.68 1 95.69 297 ARG B C 1
ATOM 5377 O O . ARG B 1 297 ? 15.945 18 9.555 1 95.69 297 ARG B O 1
ATOM 5384 N N . ALA B 1 298 ? 16.125 15.938 8.727 1 97.5 298 ALA B N 1
ATOM 5385 C CA . ALA B 1 298 ? 15.477 16.234 7.449 1 97.5 298 ALA B CA 1
ATOM 5386 C C . ALA B 1 298 ? 14.172 15.461 7.293 1 97.5 298 ALA B C 1
ATOM 5388 O O . ALA B 1 298 ? 14.133 14.258 7.551 1 97.5 298 ALA B O 1
ATOM 5389 N N . LEU B 1 299 ? 13.133 16.219 6.992 1 97.94 299 LEU B N 1
ATOM 5390 C CA . LEU B 1 299 ? 11.844 15.617 6.68 1 97.94 299 LEU B CA 1
ATOM 5391 C C . LEU B 1 299 ? 11.656 15.492 5.172 1 97.94 299 LEU B C 1
ATOM 5393 O O . LEU B 1 299 ? 11.805 16.469 4.438 1 97.94 299 LEU B O 1
ATOM 5397 N N . VAL B 1 300 ? 11.344 14.242 4.715 1 98.25 300 VAL B N 1
ATOM 5398 C CA . VAL B 1 300 ? 11.203 14.055 3.277 1 98.25 300 VAL B CA 1
ATOM 5399 C C . VAL B 1 300 ? 9.789 13.578 2.959 1 98.25 300 VAL B C 1
ATOM 5401 O O . VAL B 1 300 ? 9.125 12.969 3.801 1 98.25 300 VAL B O 1
ATOM 5404 N N . ASP B 1 301 ? 9.32 13.875 1.721 1 97.75 301 ASP B N 1
ATOM 5405 C CA . ASP B 1 301 ? 7.941 13.602 1.323 1 97.75 301 ASP B CA 1
ATOM 5406 C C . ASP B 1 301 ? 7.789 12.172 0.821 1 97.75 301 ASP B C 1
ATOM 5408 O O . ASP B 1 301 ? 7.266 11.938 -0.272 1 97.75 301 ASP B O 1
ATOM 5412 N N . CYS B 1 302 ? 8.07 11.219 1.6 1 97.94 302 CYS B N 1
ATOM 5413 C CA . CYS B 1 302 ? 7.949 9.789 1.367 1 97.94 302 CYS B CA 1
ATOM 5414 C C . CYS B 1 302 ? 7.555 9.055 2.646 1 97.94 302 CYS B C 1
ATOM 5416 O O . CYS B 1 302 ? 8.32 9.023 3.611 1 97.94 302 CYS B O 1
ATOM 5418 N N . GLY B 1 303 ? 6.418 8.523 2.658 1 97.44 303 GLY B N 1
ATOM 5419 C CA . GLY B 1 303 ? 5.926 7.836 3.844 1 97.44 303 GLY B CA 1
ATOM 5420 C C . GLY B 1 303 ? 5.293 6.492 3.535 1 97.44 303 GLY B C 1
ATOM 5421 O O . GLY B 1 303 ? 5.453 5.965 2.434 1 97.44 303 GLY B O 1
ATOM 5422 N N . SER B 1 304 ? 4.645 5.91 4.48 1 96.94 304 SER B N 1
ATOM 5423 C CA . SER B 1 304 ? 4.133 4.543 4.406 1 96.94 304 SER B CA 1
ATOM 5424 C C . SER B 1 304 ? 2.971 4.438 3.428 1 96.94 304 SER B C 1
ATOM 5426 O O . SER B 1 304 ? 2.602 3.34 3.008 1 96.94 304 SER B O 1
ATOM 5428 N N . LEU B 1 305 ? 2.355 5.508 3.045 1 97.5 305 LEU B N 1
ATOM 5429 C CA . LEU B 1 305 ? 1.271 5.484 2.068 1 97.5 305 LEU B CA 1
ATOM 5430 C C . LEU B 1 305 ? 1.818 5.555 0.646 1 97.5 305 LEU B C 1
ATOM 5432 O O . LEU B 1 305 ? 1.066 5.418 -0.321 1 97.5 305 LEU B O 1
ATOM 5436 N N . HIS B 1 306 ? 3.146 5.789 0.561 1 97.69 306 HIS B N 1
ATOM 5437 C CA . HIS B 1 306 ? 3.791 5.836 -0.747 1 97.69 306 HIS B CA 1
ATOM 5438 C C . HIS B 1 306 ? 4.516 4.531 -1.051 1 97.69 306 HIS B C 1
ATOM 5440 O O . HIS B 1 306 ? 4.566 4.098 -2.205 1 97.69 306 HIS B O 1
ATOM 5446 N N . THR B 1 307 ? 5.086 3.971 -0.037 1 98 307 THR B N 1
ATOM 5447 C CA . THR B 1 307 ? 5.965 2.818 -0.188 1 98 307 THR B CA 1
ATOM 5448 C C . THR B 1 307 ? 6.137 2.092 1.143 1 98 307 THR B C 1
ATOM 5450 O O . THR B 1 307 ? 5.43 2.381 2.109 1 98 307 THR B O 1
ATOM 5453 N N . ASP B 1 308 ? 6.91 0.995 1.098 1 97.38 308 ASP B N 1
ATOM 5454 C CA . ASP B 1 308 ? 7.406 0.378 2.324 1 97.38 308 ASP B CA 1
ATOM 5455 C C . ASP B 1 308 ? 8.672 1.079 2.82 1 97.38 308 ASP B C 1
ATOM 5457 O O . ASP B 1 308 ? 9.773 0.766 2.375 1 97.38 308 ASP B O 1
ATOM 5461 N N . VAL B 1 309 ? 8.539 1.983 3.76 1 97.56 309 VAL B N 1
ATOM 5462 C CA . VAL B 1 309 ? 9.641 2.834 4.207 1 97.56 309 VAL B CA 1
ATOM 5463 C C . VAL B 1 309 ? 10.719 1.981 4.871 1 97.56 309 VAL B C 1
ATOM 5465 O O . VAL B 1 309 ? 11.906 2.268 4.738 1 97.56 309 VAL B O 1
ATOM 5468 N N . GLN B 1 310 ? 10.328 0.934 5.516 1 95 310 GLN B N 1
ATOM 5469 C CA . GLN B 1 310 ? 11.281 0.064 6.203 1 95 310 GLN B CA 1
ATOM 5470 C C . GLN B 1 310 ? 12.172 -0.671 5.211 1 95 310 GLN B C 1
ATOM 5472 O O . GLN B 1 310 ? 13.219 -1.202 5.586 1 95 310 GLN B O 1
ATOM 5477 N N . GLY B 1 311 ? 11.719 -0.719 4.008 1 96.62 311 GLY B N 1
ATOM 5478 C CA . GLY B 1 311 ? 12.477 -1.378 2.959 1 96.62 311 GLY B CA 1
ATOM 5479 C C . GLY B 1 311 ? 13.367 -0.428 2.182 1 96.62 311 GLY B C 1
ATOM 5480 O O . GLY B 1 311 ? 13.938 -0.803 1.154 1 96.62 311 GLY B O 1
ATOM 5481 N N . LEU B 1 312 ? 13.523 0.821 2.65 1 97.88 312 LEU B N 1
ATOM 5482 C CA . LEU B 1 312 ? 14.375 1.804 1.985 1 97.88 312 LEU B CA 1
ATOM 5483 C C . LEU B 1 312 ? 15.766 1.833 2.611 1 97.88 312 LEU B C 1
ATOM 5485 O O . LEU B 1 312 ? 15.906 1.746 3.834 1 97.88 312 LEU B O 1
ATOM 5489 N N . THR B 1 313 ? 16.75 1.92 1.746 1 96.94 313 THR B N 1
ATOM 5490 C CA . THR B 1 313 ? 18.125 2.088 2.191 1 96.94 313 THR B CA 1
ATOM 5491 C C . THR B 1 313 ? 18.75 3.324 1.552 1 96.94 313 THR B C 1
ATOM 5493 O O . THR B 1 313 ? 18.5 3.617 0.381 1 96.94 313 THR B O 1
ATOM 5496 N N . LEU B 1 314 ? 19.484 4.016 2.367 1 96.12 314 LEU B N 1
ATOM 5497 C CA . LEU B 1 314 ? 20.25 5.152 1.864 1 96.12 314 LEU B CA 1
ATOM 5498 C C . LEU B 1 314 ? 21.625 4.707 1.365 1 96.12 314 LEU B C 1
ATOM 5500 O O . LEU B 1 314 ? 22.297 3.906 2.018 1 96.12 314 LEU B O 1
ATOM 5504 N N . PRO B 1 315 ? 22.062 5.164 0.155 1 93.38 315 PRO B N 1
ATOM 5505 C CA . PRO B 1 315 ? 23.391 4.801 -0.34 1 93.38 315 PRO B CA 1
ATOM 5506 C C . PRO B 1 315 ? 24.516 5.41 0.49 1 93.38 315 PRO B C 1
ATOM 5508 O O . PRO B 1 315 ? 25.672 4.988 0.38 1 93.38 315 PRO B O 1
ATOM 5511 N N . ARG B 1 316 ? 24.234 6.418 1.303 1 91.75 316 ARG B N 1
ATOM 5512 C CA . ARG B 1 316 ? 25.219 7.07 2.158 1 91.75 316 ARG B CA 1
ATOM 5513 C C . ARG B 1 316 ? 25.062 6.641 3.611 1 91.75 316 ARG B C 1
ATOM 5515 O O . ARG B 1 316 ? 23.953 6.316 4.047 1 91.75 316 ARG B O 1
ATOM 5522 N N . THR B 1 317 ? 26.156 6.75 4.375 1 91.25 317 THR B N 1
ATOM 5523 C CA . THR B 1 317 ? 26.141 6.219 5.734 1 91.25 317 THR B CA 1
ATOM 5524 C C . THR B 1 317 ? 26 7.344 6.754 1 91.25 317 THR B C 1
ATOM 5526 O O . THR B 1 317 ? 25.75 7.09 7.938 1 91.25 317 THR B O 1
ATOM 5529 N N . ASP B 1 318 ? 26.125 8.547 6.316 1 93.31 318 ASP B N 1
ATOM 5530 C CA . ASP B 1 318 ? 26.078 9.672 7.246 1 93.31 318 ASP B CA 1
ATOM 5531 C C . ASP B 1 318 ? 24.641 10.141 7.465 1 93.31 318 ASP B C 1
ATOM 5533 O O . ASP B 1 318 ? 24.391 11.086 8.219 1 93.31 318 ASP B O 1
ATOM 5537 N N . TRP B 1 319 ? 23.734 9.531 6.781 1 95 319 TRP B N 1
ATOM 5538 C CA . TRP B 1 319 ? 22.297 9.734 6.992 1 95 319 TRP B CA 1
ATOM 5539 C C . TRP B 1 319 ? 21.641 8.453 7.477 1 95 319 TRP B C 1
ATOM 5541 O O . TRP B 1 319 ? 22.109 7.352 7.176 1 95 319 TRP B O 1
ATOM 5551 N N . ARG B 1 320 ? 20.594 8.641 8.219 1 94.81 320 ARG B N 1
ATOM 5552 C CA . ARG B 1 320 ? 19.844 7.484 8.688 1 94.81 320 ARG B CA 1
ATOM 5553 C C . ARG B 1 320 ? 18.344 7.785 8.711 1 94.81 320 ARG B C 1
ATOM 5555 O O . ARG B 1 320 ? 17.922 8.852 9.172 1 94.81 320 ARG B O 1
ATOM 5562 N N . ILE B 1 321 ? 17.594 6.84 8.219 1 96.06 321 ILE B N 1
ATOM 5563 C CA . ILE B 1 321 ? 16.141 6.93 8.406 1 96.06 321 ILE B CA 1
ATOM 5564 C C . ILE B 1 321 ? 15.797 6.594 9.859 1 96.06 321 ILE B C 1
ATOM 5566 O O . ILE B 1 321 ? 16.078 5.492 10.328 1 96.06 321 ILE B O 1
ATOM 5570 N N . THR B 1 322 ? 15.172 7.457 10.57 1 93.44 322 THR B N 1
ATOM 5571 C CA . THR B 1 322 ? 14.945 7.227 11.992 1 93.44 322 THR B CA 1
ATOM 5572 C C . THR B 1 322 ? 13.477 6.934 12.273 1 93.44 322 THR B C 1
ATOM 5574 O O . THR B 1 322 ? 13.141 6.297 13.273 1 93.44 322 THR B O 1
ATOM 5577 N N . ASP B 1 323 ? 12.594 7.457 11.492 1 93.38 323 ASP B N 1
ATOM 5578 C CA . ASP B 1 323 ? 11.156 7.289 11.688 1 93.38 323 ASP B CA 1
ATOM 5579 C C . ASP B 1 323 ? 10.383 7.617 10.414 1 93.38 323 ASP B C 1
ATOM 5581 O O . ASP B 1 323 ? 10.977 8.023 9.406 1 93.38 323 ASP B O 1
ATOM 5585 N N . PHE B 1 324 ? 9.133 7.336 10.461 1 95.19 324 PHE B N 1
ATOM 5586 C CA . PHE B 1 324 ? 8.281 7.707 9.336 1 95.19 324 PHE B CA 1
ATOM 5587 C C . PHE B 1 324 ? 6.82 7.781 9.766 1 95.19 324 PHE B C 1
ATOM 5589 O O . PHE B 1 324 ? 6.449 7.27 10.82 1 95.19 324 PHE B O 1
ATOM 5596 N N . SER B 1 325 ? 6.012 8.484 9.062 1 95.19 325 SER B N 1
ATOM 5597 C CA . SER B 1 325 ? 4.559 8.555 9.148 1 95.19 325 SER B CA 1
ATOM 5598 C C . SER B 1 325 ? 3.904 8.195 7.82 1 95.19 325 SER B C 1
ATOM 5600 O O . SER B 1 325 ? 4.535 7.574 6.961 1 95.19 325 SER B O 1
ATOM 5602 N N . GLY B 1 326 ? 2.648 8.508 7.66 1 96.31 326 GLY B N 1
ATOM 5603 C CA . GLY B 1 326 ? 1.927 8.141 6.453 1 96.31 326 GLY B CA 1
ATOM 5604 C C . GLY B 1 326 ? 2.5 8.773 5.199 1 96.31 326 GLY B C 1
ATOM 5605 O O . GLY B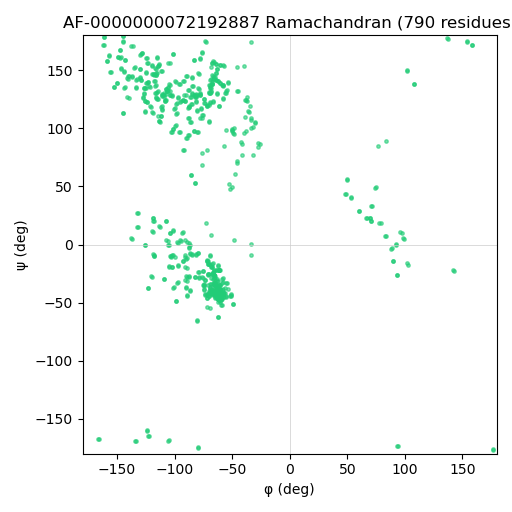 1 326 ? 2.537 8.141 4.141 1 96.31 326 GLY B O 1
ATOM 5606 N N . ASN B 1 327 ? 3.012 10.055 5.383 1 97.19 327 ASN B N 1
ATOM 5607 C CA . ASN B 1 327 ? 3.424 10.758 4.172 1 97.19 327 ASN B CA 1
ATOM 5608 C C . ASN B 1 327 ? 4.863 11.25 4.27 1 97.19 327 ASN B C 1
ATOM 5610 O O . ASN B 1 327 ? 5.379 11.867 3.338 1 97.19 327 ASN B O 1
ATOM 5614 N N . TYR B 1 328 ? 5.504 10.969 5.43 1 97.81 328 TYR B N 1
ATOM 5615 C CA . TYR B 1 328 ? 6.852 11.484 5.637 1 97.81 328 TYR B CA 1
ATOM 5616 C C . TYR B 1 328 ? 7.797 10.375 6.098 1 97.81 328 TYR B C 1
ATOM 5618 O O . TYR B 1 328 ? 7.367 9.406 6.723 1 97.81 328 TYR B O 1
ATOM 5626 N N . ALA B 1 329 ? 9.031 10.547 5.746 1 97.56 329 ALA B N 1
ATOM 5627 C CA . ALA B 1 329 ? 10.125 9.891 6.453 1 97.56 329 ALA B CA 1
ATOM 5628 C C . ALA B 1 329 ? 11.031 10.922 7.133 1 97.56 329 ALA B C 1
ATOM 5630 O O . ALA B 1 329 ? 11.188 12.039 6.641 1 97.56 329 ALA B O 1
ATOM 5631 N N . VAL B 1 330 ? 11.539 10.531 8.258 1 96.31 330 VAL B N 1
ATOM 5632 C CA . VAL B 1 330 ? 12.414 11.398 9.039 1 96.31 330 VAL B CA 1
ATOM 5633 C C . VAL B 1 330 ? 13.852 10.883 8.961 1 96.31 330 VAL B C 1
ATOM 5635 O O . VAL B 1 330 ? 14.125 9.727 9.297 1 96.31 330 VAL B O 1
ATOM 5638 N N . LEU B 1 331 ? 14.742 11.719 8.531 1 96.75 331 LEU B N 1
ATOM 5639 C CA . LEU B 1 331 ? 16.156 11.367 8.422 1 96.75 331 LEU B CA 1
ATOM 5640 C C . LEU B 1 331 ? 16.984 12.102 9.469 1 96.75 331 LEU B C 1
ATOM 5642 O O . LEU B 1 331 ? 16.812 13.312 9.664 1 96.75 331 LEU B O 1
ATOM 5646 N N . ASP B 1 332 ? 17.766 11.383 10.195 1 95.94 332 ASP B N 1
ATOM 5647 C CA . ASP B 1 332 ? 18.828 11.984 10.992 1 95.94 332 ASP B CA 1
ATOM 5648 C C . ASP B 1 332 ? 20.047 12.297 10.125 1 95.94 332 ASP B C 1
ATOM 5650 O O . ASP B 1 332 ? 20.703 11.383 9.617 1 95.94 332 ASP B O 1
ATOM 5654 N N . VAL B 1 333 ? 20.344 13.547 10 1 96.44 333 VAL B N 1
ATOM 5655 C CA . VAL B 1 333 ? 21.438 13.961 9.133 1 96.44 333 VAL B CA 1
ATOM 5656 C C . VAL B 1 333 ? 22.516 14.68 9.969 1 96.44 333 VAL B C 1
ATOM 5658 O O . VAL B 1 333 ? 23.25 15.516 9.453 1 96.44 333 VAL B O 1
ATOM 5661 N N . SER B 1 334 ? 22.547 14.422 11.219 1 94.69 334 SER B N 1
ATOM 5662 C CA . SER B 1 334 ? 23.422 15.102 12.164 1 94.69 334 SER B CA 1
ATOM 5663 C C . SER B 1 334 ? 24.891 14.836 11.836 1 94.69 334 SER B C 1
ATOM 5665 O O . SER B 1 334 ? 25.75 15.688 12.094 1 94.69 334 SER B O 1
ATOM 5667 N N . ALA B 1 335 ? 25.219 13.711 11.297 1 90.75 335 ALA B N 1
ATOM 5668 C CA . ALA B 1 335 ? 26.609 13.297 11.07 1 90.75 335 ALA B CA 1
ATOM 5669 C C . ALA B 1 335 ? 27.141 13.859 9.758 1 90.75 335 ALA B C 1
ATOM 5671 O O . ALA B 1 335 ? 28.328 13.742 9.461 1 90.75 335 ALA B O 1
ATOM 5672 N N . CYS B 1 336 ? 26.266 14.43 9.016 1 87.69 336 CYS B N 1
ATOM 5673 C CA . CYS B 1 336 ? 26.672 14.93 7.703 1 87.69 336 CYS B CA 1
ATOM 5674 C C . CYS B 1 336 ? 27.359 16.281 7.82 1 87.69 336 CYS B C 1
ATOM 5676 O O . CYS B 1 336 ? 26.812 17.203 8.43 1 87.69 336 CYS B O 1
ATOM 5678 N N . PRO B 1 337 ? 28.547 16.422 7.219 1 88.19 337 PRO B N 1
ATOM 5679 C CA . PRO B 1 337 ? 29.219 17.719 7.266 1 88.19 337 PRO B CA 1
ATOM 5680 C C . PRO B 1 337 ? 28.453 18.797 6.516 1 88.19 337 PRO B C 1
ATOM 5682 O O . PRO B 1 337 ? 28.484 19.969 6.922 1 88.19 337 PRO B O 1
ATOM 5685 N N . GLN B 1 338 ? 27.844 18.375 5.457 1 89.94 338 GLN B N 1
ATOM 5686 C CA . GLN B 1 338 ? 27 19.312 4.719 1 89.94 338 GLN B CA 1
ATOM 5687 C C . GLN B 1 338 ? 25.531 18.938 4.824 1 89.94 338 GLN B C 1
ATOM 5689 O O . GLN B 1 338 ? 25.078 17.969 4.207 1 89.94 338 GLN B O 1
ATOM 5694 N N . ALA B 1 339 ? 24.844 19.797 5.555 1 90.75 339 ALA B N 1
ATOM 5695 C CA . ALA B 1 339 ? 23.422 19.547 5.77 1 90.75 339 ALA B CA 1
ATOM 5696 C C . ALA B 1 339 ? 22.641 19.719 4.473 1 90.75 339 ALA B C 1
ATOM 5698 O O . ALA B 1 339 ? 22.938 20.594 3.668 1 90.75 339 ALA B O 1
ATOM 5699 N N . PRO B 1 340 ? 21.625 18.844 4.277 1 95.75 340 PRO B N 1
ATOM 5700 C CA . PRO B 1 340 ? 20.734 19.109 3.154 1 95.75 340 PRO B CA 1
ATOM 5701 C C . PRO B 1 340 ? 19.891 20.375 3.357 1 95.75 340 PRO B C 1
ATOM 5703 O O . PRO B 1 340 ? 19.797 20.891 4.48 1 95.75 340 PRO B O 1
ATOM 5706 N N . VAL B 1 341 ? 19.469 20.922 2.277 1 95.31 341 VAL B N 1
ATOM 5707 C CA . VAL B 1 341 ? 18.562 22.078 2.354 1 95.31 341 VAL B CA 1
ATOM 5708 C C . VAL B 1 341 ? 17.203 21.703 1.767 1 95.31 341 VAL B C 1
ATOM 5710 O O . VAL B 1 341 ? 17.094 20.734 1.029 1 95.31 341 VAL B O 1
ATOM 5713 N N . THR B 1 342 ? 16.203 22.484 2.113 1 95.94 342 THR B N 1
ATOM 5714 C CA . THR B 1 342 ? 14.867 22.281 1.584 1 95.94 342 THR B CA 1
ATOM 5715 C C . THR B 1 342 ? 14.875 22.297 0.058 1 95.94 342 THR B C 1
ATOM 5717 O O . THR B 1 342 ? 15.523 23.156 -0.551 1 95.94 342 THR B O 1
ATOM 5720 N N . GLY B 1 343 ? 14.266 21.312 -0.562 1 95.69 343 GLY B N 1
ATOM 5721 C CA . GLY B 1 343 ? 14.242 21.203 -2.014 1 95.69 343 GLY B CA 1
ATOM 5722 C C . GLY B 1 343 ? 15.227 20.188 -2.561 1 95.69 343 GLY B C 1
ATOM 5723 O O . GLY B 1 343 ? 15.109 19.766 -3.711 1 95.69 343 GLY B O 1
ATOM 5724 N N . ASP B 1 344 ? 16.188 19.797 -1.702 1 96.56 344 ASP B N 1
ATOM 5725 C CA . ASP B 1 344 ? 17.109 18.75 -2.113 1 96.56 344 ASP B CA 1
ATOM 5726 C C . ASP B 1 344 ? 16.391 17.438 -2.336 1 96.56 344 ASP B C 1
ATOM 5728 O O . ASP B 1 344 ? 15.297 17.219 -1.805 1 96.56 344 ASP B O 1
ATOM 5732 N N . HIS B 1 345 ? 17 16.625 -3.152 1 96.5 345 HIS B N 1
ATOM 5733 C CA . HIS B 1 345 ? 16.453 15.289 -3.406 1 96.5 345 HIS B CA 1
ATOM 5734 C C . HIS B 1 345 ? 17.281 14.211 -2.707 1 96.5 345 HIS B C 1
ATOM 5736 O O . HIS B 1 345 ? 18.516 14.266 -2.711 1 96.5 345 HIS B O 1
ATOM 5742 N N . VAL B 1 346 ? 16.562 13.359 -2.043 1 97 346 VAL B N 1
ATOM 5743 C CA . VAL B 1 346 ? 17.156 12.203 -1.398 1 97 346 VAL B CA 1
ATOM 5744 C C . VAL B 1 346 ? 16.859 10.945 -2.209 1 97 346 VAL B C 1
ATOM 5746 O O . VAL B 1 346 ? 15.711 10.695 -2.576 1 97 346 VAL B O 1
ATOM 5749 N N . ARG B 1 347 ? 17.906 10.148 -2.438 1 96.75 347 ARG B N 1
ATOM 5750 C CA . ARG B 1 347 ? 17.766 8.922 -3.217 1 96.75 347 ARG B CA 1
ATOM 5751 C C . ARG B 1 347 ? 17.844 7.691 -2.322 1 96.75 347 ARG B C 1
ATOM 5753 O O . ARG B 1 347 ? 18.719 7.605 -1.459 1 96.75 347 ARG B O 1
ATOM 5760 N N . PHE B 1 348 ? 16.922 6.797 -2.541 1 98 348 PHE B N 1
ATOM 5761 C CA . PHE B 1 348 ? 16.859 5.551 -1.789 1 98 348 PHE B CA 1
ATOM 5762 C C . PHE B 1 348 ? 17.047 4.352 -2.715 1 98 348 PHE B C 1
ATOM 5764 O O . PHE B 1 348 ? 16.672 4.41 -3.891 1 98 348 PHE B O 1
ATOM 5771 N N . ILE B 1 349 ? 17.688 3.287 -2.189 1 97.31 349 ILE B N 1
ATOM 5772 C CA . ILE B 1 349 ? 17.609 1.951 -2.77 1 97.31 349 ILE B CA 1
ATOM 5773 C C . ILE B 1 349 ? 16.406 1.208 -2.184 1 97.31 349 ILE B C 1
ATOM 5775 O O . ILE B 1 349 ? 16.406 0.854 -1.003 1 97.31 349 ILE B O 1
ATOM 5779 N N . PRO B 1 350 ? 15.398 1.029 -2.998 1 97.88 350 PRO B N 1
ATOM 5780 C CA . PRO B 1 350 ? 14.188 0.392 -2.473 1 97.88 350 PRO B CA 1
ATOM 5781 C C . PRO B 1 350 ? 14.258 -1.133 -2.512 1 97.88 350 PRO B C 1
ATOM 5783 O O . PRO B 1 350 ? 14.844 -1.704 -3.436 1 97.88 350 PRO B O 1
ATOM 5786 N N . SER B 1 351 ? 13.695 -1.769 -1.504 1 96.69 351 SER B N 1
ATOM 5787 C CA . SER B 1 351 ? 13.539 -3.219 -1.47 1 96.69 351 SER B CA 1
ATOM 5788 C C . SER B 1 351 ? 12.453 -3.682 -2.43 1 96.69 351 SER B C 1
ATOM 5790 O O . SER B 1 351 ? 11.789 -2.861 -3.068 1 96.69 351 SER B O 1
ATOM 5792 N N . TYR B 1 352 ? 12.344 -5.031 -2.523 1 96.62 352 TYR B N 1
ATOM 5793 C CA . TYR B 1 352 ? 11.281 -5.648 -3.307 1 96.62 352 TYR B CA 1
ATOM 5794 C C . TYR B 1 352 ? 9.93 -5.043 -2.959 1 96.62 352 TYR B C 1
ATOM 5796 O O . TYR B 1 352 ? 9.203 -4.57 -3.84 1 96.62 352 TYR B O 1
ATOM 5804 N N . TRP B 1 353 ? 9.578 -4.98 -1.724 1 97.38 353 TRP B N 1
ATOM 5805 C CA . TRP B 1 353 ? 8.25 -4.578 -1.276 1 97.38 353 TRP B CA 1
ATOM 5806 C C . TRP B 1 353 ? 8.062 -3.07 -1.425 1 97.38 353 TRP B C 1
ATOM 5808 O O . TRP B 1 353 ? 6.957 -2.602 -1.698 1 97.38 353 TRP B O 1
ATOM 5818 N N . ALA B 1 354 ? 9.141 -2.316 -1.215 1 98.06 354 ALA B N 1
ATOM 5819 C CA . ALA B 1 354 ? 9.055 -0.879 -1.468 1 98.06 354 ALA B CA 1
ATOM 5820 C C . ALA B 1 354 ? 8.664 -0.6 -2.916 1 98.06 354 ALA B C 1
ATOM 5822 O O . ALA B 1 354 ? 7.773 0.209 -3.18 1 98.06 354 ALA B O 1
ATOM 5823 N N . VAL B 1 355 ? 9.273 -1.349 -3.836 1 98.5 355 VAL B N 1
ATOM 5824 C CA . VAL B 1 355 ? 8.969 -1.174 -5.25 1 98.5 355 VAL B CA 1
ATOM 5825 C C . VAL B 1 355 ? 7.559 -1.68 -5.539 1 98.5 355 VAL B C 1
ATOM 5827 O O . VAL B 1 355 ? 6.785 -1.02 -6.242 1 98.5 355 VAL B O 1
ATOM 5830 N N . ALA B 1 356 ? 7.234 -2.83 -4.988 1 98.25 356 ALA B N 1
ATOM 5831 C CA . ALA B 1 356 ? 5.934 -3.443 -5.23 1 98.25 356 ALA B CA 1
ATOM 5832 C C . ALA B 1 356 ? 4.801 -2.51 -4.812 1 98.25 356 ALA B C 1
ATOM 5834 O O . ALA B 1 356 ? 3.809 -2.361 -5.531 1 98.25 356 ALA B O 1
ATOM 5835 N N . ARG B 1 357 ? 4.941 -1.86 -3.723 1 97.62 357 ARG B N 1
ATOM 5836 C CA . ARG B 1 357 ? 3.928 -0.927 -3.238 1 97.62 357 ARG B CA 1
ATOM 5837 C C . ARG B 1 357 ? 3.898 0.339 -4.086 1 97.62 357 ARG B C 1
ATOM 5839 O O . ARG B 1 357 ? 2.828 0.806 -4.48 1 97.62 357 ARG B O 1
ATOM 5846 N N . THR B 1 358 ? 5.051 0.868 -4.363 1 98.25 358 THR B N 1
ATOM 5847 C CA . THR B 1 358 ? 5.137 2.105 -5.133 1 98.25 358 THR B CA 1
ATOM 5848 C C . THR B 1 358 ? 4.52 1.927 -6.516 1 98.25 358 THR B C 1
ATOM 5850 O O . THR B 1 358 ? 3.816 2.811 -7.008 1 98.25 358 THR B O 1
ATOM 5853 N N . CYS B 1 359 ? 4.711 0.775 -7.129 1 98 359 CYS B N 1
ATOM 5854 C CA . CYS B 1 359 ? 4.246 0.529 -8.492 1 98 359 CYS B CA 1
ATOM 5855 C C . CYS B 1 359 ? 2.729 0.397 -8.531 1 98 359 CYS B C 1
ATOM 5857 O O . CYS B 1 359 ? 2.123 0.472 -9.602 1 98 359 CYS B O 1
ATOM 5859 N N . ARG B 1 360 ? 2.107 0.242 -7.402 1 97.19 360 ARG B N 1
ATOM 5860 C CA . ARG B 1 360 ? 0.655 0.115 -7.355 1 97.19 360 ARG B CA 1
ATOM 5861 C C . ARG B 1 360 ? -0.001 1.451 -7.02 1 97.19 360 ARG B C 1
ATOM 5863 O O . ARG B 1 360 ? -1.225 1.534 -6.895 1 97.19 360 ARG B O 1
ATOM 5870 N N . MET B 1 361 ? 0.829 2.457 -6.875 1 95.44 361 MET B N 1
ATOM 5871 C CA . MET B 1 361 ? 0.368 3.826 -6.664 1 95.44 361 MET B CA 1
ATOM 5872 C C . MET B 1 361 ? 0.493 4.645 -7.945 1 95.44 361 MET B C 1
ATOM 5874 O O . MET B 1 361 ? 1.533 5.258 -8.195 1 95.44 361 MET B O 1
ATOM 5878 N N . PRO B 1 362 ? -0.586 4.77 -8.703 1 93.5 362 PRO B N 1
ATOM 5879 C CA . PRO B 1 362 ? -0.469 5.43 -10.008 1 93.5 362 PRO B CA 1
ATOM 5880 C C . PRO B 1 362 ? -0.115 6.91 -9.891 1 93.5 362 PRO B C 1
ATOM 5882 O O . PRO B 1 362 ? 0.424 7.496 -10.836 1 93.5 362 PRO B O 1
ATOM 5885 N N . HIS B 1 363 ? -0.402 7.516 -8.719 1 94.25 363 HIS B N 1
ATOM 5886 C CA . HIS B 1 363 ? -0.161 8.945 -8.547 1 94.25 363 HIS B CA 1
ATOM 5887 C C . HIS B 1 363 ? 1.31 9.219 -8.258 1 94.25 363 HIS B C 1
ATOM 5889 O O . HIS B 1 363 ? 1.727 10.383 -8.203 1 94.25 363 HIS B O 1
ATOM 5895 N N . ILE B 1 364 ? 2.105 8.18 -8.062 1 96.38 364 ILE B N 1
ATOM 5896 C CA . ILE B 1 364 ? 3.553 8.32 -7.957 1 96.38 364 ILE B CA 1
ATOM 5897 C C . ILE B 1 364 ? 4.195 8.117 -9.328 1 96.38 364 ILE B C 1
ATOM 5899 O O . ILE B 1 364 ? 4.012 7.074 -9.961 1 96.38 364 ILE B O 1
ATOM 5903 N N . ARG B 1 365 ? 4.934 9.055 -9.734 1 95.69 365 ARG B N 1
ATOM 5904 C CA . ARG B 1 365 ? 5.527 9.047 -11.07 1 95.69 365 ARG B CA 1
ATOM 5905 C C . ARG B 1 365 ? 6.59 7.953 -11.188 1 95.69 365 ARG B C 1
ATOM 5907 O O . ARG B 1 365 ? 7.406 7.777 -10.281 1 95.69 365 ARG B O 1
ATOM 5914 N N . LYS B 1 366 ? 6.5 7.172 -12.281 1 96.94 366 LYS B N 1
ATOM 5915 C CA . LYS B 1 366 ? 7.531 6.219 -12.68 1 96.94 366 LYS B CA 1
ATOM 5916 C C . LYS B 1 366 ? 8.234 6.668 -13.953 1 96.94 366 LYS B C 1
ATOM 5918 O O . LYS B 1 366 ? 7.574 7.008 -14.945 1 96.94 366 LYS B O 1
ATOM 5923 N N . THR B 1 367 ? 9.547 6.695 -13.922 1 97 367 THR B N 1
ATOM 5924 C CA . THR B 1 367 ? 10.297 7.137 -15.094 1 97 367 THR B CA 1
ATOM 5925 C C . THR B 1 367 ? 11.336 6.09 -15.5 1 97 367 THR B C 1
ATOM 5927 O O . THR B 1 367 ? 12 5.508 -14.641 1 97 367 THR B O 1
ATOM 5930 N N . ILE B 1 368 ? 11.383 5.816 -16.812 1 97.5 368 ILE B N 1
ATOM 5931 C CA . ILE B 1 368 ? 12.406 4.93 -17.359 1 97.5 368 ILE B CA 1
ATOM 5932 C C . ILE B 1 368 ? 13.703 5.703 -17.562 1 97.5 368 ILE B C 1
ATOM 5934 O O . ILE B 1 368 ? 13.695 6.812 -18.109 1 97.5 368 ILE B O 1
ATOM 5938 N N . VAL B 1 369 ? 14.719 5.188 -17.031 1 96.62 369 VAL B N 1
ATOM 5939 C CA . VAL B 1 369 ? 16.031 5.816 -17.203 1 96.62 369 VAL B CA 1
ATOM 5940 C C . VAL B 1 369 ? 17.016 4.801 -17.781 1 96.62 369 VAL B C 1
ATOM 5942 O O . VAL B 1 369 ? 16.719 3.609 -17.859 1 96.62 369 VAL B O 1
ATOM 5945 N N . HIS B 1 370 ? 18.125 5.488 -18.359 1 92.06 370 HIS B N 1
ATOM 5946 C CA . HIS B 1 370 ? 19.234 4.684 -18.844 1 92.06 370 HIS B CA 1
ATOM 5947 C C . HIS B 1 370 ? 20.5 4.934 -18.031 1 92.06 370 HIS B C 1
ATOM 5949 O O . HIS B 1 370 ? 20.953 6.07 -17.938 1 92.06 370 HIS B O 1
ATOM 5955 N N . ASP B 1 371 ? 21.016 4.023 -17.219 1 79.69 371 ASP B N 1
ATOM 5956 C CA . ASP B 1 371 ? 22.203 3.986 -16.375 1 79.69 371 ASP B CA 1
ATOM 5957 C C . ASP B 1 371 ? 22 4.797 -15.102 1 79.69 371 ASP B C 1
ATOM 5959 O O . ASP B 1 371 ? 21.891 6.023 -15.148 1 79.69 371 ASP B O 1
ATOM 5963 N N . ILE B 1 372 ? 21.469 4.262 -14.172 1 66.81 372 ILE B N 1
ATOM 5964 C CA . ILE B 1 372 ? 21.422 4.871 -12.844 1 66.81 372 ILE B CA 1
ATOM 5965 C C . ILE B 1 372 ? 22.797 4.824 -12.203 1 66.81 372 ILE B C 1
ATOM 5967 O O . ILE B 1 372 ? 23.422 3.76 -12.125 1 66.81 372 ILE B O 1
ATOM 5971 N N . LEU B 1 373 ? 23.719 5.773 -12.547 1 55.75 373 LEU B N 1
ATOM 5972 C CA . LEU B 1 373 ? 25.062 5.738 -11.984 1 55.75 373 LEU B CA 1
ATOM 5973 C C . LEU B 1 373 ? 25.031 5.262 -10.531 1 55.75 373 LEU B C 1
ATOM 5975 O O . LEU B 1 373 ? 24.203 5.711 -9.742 1 55.75 373 LEU B O 1
ATOM 5979 N N . PRO B 1 374 ? 25.688 4.027 -10.352 1 52.59 374 PRO B N 1
ATOM 5980 C CA . PRO B 1 374 ? 25.844 3.695 -8.938 1 52.59 374 PRO B CA 1
ATOM 5981 C C . PRO B 1 374 ? 26.438 4.836 -8.125 1 52.59 374 PRO B C 1
ATOM 5983 O O . PRO B 1 374 ? 27.312 5.562 -8.617 1 52.59 374 PRO B O 1
ATOM 5986 N N . GLU B 1 375 ? 25.781 5.566 -7.516 1 46.38 375 GLU B N 1
ATOM 5987 C CA . GLU B 1 375 ? 26.672 6.355 -6.684 1 46.38 375 GLU B CA 1
ATOM 5988 C C . GLU B 1 375 ? 27.828 5.5 -6.156 1 46.38 375 GLU B C 1
ATOM 5990 O O . GLU B 1 375 ? 27.672 4.293 -5.957 1 46.38 375 GLU B O 1
ATOM 5995 N N . ARG B 1 376 ? 29.172 5.816 -6.352 1 35.38 376 ARG B N 1
ATOM 5996 C CA . ARG B 1 376 ? 30.328 5.031 -5.906 1 35.38 376 ARG B CA 1
ATOM 5997 C C . ARG B 1 376 ? 29.984 4.211 -4.668 1 35.38 376 ARG B C 1
ATOM 5999 O O . ARG B 1 376 ? 29.672 4.766 -3.613 1 35.38 376 ARG B O 1
ATOM 6006 N N . SER B 1 377 ? 29.406 3.082 -4.871 1 36.03 377 SER B N 1
ATOM 6007 C CA . SER B 1 377 ? 29.297 2.082 -3.814 1 36.03 377 SER B CA 1
ATOM 6008 C C . SER B 1 377 ? 30.594 1.992 -3.014 1 36.03 377 SER B C 1
ATOM 6010 O O . SER B 1 377 ? 31.672 1.789 -3.584 1 36.03 377 SER B O 1
ATOM 6012 N N . LEU B 1 378 ? 30.953 2.695 -1.99 1 31.02 378 LEU B N 1
ATOM 6013 C CA . LEU B 1 378 ? 32.031 2.098 -1.206 1 31.02 378 LEU B CA 1
ATOM 6014 C C . LEU B 1 378 ? 31.859 0.584 -1.116 1 31.02 378 LEU B C 1
ATOM 6016 O O . LEU B 1 378 ? 30.734 0.083 -1.07 1 31.02 378 LEU B O 1
ATOM 6020 N N . PRO B 1 379 ? 32.938 -0.23 -1.543 1 33.59 379 PRO B N 1
ATOM 6021 C CA . PRO B 1 379 ? 32.906 -1.691 -1.448 1 33.59 379 PRO B CA 1
ATOM 6022 C C . PRO B 1 379 ? 32.125 -2.188 -0.229 1 33.59 379 PRO B C 1
ATOM 6024 O O . PRO B 1 379 ? 32.188 -3.369 0.117 1 33.59 379 PRO B O 1
ATOM 6027 N N . GLY B 1 380 ? 31.562 -1.281 0.608 1 29.22 380 GLY B N 1
ATOM 6028 C CA . GLY B 1 380 ? 31.188 -1.857 1.893 1 29.22 380 GLY B CA 1
ATOM 6029 C C . GLY B 1 380 ? 30.031 -2.838 1.802 1 29.22 380 GLY B C 1
ATOM 6030 O O . GLY B 1 380 ? 29.312 -2.857 0.807 1 29.22 380 GLY B O 1
ATOM 6031 N N . THR B 1 381 ? 30.156 -4.027 2.48 1 28.98 381 THR B N 1
ATOM 6032 C CA . THR B 1 381 ? 29.203 -5.066 2.852 1 28.98 381 THR B CA 1
ATOM 6033 C C . THR B 1 381 ? 27.828 -4.461 3.152 1 28.98 381 THR B C 1
ATOM 6035 O O . THR B 1 381 ? 27.734 -3.379 3.732 1 28.98 381 THR B O 1
ATOM 6038 N N . ARG B 1 382 ? 26.875 -4.734 2.227 1 35.03 382 ARG B N 1
ATOM 6039 C CA . ARG B 1 382 ? 25.547 -4.305 2.623 1 35.03 382 ARG B CA 1
ATOM 6040 C C . ARG B 1 382 ? 25.344 -4.434 4.129 1 35.03 382 ARG B C 1
ATOM 6042 O O . ARG B 1 382 ? 25.516 -5.52 4.691 1 35.03 382 ARG B O 1
ATOM 6049 N N . PRO B 1 383 ? 25.453 -3.303 4.887 1 31.83 383 PRO B N 1
ATOM 6050 C CA . PRO B 1 383 ? 25.234 -3.539 6.316 1 31.83 383 PRO B CA 1
ATOM 6051 C C . PRO B 1 383 ? 23.984 -4.359 6.605 1 31.83 383 PRO B C 1
ATOM 6053 O O . PRO B 1 383 ? 22.938 -4.113 6.008 1 31.83 383 PRO B O 1
ATOM 6056 N N . VAL B 1 384 ? 24.141 -5.621 6.855 1 28.89 384 VAL B N 1
ATOM 6057 C CA . VAL B 1 384 ? 23 -6.379 7.379 1 28.89 384 VAL B CA 1
ATOM 6058 C C . VAL B 1 384 ? 22.391 -5.637 8.562 1 28.89 384 VAL B C 1
ATOM 6060 O O . VAL B 1 384 ? 23.109 -5.223 9.484 1 28.89 384 VAL B O 1
ATOM 6063 N N . ALA B 1 385 ? 21.328 -4.926 8.367 1 31.95 385 ALA B N 1
ATOM 6064 C CA . ALA B 1 385 ? 20.688 -4.332 9.531 1 31.95 385 ALA B CA 1
ATOM 6065 C C . ALA B 1 385 ? 20.891 -5.191 10.773 1 31.95 385 ALA B C 1
ATOM 6067 O O . ALA B 1 385 ? 20.703 -6.41 10.734 1 31.95 385 ALA B O 1
ATOM 6068 N N . PRO B 1 386 ? 21.859 -4.766 11.797 1 28.47 386 PRO B N 1
ATOM 6069 C CA . PRO B 1 386 ? 22.047 -5.523 13.039 1 28.47 386 PRO B CA 1
ATOM 6070 C C . PRO B 1 386 ? 20.766 -6.168 13.539 1 28.47 386 PRO B C 1
ATOM 6072 O O . PRO B 1 386 ? 19.688 -5.586 13.406 1 28.47 386 PRO B O 1
ATOM 6075 N N . HIS B 1 387 ? 20.719 -7.492 13.383 1 25.77 387 HIS B N 1
ATOM 6076 C CA . HIS B 1 387 ? 19.734 -8.234 14.164 1 25.77 387 HIS B CA 1
ATOM 6077 C C . HIS B 1 387 ? 19.734 -7.785 15.625 1 25.77 387 HIS B C 1
ATOM 6079 O O . HIS B 1 387 ? 20.781 -7.84 16.281 1 25.77 387 HIS B O 1
ATOM 6085 N N . GLN B 1 388 ? 19.219 -6.574 15.945 1 24.59 388 GLN B N 1
ATOM 6086 C CA . GLN B 1 388 ? 19.125 -6.305 17.375 1 24.59 388 GLN B CA 1
ATOM 6087 C C . GLN B 1 388 ? 18.875 -7.586 18.172 1 24.59 388 GLN B C 1
ATOM 6089 O O . GLN B 1 388 ? 17.844 -8.234 17.969 1 24.59 388 GLN B O 1
ATOM 6094 N N . GLY B 1 389 ? 20.047 -8.398 18.344 1 23.61 389 GLY B N 1
ATOM 6095 C CA . GLY B 1 389 ? 20.156 -9.453 19.328 1 23.61 389 GLY B CA 1
ATOM 6096 C C . GLY B 1 389 ? 19.516 -9.094 20.656 1 23.61 389 GLY B C 1
ATOM 6097 O O . GLY B 1 389 ? 19.766 -8.016 21.203 1 23.61 389 GLY B O 1
ATOM 6098 N N . THR B 1 390 ? 18.281 -9.516 20.859 1 25.27 390 THR B N 1
ATOM 6099 C CA . THR B 1 390 ? 17.641 -9.5 22.172 1 25.27 390 THR B CA 1
ATOM 6100 C C . THR B 1 390 ? 18.578 -10.086 23.234 1 25.27 390 THR B C 1
ATOM 6102 O O . THR B 1 390 ? 18.859 -11.289 23.219 1 25.27 390 THR B O 1
ATOM 6105 N N . THR B 1 391 ? 19.766 -9.406 23.391 1 23.39 391 THR B N 1
ATOM 6106 C CA . THR B 1 391 ? 20.641 -9.828 24.484 1 23.39 391 THR B CA 1
ATOM 6107 C C . THR B 1 391 ? 19.844 -9.961 25.781 1 23.39 391 THR B C 1
ATOM 6109 O O . THR B 1 391 ? 20.422 -10.258 26.828 1 23.39 391 THR B O 1
ATOM 6112 N N . PHE B 1 392 ? 18.594 -9.82 25.969 1 23.05 392 PHE B N 1
ATOM 6113 C CA . PHE B 1 392 ? 18.234 -9.633 27.375 1 23.05 392 PHE B CA 1
ATOM 6114 C C . PHE B 1 392 ? 18.484 -10.898 28.172 1 23.05 392 PHE B C 1
ATOM 6116 O O . PHE B 1 392 ? 17.547 -11.641 28.5 1 23.05 392 PHE B O 1
ATOM 6123 N N . LEU B 1 393 ? 19.188 -12.023 27.547 1 21.73 393 LEU B N 1
ATOM 6124 C CA . LEU B 1 393 ? 18.922 -13.125 28.453 1 21.73 393 LEU B CA 1
ATOM 6125 C C . LEU B 1 393 ? 19.719 -12.969 29.75 1 21.73 393 LEU B C 1
ATOM 6127 O O . LEU B 1 393 ? 19.891 -13.938 30.484 1 21.73 393 LEU B O 1
ATOM 6131 N N . SER B 1 394 ? 20.219 -11.68 30.047 1 18.83 394 SER B N 1
ATOM 6132 C CA . SER B 1 394 ? 21.094 -11.891 31.188 1 18.83 394 SER B CA 1
ATOM 6133 C C . SER B 1 394 ? 20.438 -12.773 32.25 1 18.83 394 SER B C 1
ATOM 6135 O O . SER B 1 394 ? 19.219 -12.891 32.281 1 18.83 394 SER B O 1
ATOM 6137 N N . GLU B 1 395 ? 21.297 -13.445 32.969 1 18.45 395 GLU B N 1
ATOM 6138 C CA . GLU B 1 395 ? 21.469 -14.367 34.094 1 18.45 395 GLU B CA 1
ATOM 6139 C C . GLU B 1 395 ? 20.766 -13.852 35.344 1 18.45 395 GLU B C 1
ATOM 6141 O O . GLU B 1 395 ? 21.188 -12.844 35.906 1 18.45 395 GLU B O 1
ATOM 6146 N N . VAL B 1 396 ? 19.516 -13.406 35.312 1 18.67 396 VAL B N 1
ATOM 6147 C CA . VAL B 1 396 ? 19 -13.281 36.688 1 18.67 396 VAL B CA 1
ATOM 6148 C C . VAL B 1 396 ? 19.094 -14.625 37.406 1 18.67 396 VAL B C 1
ATOM 6150 O O . VAL B 1 396 ? 18.547 -15.625 36.938 1 18.67 396 VAL B O 1
ATOM 6153 N N . SER B 1 397 ? 20.312 -14.797 37.938 1 19.56 397 SER B N 1
ATOM 6154 C CA . SER B 1 397 ? 20.453 -15.555 39.156 1 19.56 397 SER B CA 1
ATOM 6155 C C . SER B 1 397 ? 19.359 -15.188 40.156 1 19.56 397 SER B C 1
ATOM 6157 O O . SER B 1 397 ? 18.969 -14.023 40.281 1 19.56 397 SER B O 1
#

InterPro domains:
  IPR000821 Alanine racemase [PTHR30511] (3-270)
  IPR001608 Alanine racemase, N-terminal [PF01168] (6-190)
  IPR029066 PLP-binding barrel [G3DSA:3.20.20.10] (8-237)
  IPR029066 PLP-binding barrel [SSF51419] (7-216)
  IPR042208 D-serine dehydratase-like domain superfamily [G3DSA:2.40.37.20] (2-369)

pLDDT: mean 91.06, std 16.71, range [18.45, 98.81]

Organism: NCBI:txid901

Radius of gyration: 27.94 Å; Cα contacts (8 Å, |Δi|>4): 1860; chains: 2; bounding box: 60×84×69 Å

Foldseek 3Di:
DKFKEFAVQLLVVLVVLVVVCCVQLFAAEAAECLLQLPPVVVQVSCVVVPQQAHEHADLCSCVLPNDDADQQGRYEHEHADDLVCLLSVQRRHQEYEHAALSSQVSVFVNQVVVWHQHEYEAEEELDQPPDHYDLVCVLVRLLVCQVSQVVSPPTTGYHHQYYEYEACPRRHDADDDVSQVSVLVCQVCSCVSNVHHHAEYEYEDCSVQQVCVVVSSDGHDHPPNYHYYYRYHCSSQAQARPSVRGGGPRDRRDGPRMKMKWFFADKDKDFDDDDPDDDQDPVRHGDDRPDGGIFTKTKTQAAPCQFDPVQKDALDDQKDFRDGDNGITMIGNRSPPDDDDGGDMGMIRGDSRRSSNNSSDSVHHYHYDHDPDPPPRPPDDPPPPPPPDPDDPDDPD/DKFKEFAVQLLVVLVVLVVVVCVQLFAAEAAECLLQLPPVVVQVSCVVVPQQAHEHADLCSCVLPNDDADQQGRYEHEHADDLVCLLSVQRRHQEYEHAALSSQVSVFVNQVVVWHQHEYEAEEELDQPPDHYDLVCVLVRLLVCQVSQVVSPPTTGYHHQYYEYEACPRRHDADDDVSQVSVLVCQVCSCVSNVHHHAEYEYEDCSVQQVCVVVSSDGHDHPPNYHYYYRYHCSSQAQARPSVRGGGPRDRRDGPRMKMKWFFADKDKDFDDDDPDDDQDPVRHGDDDPDGGIFTKTKTQAAPCQFDPVQKDALDDQKDFRDGDNGITMIGNRSPPDDDDGGDMGMIRGDSRRSSNNSSDSVHHYHYDHPPDPPPRPPDDPPPPPPPPPPPPPDPD

Nearest PDB structures (foldseek):
  1vfh-assembly1_A  TM=7.072E-01  e=2.499E-15  Streptomyces lavendulae
  8b8h-assembly1_A  TM=6.779E-01  e=3.607E-15  Mycobacterium tuberculosis H37Rv
  8b8h-assembly1_B  TM=6.864E-01  e=2.555E-14  Mycobacterium tuberculosis H37Rv
  1xfc-assembly1_B  TM=6.987E-01  e=4.168E-14  Mycobacterium tuberculosis
  5zl6-assembly1_A  TM=6.560E-01  e=3.263E-14  Leuconostoc mesenteroides subsp. sake